Protein AF-0000000076599415 (afdb_homodimer)

Nearest PDB structures (foldseek):
  6xj5-assembly4_H  TM=6.373E-01  e=2.941E-22  Pseudomonas sp. RS-16
  7lji-assembly1_B-2  TM=6.947E-01  e=1.206E-19  Sphingomonas sp. KT-1
  3isz-assembly1_A  TM=5.895E-01  e=4.267E-19  Haemophilus influenzae Rd KW20
  3isz-assembly1_B  TM=5.863E-01  e=1.629E-19  Haemophilus influenzae Rd KW20
  3io1-assembly1_B-2  TM=5.999E-01  e=2.300E-18  Klebsiella pneumoniae subsp. pneumoniae MGH 78578

Sequence (870 aa):
MMQREIFNCDDRDLLLHLLATPTVGPLEASAADPPPQLWEAQRSYARAAAALGFQTVHHESPAPEVLARADVPRTVRNAAADPQFLAQQPSLVLRLGPELPREATVLFNVHLDTVAGLEPVAFHDGCFTGRGAIDAKGPAVALLAGIRDATRADPALGRDVGVLIQAVSGEEGGAMGTFGTRPLVESGFFGRLNLFCEPTGLQYLPRATASMTACVQVDGHGAIDDRPDAGHNATVLLGFLAQHIARELDPGHRPGRLCVAGIHTGDLHNRVYGNGKLLINLSYSTASEGAAAEAELLAAVNSGVEQFTATFADTREFARTAADASSITRVDWLKRGLPCLHSSAAWAEELLTNAGAARWPDSTPAFTCDAIWMAGVPDTYTAVLGPGTLDGNNAHAEGEYAELDELRRYASIVSSLLTGFADQHRRQFQKGKIRMMQREIFNCDDRDLLLHLLATPTVGPLEASAADPPPQLWEAQRSYARAAAALGFQTVHHESPAPEVLARADVPRTVRNAAADPQFLAQQPSLVLRLGPELPREATVLFNVHLDTVAGLEPVAFHDGCFTGRGAIDAKGPAVALLAGIRDATRADPALGRDVGVLIQAVSGEEGGAMGTFGTRPLVESGFFGRLNLFCEPTGLQYLPRATASMTACVQVDGHGAIDDRPDAGHNATVLLGFLAQHIARELDPGHRPGRLCVAGIHTGDLHNRVYGNGKLLINLSYSTASEGAAAEAELLAAVNSGVEQFTATFADTREFARTAADASSITRVDWLKRGLPCLHSSAAWAEELLTNAGAARWPDSTPAFTCDAIWMAGVPDTYTAVLGPGTLDGNNAHAEGEYAELDELRRYASIVSSLLTGFADQHRRQFQKGKIR

pLDDT: mean 94.1, std 8.18, range [28.69, 98.94]

Structure (mmCIF, N/CA/C/O backbone):
data_AF-0000000076599415-model_v1
#
loop_
_entity.id
_entity.type
_entity.pdbx_description
1 polymer 'Acetylornithine deacetylase/succinyl-diaminopimelate desuccinylase-like protein'
#
loop_
_atom_site.group_PDB
_atom_site.id
_atom_site.type_symbol
_atom_site.label_atom_id
_atom_site.label_alt_id
_atom_site.label_comp_id
_atom_site.label_asym_id
_atom_site.label_entity_id
_atom_site.label_seq_id
_atom_site.pdbx_PDB_ins_code
_atom_site.Cartn_x
_atom_site.Cartn_y
_atom_site.Cartn_z
_atom_site.occupancy
_atom_site.B_iso_or_equiv
_atom_site.auth_seq_id
_atom_site.auth_comp_id
_atom_site.auth_asym_id
_atom_site.auth_atom_id
_atom_site.pdbx_PDB_model_num
ATOM 1 N N . MET A 1 1 ? 22.766 -57.312 -0.271 1 28.92 1 MET A N 1
ATOM 2 C CA . MET A 1 1 ? 22.906 -56.156 -1.161 1 28.92 1 MET A CA 1
ATOM 3 C C . MET A 1 1 ? 22.438 -54.875 -0.479 1 28.92 1 MET A C 1
ATOM 5 O O . MET A 1 1 ? 21.312 -54.812 0.013 1 28.92 1 MET A O 1
ATOM 9 N N . MET A 1 2 ? 23.219 -54.156 0.182 1 36.72 2 MET A N 1
ATOM 10 C CA . MET A 1 2 ? 22.859 -53.062 1.051 1 36.72 2 MET A CA 1
ATOM 11 C C . MET A 1 2 ? 21.812 -52.156 0.39 1 36.72 2 MET A C 1
ATOM 13 O O . MET A 1 2 ? 21.984 -51.719 -0.749 1 36.72 2 MET A O 1
ATOM 17 N N . GLN A 1 3 ? 20.625 -52.344 0.669 1 44.59 3 GLN A N 1
ATOM 18 C CA . GLN A 1 3 ? 19.484 -51.625 0.117 1 44.59 3 GLN A CA 1
ATOM 19 C C . GLN A 1 3 ? 19.797 -50.125 -0.057 1 44.59 3 GLN A C 1
ATOM 21 O O . GLN A 1 3 ? 19.984 -49.406 0.926 1 44.59 3 GLN A O 1
ATOM 26 N N . ARG A 1 4 ? 20.609 -49.781 -1.06 1 63.62 4 ARG A N 1
ATOM 27 C CA . ARG A 1 4 ? 21.094 -48.438 -1.332 1 63.62 4 ARG A CA 1
ATOM 28 C C . ARG A 1 4 ? 19.953 -47.406 -1.309 1 63.62 4 ARG A C 1
ATOM 30 O O . ARG A 1 4 ? 18.875 -47.688 -1.843 1 63.62 4 ARG A O 1
ATOM 37 N N . GLU A 1 5 ? 19.969 -46.531 -0.467 1 85.88 5 GLU A N 1
ATOM 38 C CA . GLU A 1 5 ? 18.984 -45.469 -0.265 1 85.88 5 GLU A CA 1
ATOM 39 C C . GLU A 1 5 ? 18.781 -44.656 -1.541 1 85.88 5 GLU A C 1
ATOM 41 O O . GLU A 1 5 ? 19.734 -44.156 -2.137 1 85.88 5 GLU A O 1
ATOM 46 N N . ILE A 1 6 ? 17.625 -44.656 -2.045 1 94.88 6 ILE A N 1
ATOM 47 C CA . ILE A 1 6 ? 17.297 -44.062 -3.328 1 94.88 6 ILE A CA 1
ATOM 48 C C . ILE A 1 6 ? 17.641 -42.562 -3.285 1 94.88 6 ILE A C 1
ATOM 50 O O . ILE A 1 6 ? 18.172 -42 -4.254 1 94.88 6 ILE A O 1
ATOM 54 N N . PHE A 1 7 ? 17.453 -41.938 -2.166 1 96.5 7 PHE A N 1
ATOM 55 C CA . PHE A 1 7 ? 17.891 -40.562 -1.927 1 96.5 7 PHE A CA 1
ATOM 56 C C . PHE A 1 7 ? 19.109 -40.531 -1.011 1 96.5 7 PHE A C 1
ATOM 58 O O . PHE A 1 7 ? 18.969 -40.656 0.209 1 96.5 7 PHE A O 1
ATOM 65 N N . ASN A 1 8 ? 20.266 -40.375 -1.527 1 95.25 8 ASN A N 1
ATOM 66 C CA . ASN A 1 8 ? 21.5 -40.625 -0.794 1 95.25 8 ASN A CA 1
ATOM 67 C C . ASN A 1 8 ? 22.125 -39.312 -0.309 1 95.25 8 ASN A C 1
ATOM 69 O O . ASN A 1 8 ? 21.5 -38.25 -0.356 1 95.25 8 ASN A O 1
ATOM 73 N N . CYS A 1 9 ? 23.344 -39.344 0.151 1 95.25 9 CYS A N 1
ATOM 74 C CA . CYS A 1 9 ? 24.016 -38.219 0.771 1 95.25 9 CYS A CA 1
ATOM 75 C C . CYS A 1 9 ? 24.344 -37.156 -0.264 1 95.25 9 CYS A C 1
ATOM 77 O O . CYS A 1 9 ? 24.312 -35.969 0.041 1 95.25 9 CYS A O 1
ATOM 79 N N . ASP A 1 10 ? 24.703 -37.594 -1.464 1 96.62 10 ASP A N 1
ATOM 80 C CA . ASP A 1 10 ? 24.984 -36.656 -2.527 1 96.62 10 ASP A CA 1
ATOM 81 C C . ASP A 1 10 ? 23.75 -35.844 -2.891 1 96.62 10 ASP A C 1
ATOM 83 O O . ASP A 1 10 ? 23.828 -34.656 -3.172 1 96.62 10 ASP A O 1
ATOM 87 N N . ASP A 1 11 ? 22.625 -36.531 -2.91 1 98.19 11 ASP A N 1
ATOM 88 C CA . ASP A 1 11 ? 21.359 -35.875 -3.162 1 98.19 11 ASP A CA 1
ATOM 89 C C . ASP A 1 11 ? 21.047 -34.844 -2.064 1 98.19 11 ASP A C 1
ATOM 91 O O . ASP A 1 11 ? 20.594 -33.75 -2.35 1 98.19 11 ASP A O 1
ATOM 95 N N . ARG A 1 12 ? 21.266 -35.25 -0.824 1 98.12 12 ARG A N 1
ATOM 96 C CA . ARG A 1 12 ? 21.047 -34.344 0.312 1 98.12 12 ARG A CA 1
ATOM 97 C C . ARG A 1 12 ? 21.922 -33.094 0.192 1 98.12 12 ARG A C 1
ATOM 99 O O . ARG A 1 12 ? 21.438 -31.984 0.39 1 98.12 12 ARG A O 1
ATOM 106 N N . ASP A 1 13 ? 23.172 -33.25 -0.142 1 98.25 13 ASP A N 1
ATOM 107 C CA . ASP A 1 13 ? 24.094 -32.156 -0.278 1 98.25 13 ASP A CA 1
ATOM 108 C C . ASP A 1 13 ? 23.688 -31.219 -1.418 1 98.25 13 ASP A C 1
ATOM 110 O O . ASP A 1 13 ? 23.797 -30 -1.302 1 98.25 13 ASP A O 1
ATOM 114 N N . LEU A 1 14 ? 23.266 -31.828 -2.482 1 98.5 14 LEU A N 1
ATOM 115 C CA . LEU A 1 14 ? 22.812 -31.031 -3.615 1 98.5 14 LEU A CA 1
ATOM 116 C C . LEU A 1 14 ? 21.609 -30.188 -3.23 1 98.5 14 LEU A C 1
ATOM 118 O O . LEU A 1 14 ? 21.547 -29 -3.578 1 98.5 14 LEU A O 1
ATOM 122 N N . LEU A 1 15 ? 20.641 -30.812 -2.545 1 98.75 15 LEU A N 1
ATOM 123 C CA . LEU A 1 15 ? 19.422 -30.094 -2.164 1 98.75 15 LEU A CA 1
ATOM 124 C C . LEU A 1 15 ? 19.766 -28.938 -1.22 1 98.75 15 LEU A C 1
ATOM 126 O O . LEU A 1 15 ? 19.25 -27.828 -1.387 1 98.75 15 LEU A O 1
ATOM 130 N N . LEU A 1 16 ? 20.641 -29.156 -0.26 1 98.56 16 LEU A N 1
ATOM 131 C CA . LEU A 1 16 ? 21.047 -28.094 0.664 1 98.56 16 LEU A CA 1
ATOM 132 C C . LEU A 1 16 ? 21.75 -26.969 -0.077 1 98.56 16 LEU A C 1
ATOM 134 O O . LEU A 1 16 ? 21.531 -25.797 0.227 1 98.56 16 LEU A O 1
ATOM 138 N N . HIS A 1 17 ? 22.531 -27.344 -1.02 1 98.44 17 HIS A N 1
ATOM 139 C CA . HIS A 1 17 ? 23.219 -26.344 -1.836 1 98.44 17 HIS A CA 1
ATOM 140 C C . HIS A 1 17 ? 22.234 -25.516 -2.633 1 98.44 17 HIS A C 1
ATOM 142 O O . HIS A 1 17 ? 22.344 -24.281 -2.67 1 98.44 17 HIS A O 1
ATOM 148 N N . LEU A 1 18 ? 21.281 -26.156 -3.25 1 98.5 18 LEU A N 1
ATOM 149 C CA . LEU A 1 18 ? 20.281 -25.453 -4.051 1 98.5 18 LEU A CA 1
ATOM 150 C C . LEU A 1 18 ? 19.422 -24.562 -3.172 1 98.5 18 LEU A C 1
ATOM 152 O O . LEU A 1 18 ? 19.062 -23.453 -3.572 1 98.5 18 LEU A O 1
ATOM 156 N N . LEU A 1 19 ? 19.094 -25.047 -1.981 1 97.94 19 LEU A N 1
ATOM 157 C CA . LEU A 1 19 ? 18.281 -24.25 -1.056 1 97.94 19 LEU A CA 1
ATOM 158 C C . LEU A 1 19 ? 19.047 -23.016 -0.59 1 97.94 19 LEU A C 1
ATOM 160 O O . LEU A 1 19 ? 18.438 -21.969 -0.345 1 97.94 19 LEU A O 1
ATOM 164 N N . ALA A 1 20 ? 20.297 -23.109 -0.498 1 97.12 20 ALA A N 1
ATOM 165 C CA . ALA A 1 20 ? 21.141 -22 -0.057 1 97.12 20 ALA A CA 1
ATOM 166 C C . ALA A 1 20 ? 21.422 -21.047 -1.207 1 97.12 20 ALA A C 1
ATOM 168 O O . ALA A 1 20 ? 21.953 -19.953 -0.992 1 97.12 20 ALA A O 1
ATOM 169 N N . THR A 1 21 ? 21.188 -21.422 -2.436 1 97.06 21 THR A N 1
ATOM 170 C CA . THR A 1 21 ? 21.359 -20.578 -3.613 1 97.06 21 THR A CA 1
ATOM 171 C C . THR A 1 21 ? 20.094 -19.766 -3.879 1 97.06 21 THR A C 1
ATOM 173 O O . THR A 1 21 ? 19.062 -20.312 -4.242 1 97.06 21 THR A O 1
ATOM 176 N N . PRO A 1 22 ? 20.125 -18.438 -3.717 1 95.44 22 PRO A N 1
ATOM 177 C CA . PRO A 1 22 ? 18.906 -17.641 -3.885 1 95.44 22 PRO A CA 1
ATOM 178 C C . PRO A 1 22 ? 18.406 -17.609 -5.328 1 95.44 22 PRO A C 1
ATOM 180 O O . PRO A 1 22 ? 19.156 -17.25 -6.238 1 95.44 22 PRO A O 1
ATOM 183 N N . THR A 1 23 ? 17.172 -17.953 -5.512 1 96.38 23 THR A N 1
ATOM 184 C CA . THR A 1 23 ? 16.625 -17.984 -6.863 1 96.38 23 THR A CA 1
ATOM 185 C C . THR A 1 23 ? 15.258 -17.312 -6.91 1 96.38 23 THR A C 1
ATOM 187 O O . THR A 1 23 ? 14.398 -17.688 -7.703 1 96.38 23 THR A O 1
ATOM 190 N N . VAL A 1 24 ? 15.023 -16.375 -6.027 1 93.5 24 VAL A N 1
ATOM 191 C CA . VAL A 1 24 ? 13.797 -15.594 -6.078 1 93.5 24 VAL A CA 1
ATOM 192 C C . VAL A 1 24 ? 13.695 -14.883 -7.426 1 93.5 24 VAL A C 1
ATOM 194 O O . VAL A 1 24 ? 14.617 -14.164 -7.828 1 93.5 24 VAL A O 1
ATOM 197 N N . GLY A 1 25 ? 12.602 -15.07 -8.117 1 92.31 25 GLY A N 1
ATOM 198 C CA . GLY A 1 25 ? 12.414 -14.438 -9.414 1 92.31 25 GLY A CA 1
ATOM 199 C C . GLY A 1 25 ? 12.203 -12.938 -9.312 1 92.31 25 GLY A C 1
ATOM 200 O O . GLY A 1 25 ? 11.695 -12.438 -8.312 1 92.31 25 GLY A O 1
ATOM 201 N N . PRO A 1 26 ? 12.523 -12.25 -10.375 1 91.75 26 PRO A N 1
ATOM 202 C CA . PRO A 1 26 ? 12.43 -10.781 -10.352 1 91.75 26 PRO A CA 1
ATOM 203 C C . PRO A 1 26 ? 11.008 -10.289 -10.133 1 91.75 26 PRO A C 1
ATOM 205 O O . PRO A 1 26 ? 10.805 -9.18 -9.625 1 91.75 26 PRO A O 1
ATOM 208 N N . LEU A 1 27 ? 10.031 -11.023 -10.555 1 89.62 27 LEU A N 1
ATOM 209 C CA . LEU A 1 27 ? 8.641 -10.594 -10.406 1 89.62 27 LEU A CA 1
ATOM 210 C C . LEU A 1 27 ? 8.188 -10.711 -8.953 1 89.62 27 LEU A C 1
ATOM 212 O O . LEU A 1 27 ? 7.164 -10.141 -8.57 1 89.62 27 LEU A O 1
ATOM 216 N N . GLU A 1 28 ? 8.898 -11.508 -8.18 1 86.56 28 GLU A N 1
ATOM 217 C CA . GLU A 1 28 ? 8.562 -11.773 -6.781 1 86.56 28 GLU A CA 1
ATOM 218 C C . GLU A 1 28 ? 9.461 -10.969 -5.84 1 86.56 28 GLU A C 1
ATOM 220 O O . GLU A 1 28 ? 9.109 -10.75 -4.676 1 86.56 28 GLU A O 1
ATOM 225 N N . ALA A 1 29 ? 10.586 -10.523 -6.223 1 85.75 29 ALA A N 1
ATOM 226 C CA . ALA A 1 29 ? 11.664 -10.023 -5.383 1 85.75 29 ALA A CA 1
ATOM 227 C C . ALA A 1 29 ? 11.305 -8.664 -4.777 1 85.75 29 ALA A C 1
ATOM 229 O O . ALA A 1 29 ? 10.68 -7.832 -5.438 1 85.75 29 ALA A O 1
ATOM 230 N N . SER A 1 30 ? 11.586 -8.586 -3.564 1 78.75 30 SER A N 1
ATOM 231 C CA . SER A 1 30 ? 11.555 -7.281 -2.91 1 78.75 30 SER A CA 1
ATOM 232 C C . SER A 1 30 ? 12.922 -6.609 -2.965 1 78.75 30 SER A C 1
ATOM 234 O O . SER A 1 30 ? 13.914 -7.227 -3.361 1 78.75 30 SER A O 1
ATOM 236 N N . ALA A 1 31 ? 12.938 -5.355 -2.512 1 74.75 31 ALA A N 1
ATOM 237 C CA . ALA A 1 31 ? 14.18 -4.598 -2.516 1 74.75 31 ALA A CA 1
ATOM 238 C C . ALA A 1 31 ? 15.219 -5.234 -1.592 1 74.75 31 ALA A C 1
ATOM 240 O O . ALA A 1 31 ? 16.422 -5.09 -1.806 1 74.75 31 ALA A O 1
ATOM 241 N N . ALA A 1 32 ? 14.805 -5.969 -0.638 1 77.06 32 ALA A N 1
ATOM 242 C CA . ALA A 1 32 ? 15.695 -6.559 0.36 1 77.06 32 ALA A CA 1
ATOM 243 C C . ALA A 1 32 ? 16.281 -7.879 -0.137 1 77.06 32 ALA A C 1
ATOM 245 O O . ALA A 1 32 ? 17.234 -8.398 0.439 1 77.06 32 ALA A O 1
ATOM 246 N N . ASP A 1 33 ? 15.82 -8.469 -1.223 1 84.88 33 ASP A N 1
ATOM 247 C CA . ASP A 1 33 ? 16.266 -9.766 -1.719 1 84.88 33 ASP A CA 1
ATOM 248 C C . ASP A 1 33 ? 17.531 -9.633 -2.557 1 84.88 33 ASP A C 1
ATOM 250 O O . ASP A 1 33 ? 17.688 -8.656 -3.299 1 84.88 33 ASP A O 1
ATOM 254 N N . PRO A 1 34 ? 18.469 -10.586 -2.396 1 88.19 34 PRO A N 1
ATOM 255 C CA . PRO A 1 34 ? 19.625 -10.578 -3.291 1 88.19 34 PRO A CA 1
ATOM 256 C C . PRO A 1 34 ? 19.25 -10.906 -4.738 1 88.19 34 PRO A C 1
ATOM 258 O O . PRO A 1 34 ? 18.172 -11.438 -4.996 1 88.19 34 PRO A O 1
ATOM 261 N N . PRO A 1 35 ? 20.156 -10.602 -5.68 1 90.38 35 PRO A N 1
ATOM 262 C CA . PRO A 1 35 ? 19.891 -10.992 -7.066 1 90.38 35 PRO A CA 1
ATOM 263 C C . PRO A 1 35 ? 19.734 -12.5 -7.238 1 90.38 35 PRO A C 1
ATOM 265 O O . PRO A 1 35 ? 20.422 -13.273 -6.578 1 90.38 35 PRO A O 1
ATOM 268 N N . PRO A 1 36 ? 18.859 -12.82 -8.109 1 94.5 36 PRO A N 1
ATOM 269 C CA . PRO A 1 36 ? 18.672 -14.258 -8.305 1 94.5 36 PRO A CA 1
ATOM 270 C C . PRO A 1 36 ? 19.875 -14.938 -8.93 1 94.5 36 PRO A C 1
ATOM 272 O O . PRO A 1 36 ? 20.516 -14.375 -9.828 1 94.5 36 PRO A O 1
ATOM 275 N N . GLN A 1 37 ? 20.203 -16.141 -8.477 1 97.06 37 GLN A N 1
ATOM 276 C CA . GLN A 1 37 ? 21.312 -16.938 -9 1 97.06 37 GLN A CA 1
ATOM 277 C C . GLN A 1 37 ? 20.797 -18.188 -9.688 1 97.06 37 GLN A C 1
ATOM 279 O O . GLN A 1 37 ? 21.266 -19.297 -9.398 1 97.06 37 GLN A O 1
ATOM 284 N N . LEU A 1 38 ? 19.875 -18 -10.609 1 97.94 38 LEU A N 1
ATOM 285 C CA . LEU A 1 38 ? 19.25 -19.141 -11.273 1 97.94 38 LEU A CA 1
ATOM 286 C C . LEU A 1 38 ? 20.25 -19.844 -12.195 1 97.94 38 LEU A C 1
ATOM 288 O O . LEU A 1 38 ? 20.203 -21.062 -12.336 1 97.94 38 LEU A O 1
ATOM 292 N N . TRP A 1 39 ? 21.141 -19.094 -12.836 1 98.44 39 TRP A N 1
ATOM 293 C CA . TRP A 1 39 ? 22.203 -19.703 -13.633 1 98.44 39 TRP A CA 1
ATOM 294 C C . TRP A 1 39 ? 23.016 -20.703 -12.812 1 98.44 39 TRP A C 1
ATOM 296 O O . TRP A 1 39 ? 23.219 -21.844 -13.234 1 98.44 39 TRP A O 1
ATOM 306 N N . GLU A 1 40 ? 23.391 -20.234 -11.68 1 98.44 40 GLU A N 1
ATOM 307 C CA . GLU A 1 40 ? 24.219 -21.062 -10.805 1 98.44 40 GLU A CA 1
ATOM 308 C C . GLU A 1 40 ? 23.453 -22.297 -10.336 1 98.44 40 GLU A C 1
ATOM 310 O O . GLU A 1 40 ? 24 -23.406 -10.312 1 98.44 40 GLU A O 1
ATOM 315 N N . ALA A 1 41 ? 22.266 -22.094 -9.938 1 98.69 41 ALA A N 1
ATOM 316 C CA . ALA A 1 41 ? 21.453 -23.219 -9.492 1 98.69 41 ALA A CA 1
ATOM 317 C C . ALA A 1 41 ? 21.297 -24.25 -10.602 1 98.69 41 ALA A C 1
ATOM 319 O O . ALA A 1 41 ? 21.438 -25.453 -10.352 1 98.69 41 ALA A O 1
ATOM 320 N N . GLN A 1 42 ? 21.047 -23.781 -11.797 1 98.88 42 GLN A N 1
ATOM 321 C CA . GLN A 1 42 ? 20.828 -24.688 -12.922 1 98.88 42 GLN A CA 1
ATOM 322 C C . GLN A 1 42 ? 22.125 -25.391 -13.32 1 98.88 42 GLN A C 1
ATOM 324 O O . GLN A 1 42 ? 22.125 -26.562 -13.711 1 98.88 42 GLN A O 1
ATOM 329 N N . ARG A 1 43 ? 23.219 -24.703 -13.227 1 98.75 43 ARG A N 1
ATOM 330 C CA . ARG A 1 43 ? 24.516 -25.344 -13.508 1 98.75 43 ARG A CA 1
ATOM 331 C C . ARG A 1 43 ? 24.812 -26.438 -12.5 1 98.75 43 ARG A C 1
ATOM 333 O O . ARG A 1 43 ? 25.312 -27.516 -12.867 1 98.75 43 ARG A O 1
ATOM 340 N N . SER A 1 44 ? 24.531 -26.156 -11.242 1 98.81 44 SER A N 1
ATOM 341 C CA . SER A 1 44 ? 24.734 -27.172 -10.211 1 98.81 44 SER A CA 1
ATOM 342 C C . SER A 1 44 ? 23.844 -28.391 -10.461 1 98.81 44 SER A C 1
ATOM 344 O O . SER A 1 44 ? 24.281 -29.531 -10.305 1 98.81 44 SER A O 1
ATOM 346 N N . TYR A 1 45 ? 22.672 -28.141 -10.852 1 98.81 45 TYR A N 1
ATOM 347 C CA . TYR A 1 45 ? 21.719 -29.203 -11.172 1 98.81 45 TYR A CA 1
ATOM 348 C C . TYR A 1 45 ? 22.188 -30.016 -12.383 1 98.81 45 TYR A C 1
ATOM 350 O O . TYR A 1 45 ? 22.141 -31.234 -12.375 1 98.81 45 TYR A O 1
ATOM 358 N N . ALA A 1 46 ? 22.625 -29.328 -13.383 1 98.88 46 ALA A N 1
ATOM 359 C CA . ALA A 1 46 ? 23.125 -29.969 -14.602 1 98.88 46 ALA A CA 1
ATOM 360 C C . ALA A 1 46 ? 24.344 -30.844 -14.305 1 98.88 46 ALA A C 1
ATOM 362 O O . ALA A 1 46 ? 24.484 -31.922 -14.883 1 98.88 46 ALA A O 1
ATOM 363 N N . ARG A 1 47 ? 25.203 -30.344 -13.453 1 98.62 47 ARG A N 1
ATOM 364 C CA . ARG A 1 47 ? 26.391 -31.125 -13.078 1 98.62 47 ARG A CA 1
ATOM 365 C C . ARG A 1 47 ? 25.984 -32.438 -12.406 1 98.62 47 ARG A C 1
ATOM 367 O O . ARG A 1 47 ? 26.578 -33.5 -12.688 1 98.62 47 ARG A O 1
ATOM 374 N N . ALA A 1 48 ? 25.078 -32.375 -11.539 1 98.62 48 ALA A N 1
ATOM 375 C CA . ALA A 1 48 ? 24.578 -33.594 -10.875 1 98.62 48 ALA A CA 1
ATOM 376 C C . ALA A 1 48 ? 23.969 -34.531 -11.891 1 98.62 48 ALA A C 1
ATOM 378 O O . ALA A 1 48 ? 24.172 -35.75 -11.797 1 98.62 48 ALA A O 1
ATOM 379 N N . ALA A 1 49 ? 23.219 -34.031 -12.828 1 98.69 49 ALA A N 1
ATOM 380 C CA . ALA A 1 49 ? 22.562 -34.844 -13.844 1 98.69 49 ALA A CA 1
ATOM 381 C C . ALA A 1 49 ? 23.594 -35.469 -14.781 1 98.69 49 ALA A C 1
ATOM 383 O O . ALA A 1 49 ? 23.406 -36.594 -15.273 1 98.69 49 ALA A O 1
ATOM 384 N N . ALA A 1 50 ? 24.672 -34.75 -15.055 1 98.44 50 ALA A N 1
ATOM 385 C CA . ALA A 1 50 ? 25.719 -35.25 -15.938 1 98.44 50 ALA A CA 1
ATOM 386 C C . ALA A 1 50 ? 26.312 -36.562 -15.391 1 98.44 50 ALA A C 1
ATOM 388 O O . ALA A 1 50 ? 26.703 -37.438 -16.172 1 98.44 50 ALA A O 1
ATOM 389 N N . ALA A 1 51 ? 26.391 -36.625 -14.109 1 96.75 51 ALA A N 1
ATOM 390 C CA . ALA A 1 51 ? 26.906 -37.844 -13.477 1 96.75 51 ALA A CA 1
ATOM 391 C C . ALA A 1 51 ? 26.016 -39.031 -13.766 1 96.75 51 ALA A C 1
ATOM 393 O O . ALA A 1 51 ? 26.469 -40.188 -13.656 1 96.75 51 ALA A O 1
ATOM 394 N N . LEU A 1 52 ? 24.812 -38.781 -14.18 1 96.62 52 LEU A N 1
ATOM 395 C CA . LEU A 1 52 ? 23.859 -39.844 -14.5 1 96.62 52 LEU A CA 1
ATOM 396 C C . LEU A 1 52 ? 23.828 -40.125 -16 1 96.62 52 LEU A C 1
ATOM 398 O O . LEU A 1 52 ? 23.094 -41 -16.453 1 96.62 52 LEU A O 1
ATOM 402 N N . GLY A 1 53 ? 24.547 -39.312 -16.75 1 97.38 53 GLY A N 1
ATOM 403 C CA . GLY A 1 53 ? 24.609 -39.531 -18.172 1 97.38 53 GLY A CA 1
ATOM 404 C C . GLY A 1 53 ? 23.828 -38.5 -18.969 1 97.38 53 GLY A C 1
ATOM 405 O O . GLY A 1 53 ? 23.734 -38.594 -20.203 1 97.38 53 GLY A O 1
ATOM 406 N N . PHE A 1 54 ? 23.328 -37.5 -18.328 1 98.62 54 PHE A N 1
ATOM 407 C CA . PHE A 1 54 ? 22.578 -36.469 -19.031 1 98.62 54 PHE A CA 1
ATOM 408 C C . PHE A 1 54 ? 23.516 -35.531 -19.766 1 98.62 54 PHE A C 1
ATOM 410 O O . PHE A 1 54 ? 24.609 -35.219 -19.281 1 98.62 54 PHE A O 1
ATOM 417 N N . GLN A 1 55 ? 23 -35 -20.875 1 98.5 55 GLN A N 1
ATOM 418 C CA . GLN A 1 55 ? 23.641 -33.938 -21.625 1 98.5 55 GLN A CA 1
ATOM 419 C C . GLN A 1 55 ? 22.797 -32.656 -21.578 1 98.5 55 GLN A C 1
ATOM 421 O O . GLN A 1 55 ? 21.562 -32.719 -21.656 1 98.5 55 GLN A O 1
ATOM 426 N N . THR A 1 56 ? 23.516 -31.547 -21.453 1 98.69 56 THR A N 1
ATOM 427 C CA . THR A 1 56 ? 22.812 -30.281 -21.562 1 98.69 56 THR A CA 1
ATOM 428 C C . THR A 1 56 ? 22.547 -29.938 -23.031 1 98.69 56 THR A C 1
ATOM 430 O O . THR A 1 56 ? 23.484 -29.734 -23.812 1 98.69 56 THR A O 1
ATOM 433 N N . VAL A 1 57 ? 21.312 -29.859 -23.391 1 98.56 57 VAL A N 1
ATOM 434 C CA . VAL A 1 57 ? 21 -29.625 -24.797 1 98.56 57 VAL A CA 1
ATOM 435 C C . VAL A 1 57 ? 20.469 -28.203 -24.969 1 98.56 57 VAL A C 1
ATOM 437 O O . VAL A 1 57 ? 20.375 -27.703 -26.094 1 98.56 57 VAL A O 1
ATOM 440 N N . HIS A 1 58 ? 20.109 -27.609 -23.906 1 98.38 58 HIS A N 1
ATOM 441 C CA . HIS A 1 58 ? 19.672 -26.219 -23.891 1 98.38 58 HIS A CA 1
ATOM 442 C C . HIS A 1 58 ? 19.969 -25.562 -22.547 1 98.38 58 HIS A C 1
ATOM 444 O O . HIS A 1 58 ? 19.719 -26.156 -21.484 1 98.38 58 HIS A O 1
ATOM 450 N N . HIS A 1 59 ? 20.594 -24.422 -22.469 1 98.75 59 HIS A N 1
ATOM 451 C CA . HIS A 1 59 ? 20.781 -23.578 -21.281 1 98.75 59 HIS A CA 1
ATOM 452 C C . HIS A 1 59 ? 20.938 -22.109 -21.672 1 98.75 59 HIS A C 1
ATOM 454 O O . HIS A 1 59 ? 22.062 -21.625 -21.844 1 98.75 59 HIS A O 1
ATOM 460 N N . GLU A 1 60 ? 19.734 -21.469 -21.781 1 98.06 60 GLU A N 1
ATOM 461 C CA . GLU A 1 60 ? 19.719 -20.109 -22.312 1 98.06 60 GLU A CA 1
ATOM 462 C C . GLU A 1 60 ? 18.578 -19.297 -21.703 1 98.06 60 GLU A C 1
ATOM 464 O O . GLU A 1 60 ? 17.562 -19.859 -21.281 1 98.06 60 GLU A O 1
ATOM 469 N N . SER A 1 61 ? 18.859 -18 -21.656 1 96.94 61 SER A N 1
ATOM 470 C CA . SER A 1 61 ? 17.75 -17.078 -21.391 1 96.94 61 SER A CA 1
ATOM 471 C C . SER A 1 61 ? 16.812 -16.984 -22.594 1 96.94 61 SER A C 1
ATOM 473 O O . SER A 1 61 ? 17.25 -17.125 -23.734 1 96.94 61 SER A O 1
ATOM 475 N N . PRO A 1 62 ? 15.562 -16.797 -22.312 1 94.12 62 PRO A N 1
ATOM 476 C CA . PRO A 1 62 ? 14.641 -16.688 -23.453 1 94.12 62 PRO A CA 1
ATOM 477 C C . PRO A 1 62 ? 14.875 -15.414 -24.281 1 94.12 62 PRO A C 1
ATOM 479 O O . PRO A 1 62 ? 15.281 -14.391 -23.734 1 94.12 62 PRO A O 1
ATOM 482 N N . ALA A 1 63 ? 14.57 -15.555 -25.578 1 93.44 63 ALA A N 1
ATOM 483 C CA . ALA A 1 63 ? 14.602 -14.383 -26.453 1 93.44 63 ALA A CA 1
ATOM 484 C C . ALA A 1 63 ? 13.43 -13.453 -26.172 1 93.44 63 ALA A C 1
ATOM 486 O O . ALA A 1 63 ? 12.32 -13.906 -25.875 1 93.44 63 ALA A O 1
ATOM 487 N N . PRO A 1 64 ? 13.664 -12.172 -26.219 1 94.25 64 PRO A N 1
ATOM 488 C CA . PRO A 1 64 ? 12.602 -11.219 -25.891 1 94.25 64 PRO A CA 1
ATOM 489 C C . PRO A 1 64 ? 11.352 -11.414 -26.75 1 94.25 64 PRO A C 1
ATOM 491 O O . PRO A 1 64 ? 10.242 -11.086 -26.312 1 94.25 64 PRO A O 1
ATOM 494 N N . GLU A 1 65 ? 11.5 -11.953 -27.922 1 93.94 65 GLU A N 1
ATOM 495 C CA . GLU A 1 65 ? 10.406 -12.109 -28.875 1 93.94 65 GLU A CA 1
ATOM 496 C C . GLU A 1 65 ? 9.328 -13.039 -28.328 1 93.94 65 GLU A C 1
ATOM 498 O O . GLU A 1 65 ? 8.172 -12.984 -28.75 1 93.94 65 GLU A O 1
ATOM 503 N N . VAL A 1 66 ? 9.703 -13.859 -27.359 1 94.69 66 VAL A N 1
ATOM 504 C CA . VAL A 1 66 ? 8.75 -14.82 -26.812 1 94.69 66 VAL A CA 1
ATOM 505 C C . VAL A 1 66 ? 7.68 -14.094 -26.016 1 94.69 66 VAL A C 1
ATOM 507 O O . VAL A 1 66 ? 6.598 -14.641 -25.766 1 94.69 66 VAL A O 1
ATOM 510 N N . LEU A 1 67 ? 7.98 -12.836 -25.688 1 94.94 67 LEU A N 1
ATOM 511 C CA . LEU A 1 67 ? 7.07 -12.07 -24.844 1 94.94 67 LEU A CA 1
ATOM 512 C C . LEU A 1 67 ? 6.145 -11.203 -25.688 1 94.94 67 LEU A C 1
ATOM 514 O O . LEU A 1 67 ? 5.207 -10.594 -25.172 1 94.94 67 LEU A O 1
ATOM 518 N N . ALA A 1 68 ? 6.359 -11.109 -26.938 1 91.62 68 ALA A N 1
ATOM 519 C CA . ALA A 1 68 ? 5.594 -10.234 -27.828 1 91.62 68 ALA A CA 1
ATOM 520 C C . ALA A 1 68 ? 4.281 -10.898 -28.25 1 91.62 68 ALA A C 1
ATOM 522 O O . ALA A 1 68 ? 4.039 -11.102 -29.438 1 91.62 68 ALA A O 1
ATOM 523 N N . ARG A 1 69 ? 3.48 -11.266 -27.344 1 92.5 69 ARG A N 1
ATOM 524 C CA . ARG A 1 69 ? 2.186 -11.906 -27.547 1 92.5 69 ARG A CA 1
ATOM 525 C C . ARG A 1 69 ? 1.14 -11.367 -26.578 1 92.5 69 ARG A C 1
ATOM 527 O O . ARG A 1 69 ? 1.465 -10.984 -25.453 1 92.5 69 ARG A O 1
ATOM 534 N N . ALA A 1 70 ? -0.112 -11.383 -26.969 1 88.94 70 ALA A N 1
ATOM 535 C CA . ALA A 1 70 ? -1.208 -10.773 -26.219 1 88.94 70 ALA A CA 1
ATOM 536 C C . ALA A 1 70 ? -1.507 -11.555 -24.953 1 88.94 70 ALA A C 1
ATOM 538 O O . ALA A 1 70 ? -2.004 -10.992 -23.969 1 88.94 70 ALA A O 1
ATOM 539 N N . ASP A 1 71 ? -1.163 -12.844 -24.938 1 91.12 71 ASP A N 1
ATOM 540 C CA . ASP A 1 71 ? -1.527 -13.68 -23.797 1 91.12 71 ASP A CA 1
ATOM 541 C C . ASP A 1 71 ? -0.396 -13.734 -22.766 1 91.12 71 ASP A C 1
ATOM 543 O O . ASP A 1 71 ? -0.456 -14.516 -21.812 1 91.12 71 ASP A O 1
ATOM 547 N N . VAL A 1 72 ? 0.667 -12.938 -23.047 1 95.25 72 VAL A N 1
ATOM 548 C CA . VAL A 1 72 ? 1.703 -12.773 -22.031 1 95.25 72 VAL A CA 1
ATOM 549 C C . VAL A 1 72 ? 1.244 -11.766 -20.969 1 95.25 72 VAL A C 1
ATOM 551 O O . VAL A 1 72 ? 0.807 -10.664 -21.312 1 95.25 72 VAL A O 1
ATOM 554 N N . PRO A 1 73 ? 1.295 -12.148 -19.766 1 95.19 73 PRO A N 1
ATOM 555 C CA . PRO A 1 73 ? 0.867 -11.211 -18.719 1 95.19 73 PRO A CA 1
ATOM 556 C C . PRO A 1 73 ? 1.529 -9.844 -18.859 1 95.19 73 PRO A C 1
ATOM 558 O O . PRO A 1 73 ? 2.719 -9.758 -19.172 1 95.19 73 PRO A O 1
ATOM 561 N N . ARG A 1 74 ? 0.812 -8.805 -18.578 1 94.12 74 ARG A N 1
ATOM 562 C CA . ARG A 1 74 ? 1.317 -7.438 -18.688 1 94.12 74 ARG A CA 1
ATOM 563 C C . ARG A 1 74 ? 2.471 -7.199 -17.719 1 94.12 74 ARG A C 1
ATOM 565 O O . ARG A 1 74 ? 3.41 -6.465 -18.031 1 94.12 74 ARG A O 1
ATOM 572 N N . THR A 1 75 ? 2.416 -7.785 -16.578 1 91.19 75 THR A N 1
ATOM 573 C CA . THR A 1 75 ? 3.473 -7.637 -15.586 1 91.19 75 THR A CA 1
ATOM 574 C C . THR A 1 75 ? 4.801 -8.156 -16.125 1 91.19 75 THR A C 1
ATOM 576 O O . THR A 1 75 ? 5.859 -7.594 -15.836 1 91.19 75 THR A O 1
ATOM 579 N N . VAL A 1 76 ? 4.73 -9.211 -16.891 1 94.88 76 VAL A N 1
ATOM 580 C CA . VAL A 1 76 ? 5.914 -9.773 -17.516 1 94.88 76 VAL A CA 1
ATOM 581 C C . VAL A 1 76 ? 6.434 -8.828 -18.594 1 94.88 76 VAL A C 1
ATOM 583 O O . VAL A 1 76 ? 7.625 -8.523 -18.641 1 94.88 76 VAL A O 1
ATOM 586 N N . ARG A 1 77 ? 5.512 -8.383 -19.391 1 94.62 77 ARG A N 1
ATOM 587 C CA . ARG A 1 77 ? 5.887 -7.469 -20.453 1 94.62 77 ARG A CA 1
ATOM 588 C C . ARG A 1 77 ? 6.496 -6.188 -19.906 1 94.62 77 ARG A C 1
ATOM 590 O O . ARG A 1 77 ? 7.5 -5.695 -20.422 1 94.62 77 ARG A O 1
ATOM 597 N N . ASN A 1 78 ? 5.918 -5.648 -18.875 1 93.19 78 ASN A N 1
ATOM 598 C CA . ASN A 1 78 ? 6.434 -4.441 -18.234 1 93.19 78 ASN A CA 1
ATOM 599 C C . ASN A 1 78 ? 7.824 -4.664 -17.656 1 93.19 78 ASN A C 1
ATOM 601 O O . ASN A 1 78 ? 8.711 -3.824 -17.797 1 93.19 78 ASN A O 1
ATOM 605 N N . ALA A 1 79 ? 8.047 -5.734 -16.984 1 92.31 79 ALA A N 1
ATOM 606 C CA . ALA A 1 79 ? 9.336 -6.051 -16.359 1 92.31 79 ALA A CA 1
ATOM 607 C C . ALA A 1 79 ? 10.414 -6.262 -17.422 1 92.31 79 ALA A C 1
ATOM 609 O O . ALA A 1 79 ? 11.586 -5.938 -17.203 1 92.31 79 ALA A O 1
ATOM 610 N N . ALA A 1 80 ? 10.031 -6.766 -18.531 1 93.5 80 ALA A N 1
ATOM 611 C CA . ALA A 1 80 ? 10.961 -7.113 -19.609 1 93.5 80 ALA A CA 1
ATOM 612 C C . ALA A 1 80 ? 11.492 -5.859 -20.297 1 93.5 80 ALA A C 1
ATOM 614 O O . ALA A 1 80 ? 12.383 -5.945 -21.156 1 93.5 80 ALA A O 1
ATOM 615 N N . ALA A 1 81 ? 10.914 -4.727 -19.953 1 92.38 81 ALA A N 1
ATOM 616 C CA . ALA A 1 81 ? 11.508 -3.48 -20.422 1 92.38 81 ALA A CA 1
ATOM 617 C C . ALA A 1 81 ? 12.961 -3.363 -19.984 1 92.38 81 ALA A C 1
ATOM 619 O O . ALA A 1 81 ? 13.781 -2.756 -20.672 1 92.38 81 ALA A O 1
ATOM 620 N N . ASP A 1 82 ? 13.281 -3.904 -18.844 1 92.81 82 ASP A N 1
ATOM 621 C CA . ASP A 1 82 ? 14.664 -4.074 -18.406 1 92.81 82 ASP A CA 1
ATOM 622 C C . ASP A 1 82 ? 15.273 -5.344 -18.984 1 92.81 82 ASP A C 1
ATOM 624 O O . ASP A 1 82 ? 14.859 -6.453 -18.641 1 92.81 82 ASP A O 1
ATOM 628 N N . PRO A 1 83 ? 16.297 -5.184 -19.734 1 90.94 83 PRO A N 1
ATOM 629 C CA . PRO A 1 83 ? 16.906 -6.355 -20.359 1 90.94 83 PRO A CA 1
ATOM 630 C C . PRO A 1 83 ? 17.469 -7.348 -19.344 1 90.94 83 PRO A C 1
ATOM 632 O O . PRO A 1 83 ? 17.609 -8.531 -19.656 1 90.94 83 PRO A O 1
ATOM 635 N N . GLN A 1 84 ? 17.75 -6.875 -18.219 1 93 84 GLN A N 1
ATOM 636 C CA . GLN A 1 84 ? 18.297 -7.758 -17.203 1 93 84 GLN A CA 1
ATOM 637 C C . GLN A 1 84 ? 17.25 -8.734 -16.688 1 93 84 GLN A C 1
ATOM 639 O O . GLN A 1 84 ? 17.578 -9.773 -16.125 1 93 84 GLN A O 1
ATOM 644 N N . PHE A 1 85 ? 16 -8.461 -17 1 95.06 85 PHE A N 1
ATOM 645 C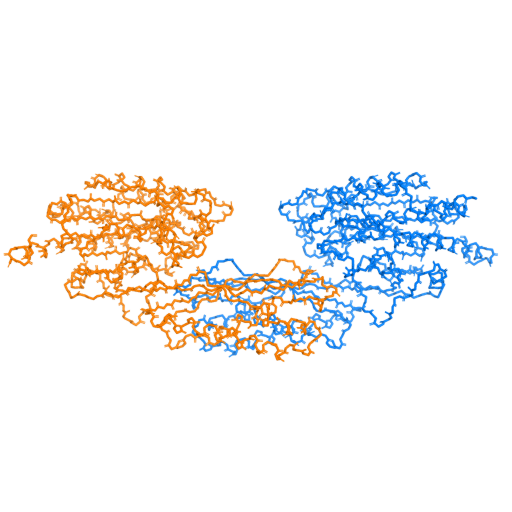 CA . PHE A 1 85 ? 14.906 -9.305 -16.531 1 95.06 85 PHE A CA 1
ATOM 646 C C . PHE A 1 85 ? 15.016 -10.711 -17.109 1 95.06 85 PHE A C 1
ATOM 648 O O . PHE A 1 85 ? 15.086 -11.688 -16.375 1 95.06 85 PHE A O 1
ATOM 655 N N . LEU A 1 86 ? 15.094 -10.789 -18.406 1 96.19 86 LEU A N 1
ATOM 656 C CA . LEU A 1 86 ? 15.172 -12.086 -19.047 1 96.19 86 LEU A CA 1
ATOM 657 C C . LEU A 1 86 ? 16.578 -12.688 -18.906 1 96.19 86 LEU A C 1
ATOM 659 O O . LEU A 1 86 ? 16.719 -13.906 -18.766 1 96.19 86 LEU A O 1
ATOM 663 N N . ALA A 1 87 ? 17.562 -11.867 -18.891 1 96.44 87 ALA A N 1
ATOM 664 C CA . ALA A 1 87 ? 18.953 -12.32 -18.875 1 96.44 87 ALA A CA 1
ATOM 665 C C . ALA A 1 87 ? 19.25 -13.172 -17.641 1 96.44 87 ALA A C 1
ATOM 667 O O . ALA A 1 87 ? 20.062 -14.094 -17.703 1 96.44 87 ALA A O 1
ATOM 668 N N . GLN A 1 88 ? 18.562 -12.953 -16.578 1 96.69 88 GLN A N 1
ATOM 669 C CA . GLN A 1 88 ? 18.844 -13.641 -15.32 1 96.69 88 GLN A CA 1
ATOM 670 C C . GLN A 1 88 ? 17.906 -14.82 -15.109 1 96.69 88 GLN A C 1
ATOM 672 O O . GLN A 1 88 ? 17.906 -15.438 -14.039 1 96.69 88 GLN A O 1
ATOM 677 N N . GLN A 1 89 ? 17.156 -15.133 -16.125 1 97 89 GLN A N 1
ATOM 678 C CA . GLN A 1 89 ? 16.141 -16.156 -15.961 1 97 89 GLN A CA 1
ATOM 679 C C . GLN A 1 89 ? 16.266 -17.234 -17.047 1 97 89 GLN A C 1
ATOM 681 O O . GLN A 1 89 ? 15.344 -17.406 -17.844 1 97 89 GLN A O 1
ATOM 686 N N . PRO A 1 90 ? 17.391 -17.969 -17 1 98.19 90 PRO A N 1
ATOM 687 C CA . PRO A 1 90 ? 17.609 -19.047 -17.969 1 98.19 90 PRO A CA 1
ATOM 688 C C . PRO A 1 90 ? 16.719 -20.266 -17.703 1 98.19 90 PRO A C 1
ATOM 690 O O . PRO A 1 90 ? 16.234 -20.438 -16.578 1 98.19 90 PRO A O 1
ATOM 693 N N . SER A 1 91 ? 16.484 -21.016 -18.781 1 98.56 91 SER A N 1
ATOM 694 C CA . SER A 1 91 ? 15.945 -22.359 -18.656 1 98.56 91 SER A CA 1
ATOM 695 C C . SER A 1 91 ? 16.938 -23.422 -19.125 1 98.56 91 SER A C 1
ATOM 697 O O . SER A 1 91 ? 17.766 -23.141 -20 1 98.56 91 SER A O 1
ATOM 699 N N . LEU A 1 92 ? 16.844 -24.531 -18.5 1 98.81 92 LEU A N 1
ATOM 700 C CA . LEU A 1 92 ? 17.766 -25.656 -18.734 1 98.81 92 LEU A CA 1
ATOM 701 C C . LEU A 1 92 ? 17 -26.875 -19.266 1 98.81 92 LEU A C 1
ATOM 703 O O . LEU A 1 92 ? 15.938 -27.203 -18.766 1 98.81 92 LEU A O 1
ATOM 707 N N . VAL A 1 93 ? 17.531 -27.5 -20.359 1 98.88 93 VAL A N 1
ATOM 708 C CA . VAL A 1 93 ? 17.016 -28.781 -20.812 1 98.88 93 VAL A CA 1
ATOM 709 C C . VAL A 1 93 ? 18.125 -29.828 -20.812 1 98.88 93 VAL A C 1
ATOM 711 O O . VAL A 1 93 ? 19.203 -29.594 -21.375 1 98.88 93 VAL A O 1
ATOM 714 N N . LEU A 1 94 ? 17.875 -30.906 -20.156 1 98.88 94 LEU A N 1
ATOM 715 C CA . LEU A 1 94 ? 18.781 -32.031 -20.078 1 98.88 94 LEU A CA 1
ATOM 716 C C . LEU A 1 94 ? 18.188 -33.25 -20.797 1 98.88 94 LEU A C 1
ATOM 718 O O . LEU A 1 94 ? 16.984 -33.5 -20.719 1 98.88 94 LEU A O 1
ATOM 722 N N . ARG A 1 95 ? 19.031 -34.062 -21.453 1 98.69 95 ARG A N 1
ATOM 723 C CA . ARG A 1 95 ? 18.578 -35.219 -22.172 1 98.69 95 ARG A CA 1
ATOM 724 C C . ARG A 1 95 ? 19.406 -36.469 -21.812 1 98.69 95 ARG A C 1
ATOM 726 O O . ARG A 1 95 ? 20.641 -36.375 -21.75 1 98.69 95 ARG A O 1
ATOM 733 N N . LEU A 1 96 ? 18.766 -37.5 -21.5 1 98.5 96 LEU A N 1
ATOM 734 C CA . LEU A 1 96 ? 19.391 -38.781 -21.359 1 98.5 96 LEU A CA 1
ATOM 735 C C . LEU A 1 96 ? 19.203 -39.625 -22.625 1 98.5 96 LEU A C 1
ATOM 737 O O . LEU A 1 96 ? 18.078 -39.938 -23 1 98.5 96 LEU A O 1
ATOM 741 N N . GLY A 1 97 ? 20.297 -40 -23.25 1 94.75 97 GLY A N 1
ATOM 742 C CA . GLY A 1 97 ? 20.25 -40.75 -24.484 1 94.75 97 GLY A CA 1
ATOM 743 C C . GLY A 1 97 ? 20.234 -39.875 -25.719 1 94.75 97 GLY A C 1
ATOM 744 O O . GLY A 1 97 ? 20.312 -38.656 -25.625 1 94.75 97 GLY A O 1
ATOM 745 N N . PRO A 1 98 ? 20.188 -40.469 -26.891 1 95 98 PRO A N 1
ATOM 746 C CA . PRO A 1 98 ? 20.078 -39.719 -28.125 1 95 98 PRO A CA 1
ATOM 747 C C . PRO A 1 98 ? 18.703 -39.094 -28.297 1 95 98 PRO A C 1
ATOM 749 O O . PRO A 1 98 ? 17.812 -39.281 -27.453 1 95 98 PRO A O 1
ATOM 752 N N . GLU A 1 99 ? 18.641 -38.25 -29.297 1 95.19 99 GLU A N 1
ATOM 753 C CA . GLU A 1 99 ? 17.297 -37.781 -29.641 1 95.19 99 GLU A CA 1
ATOM 754 C C . GLU A 1 99 ? 16.422 -38.906 -30.188 1 95.19 99 GLU A C 1
ATOM 756 O O . GLU A 1 99 ? 16.766 -39.531 -31.188 1 95.19 99 GLU A O 1
ATOM 761 N N . LEU A 1 100 ? 15.414 -39.156 -29.5 1 95.38 100 LEU A N 1
ATOM 762 C CA . LEU A 1 100 ? 14.477 -40.219 -29.875 1 95.38 100 LEU A CA 1
ATOM 763 C C . LEU A 1 100 ? 13.109 -39.625 -30.234 1 95.38 100 LEU A C 1
ATOM 765 O O . LEU A 1 100 ? 12.82 -38.469 -29.906 1 95.38 100 LEU A O 1
ATOM 769 N N . PRO A 1 101 ? 12.297 -40.406 -30.984 1 95.25 101 PRO A N 1
ATOM 770 C CA . PRO A 1 101 ? 10.938 -39.938 -31.25 1 95.25 101 PRO A CA 1
ATOM 771 C C . PRO A 1 101 ? 10.133 -39.719 -29.984 1 95.25 101 PRO A C 1
ATOM 773 O O . PRO A 1 101 ? 10.43 -40.281 -28.938 1 95.25 101 PRO A O 1
ATOM 776 N N . ARG A 1 102 ? 9.117 -38.938 -30.047 1 95.94 102 ARG A N 1
ATOM 777 C CA . ARG A 1 102 ? 8.281 -38.562 -28.906 1 95.94 102 ARG A CA 1
ATOM 778 C C . ARG A 1 102 ? 7.672 -39.812 -28.25 1 95.94 102 ARG A C 1
ATOM 780 O O . ARG A 1 102 ? 7.516 -39.844 -27.031 1 95.94 102 ARG A O 1
ATOM 787 N N . GLU A 1 103 ? 7.363 -40.781 -29.031 1 95.56 103 GLU A N 1
ATOM 788 C CA . GLU A 1 103 ? 6.711 -42 -28.547 1 95.56 103 GLU A CA 1
ATOM 789 C C . GLU A 1 103 ? 7.605 -42.75 -27.562 1 95.56 103 GLU A C 1
ATOM 791 O O . GLU A 1 103 ? 7.117 -43.531 -26.734 1 95.56 103 GLU A O 1
ATOM 796 N N . ALA A 1 104 ? 8.883 -42.438 -27.641 1 97.25 104 ALA A N 1
ATOM 797 C CA . ALA A 1 104 ? 9.859 -43.125 -26.797 1 97.25 104 ALA A CA 1
ATOM 798 C C . ALA A 1 104 ? 10.492 -42.188 -25.797 1 97.25 104 ALA A C 1
ATOM 800 O O . ALA A 1 104 ? 11.602 -42.406 -25.312 1 97.25 104 ALA A O 1
ATOM 801 N N . THR A 1 105 ? 9.836 -41.094 -25.578 1 98.06 105 THR A N 1
ATOM 802 C CA . THR A 1 105 ? 10.453 -40.062 -24.75 1 98.06 105 THR A CA 1
ATOM 803 C C . THR A 1 105 ? 9.531 -39.656 -23.609 1 98.06 105 THR A C 1
ATOM 805 O O . THR A 1 105 ? 8.32 -39.531 -23.797 1 98.06 105 THR A O 1
ATOM 808 N N . VAL A 1 106 ? 10.078 -39.562 -22.375 1 98.69 106 VAL A N 1
ATOM 809 C CA . VAL A 1 106 ? 9.391 -39.031 -21.188 1 98.69 106 VAL A CA 1
ATOM 810 C C . VAL A 1 106 ? 9.992 -37.688 -20.797 1 98.69 106 VAL A C 1
ATOM 812 O O . VAL A 1 106 ? 11.219 -37.531 -20.766 1 98.69 106 VAL A O 1
ATOM 815 N N . LEU A 1 107 ? 9.133 -36.719 -20.562 1 98.81 107 LEU A N 1
ATOM 816 C CA . LEU A 1 107 ? 9.578 -35.406 -20.109 1 98.81 107 LEU A CA 1
ATOM 817 C C . LEU A 1 107 ? 9.219 -35.219 -18.641 1 98.81 107 LEU A C 1
ATOM 819 O O . LEU A 1 107 ? 8.109 -35.531 -18.219 1 98.81 107 LEU A O 1
ATOM 823 N N . PHE A 1 108 ? 10.195 -34.719 -17.859 1 98.88 108 PHE A N 1
ATOM 824 C CA . PHE A 1 108 ? 9.945 -34.156 -16.531 1 98.88 108 PHE A CA 1
ATOM 825 C C . PHE A 1 108 ? 10.219 -32.656 -16.531 1 98.88 108 PHE A C 1
ATOM 827 O O . PHE A 1 108 ? 11.266 -32.188 -17.016 1 98.88 108 PHE A O 1
ATOM 834 N N . ASN A 1 109 ? 9.219 -31.859 -16.094 1 98.81 109 ASN A N 1
ATOM 835 C CA . ASN A 1 109 ? 9.367 -30.422 -15.922 1 98.81 109 ASN A CA 1
ATOM 836 C C . ASN A 1 109 ? 9.477 -30.047 -14.445 1 98.81 109 ASN A C 1
ATOM 838 O O . ASN A 1 109 ? 8.609 -30.391 -13.641 1 98.81 109 ASN A O 1
ATOM 842 N N . VAL A 1 110 ? 10.547 -29.406 -14.031 1 98.5 110 VAL A N 1
ATOM 843 C CA . VAL A 1 110 ? 10.758 -28.859 -12.688 1 98.5 110 VAL A CA 1
ATOM 844 C C . VAL A 1 110 ? 11.109 -27.375 -12.781 1 98.5 110 VAL A C 1
ATOM 846 O O . VAL A 1 110 ? 11.391 -26.859 -13.867 1 98.5 110 VAL A O 1
ATOM 849 N N . HIS A 1 111 ? 10.969 -26.688 -11.719 1 97.94 111 HIS A N 1
ATOM 850 C CA . HIS A 1 111 ? 11.438 -25.297 -11.672 1 97.94 111 HIS A CA 1
ATOM 851 C C . HIS A 1 111 ? 12.289 -25.047 -10.43 1 97.94 111 HIS A C 1
ATOM 853 O O . HIS A 1 111 ? 12.094 -25.703 -9.398 1 97.94 111 HIS A O 1
ATOM 859 N N . LEU A 1 112 ? 13.266 -24.141 -10.602 1 96.06 112 LEU A N 1
ATOM 860 C CA . LEU A 1 112 ? 14.172 -23.828 -9.5 1 96.06 112 LEU A CA 1
ATOM 861 C C . LEU A 1 112 ? 13.984 -22.406 -9.023 1 96.06 112 LEU A C 1
ATOM 863 O O . LEU A 1 112 ? 14.562 -22 -8 1 96.06 112 LEU A O 1
ATOM 867 N N . ASP A 1 113 ? 13.188 -21.594 -9.82 1 95.19 113 ASP A N 1
ATOM 868 C CA . ASP A 1 113 ? 12.852 -20.266 -9.312 1 95.19 113 ASP A CA 1
ATOM 869 C C . ASP A 1 113 ? 11.883 -20.359 -8.133 1 95.19 113 ASP A C 1
ATOM 871 O O . ASP A 1 113 ? 11.125 -21.328 -8.023 1 95.19 113 ASP A O 1
ATOM 875 N N . THR A 1 114 ? 12 -19.391 -7.227 1 92.88 114 THR A N 1
ATOM 876 C CA . THR A 1 114 ? 11.164 -19.406 -6.031 1 92.88 114 THR A CA 1
ATOM 877 C C . THR A 1 114 ? 10.43 -18.078 -5.863 1 92.88 114 THR A C 1
ATOM 879 O O . THR A 1 114 ? 10.719 -17.109 -6.562 1 92.88 114 THR A O 1
ATOM 882 N N . VAL A 1 115 ? 9.406 -18.109 -5.027 1 88.25 115 VAL A N 1
ATOM 883 C CA . VAL A 1 115 ? 8.727 -16.891 -4.625 1 88.25 115 VAL A CA 1
ATOM 884 C C . VAL A 1 115 ? 9.57 -16.141 -3.602 1 88.25 115 VAL A C 1
ATOM 886 O O . VAL A 1 115 ? 10.656 -16.578 -3.236 1 88.25 115 VAL A O 1
ATOM 889 N N . ALA A 1 116 ? 9.086 -15 -3.184 1 82.94 116 ALA A N 1
ATOM 890 C CA . ALA A 1 116 ? 9.82 -14.117 -2.287 1 82.94 116 ALA A CA 1
ATOM 891 C C . ALA A 1 116 ? 10.039 -14.766 -0.925 1 82.94 116 ALA A C 1
ATOM 893 O O . ALA A 1 116 ? 9.312 -15.695 -0.553 1 82.94 116 ALA A O 1
ATOM 894 N N . GLY A 1 117 ? 11.047 -14.234 -0.22 1 78.44 117 GLY A N 1
ATOM 895 C CA . GLY A 1 117 ? 11.32 -14.656 1.144 1 78.44 117 GLY A CA 1
ATOM 896 C C . GLY A 1 117 ? 12.508 -15.594 1.254 1 78.44 117 GLY A C 1
ATOM 897 O O . GLY A 1 117 ? 12.648 -16.531 0.466 1 78.44 117 GLY A O 1
ATOM 898 N N . LEU A 1 118 ? 13.43 -15.211 2.123 1 79.94 118 LEU A N 1
ATOM 899 C CA . LEU A 1 118 ? 14.539 -16.094 2.453 1 79.94 118 LEU A CA 1
ATOM 900 C C . LEU A 1 118 ? 14.25 -16.875 3.732 1 79.94 118 LEU A C 1
ATOM 902 O O . LEU A 1 118 ? 13.703 -16.328 4.691 1 79.94 118 LEU A O 1
ATOM 906 N N . GLU A 1 119 ? 14.258 -18.156 3.613 1 87.75 119 GLU A N 1
ATOM 907 C CA . GLU A 1 119 ? 14.047 -19.047 4.746 1 87.75 119 GLU A CA 1
ATOM 908 C C . GLU A 1 119 ? 15.352 -19.734 5.168 1 87.75 119 GLU A C 1
ATOM 910 O O . GLU A 1 119 ? 16.188 -20.078 4.324 1 87.75 119 GLU A O 1
ATOM 915 N N . PRO A 1 120 ? 15.523 -19.891 6.473 1 93.56 120 PRO A N 1
ATOM 916 C CA . PRO A 1 120 ? 16.734 -20.594 6.91 1 93.56 120 PRO A CA 1
ATOM 917 C C . PRO A 1 120 ? 16.828 -22 6.332 1 93.56 120 PRO A C 1
ATOM 919 O O . PRO A 1 120 ? 15.859 -22.766 6.367 1 93.56 120 PRO A O 1
ATOM 922 N N . VAL A 1 121 ? 18 -22.312 5.859 1 97.31 121 VAL A N 1
ATOM 923 C CA . VAL A 1 121 ? 18.25 -23.609 5.238 1 97.31 121 VAL A CA 1
ATOM 924 C C . VAL A 1 121 ? 18.812 -24.594 6.27 1 97.31 121 VAL A C 1
ATOM 926 O O . VAL A 1 121 ? 19.812 -24.297 6.918 1 97.31 121 VAL A O 1
ATOM 929 N N . ALA A 1 122 ? 18.125 -25.703 6.418 1 97.5 122 ALA A N 1
ATOM 930 C CA . ALA A 1 122 ? 18.609 -26.719 7.359 1 97.5 122 ALA A CA 1
ATOM 931 C C . ALA A 1 122 ? 18.078 -28.094 6.992 1 97.5 122 ALA A C 1
ATOM 933 O O . ALA A 1 122 ? 17.141 -28.219 6.191 1 97.5 122 ALA A O 1
ATOM 934 N N . PHE A 1 123 ? 18.797 -29.109 7.438 1 97.69 123 PHE A N 1
ATOM 935 C CA . PHE A 1 123 ? 18.328 -30.484 7.453 1 97.69 123 PHE A CA 1
ATOM 936 C C . PHE A 1 123 ? 18.406 -31.078 8.859 1 97.69 123 PHE A C 1
ATOM 938 O O . PHE A 1 123 ? 19.5 -31.234 9.406 1 97.69 123 PHE A O 1
ATOM 945 N N . HIS A 1 124 ? 17.234 -31.25 9.406 1 96 124 HIS A N 1
ATOM 946 C CA . HIS A 1 124 ? 17.156 -31.781 10.766 1 96 124 HIS A CA 1
ATOM 947 C C . HIS A 1 124 ? 16.062 -32.844 10.883 1 96 124 HIS A C 1
ATOM 949 O O . HIS A 1 124 ? 14.922 -32.594 10.461 1 96 124 HIS A O 1
ATOM 955 N N . ASP A 1 125 ? 16.375 -34 11.391 1 95.88 125 ASP A N 1
ATOM 956 C CA . ASP A 1 125 ? 15.438 -35.062 11.711 1 95.88 125 ASP A CA 1
ATOM 957 C C . ASP A 1 125 ? 14.586 -35.438 10.492 1 95.88 125 ASP A C 1
ATOM 959 O O . ASP A 1 125 ? 13.359 -35.469 10.578 1 95.88 125 ASP A O 1
ATOM 963 N N . GLY A 1 126 ? 15.227 -35.5 9.391 1 96.94 126 GLY A N 1
ATOM 964 C CA . GLY A 1 126 ? 14.555 -36 8.203 1 96.94 126 GLY A CA 1
ATOM 965 C C . GLY A 1 126 ? 13.742 -34.938 7.488 1 96.94 126 GLY A C 1
ATOM 966 O O . GLY A 1 126 ? 12.891 -35.25 6.66 1 96.94 126 GLY A O 1
ATOM 967 N N . CYS A 1 127 ? 14.047 -33.688 7.824 1 97.56 127 CYS A N 1
ATOM 968 C CA . CYS A 1 127 ? 13.266 -32.625 7.246 1 97.56 127 CYS A CA 1
ATOM 969 C C . CYS A 1 127 ? 14.172 -31.516 6.719 1 97.56 127 CYS A C 1
ATOM 971 O O . CYS A 1 127 ? 15.062 -31.047 7.43 1 97.56 127 CYS A O 1
ATOM 973 N N . PHE A 1 128 ? 13.953 -31.156 5.445 1 98.25 128 PHE A N 1
ATOM 974 C CA . PHE A 1 128 ? 14.617 -29.984 4.867 1 98.25 128 PHE A CA 1
ATOM 975 C C . PHE A 1 128 ? 13.789 -28.719 5.09 1 98.25 128 PHE A C 1
ATOM 977 O O . PHE A 1 128 ? 12.562 -28.75 4.965 1 98.25 128 PHE A O 1
ATOM 984 N N . THR A 1 129 ? 14.453 -27.703 5.469 1 97.5 129 THR A N 1
ATOM 985 C CA . THR A 1 129 ? 13.797 -26.406 5.516 1 97.5 129 THR A CA 1
ATOM 986 C C . THR A 1 129 ? 14.5 -25.406 4.59 1 97.5 129 THR A C 1
ATOM 988 O O . THR A 1 129 ? 15.695 -25.547 4.324 1 97.5 129 THR A O 1
ATOM 991 N N . GLY A 1 130 ? 13.734 -24.5 4.062 1 96.12 130 GLY A N 1
ATOM 992 C CA . GLY A 1 130 ? 14.227 -23.484 3.146 1 96.12 130 GLY A CA 1
ATOM 993 C C . GLY A 1 130 ? 13.234 -23.156 2.045 1 96.12 130 GLY A C 1
ATOM 994 O O . GLY A 1 130 ? 12.391 -23.969 1.686 1 96.12 130 GLY A O 1
ATOM 995 N N . ARG A 1 131 ? 13.359 -21.953 1.489 1 94 131 ARG A N 1
ATOM 996 C CA . ARG A 1 131 ? 12.508 -21.562 0.369 1 94 131 ARG A CA 1
ATOM 997 C C . ARG A 1 131 ? 12.781 -22.438 -0.854 1 94 131 ARG A C 1
ATOM 999 O O . ARG A 1 131 ? 13.922 -22.531 -1.312 1 94 131 ARG A O 1
ATOM 1006 N N . GLY A 1 132 ? 11.773 -23.141 -1.342 1 95 132 GLY A N 1
ATOM 1007 C CA . GLY A 1 132 ? 11.906 -24.047 -2.467 1 95 132 GLY A CA 1
ATOM 1008 C C . GLY A 1 132 ? 12.07 -25.5 -2.047 1 95 132 GLY A C 1
ATOM 1009 O O . GLY A 1 132 ? 12.172 -26.391 -2.893 1 95 132 GLY A O 1
ATOM 1010 N N . ALA A 1 133 ? 12 -25.719 -0.739 1 97.31 133 ALA A N 1
ATOM 1011 C CA . ALA A 1 133 ? 12.211 -27.078 -0.26 1 97.31 133 ALA A CA 1
ATOM 1012 C C . ALA A 1 133 ? 11.219 -28.047 -0.903 1 97.31 133 ALA A C 1
ATOM 1014 O O . ALA A 1 133 ? 11.602 -29.125 -1.361 1 97.31 133 ALA A O 1
ATOM 1015 N N . ILE A 1 134 ? 9.984 -27.578 -0.948 1 96.62 134 ILE A N 1
ATOM 1016 C CA . ILE A 1 134 ? 8.977 -28.469 -1.508 1 96.62 134 ILE A CA 1
ATOM 1017 C C . ILE A 1 134 ? 8.516 -27.938 -2.863 1 96.62 134 ILE A C 1
ATOM 1019 O O . ILE A 1 134 ? 7.973 -28.688 -3.68 1 96.62 134 ILE A O 1
ATOM 1023 N N . ASP A 1 135 ? 8.758 -26.688 -3.27 1 93.5 135 ASP A N 1
ATOM 1024 C CA . ASP A 1 135 ? 8.258 -26.031 -4.473 1 93.5 135 ASP A CA 1
ATOM 1025 C C . ASP A 1 135 ? 9.336 -25.156 -5.109 1 93.5 135 ASP A C 1
ATOM 1027 O O . ASP A 1 135 ? 9.336 -23.938 -4.938 1 93.5 135 ASP A O 1
ATOM 1031 N N . ALA A 1 136 ? 10.352 -25.734 -5.84 1 94.69 136 ALA A N 1
ATOM 1032 C CA . ALA A 1 136 ? 10.281 -27.188 -6.059 1 94.69 136 ALA A CA 1
ATOM 1033 C C . ALA A 1 136 ? 11.68 -27.781 -6.168 1 94.69 136 ALA A C 1
ATOM 1035 O O . ALA A 1 136 ? 11.914 -28.703 -6.965 1 94.69 136 ALA A O 1
ATOM 1036 N N . LYS A 1 137 ? 12.656 -27.172 -5.449 1 98 137 LYS A N 1
ATOM 1037 C CA . LYS A 1 137 ? 14.031 -27.656 -5.516 1 98 137 LYS A CA 1
ATOM 1038 C C . LYS A 1 137 ? 14.148 -29.078 -4.957 1 98 137 LYS A C 1
ATOM 1040 O O . LYS A 1 137 ? 14.922 -29.891 -5.469 1 98 137 LYS A O 1
ATOM 1045 N N . GLY A 1 138 ? 13.445 -29.375 -3.895 1 98.12 138 GLY A N 1
ATOM 1046 C CA . GLY A 1 138 ? 13.414 -30.719 -3.332 1 98.12 138 GLY A CA 1
ATOM 1047 C C . GLY A 1 138 ? 12.984 -31.781 -4.328 1 98.12 138 GLY A C 1
ATOM 1048 O O . GLY A 1 138 ? 13.734 -32.719 -4.617 1 98.12 138 GLY A O 1
ATOM 1049 N N . PRO A 1 139 ? 11.836 -31.562 -4.879 1 98.12 139 PRO A N 1
ATOM 1050 C CA . PRO A 1 139 ? 11.367 -32.5 -5.898 1 98.12 139 PRO A CA 1
ATOM 1051 C C . PRO A 1 139 ? 12.32 -32.594 -7.09 1 98.12 139 PRO A C 1
ATOM 1053 O O . PRO A 1 139 ? 12.445 -33.688 -7.688 1 98.12 139 PRO A O 1
ATOM 1056 N N . ALA A 1 140 ? 12.938 -31.547 -7.488 1 98.75 140 ALA A N 1
ATOM 1057 C CA . ALA A 1 140 ? 13.906 -31.578 -8.578 1 98.75 140 ALA A CA 1
ATOM 1058 C C . ALA A 1 140 ? 15.047 -32.562 -8.273 1 98.75 140 ALA A C 1
ATOM 1060 O O . ALA A 1 140 ? 15.453 -33.344 -9.133 1 98.75 140 ALA A O 1
ATOM 1061 N N . VAL A 1 141 ? 15.562 -32.5 -7.078 1 98.88 141 VAL A N 1
ATOM 1062 C CA . VAL A 1 141 ? 16.656 -33.406 -6.684 1 98.88 141 VAL A CA 1
ATOM 1063 C C . VAL A 1 141 ? 16.156 -34.812 -6.566 1 98.88 141 VAL A C 1
ATOM 1065 O O . VAL A 1 141 ? 16.844 -35.781 -6.984 1 98.88 141 VAL A O 1
ATOM 1068 N N . ALA A 1 142 ? 14.984 -35 -6 1 98.81 142 ALA A N 1
ATOM 1069 C CA . ALA A 1 142 ? 14.391 -36.312 -5.883 1 98.81 142 ALA A CA 1
ATOM 1070 C C . ALA A 1 142 ? 14.195 -36.969 -7.258 1 98.81 142 ALA A C 1
ATOM 1072 O O . ALA A 1 142 ? 14.312 -38.188 -7.41 1 98.81 142 ALA A O 1
ATOM 1073 N N . LEU A 1 143 ? 13.852 -36.156 -8.203 1 98.88 143 LEU A N 1
ATOM 1074 C CA . LEU A 1 143 ? 13.711 -36.625 -9.586 1 98.88 143 LEU A CA 1
ATOM 1075 C C . LEU A 1 143 ? 15 -37.281 -10.07 1 98.88 143 LEU A C 1
ATOM 1077 O O . LEU A 1 143 ? 14.969 -38.375 -10.625 1 98.88 143 LEU A O 1
ATOM 1081 N N . LEU A 1 144 ? 16.141 -36.625 -9.875 1 98.81 144 LEU A N 1
ATOM 1082 C CA . LEU A 1 144 ? 17.422 -37.188 -10.281 1 98.81 144 LEU A CA 1
ATOM 1083 C C . LEU A 1 144 ? 17.688 -38.5 -9.578 1 98.81 144 LEU A C 1
ATOM 1085 O O . LEU A 1 144 ? 18.188 -39.469 -10.195 1 98.81 144 LEU A O 1
ATOM 1089 N N . ALA A 1 145 ? 17.344 -38.562 -8.305 1 98.75 145 ALA A N 1
ATOM 1090 C CA . ALA A 1 145 ? 17.516 -39.812 -7.547 1 98.75 145 ALA A CA 1
ATOM 1091 C C . ALA A 1 145 ? 16.688 -40.938 -8.141 1 98.75 145 ALA A C 1
ATOM 1093 O O . ALA A 1 145 ? 17.172 -42.062 -8.242 1 98.75 145 ALA A O 1
ATOM 1094 N N . GLY A 1 146 ? 15.453 -40.656 -8.508 1 98.75 146 GLY A N 1
ATOM 1095 C CA . GLY A 1 146 ? 14.594 -41.656 -9.125 1 98.75 146 GLY A CA 1
ATOM 1096 C C . GLY A 1 146 ? 15.102 -42.125 -10.477 1 98.75 146 GLY A C 1
ATOM 1097 O O . GLY A 1 146 ? 15.055 -43.312 -10.781 1 98.75 146 GLY A O 1
ATOM 1098 N N . ILE A 1 147 ? 15.539 -41.188 -11.25 1 98.62 147 ILE A N 1
ATOM 1099 C CA . ILE A 1 147 ? 16.062 -41.531 -12.57 1 98.62 147 ILE A CA 1
ATOM 1100 C C . ILE A 1 147 ? 17.312 -42.406 -12.422 1 98.62 147 ILE A C 1
ATOM 1102 O O . ILE A 1 147 ? 17.5 -43.375 -13.156 1 98.62 147 ILE A O 1
ATOM 1106 N N . ARG A 1 148 ? 18.203 -42 -11.453 1 98.38 148 ARG A N 1
ATOM 1107 C CA . ARG A 1 148 ? 19.391 -42.812 -11.164 1 98.38 148 ARG A CA 1
ATOM 1108 C C . ARG A 1 148 ? 19.016 -44.25 -10.859 1 98.38 148 ARG A C 1
ATOM 1110 O O . ARG A 1 148 ? 19.609 -45.188 -11.406 1 98.38 148 ARG A O 1
ATOM 1117 N N . ASP A 1 149 ? 18.078 -44.406 -10.055 1 98.31 149 ASP A N 1
ATOM 1118 C CA . ASP A 1 149 ? 17.609 -45.719 -9.688 1 98.31 149 ASP A CA 1
ATOM 1119 C C . ASP A 1 149 ? 17.047 -46.469 -10.898 1 98.31 149 ASP A C 1
ATOM 1121 O O . ASP A 1 149 ? 17.312 -47.656 -11.086 1 98.31 149 ASP A O 1
ATOM 1125 N N . ALA A 1 150 ? 16.25 -45.844 -11.711 1 98.38 150 ALA A N 1
ATOM 1126 C CA . ALA A 1 150 ? 15.625 -46.438 -12.891 1 98.38 150 ALA A CA 1
ATOM 1127 C C . ALA A 1 150 ? 16.672 -46.906 -13.898 1 98.38 150 ALA A C 1
ATOM 1129 O O . ALA A 1 150 ? 16.562 -48 -14.469 1 98.38 150 ALA A O 1
ATOM 1130 N N . THR A 1 151 ? 17.688 -46.062 -14.156 1 97.5 151 THR A N 1
ATOM 1131 C CA . THR A 1 151 ? 18.703 -46.375 -15.156 1 97.5 151 THR A CA 1
ATOM 1132 C C . THR A 1 151 ? 19.547 -47.562 -14.711 1 97.5 151 THR A C 1
ATOM 1134 O O . THR A 1 151 ? 20.047 -48.312 -15.547 1 97.5 151 THR A O 1
ATOM 1137 N N . ARG A 1 152 ? 19.719 -47.719 -13.461 1 96.62 152 ARG A N 1
ATOM 1138 C CA . ARG A 1 152 ? 20.422 -48.875 -12.938 1 96.62 152 ARG A CA 1
ATOM 1139 C C . ARG A 1 152 ? 19.594 -50.156 -13.133 1 96.62 152 ARG A C 1
ATOM 1141 O O . ARG A 1 152 ? 20.141 -51.219 -13.406 1 96.62 152 ARG A O 1
ATOM 1148 N N . ALA A 1 153 ? 18.375 -49.969 -13.039 1 96.69 153 ALA A N 1
ATOM 1149 C CA . ALA A 1 153 ? 17.469 -51.125 -13.086 1 96.69 153 ALA A CA 1
ATOM 1150 C C . ALA A 1 153 ? 17.188 -51.531 -14.531 1 96.69 153 ALA A C 1
ATOM 1152 O O . ALA A 1 153 ? 16.922 -52.719 -14.805 1 96.69 153 ALA A O 1
ATOM 1153 N N . ASP A 1 154 ? 17.156 -50.594 -15.469 1 97 154 ASP A N 1
ATOM 1154 C CA . ASP A 1 154 ? 16.781 -50.875 -16.844 1 97 154 ASP A CA 1
ATOM 1155 C C . ASP A 1 154 ? 17.703 -50.156 -17.844 1 97 154 ASP A C 1
ATOM 1157 O O . ASP A 1 154 ? 17.516 -49 -18.125 1 97 154 ASP A O 1
ATOM 1161 N N . PRO A 1 155 ? 18.516 -50.875 -18.531 1 94.75 155 PRO A N 1
ATOM 1162 C CA . PRO A 1 155 ? 19.5 -50.281 -19.438 1 94.75 155 PRO A CA 1
ATOM 1163 C C . PRO A 1 155 ? 18.859 -49.688 -20.703 1 94.75 155 PRO A C 1
ATOM 1165 O O . PRO A 1 155 ? 19.531 -49 -21.469 1 94.75 155 PRO A O 1
ATOM 1168 N N . ALA A 1 156 ? 17.594 -49.969 -20.922 1 95.94 156 ALA A N 1
ATOM 1169 C CA . ALA A 1 156 ? 16.906 -49.406 -22.094 1 95.94 156 ALA A CA 1
ATOM 1170 C C . ALA A 1 156 ? 16.766 -47.906 -21.953 1 95.94 156 ALA A C 1
ATOM 1172 O O . ALA A 1 156 ? 16.609 -47.188 -22.953 1 95.94 156 ALA A O 1
ATOM 1173 N N . LEU A 1 157 ? 16.766 -47.438 -20.734 1 97.12 157 LEU A N 1
ATOM 1174 C CA . LEU A 1 157 ? 16.703 -46 -20.484 1 97.12 157 LEU A CA 1
ATOM 1175 C C . LEU A 1 157 ? 18 -45.344 -20.922 1 97.12 157 LEU A C 1
ATOM 1177 O O . LEU A 1 157 ? 19.094 -45.719 -20.469 1 97.12 157 LEU A O 1
ATOM 1181 N N . GLY A 1 158 ? 17.891 -44.406 -21.766 1 96.44 158 GLY A N 1
ATOM 1182 C CA . GLY A 1 158 ? 19.062 -43.75 -22.328 1 96.44 158 GLY A CA 1
ATOM 1183 C C . GLY A 1 158 ? 19.516 -44.406 -23.641 1 96.44 158 GLY A C 1
ATOM 1184 O O . GLY A 1 158 ? 20.469 -43.938 -24.266 1 96.44 158 GLY A O 1
ATOM 1185 N N . ARG A 1 159 ? 18.828 -45.438 -24 1 95.75 159 ARG A N 1
ATOM 1186 C CA . ARG A 1 159 ? 19.141 -46.094 -25.266 1 95.75 159 ARG A CA 1
ATOM 1187 C C . ARG A 1 159 ? 17.906 -46.188 -26.156 1 95.75 159 ARG A C 1
ATOM 1189 O O . ARG A 1 159 ? 17.828 -45.5 -27.172 1 95.75 159 ARG A O 1
ATOM 1196 N N . ASP A 1 160 ? 16.891 -46.875 -25.719 1 95.94 160 ASP A N 1
ATOM 1197 C CA . ASP A 1 160 ? 15.648 -47.094 -26.469 1 95.94 160 ASP A CA 1
ATOM 1198 C C . ASP A 1 160 ? 14.562 -46.125 -26.031 1 95.94 160 ASP A C 1
ATOM 1200 O O . ASP A 1 160 ? 13.617 -45.875 -26.781 1 95.94 160 ASP A O 1
ATOM 1204 N N . VAL A 1 161 ? 14.703 -45.719 -24.781 1 97.44 161 VAL A N 1
ATOM 1205 C CA . VAL A 1 161 ? 13.789 -44.75 -24.188 1 97.44 161 VAL A CA 1
ATOM 1206 C C . VAL A 1 161 ? 14.57 -43.531 -23.703 1 97.44 161 VAL A C 1
ATOM 1208 O O . VAL A 1 161 ? 15.57 -43.656 -23 1 97.44 161 VAL A O 1
ATOM 1211 N N . GLY A 1 162 ? 14.148 -42.406 -24.172 1 97.75 162 GLY A N 1
ATOM 1212 C CA . GLY A 1 162 ? 14.781 -41.156 -23.766 1 97.75 162 GLY A CA 1
ATOM 1213 C C . GLY A 1 162 ? 14.078 -40.469 -22.609 1 97.75 162 GLY A C 1
ATOM 1214 O O . GLY A 1 162 ? 12.875 -40.656 -22.422 1 97.75 162 GLY A O 1
ATOM 1215 N N . VAL A 1 163 ? 14.828 -39.688 -21.859 1 98.69 163 VAL A N 1
ATOM 1216 C CA . VAL A 1 163 ? 14.305 -38.875 -20.781 1 98.69 163 VAL A CA 1
ATOM 1217 C C . VAL A 1 163 ? 14.742 -37.438 -20.969 1 98.69 163 VAL A C 1
ATOM 1219 O O . VAL A 1 163 ? 15.922 -37.156 -21.188 1 98.69 163 VAL A O 1
ATOM 1222 N N . LEU A 1 164 ? 13.805 -36.531 -20.969 1 98.75 164 LEU A N 1
ATOM 1223 C CA . LEU A 1 164 ? 14.062 -35.094 -20.953 1 98.75 164 LEU A CA 1
ATOM 1224 C C . LEU A 1 164 ? 13.75 -34.5 -19.578 1 98.75 164 LEU A C 1
ATOM 1226 O O . LEU A 1 164 ? 12.773 -34.906 -18.938 1 98.75 164 LEU A O 1
ATOM 1230 N N . ILE A 1 165 ? 14.602 -33.594 -19.094 1 98.88 165 ILE A N 1
ATOM 1231 C CA . ILE A 1 165 ? 14.32 -32.781 -17.922 1 98.88 165 ILE A CA 1
ATOM 1232 C C . ILE A 1 165 ? 14.344 -31.297 -18.312 1 98.88 165 ILE A C 1
ATOM 1234 O O . ILE A 1 165 ? 15.328 -30.812 -18.891 1 98.88 165 ILE A O 1
ATOM 1238 N N . GLN A 1 166 ? 13.242 -30.625 -18.141 1 98.81 166 GLN A N 1
ATOM 1239 C CA . GLN A 1 166 ? 13.211 -29.172 -18.188 1 98.81 166 GLN A CA 1
ATOM 1240 C C . GLN A 1 166 ? 13.328 -28.562 -16.797 1 98.81 166 GLN A C 1
ATOM 1242 O O . GLN A 1 166 ? 12.523 -28.875 -15.906 1 98.81 166 GLN A O 1
ATOM 1247 N N . ALA A 1 167 ? 14.328 -27.781 -16.484 1 98.75 167 ALA A N 1
ATOM 1248 C CA . ALA A 1 167 ? 14.43 -26.922 -15.297 1 98.75 167 ALA A CA 1
ATOM 1249 C C . ALA A 1 167 ? 14.227 -25.453 -15.664 1 98.75 167 ALA A C 1
ATOM 1251 O O . ALA A 1 167 ? 15.172 -24.781 -16.078 1 98.75 167 ALA A O 1
ATOM 1252 N N . VAL A 1 168 ? 13.016 -24.938 -15.375 1 98.44 168 VAL A N 1
ATOM 1253 C CA . VAL A 1 168 ? 12.578 -23.75 -16.094 1 98.44 168 VAL A CA 1
ATOM 1254 C C . VAL A 1 168 ? 12.578 -22.547 -15.148 1 98.44 168 VAL A C 1
ATOM 1256 O O . VAL A 1 168 ? 12.594 -22.719 -13.922 1 98.44 168 VAL A O 1
ATOM 1259 N N . SER A 1 169 ? 12.641 -21.406 -15.773 1 96.25 169 SER A N 1
ATOM 1260 C CA . SER A 1 169 ? 12.359 -20.141 -15.109 1 96.25 169 SER A CA 1
ATOM 1261 C C . SER A 1 169 ? 10.93 -19.688 -15.383 1 96.25 169 SER A C 1
ATOM 1263 O O . SER A 1 169 ? 10.25 -20.219 -16.25 1 96.25 169 SER A O 1
ATOM 1265 N N . GLY A 1 170 ? 10.445 -18.75 -14.609 1 94.81 170 GLY A N 1
ATOM 1266 C CA . GLY A 1 170 ? 9.188 -18.094 -14.883 1 94.81 170 GLY A CA 1
ATOM 1267 C C . GLY A 1 170 ? 7.977 -18.906 -14.477 1 94.81 170 GLY A C 1
ATOM 1268 O O . GLY A 1 170 ? 6.875 -18.703 -14.992 1 94.81 170 GL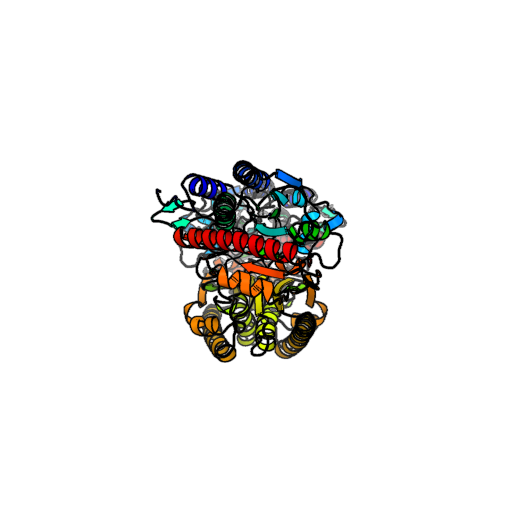Y A O 1
ATOM 1269 N N . GLU A 1 171 ? 8.203 -19.938 -13.711 1 94 171 GLU A N 1
ATOM 1270 C CA . GLU A 1 171 ? 7.07 -20.672 -13.172 1 94 171 GLU A CA 1
ATOM 1271 C C . GLU A 1 171 ? 6.367 -19.891 -12.062 1 94 171 GLU A C 1
ATOM 1273 O O . GLU A 1 171 ? 5.137 -19.875 -11.984 1 94 171 GLU A O 1
ATOM 1278 N N . GLU A 1 172 ? 7.062 -19.109 -11.32 1 88 172 GLU A N 1
ATOM 1279 C CA . GLU A 1 172 ? 6.539 -18.344 -10.188 1 88 172 GLU A CA 1
ATOM 1280 C C . GLU A 1 172 ? 6.172 -16.922 -10.609 1 88 172 GLU A C 1
ATOM 1282 O O . GLU A 1 172 ? 6.375 -16.547 -11.766 1 88 172 GLU A O 1
ATOM 1287 N N . GLY A 1 173 ? 5.574 -16.188 -9.688 1 84.94 173 GLY A N 1
ATOM 1288 C CA . GLY A 1 173 ? 5.402 -14.75 -9.812 1 84.94 173 GLY A CA 1
ATOM 1289 C C . GLY A 1 173 ? 4.312 -14.359 -10.789 1 84.94 173 GLY A C 1
ATOM 1290 O O . GLY A 1 173 ? 4.305 -13.242 -11.305 1 84.94 173 GLY A O 1
ATOM 1291 N N . GLY A 1 174 ? 3.596 -15.297 -11.234 1 86.81 174 GLY A N 1
ATOM 1292 C CA . GLY A 1 174 ? 2.525 -14.992 -12.172 1 86.81 174 GLY A CA 1
ATOM 1293 C C . GLY A 1 174 ? 2.99 -14.953 -13.609 1 86.81 174 GLY A C 1
ATOM 1294 O O . GLY A 1 174 ? 2.27 -14.469 -14.492 1 86.81 174 GLY A O 1
ATOM 1295 N N . ALA A 1 175 ? 4.145 -15.445 -13.898 1 92.19 175 ALA A N 1
ATOM 1296 C CA . ALA A 1 175 ? 4.68 -15.422 -15.258 1 92.19 175 ALA A CA 1
ATOM 1297 C C . ALA A 1 175 ? 4.016 -16.484 -16.125 1 92.19 175 ALA A C 1
ATOM 1299 O O . ALA A 1 175 ? 4.066 -16.422 -17.359 1 92.19 175 ALA A O 1
ATOM 1300 N N . MET A 1 176 ? 3.486 -17.516 -15.531 1 93.69 176 MET A N 1
ATOM 1301 C CA . MET A 1 176 ? 2.689 -18.547 -16.188 1 93.69 176 MET A CA 1
ATOM 1302 C C . MET A 1 176 ? 3.529 -19.328 -17.188 1 93.69 176 MET A C 1
ATOM 1304 O O . MET A 1 176 ? 3.016 -19.781 -18.219 1 93.69 176 MET A O 1
ATOM 1308 N N . GLY A 1 177 ? 4.816 -19.344 -16.984 1 96.75 177 GLY A N 1
ATOM 1309 C CA . GLY A 1 177 ? 5.684 -20.125 -17.859 1 96.75 177 GLY A CA 1
ATOM 1310 C C . GLY A 1 177 ? 5.863 -19.5 -19.219 1 96.75 177 GLY A C 1
ATOM 1311 O O . GLY A 1 177 ? 6.398 -20.141 -20.141 1 96.75 177 GLY A O 1
ATOM 1312 N N . THR A 1 178 ? 5.508 -18.266 -19.422 1 96.69 178 THR A N 1
ATOM 1313 C CA . THR A 1 178 ? 5.426 -17.656 -20.75 1 96.69 178 THR A CA 1
ATOM 1314 C C . THR A 1 178 ? 6.816 -17.469 -21.344 1 96.69 178 THR A C 1
ATOM 1316 O O . THR A 1 178 ? 6.961 -17.312 -22.562 1 96.69 178 THR A O 1
ATOM 1319 N N . PHE A 1 179 ? 7.836 -17.469 -20.531 1 96.81 179 PHE A N 1
ATOM 1320 C CA . PHE A 1 179 ? 9.18 -17.328 -21.078 1 96.81 179 PHE A CA 1
ATOM 1321 C C . PHE A 1 179 ? 10.07 -18.484 -20.609 1 96.81 179 PHE A C 1
ATOM 1323 O O . PHE A 1 179 ? 11.281 -18.469 -20.828 1 96.81 179 PHE A O 1
ATOM 1330 N N . GLY A 1 180 ? 9.516 -19.438 -19.922 1 97.44 180 GLY A N 1
ATOM 1331 C CA . GLY A 1 180 ? 10.219 -20.625 -19.484 1 97.44 180 GLY A CA 1
ATOM 1332 C C . GLY A 1 180 ? 9.758 -21.891 -20.188 1 97.44 180 GLY A C 1
ATOM 1333 O O . GLY A 1 180 ? 10.344 -22.297 -21.188 1 97.44 180 GLY A O 1
ATOM 1334 N N . THR A 1 181 ? 8.641 -22.391 -19.719 1 98.31 181 THR A N 1
ATOM 1335 C CA . THR A 1 181 ? 8.125 -23.672 -20.203 1 98.31 181 THR A CA 1
ATOM 1336 C C . THR A 1 181 ? 7.582 -23.516 -21.625 1 98.31 181 THR A C 1
ATOM 1338 O O . THR A 1 181 ? 7.848 -24.359 -22.484 1 98.31 181 THR A O 1
ATOM 1341 N N . ARG A 1 182 ? 6.859 -22.484 -21.922 1 97.75 182 ARG A N 1
ATOM 1342 C CA . ARG A 1 182 ? 6.156 -22.344 -23.188 1 97.75 182 ARG A CA 1
ATOM 1343 C C . ARG A 1 182 ? 7.129 -22.391 -24.359 1 97.75 182 ARG A C 1
ATOM 1345 O O . ARG A 1 182 ? 6.961 -23.203 -25.281 1 97.75 182 ARG A O 1
ATOM 1352 N N . PRO A 1 183 ? 8.156 -21.562 -24.391 1 97.5 183 PRO A N 1
ATOM 1353 C CA . PRO A 1 183 ? 9.062 -21.625 -25.531 1 97.5 183 PRO A CA 1
ATOM 1354 C C . PRO A 1 183 ? 9.734 -22.984 -25.688 1 97.5 183 PRO A C 1
ATOM 1356 O O . PRO A 1 183 ? 10.031 -23.406 -26.797 1 97.5 183 PRO A O 1
ATOM 1359 N N . LEU A 1 184 ? 10.016 -23.703 -24.609 1 98.25 184 LEU A N 1
ATOM 1360 C CA . LEU A 1 184 ? 10.633 -25.016 -24.688 1 98.25 184 LEU A CA 1
ATOM 1361 C C . LEU A 1 184 ? 9.68 -26.031 -25.328 1 98.25 184 LEU A C 1
ATOM 1363 O O . LEU A 1 184 ? 10.086 -26.828 -26.172 1 98.25 184 LEU A O 1
ATOM 1367 N N . VAL A 1 185 ? 8.422 -25.953 -24.906 1 98.12 185 VAL A N 1
ATOM 1368 C CA . VAL A 1 185 ? 7.41 -26.828 -25.5 1 98.12 185 VAL A CA 1
ATOM 1369 C C . VAL A 1 185 ? 7.25 -26.516 -26.984 1 98.12 185 VAL A C 1
ATOM 1371 O O . VAL A 1 185 ? 7.211 -27.422 -27.828 1 98.12 185 VAL A O 1
ATOM 1374 N N . GLU A 1 186 ? 7.211 -25.281 -27.312 1 96.94 186 GLU A N 1
ATOM 1375 C CA . GLU A 1 186 ? 7.062 -24.844 -28.688 1 96.94 186 GLU A CA 1
ATOM 1376 C C . GLU A 1 186 ? 8.258 -25.266 -29.531 1 96.94 186 GLU A C 1
ATOM 1378 O O . GLU A 1 186 ? 8.141 -25.453 -30.75 1 96.94 186 GLU A O 1
ATOM 1383 N N . SER A 1 187 ? 9.383 -25.438 -28.891 1 96.94 187 SER A N 1
ATOM 1384 C CA . SER A 1 187 ? 10.602 -25.859 -29.578 1 96.94 187 SER A CA 1
ATOM 1385 C C . SER A 1 187 ? 10.672 -27.375 -29.703 1 96.94 187 SER A C 1
ATOM 1387 O O . SER A 1 187 ? 11.633 -27.922 -30.25 1 96.94 187 SER A O 1
ATOM 1389 N N . GLY A 1 188 ? 9.75 -28.031 -29.031 1 97.38 188 GLY A N 1
ATOM 1390 C CA . GLY A 1 188 ? 9.648 -29.469 -29.219 1 97.38 188 GLY A CA 1
ATOM 1391 C C . GLY A 1 188 ? 10.25 -30.281 -28.094 1 97.38 188 GLY A C 1
ATOM 1392 O O . GLY A 1 188 ? 10.391 -31.5 -28.188 1 97.38 188 GLY A O 1
ATOM 1393 N N . PHE A 1 189 ? 10.594 -29.641 -27.016 1 98.19 189 PHE A N 1
ATOM 1394 C CA . PHE A 1 189 ? 11.203 -30.344 -25.891 1 98.19 189 PHE A CA 1
ATOM 1395 C C . PHE A 1 189 ? 10.133 -30.984 -25.031 1 98.19 189 PHE A C 1
ATOM 1397 O O . PHE A 1 189 ? 9.891 -30.547 -23.891 1 98.19 189 PHE A O 1
ATOM 1404 N N . PHE A 1 190 ? 9.492 -32.031 -25.469 1 98.38 190 PHE A N 1
ATOM 1405 C CA . PHE A 1 190 ? 8.531 -32.844 -24.734 1 98.38 190 PHE A CA 1
ATOM 1406 C C . PHE A 1 190 ? 8.445 -34.25 -25.297 1 98.38 190 PHE A C 1
ATOM 1408 O O . PHE A 1 190 ? 9.094 -34.562 -26.297 1 98.38 190 PHE A O 1
ATOM 1415 N N . GLY A 1 191 ? 7.789 -35.156 -24.594 1 98.38 191 GLY A N 1
ATOM 1416 C CA . GLY A 1 191 ? 7.656 -36.562 -25 1 98.38 191 GLY A CA 1
ATOM 1417 C C . GLY A 1 191 ? 6.215 -37.031 -25.047 1 98.38 191 GLY A C 1
ATOM 1418 O O . GLY A 1 191 ? 5.293 -36.219 -25.172 1 98.38 191 GLY A O 1
ATOM 1419 N N . ARG A 1 192 ? 6.082 -38.344 -25.141 1 98 192 ARG A N 1
ATOM 1420 C CA . ARG A 1 192 ? 4.762 -38.969 -25.125 1 98 192 ARG A CA 1
ATOM 1421 C C . ARG A 1 192 ? 4.109 -38.812 -23.75 1 98 192 ARG A C 1
ATOM 1423 O O . ARG A 1 192 ? 2.895 -38.656 -23.656 1 98 192 ARG A O 1
ATOM 1430 N N . LEU A 1 193 ? 4.93 -39 -22.734 1 98.69 193 LEU A N 1
ATOM 1431 C CA . LEU A 1 193 ? 4.539 -38.812 -21.344 1 98.69 193 LEU A CA 1
ATOM 1432 C C . LEU A 1 193 ? 5.254 -37.594 -20.75 1 98.69 193 LEU A C 1
ATOM 1434 O O . LEU A 1 193 ? 6.48 -37.531 -20.781 1 98.69 193 LEU A O 1
ATOM 1438 N N . ASN A 1 194 ? 4.461 -36.625 -20.266 1 98.88 194 ASN A N 1
ATOM 1439 C CA . ASN A 1 194 ? 5 -35.406 -19.719 1 98.88 194 ASN A CA 1
ATOM 1440 C C . ASN A 1 194 ? 4.535 -35.156 -18.281 1 98.88 194 ASN A C 1
ATOM 1442 O O . ASN A 1 194 ? 3.336 -35.031 -18.031 1 98.88 194 ASN A O 1
ATOM 1446 N N . LEU A 1 195 ? 5.461 -35.094 -17.359 1 98.88 195 LEU A N 1
ATOM 1447 C CA . LEU A 1 195 ? 5.141 -34.938 -15.938 1 98.88 195 LEU A CA 1
ATOM 1448 C C . LEU A 1 195 ? 5.695 -33.625 -15.414 1 98.88 195 LEU A C 1
ATOM 1450 O O . LEU A 1 195 ? 6.898 -33.344 -15.508 1 98.88 195 LEU A O 1
ATOM 1454 N N . PHE A 1 196 ? 4.816 -32.781 -14.914 1 98.69 196 PHE A N 1
ATOM 1455 C CA . PHE A 1 196 ? 5.18 -31.5 -14.312 1 98.69 196 PHE A CA 1
ATOM 1456 C C . PHE A 1 196 ? 5.223 -31.625 -12.789 1 98.69 196 PHE A C 1
ATOM 1458 O O . PHE A 1 196 ? 4.242 -32.031 -12.164 1 98.69 196 PHE A O 1
ATOM 1465 N N . CYS A 1 197 ? 6.305 -31.219 -12.258 1 97.5 197 CYS A N 1
ATOM 1466 C CA . CYS A 1 197 ? 6.535 -31.453 -10.836 1 97.5 197 CYS A CA 1
ATOM 1467 C C . CYS A 1 197 ? 5.957 -30.328 -9.992 1 97.5 197 CYS A C 1
ATOM 1469 O O . CYS A 1 197 ? 6.434 -29.203 -10.055 1 97.5 197 CYS A O 1
ATOM 1471 N N . GLU A 1 198 ? 4.93 -30.547 -9.234 1 96.25 198 GLU A N 1
ATOM 1472 C CA . GLU A 1 198 ? 4.305 -29.688 -8.227 1 96.25 198 GLU A CA 1
ATOM 1473 C C . GLU A 1 198 ? 3.895 -30.484 -6.996 1 96.25 198 GLU A C 1
ATOM 1475 O O . GLU A 1 198 ? 3.756 -31.703 -7.062 1 96.25 198 GLU A O 1
ATOM 1480 N N . PRO A 1 199 ? 3.691 -29.812 -5.871 1 95.38 199 PRO A N 1
ATOM 1481 C CA . PRO A 1 199 ? 3.283 -30.547 -4.676 1 95.38 199 PRO A CA 1
ATOM 1482 C C . PRO A 1 199 ? 1.847 -31.062 -4.762 1 95.38 199 PRO A C 1
ATOM 1484 O O . PRO A 1 199 ? 0.909 -30.328 -4.422 1 95.38 199 PRO A O 1
ATOM 1487 N N . THR A 1 200 ? 1.715 -32.344 -5.102 1 96.38 200 THR A N 1
ATOM 1488 C CA . THR A 1 200 ? 0.407 -32.969 -5.254 1 96.38 200 THR A CA 1
ATOM 1489 C C . THR A 1 200 ? 0.236 -34.125 -4.258 1 96.38 200 THR A C 1
ATOM 1491 O O . THR A 1 200 ? -0.626 -34.969 -4.438 1 96.38 200 THR A O 1
ATOM 1494 N N . GLY A 1 201 ? 1.122 -34.219 -3.311 1 96.56 201 GLY A N 1
ATOM 1495 C CA . GLY A 1 201 ? 1.036 -35.312 -2.344 1 96.56 201 GLY A CA 1
ATOM 1496 C C . GLY A 1 201 ? 1.205 -36.688 -2.969 1 96.56 201 GLY A C 1
ATOM 1497 O O . GLY A 1 201 ? 0.516 -37.625 -2.592 1 96.56 201 GLY A O 1
ATOM 1498 N N . LEU A 1 202 ? 1.956 -36.75 -3.99 1 97.75 202 LEU A N 1
ATOM 1499 C CA . LEU A 1 202 ? 2.275 -37.969 -4.715 1 97.75 202 LEU A CA 1
ATOM 1500 C C . LEU A 1 202 ? 1.062 -38.469 -5.484 1 97.75 202 LEU A C 1
ATOM 1502 O O . LEU A 1 202 ? 0.988 -39.656 -5.824 1 97.75 202 LEU A O 1
ATOM 1506 N N . GLN A 1 203 ? 0.123 -37.625 -5.75 1 98 203 GLN A N 1
ATOM 1507 C CA . GLN A 1 203 ? -1.004 -37.938 -6.621 1 98 203 GLN A CA 1
ATOM 1508 C C . GLN A 1 203 ? -0.819 -37.312 -8 1 98 203 GLN A C 1
ATOM 1510 O O . GLN A 1 203 ? -0.31 -36.188 -8.117 1 98 203 GLN A O 1
ATOM 1515 N N . TYR A 1 204 ? -1.162 -38.125 -9.07 1 98.31 204 TYR A N 1
ATOM 1516 C CA . TYR A 1 204 ? -1.062 -37.5 -10.391 1 98.31 204 TYR A CA 1
ATOM 1517 C C . TYR A 1 204 ? -2.33 -36.719 -10.727 1 98.31 204 TYR A C 1
ATOM 1519 O O . TYR A 1 204 ? -3.439 -37.188 -10.445 1 98.31 204 TYR A O 1
ATOM 1527 N N . LEU A 1 205 ? -2.16 -35.5 -11.211 1 97.69 205 LEU A N 1
ATOM 1528 C CA . LEU A 1 205 ? -3.211 -34.562 -11.586 1 97.69 205 LEU A CA 1
ATOM 1529 C C . LEU A 1 205 ? -3.174 -34.281 -13.086 1 97.69 205 LEU A C 1
ATOM 1531 O O . LEU A 1 205 ? -2.305 -33.562 -13.562 1 97.69 205 LEU A O 1
ATOM 1535 N N . PRO A 1 206 ? -4.129 -34.875 -13.891 1 97.75 206 PRO A N 1
ATOM 1536 C CA . PRO A 1 206 ? -4.07 -34.75 -15.352 1 97.75 206 PRO A CA 1
ATOM 1537 C C . PRO A 1 206 ? -4.812 -33.531 -15.875 1 97.75 206 PRO A C 1
ATOM 1539 O O . PRO A 1 206 ? -5.395 -33.594 -16.969 1 97.75 206 PRO A O 1
ATOM 1542 N N . ARG A 1 207 ? -5.004 -32.594 -15.047 1 96.31 207 ARG A N 1
ATOM 1543 C CA . ARG A 1 207 ? -5.633 -31.328 -15.414 1 96.31 207 ARG A CA 1
ATOM 1544 C C . ARG A 1 207 ? -4.969 -30.156 -14.695 1 96.31 207 ARG A C 1
ATOM 1546 O O . ARG A 1 207 ? -4.379 -30.328 -13.625 1 96.31 207 ARG A O 1
ATOM 1553 N N . ALA A 1 208 ? -5.023 -29.047 -15.258 1 95.81 208 ALA A N 1
ATOM 1554 C CA . ALA A 1 208 ? -4.512 -27.812 -14.672 1 95.81 208 ALA A CA 1
ATOM 1555 C C . ALA A 1 208 ? -5.387 -26.609 -15.047 1 95.81 208 ALA A C 1
ATOM 1557 O O . ALA A 1 208 ? -5.832 -26.5 -16.188 1 95.81 208 ALA A O 1
ATOM 1558 N N . THR A 1 209 ? -5.664 -25.812 -14.07 1 94.38 209 THR A N 1
ATOM 1559 C CA . THR A 1 209 ? -6.438 -24.609 -14.305 1 94.38 209 THR A CA 1
ATOM 1560 C C . THR A 1 209 ? -5.555 -23.5 -14.883 1 94.38 209 THR A C 1
ATOM 1562 O O . THR A 1 209 ? -4.324 -23.594 -14.836 1 94.38 209 THR A O 1
ATOM 1565 N N . ALA A 1 210 ? -6.227 -22.578 -15.531 1 94.69 210 ALA A N 1
ATOM 1566 C CA . ALA A 1 210 ? -5.598 -21.297 -15.844 1 94.69 210 ALA A CA 1
ATOM 1567 C C . ALA A 1 210 ? -6.16 -20.172 -14.961 1 94.69 210 ALA A C 1
ATOM 1569 O O . ALA A 1 210 ? -6.984 -20.422 -14.078 1 94.69 210 ALA A O 1
ATOM 1570 N N . SER A 1 211 ? -5.598 -18.984 -15.133 1 94.19 211 SER A N 1
ATOM 1571 C CA . SER A 1 211 ? -6.086 -17.875 -14.328 1 94.19 211 SER A CA 1
ATOM 1572 C C . SER A 1 211 ? -6.051 -16.562 -15.125 1 94.19 211 SER A C 1
ATOM 1574 O O . SER A 1 211 ? -5.379 -16.484 -16.156 1 94.19 211 SER A O 1
ATOM 1576 N N . MET A 1 212 ? -6.824 -15.695 -14.75 1 95.69 212 MET A N 1
ATOM 1577 C CA . MET A 1 212 ? -6.816 -14.32 -15.234 1 95.69 212 MET A CA 1
ATOM 1578 C C . MET A 1 212 ? -6.738 -13.336 -14.078 1 95.69 212 MET A C 1
ATOM 1580 O O . MET A 1 212 ? -7.148 -13.648 -12.961 1 95.69 212 MET A O 1
ATOM 1584 N N . THR A 1 213 ? -6.125 -12.211 -14.352 1 96.88 213 THR A N 1
ATOM 1585 C CA . THR A 1 213 ? -5.918 -11.195 -13.328 1 96.88 213 THR A CA 1
ATOM 1586 C C . THR A 1 213 ? -6.43 -9.836 -13.805 1 96.88 213 THR A C 1
ATOM 1588 O O . THR A 1 213 ? -6.066 -9.375 -14.891 1 96.88 213 THR A O 1
ATOM 1591 N N . ALA A 1 214 ? -7.23 -9.266 -13.008 1 98 214 ALA A N 1
ATOM 1592 C CA . ALA A 1 214 ? -7.738 -7.922 -13.273 1 98 214 ALA A CA 1
ATOM 1593 C C . ALA A 1 214 ? -7.246 -6.934 -12.219 1 98 214 ALA A C 1
ATOM 1595 O O . ALA A 1 214 ? -7.117 -7.281 -11.047 1 98 214 ALA A O 1
ATOM 1596 N N . CYS A 1 215 ? -6.957 -5.785 -12.664 1 98.31 215 CYS A N 1
ATOM 1597 C CA . CYS A 1 215 ? -6.727 -4.633 -11.797 1 98.31 215 CYS A CA 1
ATOM 1598 C C . CYS A 1 215 ? -7.871 -3.633 -11.906 1 98.31 215 CYS A C 1
ATOM 1600 O O . CYS A 1 215 ? -8.07 -3.025 -12.961 1 98.31 215 CYS A O 1
ATOM 1602 N N . VAL A 1 216 ? -8.656 -3.533 -10.875 1 98.81 216 VAL A N 1
ATOM 1603 C CA . VAL A 1 216 ? -9.641 -2.457 -10.812 1 98.81 216 VAL A CA 1
ATOM 1604 C C . VAL A 1 216 ? -8.969 -1.171 -10.336 1 98.81 216 VAL A C 1
ATOM 1606 O O . VAL A 1 216 ? -8.539 -1.081 -9.18 1 98.81 216 VAL A O 1
ATOM 1609 N N . GLN A 1 217 ? -8.969 -0.207 -11.195 1 98.5 217 GLN A N 1
ATOM 1610 C CA . GLN A 1 217 ? -8.227 1.022 -10.93 1 98.5 217 GLN A CA 1
ATOM 1611 C C . GLN A 1 217 ? -9.172 2.215 -10.797 1 98.5 217 GLN A C 1
ATOM 1613 O O . GLN A 1 217 ? -10.133 2.34 -11.555 1 98.5 217 GLN A O 1
ATOM 1618 N N . VAL A 1 218 ? -8.938 3.02 -9.789 1 98.75 218 VAL A N 1
ATOM 1619 C CA . VAL A 1 218 ? -9.57 4.324 -9.656 1 98.75 218 VAL A CA 1
ATOM 1620 C C . VAL A 1 218 ? -8.555 5.43 -9.938 1 98.75 218 VAL A C 1
ATOM 1622 O O . VAL A 1 218 ? -7.496 5.48 -9.312 1 98.75 218 VAL A O 1
ATOM 1625 N N . ASP A 1 219 ? -8.867 6.254 -10.883 1 98.19 219 ASP A N 1
ATOM 1626 C CA . ASP A 1 219 ? -7.988 7.344 -11.289 1 98.19 219 ASP A CA 1
ATOM 1627 C C . ASP A 1 219 ? -8.672 8.695 -11.102 1 98.19 219 ASP A C 1
ATOM 1629 O O . ASP A 1 219 ? -9.047 9.352 -12.078 1 98.19 219 ASP A O 1
ATOM 1633 N N . GLY A 1 220 ? -8.773 9.094 -9.891 1 97.81 220 GLY A N 1
ATOM 1634 C CA . GLY A 1 220 ? -9.344 10.383 -9.539 1 97.81 220 GLY A CA 1
ATOM 1635 C C . GLY A 1 220 ? -8.32 11.359 -8.992 1 97.81 220 GLY A C 1
ATOM 1636 O O . GLY A 1 220 ? -7.129 11.25 -9.289 1 97.81 220 GLY A O 1
ATOM 1637 N N . HIS A 1 221 ? -8.906 12.383 -8.305 1 92.88 221 HIS A N 1
ATOM 1638 C CA . HIS A 1 221 ? -8.086 13.438 -7.719 1 92.88 221 HIS A CA 1
ATOM 1639 C C . HIS A 1 221 ? -8.195 13.438 -6.195 1 92.88 221 HIS A C 1
ATOM 1641 O O . HIS A 1 221 ? -9.297 13.406 -5.648 1 92.88 221 HIS A O 1
ATOM 1647 N N . GLY A 1 222 ? -7 13.445 -5.523 1 90.88 222 GLY A N 1
ATOM 1648 C CA . GLY A 1 222 ? -6.977 13.477 -4.066 1 90.88 222 GLY A CA 1
ATOM 1649 C C . GLY A 1 222 ? -7.246 14.859 -3.498 1 90.88 222 GLY A C 1
ATOM 1650 O O . GLY A 1 222 ? -7.512 15.805 -4.246 1 90.88 222 GLY A O 1
ATOM 1651 N N . ALA A 1 223 ? -7.273 14.922 -2.135 1 87.69 223 ALA A N 1
ATOM 1652 C CA . ALA A 1 223 ? -7.465 16.172 -1.4 1 87.69 223 ALA A CA 1
ATOM 1653 C C . ALA A 1 223 ? -6.797 16.109 -0.031 1 87.69 223 ALA A C 1
ATOM 1655 O O . ALA A 1 223 ? -6.293 15.055 0.374 1 87.69 223 ALA A O 1
ATOM 1656 N N . ILE A 1 224 ? -6.762 17.25 0.592 1 80.88 224 ILE A N 1
ATOM 1657 C CA . ILE A 1 224 ? -6.23 17.312 1.949 1 80.88 224 ILE A CA 1
ATOM 1658 C C . ILE A 1 224 ? -7.309 16.906 2.947 1 80.88 224 ILE A C 1
ATOM 1660 O O . ILE A 1 224 ? -8.5 16.938 2.633 1 80.88 224 ILE A O 1
ATOM 1664 N N . ASP A 1 225 ? -6.941 16.469 4.09 1 85.88 225 ASP A N 1
ATOM 1665 C CA . ASP A 1 225 ? -7.871 15.93 5.07 1 85.88 225 ASP A CA 1
ATOM 1666 C C . ASP A 1 225 ? -8.758 17.031 5.652 1 85.88 225 ASP A C 1
ATOM 1668 O O . ASP A 1 225 ? -9.828 16.734 6.199 1 85.88 225 ASP A O 1
ATOM 1672 N N . ASP A 1 226 ? -8.43 18.312 5.535 1 83.19 226 ASP A N 1
ATOM 1673 C CA . ASP A 1 226 ? -9.266 19.406 6.02 1 83.19 226 ASP A CA 1
ATOM 1674 C C . ASP A 1 226 ? -10.414 19.688 5.051 1 83.19 226 ASP A C 1
ATOM 1676 O O . ASP A 1 226 ? -11.375 20.375 5.41 1 83.19 226 ASP A O 1
ATOM 1680 N N . ARG A 1 227 ? -10.25 19.25 3.855 1 86.06 227 ARG A N 1
ATOM 1681 C CA . ARG A 1 227 ? -11.297 19.359 2.85 1 86.06 227 ARG A CA 1
ATOM 1682 C C . ARG A 1 227 ? -11.492 18.031 2.129 1 86.06 227 ARG A C 1
ATOM 1684 O O . ARG A 1 227 ? -11.336 17.938 0.909 1 86.06 227 ARG A O 1
ATOM 1691 N N . PRO A 1 228 ? -11.938 17.062 2.861 1 90.94 228 PRO A N 1
ATOM 1692 C CA . PRO A 1 228 ? -12.023 15.727 2.262 1 90.94 228 PRO A CA 1
ATOM 1693 C C . PRO A 1 228 ? -13.031 15.648 1.12 1 90.94 228 PRO A C 1
ATOM 1695 O O . PRO A 1 228 ? -12.906 14.805 0.23 1 90.94 228 PRO A O 1
ATOM 1698 N N . ASP A 1 229 ? -13.969 16.547 1.101 1 91.81 229 ASP A N 1
ATOM 1699 C CA . ASP A 1 229 ? -15.031 16.547 0.104 1 91.81 229 ASP A CA 1
ATOM 1700 C C . ASP A 1 229 ? -14.523 17.062 -1.24 1 91.81 229 ASP A C 1
ATOM 1702 O O . ASP A 1 229 ? -15.188 16.891 -2.268 1 91.81 229 ASP A O 1
ATOM 1706 N N . ALA A 1 230 ? -13.383 17.672 -1.231 1 89.75 230 ALA A N 1
ATOM 1707 C CA . ALA A 1 230 ? -12.867 18.312 -2.441 1 89.75 230 ALA A CA 1
ATOM 1708 C C . ALA A 1 230 ? -12.242 17.281 -3.379 1 89.75 230 ALA A C 1
ATOM 1710 O O . ALA A 1 230 ? -12.023 17.562 -4.559 1 89.75 230 ALA A O 1
ATOM 1711 N N . GLY A 1 231 ? -11.969 16.109 -2.889 1 93.56 231 GLY A N 1
ATOM 1712 C CA . GLY A 1 231 ? -11.32 15.094 -3.693 1 93.56 231 GLY A CA 1
ATOM 1713 C C . GLY A 1 231 ? -12.18 13.859 -3.887 1 93.56 231 GLY A C 1
ATOM 1714 O O . GLY A 1 231 ? -13.281 13.766 -3.344 1 93.56 231 GLY A O 1
ATOM 1715 N N . HIS A 1 232 ? -11.672 12.992 -4.805 1 97.81 232 HIS A N 1
ATOM 1716 C CA . HIS A 1 232 ? -12.219 11.641 -4.93 1 97.81 232 HIS A CA 1
ATOM 1717 C C . HIS A 1 232 ? -11.633 10.711 -3.879 1 97.81 232 HIS A C 1
ATOM 1719 O O . HIS A 1 232 ? -10.438 10.781 -3.574 1 97.81 232 HIS A O 1
ATOM 1725 N N . ASN A 1 233 ? -12.461 9.875 -3.334 1 98.25 233 ASN A N 1
ATOM 1726 C CA . ASN A 1 233 ? -11.984 8.938 -2.328 1 98.25 233 ASN A CA 1
ATOM 1727 C C . ASN A 1 233 ? -11.914 7.516 -2.875 1 98.25 233 ASN A C 1
ATOM 1729 O O . ASN A 1 233 ? -12.875 6.754 -2.752 1 98.25 233 ASN A O 1
ATOM 1733 N N . ALA A 1 234 ? -10.773 7.172 -3.379 1 98.81 234 ALA A N 1
ATOM 1734 C CA . ALA A 1 234 ? -10.547 5.852 -3.965 1 98.81 234 ALA A CA 1
ATOM 1735 C C . ALA A 1 234 ? -10.633 4.758 -2.904 1 98.81 234 ALA A C 1
ATOM 1737 O O . ALA A 1 234 ? -11 3.619 -3.209 1 98.81 234 ALA A O 1
ATOM 1738 N N . THR A 1 235 ? -10.297 5.066 -1.629 1 98.81 235 THR A N 1
ATOM 1739 C CA . THR A 1 235 ? -10.336 4.086 -0.55 1 98.81 235 THR A CA 1
ATOM 1740 C C . THR A 1 235 ? -11.758 3.562 -0.353 1 98.81 235 THR A C 1
ATOM 1742 O O . THR A 1 235 ? -11.984 2.35 -0.356 1 98.81 235 THR A O 1
ATOM 1745 N N . VAL A 1 236 ? -12.695 4.449 -0.262 1 98.88 236 VAL A N 1
ATOM 1746 C CA . VAL A 1 236 ? -14.078 4.062 -0.022 1 98.88 236 VAL A CA 1
ATOM 1747 C C . VAL A 1 236 ? -14.648 3.381 -1.265 1 98.88 236 VAL A C 1
ATOM 1749 O O . VAL A 1 236 ? -15.344 2.369 -1.16 1 98.88 236 VAL A O 1
ATOM 1752 N N . LEU A 1 237 ? -14.336 3.889 -2.443 1 98.94 237 LEU A N 1
ATOM 1753 C CA . LEU A 1 237 ? -14.852 3.332 -3.689 1 98.94 237 LEU A CA 1
ATOM 1754 C C . LEU A 1 237 ? -14.297 1.931 -3.928 1 98.94 237 LEU A C 1
ATOM 1756 O O . LEU A 1 237 ? -15.055 0.99 -4.168 1 98.94 237 LEU A O 1
ATOM 1760 N N . LEU A 1 238 ? -12.977 1.743 -3.879 1 98.88 238 LEU A N 1
ATOM 1761 C CA . LEU A 1 238 ? -12.367 0.433 -4.086 1 98.88 238 LEU A CA 1
ATOM 1762 C C . LEU A 1 238 ? -12.789 -0.539 -2.986 1 98.88 238 LEU A C 1
ATOM 1764 O O . LEU A 1 238 ? -12.953 -1.733 -3.24 1 98.88 238 LEU A O 1
ATOM 1768 N N . GLY A 1 239 ? -12.883 -0.008 -1.725 1 98.75 239 GLY A N 1
ATOM 1769 C CA . GLY A 1 239 ? -13.406 -0.851 -0.663 1 98.75 239 GLY A CA 1
ATOM 1770 C C . GLY A 1 239 ? -14.797 -1.383 -0.958 1 98.75 239 GLY A C 1
ATOM 1771 O O . GLY A 1 239 ? -15.062 -2.57 -0.762 1 98.75 239 GLY A O 1
ATOM 1772 N N . PHE A 1 240 ? -15.664 -0.504 -1.417 1 98.81 240 PHE A N 1
ATOM 1773 C CA . PHE A 1 240 ? -17.016 -0.893 -1.798 1 98.81 240 PHE A CA 1
ATOM 1774 C C . PHE A 1 240 ? -16.984 -1.96 -2.887 1 98.81 240 PHE A C 1
ATOM 1776 O O . PHE A 1 240 ? -17.703 -2.965 -2.797 1 98.81 240 PHE A O 1
ATOM 1783 N N . LEU A 1 241 ? -16.156 -1.73 -3.859 1 98.88 241 LEU A N 1
ATOM 1784 C CA . LEU A 1 241 ? -16.094 -2.662 -4.98 1 98.88 241 LEU A CA 1
ATOM 1785 C C . LEU A 1 241 ? -15.516 -4.004 -4.535 1 98.88 241 LEU A C 1
ATOM 1787 O O . LEU A 1 241 ? -15.953 -5.059 -5.012 1 98.88 241 LEU A O 1
ATOM 1791 N N . ALA A 1 242 ? -14.523 -4.004 -3.65 1 98.62 242 ALA A N 1
ATOM 1792 C CA . ALA A 1 242 ? -13.922 -5.242 -3.164 1 98.62 242 ALA A CA 1
ATOM 1793 C C . ALA A 1 242 ? -14.977 -6.164 -2.559 1 98.62 242 ALA A C 1
ATOM 1795 O O . ALA A 1 242 ? -15.094 -7.332 -2.947 1 98.62 242 ALA A O 1
ATOM 1796 N N . GLN A 1 243 ? -15.766 -5.621 -1.606 1 96.94 243 GLN A N 1
ATOM 1797 C CA . GLN A 1 243 ? -16.75 -6.461 -0.947 1 96.94 243 GLN A CA 1
ATOM 1798 C C . GLN A 1 243 ? -17.906 -6.801 -1.891 1 96.94 243 GLN A C 1
ATOM 1800 O O . GLN A 1 243 ? -18.469 -7.895 -1.823 1 96.94 243 GLN A O 1
ATOM 1805 N N . HIS A 1 244 ? -18.266 -5.922 -2.824 1 98.06 244 HIS A N 1
ATOM 1806 C CA . HIS A 1 244 ? -19.328 -6.18 -3.797 1 98.06 244 HIS A CA 1
ATOM 1807 C C . HIS A 1 244 ? -18.938 -7.316 -4.738 1 98.06 244 HIS A C 1
ATOM 1809 O O . HIS A 1 244 ? -19.734 -8.242 -4.957 1 98.06 244 HIS A O 1
ATOM 1815 N N . ILE A 1 245 ? -17.734 -7.238 -5.281 1 97.69 245 ILE A N 1
ATOM 1816 C CA . ILE A 1 245 ? -17.219 -8.281 -6.168 1 97.69 245 ILE A CA 1
ATOM 1817 C C . ILE A 1 245 ? -17.141 -9.602 -5.414 1 97.69 245 ILE A C 1
ATOM 1819 O O . ILE A 1 245 ? -17.531 -10.648 -5.941 1 97.69 245 ILE A O 1
ATOM 1823 N N . ALA A 1 246 ? -16.656 -9.547 -4.172 1 97.25 246 ALA A N 1
ATOM 1824 C CA . ALA A 1 246 ? -16.562 -10.742 -3.338 1 97.25 246 ALA A CA 1
ATOM 1825 C C . ALA A 1 246 ? -17.922 -11.422 -3.193 1 97.25 246 ALA A C 1
ATOM 1827 O O . ALA A 1 246 ? -18.016 -12.648 -3.283 1 97.25 246 ALA A O 1
ATOM 1828 N N . ARG A 1 247 ? -18.938 -10.625 -2.961 1 94.62 247 ARG A N 1
ATOM 1829 C CA . ARG A 1 247 ? -20.266 -11.164 -2.76 1 94.62 247 ARG A CA 1
ATOM 1830 C C . ARG A 1 247 ? -20.844 -11.703 -4.066 1 94.62 247 ARG A C 1
ATOM 1832 O O . ARG A 1 247 ? -21.438 -12.781 -4.094 1 94.62 247 ARG A O 1
ATOM 1839 N N . GLU A 1 248 ? -20.656 -10.984 -5.113 1 94.06 248 GLU A N 1
ATOM 1840 C CA . GLU A 1 248 ? -21.281 -11.312 -6.391 1 94.06 248 GLU A CA 1
ATOM 1841 C C . GLU A 1 248 ? -20.594 -12.5 -7.055 1 94.06 248 GLU A C 1
ATOM 1843 O O . GLU A 1 248 ? -21.25 -13.289 -7.75 1 94.06 248 GLU A O 1
ATOM 1848 N N . LEU A 1 249 ? -19.281 -12.57 -6.867 1 93 249 LEU A N 1
ATOM 1849 C CA . LEU A 1 249 ? -18.531 -13.562 -7.629 1 93 249 LEU A CA 1
ATOM 1850 C C . LEU A 1 249 ? -18.219 -14.781 -6.77 1 93 249 LEU A C 1
ATOM 1852 O O . LEU A 1 249 ? -17.641 -15.758 -7.258 1 93 249 LEU A O 1
ATOM 1856 N N . ASP A 1 250 ? -18.469 -14.789 -5.469 1 86.31 250 ASP A N 1
ATOM 1857 C CA . ASP A 1 250 ? -18.172 -15.969 -4.672 1 86.31 250 ASP A CA 1
ATOM 1858 C C . ASP A 1 250 ? -18.797 -17.219 -5.289 1 86.31 250 ASP A C 1
ATOM 1860 O O . ASP A 1 250 ? -20 -17.25 -5.57 1 86.31 250 ASP A O 1
ATOM 1864 N N . PRO A 1 251 ? -17.875 -18.109 -5.867 1 63.81 251 PRO A N 1
ATOM 1865 C CA . PRO A 1 251 ? -18.234 -19.172 -6.816 1 63.81 251 PRO A CA 1
ATOM 1866 C C . PRO A 1 251 ? -19.094 -20.266 -6.188 1 63.81 251 PRO A C 1
ATOM 1868 O O . PRO A 1 251 ? -19.375 -21.281 -6.828 1 63.81 251 PRO A O 1
ATOM 1871 N N . GLY A 1 252 ? -19.922 -20.203 -5.305 1 62.28 252 GLY A N 1
ATOM 1872 C CA . GLY A 1 252 ? -20.594 -21.375 -4.777 1 62.28 252 GLY A CA 1
ATOM 1873 C C . GLY A 1 252 ? -20.938 -22.391 -5.852 1 62.28 252 GLY A C 1
ATOM 1874 O O . GLY A 1 252 ? -20.906 -23.609 -5.602 1 62.28 252 GLY A O 1
ATOM 1875 N N . HIS A 1 253 ? -20.859 -21.969 -7.188 1 65.75 253 HIS A N 1
ATOM 1876 C CA . HIS A 1 253 ? -21.281 -22.984 -8.141 1 65.75 253 HIS A CA 1
ATOM 1877 C C . HIS A 1 253 ? -20.234 -23.203 -9.219 1 65.75 253 HIS A C 1
ATOM 1879 O O . HIS A 1 253 ? -20.453 -23.969 -10.164 1 65.75 253 HIS A O 1
ATOM 1885 N N . ARG A 1 254 ? -19.047 -22.609 -9.109 1 71.69 254 ARG A N 1
ATOM 1886 C CA . ARG A 1 254 ? -18.047 -22.812 -10.148 1 71.69 254 ARG A CA 1
ATOM 1887 C C . ARG A 1 254 ? -16.766 -23.406 -9.578 1 71.69 254 ARG A C 1
ATOM 1889 O O . ARG A 1 254 ? -16.422 -23.141 -8.43 1 71.69 254 ARG A O 1
ATOM 1896 N N . PRO A 1 255 ? -16.109 -24.25 -10.469 1 78 255 PRO A N 1
ATOM 1897 C CA . PRO A 1 255 ? -14.844 -24.859 -10.031 1 78 255 PRO A CA 1
ATOM 1898 C C . PRO A 1 255 ? -13.742 -23.828 -9.789 1 78 255 PRO A C 1
ATOM 1900 O O . PRO A 1 255 ? -12.922 -24 -8.883 1 78 255 PRO A O 1
ATOM 1903 N N . GLY A 1 256 ? -13.812 -22.797 -10.531 1 88.12 256 GLY A N 1
ATOM 1904 C CA . GLY A 1 256 ? -12.773 -21.781 -10.406 1 88.12 256 GLY A CA 1
ATOM 1905 C C . GLY A 1 256 ? -12.82 -21.047 -9.086 1 88.12 256 GLY A C 1
ATOM 1906 O O . GLY A 1 256 ? -13.836 -21.094 -8.375 1 88.12 256 GLY A O 1
ATOM 1907 N N . ARG A 1 257 ? -11.695 -20.453 -8.68 1 91.44 257 ARG A N 1
ATOM 1908 C CA . ARG A 1 257 ? -11.57 -19.734 -7.414 1 91.44 257 ARG A CA 1
ATOM 1909 C C . ARG A 1 257 ? -11.516 -18.234 -7.637 1 91.44 257 ARG A C 1
ATOM 1911 O O . ARG A 1 257 ? -11.117 -17.781 -8.711 1 91.44 257 ARG A O 1
ATOM 1918 N N . LEU A 1 258 ? -12.008 -17.562 -6.668 1 95.25 258 LEU A N 1
ATOM 1919 C CA . LEU A 1 258 ? -11.891 -16.109 -6.609 1 95.25 258 LEU A CA 1
ATOM 1920 C C . LEU A 1 258 ? -10.891 -15.688 -5.535 1 95.25 258 LEU A C 1
ATOM 1922 O O . LEU A 1 258 ? -11.078 -15.992 -4.355 1 95.25 258 LEU A O 1
ATOM 1926 N N . CYS A 1 259 ? -9.883 -15.055 -5.969 1 95.12 259 CYS A N 1
ATOM 1927 C CA . CYS A 1 259 ? -8.93 -14.445 -5.039 1 95.12 259 CYS A CA 1
ATOM 1928 C C . CYS A 1 259 ? -9 -12.93 -5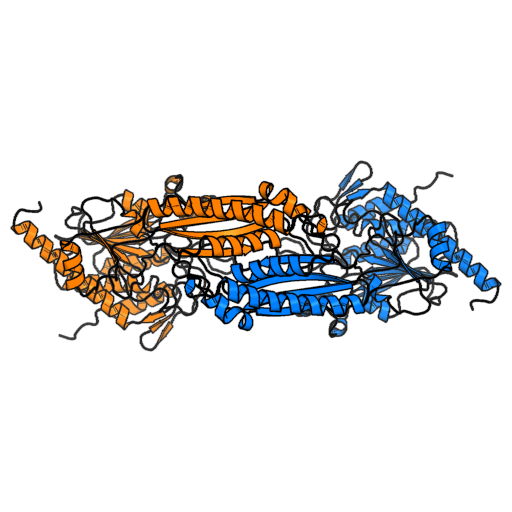.109 1 95.12 259 CYS A C 1
ATOM 1930 O O . CYS A 1 259 ? -8.547 -12.328 -6.086 1 95.12 259 CYS A O 1
ATOM 1932 N N . VAL A 1 260 ? -9.641 -12.32 -4.109 1 98.06 260 VAL A N 1
ATOM 1933 C CA . VAL A 1 260 ? -9.508 -10.875 -3.943 1 98.06 260 VAL A CA 1
ATOM 1934 C C . VAL A 1 260 ? -8.188 -10.555 -3.248 1 98.06 260 VAL A C 1
ATOM 1936 O O . VAL A 1 260 ? -8.047 -10.75 -2.039 1 98.06 260 VAL A O 1
ATOM 1939 N N . ALA A 1 261 ? -7.262 -9.992 -4.008 1 96.81 261 ALA A N 1
ATOM 1940 C CA . ALA A 1 261 ? -5.879 -9.875 -3.557 1 96.81 261 ALA A CA 1
ATOM 1941 C C . ALA A 1 261 ? -5.621 -8.508 -2.932 1 96.81 261 ALA A C 1
ATOM 1943 O O . ALA A 1 261 ? -6.344 -8.086 -2.023 1 96.81 261 ALA A O 1
ATOM 1944 N N . GLY A 1 262 ? -4.637 -7.871 -3.334 1 97.38 262 GLY A N 1
ATOM 1945 C CA . GLY A 1 262 ? -4.199 -6.668 -2.646 1 97.38 262 GLY A CA 1
ATOM 1946 C C . GLY A 1 262 ? -5 -5.438 -3.031 1 97.38 262 GLY A C 1
ATOM 1947 O O . GLY A 1 262 ? -5.418 -5.297 -4.184 1 97.38 262 GLY A O 1
ATOM 1948 N N . ILE A 1 263 ? -5.203 -4.512 -2.072 1 98.62 263 ILE A N 1
ATOM 1949 C CA . ILE A 1 263 ? -5.738 -3.174 -2.281 1 98.62 263 ILE A CA 1
ATOM 1950 C C . ILE A 1 263 ? -4.754 -2.133 -1.755 1 98.62 263 ILE A C 1
ATOM 1952 O O . ILE A 1 263 ? -4.121 -2.338 -0.716 1 98.62 263 ILE A O 1
ATOM 1956 N N . HIS A 1 264 ? -4.574 -1.105 -2.525 1 98.25 264 HIS A N 1
ATOM 1957 C CA . HIS A 1 264 ? -3.689 -0.039 -2.074 1 98.25 264 HIS A CA 1
ATOM 1958 C C . HIS A 1 264 ? -4.156 1.319 -2.586 1 98.25 264 HIS A C 1
ATOM 1960 O O . HIS A 1 264 ? -4.391 1.488 -3.785 1 98.25 264 HIS A O 1
ATOM 1966 N N . THR A 1 265 ? -4.242 2.297 -1.718 1 97.88 265 THR A N 1
ATOM 1967 C CA . THR A 1 265 ? -4.484 3.68 -2.111 1 97.88 265 THR A CA 1
ATOM 1968 C C . THR A 1 265 ? -3.395 4.598 -1.566 1 97.88 265 THR A C 1
ATOM 1970 O O . THR A 1 265 ? -2.963 5.531 -2.248 1 97.88 265 THR A O 1
ATOM 1973 N N . GLY A 1 266 ? -3 4.371 -0.309 1 93.88 266 GLY A N 1
ATOM 1974 C CA . GLY A 1 266 ? -1.967 5.203 0.282 1 93.88 266 GLY A CA 1
ATOM 1975 C C . GLY A 1 266 ? -1.593 4.785 1.691 1 93.88 266 GLY A C 1
ATOM 1976 O O . GLY A 1 266 ? -2.213 3.885 2.262 1 93.88 266 GLY A O 1
ATOM 1977 N N . ASP A 1 267 ? -0.59 5.52 2.266 1 90.44 267 ASP A N 1
ATOM 1978 C CA . ASP A 1 267 ? -0.013 5.07 3.529 1 90.44 267 ASP A CA 1
ATOM 1979 C C . ASP A 1 267 ? -0.133 6.148 4.602 1 90.44 267 ASP A C 1
ATOM 1981 O O . ASP A 1 267 ? 0.245 5.934 5.754 1 90.44 267 ASP A O 1
ATOM 1985 N N . LEU A 1 268 ? -0.667 7.301 4.262 1 87.56 268 LEU A N 1
ATOM 1986 C CA . LEU A 1 268 ? -0.734 8.398 5.223 1 87.56 268 LEU A CA 1
ATOM 1987 C C . LEU A 1 268 ? -2.172 8.641 5.668 1 87.56 268 LEU A C 1
ATOM 1989 O O . LEU A 1 268 ? -3.115 8.266 4.973 1 87.56 268 LEU A O 1
ATOM 1993 N N . HIS A 1 269 ? -2.324 9.25 6.812 1 90.56 269 HIS A N 1
ATOM 1994 C CA . HIS A 1 269 ? -3.639 9.43 7.418 1 90.56 269 HIS A CA 1
ATOM 1995 C C . HIS A 1 269 ? -4.211 10.805 7.094 1 90.56 269 HIS A C 1
ATOM 1997 O O . HIS A 1 269 ? -5.395 11.062 7.336 1 90.56 269 HIS A O 1
ATOM 2003 N N . ASN A 1 270 ? -3.438 11.742 6.566 1 85.62 270 ASN A N 1
ATOM 2004 C CA . ASN A 1 270 ? -3.863 13.133 6.461 1 85.62 270 ASN A CA 1
ATOM 2005 C C . ASN A 1 270 ? -4.168 13.516 5.016 1 85.62 270 ASN A C 1
ATOM 2007 O O . ASN A 1 270 ? -3.939 14.656 4.613 1 85.62 270 ASN A O 1
ATOM 2011 N N . ARG A 1 271 ? -4.637 12.555 4.289 1 88.31 271 ARG A N 1
ATOM 2012 C CA . ARG A 1 271 ? -4.945 12.789 2.883 1 88.31 271 ARG A CA 1
ATOM 2013 C C . ARG A 1 271 ? -6.086 11.891 2.416 1 88.31 271 ARG A C 1
ATOM 2015 O O . ARG A 1 271 ? -6.184 10.734 2.836 1 88.31 271 ARG A O 1
ATOM 2022 N N . VAL A 1 272 ? -6.891 12.523 1.53 1 93.94 272 VAL A N 1
ATOM 2023 C CA . VAL A 1 272 ? -7.82 11.719 0.741 1 93.94 272 VAL A CA 1
ATOM 2024 C C . VAL A 1 272 ? -7.133 11.234 -0.531 1 93.94 272 VAL A C 1
ATOM 2026 O O . VAL A 1 272 ? -6.645 12.031 -1.33 1 93.94 272 VAL A O 1
ATOM 2029 N N . TYR A 1 273 ? -7.117 9.992 -0.711 1 95.94 273 TYR A N 1
ATOM 2030 C CA . TYR A 1 273 ? -6.461 9.438 -1.891 1 95.94 273 TYR A CA 1
ATOM 2031 C C . TYR A 1 273 ? -7.453 9.266 -3.035 1 95.94 273 TYR A C 1
ATOM 2033 O O . TYR A 1 273 ? -8.453 8.555 -2.898 1 95.94 273 TYR A O 1
ATOM 2041 N N . GLY A 1 274 ? -7.145 9.922 -4.129 1 97.38 274 GLY A N 1
ATOM 2042 C CA . GLY A 1 274 ? -8.039 9.891 -5.277 1 97.38 274 GLY A CA 1
ATOM 2043 C C . GLY A 1 274 ? -7.727 8.758 -6.238 1 97.38 274 GLY A C 1
ATOM 2044 O O . GLY A 1 274 ? -8.508 8.484 -7.152 1 97.38 274 GLY A O 1
ATOM 2045 N N . ASN A 1 275 ? -6.672 8.078 -6.016 1 97.69 275 ASN A N 1
ATOM 2046 C CA . ASN A 1 275 ? -6.258 6.977 -6.879 1 97.69 275 ASN A CA 1
ATOM 2047 C C . ASN A 1 275 ? -5.957 5.715 -6.07 1 97.69 275 ASN A C 1
ATOM 2049 O O . ASN A 1 275 ? -5.688 5.793 -4.871 1 97.69 275 ASN A O 1
ATOM 2053 N N . GLY A 1 276 ? -6.066 4.602 -6.66 1 98.12 276 GLY A N 1
ATOM 2054 C CA . GLY A 1 276 ? -5.773 3.324 -6.031 1 98.12 276 GLY A CA 1
ATOM 2055 C C . GLY A 1 276 ? -6.043 2.137 -6.938 1 98.12 276 GLY A C 1
ATOM 2056 O O . GLY A 1 276 ? -6.445 2.307 -8.086 1 98.12 276 GLY A O 1
ATOM 2057 N N . LYS A 1 277 ? -5.73 0.978 -6.383 1 98.56 277 LYS A N 1
ATOM 2058 C CA . LYS A 1 277 ? -5.895 -0.246 -7.164 1 98.56 277 LYS A CA 1
ATOM 2059 C C . LYS A 1 277 ? -6.387 -1.394 -6.285 1 98.56 277 LYS A C 1
ATOM 2061 O O . LYS A 1 277 ? -6.051 -1.463 -5.102 1 98.56 277 LYS A O 1
ATOM 2066 N N . LEU A 1 278 ? -7.133 -2.234 -6.867 1 98.81 278 LEU A N 1
ATOM 2067 C CA . LEU A 1 278 ? -7.613 -3.5 -6.324 1 98.81 278 LEU A CA 1
ATOM 2068 C C . LEU A 1 278 ? -7.316 -4.648 -7.281 1 98.81 278 LEU A C 1
ATOM 2070 O O . LEU A 1 278 ? -7.711 -4.609 -8.445 1 98.81 278 LEU A O 1
ATOM 2074 N N . LEU A 1 279 ? -6.609 -5.617 -6.789 1 97.94 279 LEU A N 1
ATOM 2075 C CA . LEU A 1 279 ? -6.203 -6.73 -7.637 1 97.94 279 LEU A CA 1
ATOM 2076 C C . LEU A 1 279 ? -7.098 -7.945 -7.402 1 97.94 279 LEU A C 1
ATOM 2078 O O . LEU A 1 279 ? -7.418 -8.273 -6.258 1 97.94 279 LEU A O 1
ATOM 2082 N N . ILE A 1 280 ? -7.523 -8.586 -8.5 1 97.56 280 ILE A N 1
ATOM 2083 C CA . ILE A 1 280 ? -8.391 -9.758 -8.477 1 97.56 280 ILE A CA 1
ATOM 2084 C C . ILE A 1 280 ? -7.797 -10.859 -9.352 1 97.56 280 ILE A C 1
ATOM 2086 O O . ILE A 1 280 ? -7.371 -10.609 -10.484 1 97.56 280 ILE A O 1
ATOM 2090 N N . ASN A 1 281 ? -7.742 -11.977 -8.805 1 95.44 281 ASN A N 1
ATOM 2091 C CA . ASN A 1 281 ? -7.352 -13.148 -9.586 1 95.44 281 ASN A CA 1
ATOM 2092 C C . ASN A 1 281 ? -8.477 -14.18 -9.656 1 95.44 281 ASN A C 1
ATOM 2094 O O . ASN A 1 281 ? -9.094 -14.492 -8.633 1 95.44 281 ASN A O 1
ATOM 2098 N N . LEU A 1 282 ? -8.773 -14.688 -10.828 1 94.69 282 LEU A N 1
ATOM 2099 C CA . LEU A 1 282 ? -9.789 -15.703 -11.078 1 94.69 282 LEU A CA 1
ATOM 2100 C C . LEU A 1 282 ? -9.18 -16.922 -11.773 1 94.69 282 LEU A C 1
ATOM 2102 O O . LEU A 1 282 ? -8.586 -16.797 -12.844 1 94.69 282 LEU A O 1
ATOM 2106 N N . SER A 1 283 ? -9.32 -18.031 -11.172 1 93.94 283 SER A N 1
ATOM 2107 C CA . SER A 1 283 ? -8.914 -19.25 -11.867 1 93.94 283 SER A CA 1
ATOM 2108 C C . SER A 1 283 ? -10.094 -19.891 -12.586 1 93.94 283 SER A C 1
ATOM 2110 O O . SER A 1 283 ? -11.25 -19.625 -12.266 1 93.94 283 SER A O 1
ATOM 2112 N N . TYR A 1 284 ? -9.836 -20.688 -13.609 1 94.31 284 TYR A N 1
ATOM 2113 C CA . TYR A 1 284 ? -10.867 -21.375 -14.375 1 94.31 284 TYR A CA 1
ATOM 2114 C C . TYR A 1 284 ? -10.344 -22.703 -14.914 1 94.31 284 TYR A C 1
ATOM 2116 O O . TYR A 1 284 ? -9.148 -22.844 -15.18 1 94.31 284 TYR A O 1
ATOM 2124 N N . SER A 1 285 ? -11.242 -23.609 -15.148 1 92.75 285 SER A N 1
ATOM 2125 C CA . SER A 1 285 ? -10.867 -24.953 -15.539 1 92.75 285 SER A CA 1
ATOM 2126 C C . SER A 1 285 ? -11.094 -25.188 -17.031 1 92.75 285 SER A C 1
ATOM 2128 O O . SER A 1 285 ? -10.602 -26.156 -17.594 1 92.75 285 SER A O 1
ATOM 2130 N N . THR A 1 286 ? -11.883 -24.359 -17.625 1 93.31 286 THR A N 1
ATOM 2131 C CA . THR A 1 286 ? -12.133 -24.422 -19.062 1 93.31 286 THR A CA 1
ATOM 2132 C C . THR A 1 286 ? -12.156 -23.016 -19.672 1 93.31 286 THR A C 1
ATOM 2134 O O . THR A 1 286 ? -12.367 -22.031 -18.969 1 93.31 286 THR A O 1
ATOM 2137 N N . ALA A 1 287 ? -11.938 -22.984 -20.938 1 91.88 287 ALA A N 1
ATOM 2138 C CA . ALA A 1 287 ? -11.977 -21.688 -21.641 1 91.88 287 ALA A CA 1
ATOM 2139 C C . ALA A 1 287 ? -13.344 -21.031 -21.469 1 91.88 287 ALA A C 1
ATOM 2141 O O . ALA A 1 287 ? -13.43 -19.812 -21.312 1 91.88 287 ALA A O 1
ATOM 2142 N N . SER A 1 288 ? -14.375 -21.844 -21.531 1 93.94 288 SER A N 1
ATOM 2143 C CA . SER A 1 288 ? -15.734 -21.312 -21.391 1 93.94 288 SER A CA 1
ATOM 2144 C C . SER A 1 288 ? -15.961 -20.734 -20 1 93.94 288 SER A C 1
ATOM 2146 O O . SER A 1 288 ? -16.594 -19.688 -19.844 1 93.94 288 SER A O 1
ATOM 2148 N N . GLU A 1 289 ? -15.453 -21.391 -19.016 1 92.5 289 GLU A N 1
ATOM 2149 C CA . GLU A 1 289 ? -15.539 -20.875 -17.656 1 92.5 289 GLU A CA 1
ATOM 2150 C C . GLU A 1 289 ? -14.781 -19.562 -17.5 1 92.5 289 GLU A C 1
ATOM 2152 O O . GLU A 1 289 ? -15.234 -18.641 -16.812 1 92.5 289 GLU A O 1
ATOM 2157 N N . GLY A 1 290 ? -13.664 -19.516 -18.125 1 94.19 290 GLY A N 1
ATOM 2158 C CA . GLY A 1 290 ? -12.883 -18.297 -18.109 1 94.19 290 GLY A CA 1
ATOM 2159 C C . GLY A 1 290 ? -13.617 -17.125 -18.734 1 94.19 290 GLY A C 1
ATOM 2160 O O . GLY A 1 290 ? -13.641 -16.031 -18.156 1 94.19 290 GLY A O 1
ATOM 2161 N N . ALA A 1 291 ? -14.164 -17.359 -19.891 1 95.06 291 ALA A N 1
ATOM 2162 C CA . ALA A 1 291 ? -14.922 -16.312 -20.562 1 95.06 291 ALA A CA 1
ATOM 2163 C C . ALA A 1 291 ? -16.094 -15.836 -19.719 1 95.06 291 ALA A C 1
ATOM 2165 O O . ALA A 1 291 ? -16.375 -14.641 -19.641 1 95.06 291 ALA A O 1
ATOM 2166 N N . ALA A 1 292 ? -16.766 -16.75 -19.109 1 93.69 292 ALA A N 1
ATOM 2167 C CA . ALA A 1 292 ? -17.891 -16.406 -18.234 1 93.69 292 ALA A CA 1
ATOM 2168 C C . ALA A 1 292 ? -17.438 -15.602 -17.031 1 93.69 292 ALA A C 1
ATOM 2170 O O . ALA A 1 292 ? -18.094 -14.633 -16.641 1 93.69 292 ALA A O 1
ATOM 2171 N N . ALA A 1 293 ? -16.375 -16.016 -16.422 1 93.69 293 ALA A N 1
ATOM 2172 C CA . ALA A 1 293 ? -15.828 -15.336 -15.258 1 93.69 293 ALA A CA 1
ATOM 2173 C C . ALA A 1 293 ? -15.43 -13.898 -15.602 1 93.69 293 ALA A C 1
ATOM 2175 O O . ALA A 1 293 ? -15.617 -12.992 -14.789 1 93.69 293 ALA A O 1
ATOM 2176 N N . GLU A 1 294 ? -14.852 -13.734 -16.766 1 95.44 294 GLU A N 1
ATOM 2177 C CA . GLU A 1 294 ? -14.484 -12.406 -17.234 1 95.44 294 GLU A CA 1
ATOM 2178 C C . GLU A 1 294 ? -15.711 -11.5 -17.344 1 95.44 294 GLU A C 1
ATOM 2180 O O . GLU A 1 294 ? -15.688 -10.359 -16.859 1 95.44 294 GLU A O 1
ATOM 2185 N N . ALA A 1 295 ? -16.703 -11.992 -17.953 1 96.06 295 ALA A N 1
ATOM 2186 C CA . ALA A 1 295 ? -17.938 -11.234 -18.125 1 96.06 295 ALA A CA 1
ATOM 2187 C C . ALA A 1 295 ? -18.578 -10.93 -16.766 1 96.06 295 ALA A C 1
ATOM 2189 O O . ALA A 1 295 ? -19.094 -9.836 -16.562 1 96.06 295 ALA A O 1
ATOM 2190 N N . GLU A 1 296 ? -18.547 -11.836 -15.891 1 95.31 296 GLU A N 1
ATOM 2191 C CA . GLU A 1 296 ? -19.141 -11.672 -14.562 1 95.31 296 GLU A CA 1
ATOM 2192 C C . GLU A 1 296 ? -18.406 -10.602 -13.758 1 95.31 296 GLU A C 1
ATOM 2194 O O . GLU A 1 296 ? -19.031 -9.828 -13.031 1 95.31 296 GLU A O 1
ATOM 2199 N N . LEU A 1 297 ? -17.094 -10.609 -13.859 1 96.75 297 LEU A N 1
ATOM 2200 C CA . LEU A 1 297 ? -16.312 -9.594 -13.148 1 96.75 297 LEU A CA 1
ATOM 2201 C C . LEU A 1 297 ? -16.656 -8.195 -13.641 1 96.75 297 LEU A C 1
ATOM 2203 O O . LEU A 1 297 ? -16.875 -7.285 -12.844 1 96.75 297 LEU A O 1
ATOM 2207 N N . LEU A 1 298 ? -16.734 -8.07 -14.961 1 97.94 298 LEU A N 1
ATOM 2208 C CA . LEU A 1 298 ? -17.078 -6.77 -15.531 1 97.94 298 LEU A CA 1
ATOM 2209 C C . LEU A 1 298 ? -18.469 -6.332 -15.094 1 97.94 298 LEU A C 1
ATOM 2211 O O . LEU A 1 298 ? -18.672 -5.168 -14.75 1 97.94 298 LEU A O 1
ATOM 2215 N N . ALA A 1 299 ? -19.359 -7.227 -15.094 1 97.75 299 ALA A N 1
ATOM 2216 C CA . ALA A 1 299 ? -20.734 -6.934 -14.656 1 97.75 299 ALA A CA 1
ATOM 2217 C C . ALA A 1 299 ? -20.75 -6.527 -13.188 1 97.75 299 ALA A C 1
ATOM 2219 O O . ALA A 1 299 ? -21.484 -5.617 -12.797 1 97.75 299 ALA A O 1
ATOM 2220 N N . ALA A 1 300 ? -20.016 -7.227 -12.391 1 97.88 300 ALA A N 1
ATOM 2221 C CA . ALA A 1 300 ? -19.969 -6.938 -10.961 1 97.88 300 ALA A CA 1
ATOM 2222 C C . ALA A 1 300 ? -19.375 -5.555 -10.703 1 97.88 300 ALA A C 1
ATOM 2224 O O . ALA A 1 300 ? -19.859 -4.824 -9.836 1 97.88 300 ALA A O 1
ATOM 2225 N N . VAL A 1 301 ? -18.297 -5.203 -11.422 1 98.69 301 VAL A N 1
ATOM 2226 C CA . VAL A 1 301 ? -17.703 -3.879 -11.266 1 98.69 301 VAL A CA 1
ATOM 2227 C C . VAL A 1 301 ? -18.719 -2.809 -11.648 1 98.69 301 VAL A C 1
ATOM 2229 O O . VAL A 1 301 ? -18.922 -1.835 -10.914 1 98.69 301 VAL A O 1
ATOM 2232 N N . ASN A 1 302 ? -19.391 -3.004 -12.75 1 98.62 302 ASN A N 1
ATOM 2233 C CA . ASN A 1 302 ? -20.375 -2.031 -13.219 1 98.62 302 ASN A CA 1
ATOM 2234 C C . ASN A 1 302 ? -21.516 -1.869 -12.219 1 98.62 302 ASN A C 1
ATOM 2236 O O . ASN A 1 302 ? -21.906 -0.747 -11.891 1 98.62 302 ASN A O 1
ATOM 2240 N N . SER A 1 303 ? -22.062 -2.951 -11.773 1 98.69 303 SER A N 1
ATOM 2241 C CA . SER A 1 303 ? -23.156 -2.873 -10.82 1 98.69 303 SER A CA 1
ATOM 2242 C C . SER A 1 303 ? -22.688 -2.299 -9.484 1 98.69 303 SER A C 1
ATOM 2244 O O . SER A 1 303 ? -23.453 -1.61 -8.805 1 98.69 303 SER A O 1
ATOM 2246 N N . GLY A 1 304 ? -21.469 -2.625 -9.117 1 98.75 304 GLY A N 1
ATOM 2247 C CA . GLY A 1 304 ? -20.906 -2.041 -7.918 1 98.75 304 GLY A CA 1
ATOM 2248 C C . GLY A 1 304 ? -20.781 -0.531 -7.988 1 98.75 304 GLY A C 1
ATOM 2249 O O . GLY A 1 304 ? -21.094 0.17 -7.027 1 98.75 304 GLY A O 1
ATOM 2250 N N . VAL A 1 305 ? -20.297 -0.076 -9.125 1 98.81 305 VAL A N 1
ATOM 2251 C CA . VAL A 1 305 ? -20.172 1.361 -9.336 1 98.81 305 VAL A CA 1
ATOM 2252 C C . VAL A 1 305 ? -21.547 2.021 -9.25 1 98.81 305 VAL A C 1
ATOM 2254 O O . VAL A 1 305 ? -21.703 3.08 -8.633 1 98.81 305 VAL A O 1
ATOM 2257 N N . GLU A 1 306 ? -22.531 1.428 -9.828 1 98.75 306 GLU A N 1
ATOM 2258 C CA . GLU A 1 306 ? -23.891 1.946 -9.781 1 98.75 306 GLU A CA 1
ATOM 2259 C C . GLU A 1 306 ? -24.422 1.994 -8.352 1 98.75 306 GLU A C 1
ATOM 2261 O O . GLU A 1 306 ? -25.016 2.992 -7.938 1 98.75 306 GLU A O 1
ATOM 2266 N N . GLN A 1 307 ? -24.234 0.947 -7.625 1 98.75 307 GLN A N 1
ATOM 2267 C CA . GLN A 1 307 ? -24.734 0.883 -6.254 1 98.75 307 GLN A CA 1
ATOM 2268 C C . GLN A 1 307 ? -23.969 1.861 -5.355 1 98.75 307 GLN A C 1
ATOM 2270 O O . GLN A 1 307 ? -24.562 2.445 -4.438 1 98.75 307 GLN A O 1
ATOM 2275 N N . PHE A 1 308 ? -22.688 1.969 -5.566 1 98.75 308 PHE A N 1
ATOM 2276 C CA . PHE A 1 308 ? -21.906 2.955 -4.828 1 98.75 308 PHE A CA 1
ATOM 2277 C C . PHE A 1 308 ? -22.484 4.355 -5.02 1 98.75 308 PHE A C 1
ATOM 2279 O O . PHE A 1 308 ? -22.656 5.098 -4.051 1 98.75 308 PHE A O 1
ATOM 2286 N N . THR A 1 309 ? -22.656 4.676 -6.297 1 98.69 309 THR A N 1
ATOM 2287 C CA . THR A 1 309 ? -23.203 5.984 -6.648 1 98.69 309 THR A CA 1
ATOM 2288 C C . THR A 1 309 ? -24.516 6.238 -5.926 1 98.69 309 THR A C 1
ATOM 2290 O O . THR A 1 309 ? -24.719 7.297 -5.32 1 98.69 309 THR A O 1
ATOM 2293 N N . ALA A 1 310 ? -25.391 5.309 -5.93 1 98.38 310 ALA A N 1
ATOM 2294 C CA . ALA A 1 310 ? -26.688 5.445 -5.277 1 98.38 310 ALA A CA 1
ATOM 2295 C C . ALA A 1 310 ? -26.531 5.613 -3.77 1 98.38 310 ALA A C 1
ATOM 2297 O O . ALA A 1 310 ? -27.25 6.406 -3.15 1 98.38 310 ALA A O 1
ATOM 2298 N N . THR A 1 311 ? -25.656 4.902 -3.195 1 97.56 311 THR A N 1
ATOM 2299 C CA . THR A 1 311 ? -25.469 4.855 -1.748 1 97.56 311 THR A CA 1
ATOM 2300 C C . THR A 1 311 ? -24.859 6.156 -1.237 1 97.56 311 THR A C 1
ATOM 2302 O O . THR A 1 311 ? -25.219 6.633 -0.157 1 97.56 311 THR A O 1
ATOM 2305 N N . PHE A 1 312 ? -23.922 6.766 -2.012 1 97.75 312 PHE A N 1
ATOM 2306 C CA . PHE A 1 312 ? -23.109 7.84 -1.456 1 97.75 312 PHE A CA 1
ATOM 2307 C C . PHE A 1 312 ? -23.438 9.172 -2.129 1 97.75 312 PHE A C 1
ATOM 2309 O O . PHE A 1 312 ? -22.828 10.195 -1.82 1 97.75 312 PHE A O 1
ATOM 2316 N N . ALA A 1 313 ? -24.453 9.242 -2.998 1 96.5 313 ALA A N 1
ATOM 2317 C CA . ALA A 1 313 ? -24.781 10.43 -3.791 1 96.5 313 ALA A CA 1
ATOM 2318 C C . ALA A 1 313 ? -25.109 11.617 -2.895 1 96.5 313 ALA A C 1
ATOM 2320 O O . ALA A 1 313 ? -24.797 12.758 -3.229 1 96.5 313 ALA A O 1
ATOM 2321 N N . ASP A 1 314 ? -25.688 11.367 -1.709 1 93.75 314 ASP A N 1
ATOM 2322 C CA . ASP A 1 314 ? -26.188 12.461 -0.881 1 93.75 314 ASP A CA 1
ATOM 2323 C C . ASP A 1 314 ? -25.312 12.664 0.352 1 93.75 314 ASP A C 1
ATOM 2325 O O . ASP A 1 314 ? -25.734 13.289 1.325 1 93.75 314 ASP A O 1
ATOM 2329 N N . THR A 1 315 ? -24.141 12.156 0.322 1 94.12 315 THR A N 1
ATOM 2330 C CA . THR A 1 315 ? -23.203 12.312 1.439 1 94.12 315 THR A CA 1
ATOM 2331 C C . THR A 1 315 ? -22.406 13.602 1.299 1 94.12 315 THR A C 1
ATOM 2333 O O . THR A 1 315 ? -22.328 14.172 0.209 1 94.12 315 THR A O 1
ATOM 2336 N N . ARG A 1 316 ? -21.906 14.109 2.369 1 92.94 316 ARG A N 1
ATOM 2337 C CA . ARG A 1 316 ? -21.094 15.328 2.369 1 92.94 316 ARG A CA 1
ATOM 2338 C C . ARG A 1 316 ? -19.719 15.062 1.801 1 92.94 316 ARG A C 1
ATOM 2340 O O . ARG A 1 316 ? -19.281 15.742 0.87 1 92.94 316 ARG A O 1
ATOM 2347 N N . GLU A 1 317 ? -19.062 14.047 2.303 1 95.06 317 GLU A N 1
ATOM 2348 C CA . GLU A 1 317 ? -17.641 13.859 2.012 1 95.06 317 GLU A CA 1
ATOM 2349 C C . GLU A 1 317 ? -17.438 13.07 0.721 1 95.06 317 GLU A C 1
ATOM 2351 O O . GLU A 1 317 ? -16.375 13.133 0.106 1 95.06 317 GLU A O 1
ATOM 2356 N N . PHE A 1 318 ? -18.469 12.336 0.217 1 97 318 PHE A N 1
ATOM 2357 C CA . PHE A 1 318 ? -18.188 11.344 -0.814 1 97 318 PHE A CA 1
ATOM 2358 C C . PHE A 1 318 ? -19.062 11.586 -2.043 1 97 318 PHE A C 1
ATOM 2360 O O . PHE A 1 318 ? -19.016 10.82 -3.006 1 97 318 PHE A O 1
ATOM 2367 N N . ALA A 1 319 ? -19.875 12.648 -2.041 1 96.69 319 ALA A N 1
ATOM 2368 C CA . ALA A 1 319 ? -20.781 12.945 -3.148 1 96.69 319 ALA A CA 1
ATOM 2369 C C . ALA A 1 319 ? -20.016 13.133 -4.453 1 96.69 319 ALA A C 1
ATOM 2371 O O . ALA A 1 319 ? -20.469 12.695 -5.516 1 96.69 319 ALA A O 1
ATOM 2372 N N . ARG A 1 320 ? -18.891 13.773 -4.395 1 97.19 320 ARG A N 1
ATOM 2373 C CA . ARG A 1 320 ? -18.078 13.969 -5.59 1 97.19 320 ARG A CA 1
ATOM 2374 C C . ARG A 1 320 ? -17.594 12.641 -6.156 1 97.19 320 ARG A C 1
ATOM 2376 O O . ARG A 1 320 ? -17.625 12.422 -7.367 1 97.19 320 ARG A O 1
ATOM 2383 N N . THR A 1 321 ? -17.156 11.781 -5.281 1 98.38 321 THR A N 1
ATOM 2384 C CA . THR A 1 321 ? -16.719 10.453 -5.695 1 98.38 321 THR A CA 1
ATOM 2385 C C . THR A 1 321 ? -17.875 9.688 -6.352 1 98.38 321 THR A C 1
ATOM 2387 O O . THR A 1 321 ? -17.688 9.062 -7.398 1 98.38 321 THR A O 1
ATOM 2390 N N . ALA A 1 322 ? -19.016 9.758 -5.73 1 98.5 322 ALA A N 1
ATOM 2391 C CA . ALA A 1 322 ? -20.188 9.062 -6.254 1 98.5 322 ALA A CA 1
ATOM 2392 C C . ALA A 1 322 ? -20.547 9.57 -7.645 1 98.5 322 ALA A C 1
ATOM 2394 O O . ALA A 1 322 ? -20.828 8.781 -8.555 1 98.5 322 ALA A O 1
ATOM 2395 N N . ALA A 1 323 ? -20.469 10.82 -7.793 1 98.56 323 ALA A N 1
ATOM 2396 C CA . ALA A 1 323 ? -20.859 11.438 -9.062 1 98.56 323 ALA A CA 1
ATOM 2397 C C . ALA A 1 323 ? -19.922 11.008 -10.188 1 98.56 323 ALA A C 1
ATOM 2399 O O . ALA A 1 323 ? -20.344 10.836 -11.328 1 98.56 323 ALA A O 1
ATOM 2400 N N . ASP A 1 324 ? -18.672 10.82 -9.852 1 98.75 324 ASP A N 1
ATOM 2401 C CA . ASP A 1 324 ? -17.672 10.578 -10.883 1 98.75 324 ASP A CA 1
ATOM 2402 C C . ASP A 1 324 ? -17.234 9.117 -10.898 1 98.75 324 ASP A C 1
ATOM 2404 O O . ASP A 1 324 ? -16.344 8.734 -11.656 1 98.75 324 ASP A O 1
ATOM 2408 N N . ALA A 1 325 ? -17.812 8.297 -10.125 1 98.75 325 ALA A N 1
ATOM 2409 C CA . ALA A 1 325 ? -17.359 6.93 -9.891 1 98.75 325 ALA A CA 1
ATOM 2410 C C . ALA A 1 325 ? -17.188 6.176 -11.211 1 98.75 325 ALA A C 1
ATOM 2412 O O . ALA A 1 325 ? -16.172 5.5 -11.422 1 98.75 325 ALA A O 1
ATOM 2413 N N . SER A 1 326 ? -18.156 6.254 -12.125 1 98.56 326 SER A N 1
ATOM 2414 C CA . SER A 1 326 ? -18.109 5.531 -13.391 1 98.56 326 SER A CA 1
ATOM 2415 C C . SER A 1 326 ? -16.953 6.008 -14.258 1 98.56 326 SER A C 1
ATOM 2417 O O . SER A 1 326 ? -16.297 5.207 -14.93 1 98.56 326 SER A O 1
ATOM 2419 N N . SER A 1 327 ? -16.688 7.289 -14.219 1 98.5 327 SER A N 1
ATOM 2420 C CA . SER A 1 327 ? -15.68 7.863 -15.109 1 98.5 327 SER A CA 1
ATOM 2421 C C . SER A 1 327 ? -14.266 7.621 -14.578 1 98.5 327 SER A C 1
ATOM 2423 O O . SER A 1 327 ? -13.305 7.57 -15.352 1 98.5 327 SER A O 1
ATOM 2425 N N . ILE A 1 328 ? -14.125 7.391 -13.289 1 98.62 328 ILE A N 1
ATOM 2426 C CA . ILE A 1 328 ? -12.773 7.316 -12.742 1 98.62 328 ILE A CA 1
ATOM 2427 C C . ILE A 1 328 ? -12.422 5.859 -12.445 1 98.62 328 ILE A C 1
ATOM 2429 O O . ILE A 1 328 ? -11.328 5.57 -11.945 1 98.62 328 ILE A O 1
ATOM 2433 N N . THR A 1 329 ? -13.359 4.902 -12.711 1 98.75 329 THR A N 1
ATOM 2434 C CA . THR A 1 329 ? -13.125 3.484 -12.461 1 98.75 329 THR A CA 1
ATOM 2435 C C . THR A 1 329 ? -12.906 2.729 -13.766 1 98.75 329 THR A C 1
ATOM 2437 O O . THR A 1 329 ? -13.672 2.885 -14.719 1 98.75 329 THR A O 1
ATOM 2440 N N . ARG A 1 330 ? -11.844 1.933 -13.789 1 98.31 330 ARG A N 1
ATOM 2441 C CA . ARG A 1 330 ? -11.594 1.101 -14.961 1 98.31 330 ARG A CA 1
ATOM 2442 C C . ARG A 1 330 ? -11.055 -0.267 -14.562 1 98.31 330 ARG A C 1
ATOM 2444 O O . ARG A 1 330 ? -10.508 -0.427 -13.461 1 98.31 330 ARG A O 1
ATOM 2451 N N . VAL A 1 331 ? -11.25 -1.214 -15.406 1 98.31 331 VAL A N 1
ATOM 2452 C CA . VAL A 1 331 ? -10.703 -2.555 -15.234 1 98.31 331 VAL A CA 1
ATOM 2453 C C . VAL A 1 331 ? -9.617 -2.803 -16.281 1 98.31 331 VAL A C 1
ATOM 2455 O O . VAL A 1 331 ? -9.859 -2.709 -17.484 1 98.31 331 VAL A O 1
ATOM 2458 N N . ASP A 1 332 ? -8.438 -3.021 -15.812 1 97.06 332 ASP A N 1
ATOM 2459 C CA . ASP A 1 332 ? -7.32 -3.414 -16.672 1 97.06 332 ASP A CA 1
ATOM 2460 C C . ASP A 1 332 ? -6.992 -4.895 -16.5 1 97.06 332 ASP A C 1
ATOM 2462 O O . ASP A 1 332 ? -6.742 -5.359 -15.383 1 97.06 332 ASP A O 1
ATOM 2466 N N . TRP A 1 333 ? -7.008 -5.609 -17.562 1 96.25 333 TRP A N 1
ATOM 2467 C CA . TRP A 1 333 ? -6.641 -7.02 -17.516 1 96.25 333 TRP A CA 1
ATOM 2468 C C . TRP A 1 333 ? -5.125 -7.188 -17.609 1 96.25 333 TRP A C 1
ATOM 2470 O O . TRP A 1 333 ? -4.52 -6.844 -18.625 1 96.25 333 TRP A O 1
ATOM 2480 N N . LEU A 1 334 ? -4.59 -7.715 -16.578 1 95.25 334 LEU A N 1
ATOM 2481 C CA . LEU A 1 334 ? -3.145 -7.918 -16.5 1 95.25 334 LEU A CA 1
ATOM 2482 C C . LEU A 1 334 ? -2.756 -9.281 -17.062 1 95.25 334 LEU A C 1
ATOM 2484 O O . LEU A 1 334 ? -1.614 -9.477 -17.484 1 95.25 334 LEU A O 1
ATOM 2488 N N . LYS A 1 335 ? -3.568 -10.18 -17.031 1 94.62 335 LYS A N 1
ATOM 2489 C CA . LYS A 1 335 ? -3.414 -11.555 -17.5 1 94.62 335 LYS A CA 1
ATOM 2490 C C . LYS A 1 335 ? -4.754 -12.141 -17.922 1 94.62 335 LYS A C 1
ATOM 2492 O O . LYS A 1 335 ? -5.742 -12.047 -17.188 1 94.62 335 LYS A O 1
ATOM 2497 N N . ARG A 1 336 ? -4.832 -12.758 -19.078 1 93.81 336 ARG A N 1
ATOM 2498 C CA . ARG A 1 336 ? -6.039 -13.445 -19.531 1 93.81 336 ARG A CA 1
ATOM 2499 C C . ARG A 1 336 ? -5.758 -14.273 -20.781 1 93.81 336 ARG A C 1
ATOM 2501 O O . ARG A 1 336 ? -4.66 -14.219 -21.328 1 93.81 336 ARG A O 1
ATOM 2508 N N . GLY A 1 337 ? -6.672 -15.125 -21.109 1 93.19 337 GLY A N 1
ATOM 2509 C CA . GLY A 1 337 ? -6.609 -15.859 -22.359 1 93.19 337 GLY A CA 1
ATOM 2510 C C . GLY A 1 337 ? -5.699 -17.062 -22.312 1 93.19 337 GLY A C 1
ATOM 2511 O O . GLY A 1 337 ? -5.254 -17.562 -23.344 1 93.19 337 GLY A O 1
ATOM 2512 N N . LEU A 1 338 ? -5.352 -17.562 -21.234 1 95.69 338 LEU A N 1
ATOM 2513 C CA . LEU A 1 338 ? -4.453 -18.703 -21.078 1 95.69 338 LEU A CA 1
ATOM 2514 C C . LEU A 1 338 ? -5.219 -20.016 -21.188 1 95.69 338 LEU A C 1
ATOM 2516 O O . LEU A 1 338 ? -6.391 -20.094 -20.797 1 95.69 338 LEU A O 1
ATOM 2520 N N . PRO A 1 339 ? -4.562 -21.016 -21.641 1 95.88 339 PRO A N 1
ATOM 2521 C CA . PRO A 1 339 ? -5.234 -22.312 -21.797 1 95.88 339 PRO A CA 1
ATOM 2522 C C . PRO A 1 339 ? -5.289 -23.109 -20.5 1 95.88 339 PRO A C 1
ATOM 2524 O O . PRO A 1 339 ? -4.543 -22.828 -19.562 1 95.88 339 PRO A O 1
ATOM 2527 N N . CYS A 1 340 ? -6.191 -24.125 -20.469 1 96.06 340 CYS A N 1
ATOM 2528 C CA . CYS A 1 340 ? -6.285 -25.109 -19.406 1 96.06 340 CYS A CA 1
ATOM 2529 C C . CYS A 1 340 ? -5.879 -26.5 -19.922 1 96.06 340 CYS A C 1
ATOM 2531 O O . CYS A 1 340 ? -5.969 -26.766 -21.125 1 96.06 340 CYS A O 1
ATOM 2533 N N . LEU A 1 341 ? -5.391 -27.25 -19.016 1 96.69 341 LEU A N 1
ATOM 2534 C CA . LEU A 1 341 ? -4.984 -28.609 -19.375 1 96.69 341 LEU A CA 1
ATOM 2535 C C . LEU A 1 341 ? -6.055 -29.625 -18.984 1 96.69 341 LEU A C 1
ATOM 2537 O O . LEU A 1 341 ? -6.621 -29.547 -17.891 1 96.69 341 LEU A O 1
ATOM 2541 N N . HIS A 1 342 ? -6.348 -30.469 -19.891 1 95.38 342 HIS A N 1
ATOM 2542 C CA . HIS A 1 342 ? -7.117 -31.688 -19.656 1 95.38 342 HIS A CA 1
ATOM 2543 C C . HIS A 1 342 ? -6.52 -32.875 -20.406 1 95.38 342 HIS A C 1
ATOM 2545 O O . HIS A 1 342 ? -6.523 -32.875 -21.641 1 95.38 342 HIS A O 1
ATOM 2551 N N . SER A 1 343 ? -6.004 -33.781 -19.703 1 96.31 343 SER A N 1
ATOM 2552 C CA . SER A 1 343 ? -5.398 -34.969 -20.312 1 96.31 343 SER A CA 1
ATOM 2553 C C . SER A 1 343 ? -6.113 -36.25 -19.891 1 96.31 343 SER A C 1
ATOM 2555 O O . SER A 1 343 ? -6.609 -36.344 -18.766 1 96.31 343 SER A O 1
ATOM 2557 N N . SER A 1 344 ? -6.246 -37.188 -20.797 1 95.56 344 SER A N 1
ATOM 2558 C CA . SER A 1 344 ? -6.824 -38.5 -20.516 1 95.56 344 SER A CA 1
ATOM 2559 C C . SER A 1 344 ? -6.285 -39.531 -21.484 1 95.56 344 SER A C 1
ATOM 2561 O O . SER A 1 344 ? -6.309 -39.344 -22.703 1 95.56 344 SER A O 1
ATOM 2563 N N . ALA A 1 345 ? -5.758 -40.594 -20.953 1 97.06 345 ALA A N 1
ATOM 2564 C CA . ALA A 1 345 ? -5.305 -41.75 -21.703 1 97.06 345 ALA A CA 1
ATOM 2565 C C . ALA A 1 345 ? -5.152 -42.969 -20.812 1 97.06 345 ALA A C 1
ATOM 2567 O O . ALA A 1 345 ? -4.387 -42.938 -19.844 1 97.06 345 ALA A O 1
ATOM 2568 N N . ALA A 1 346 ? -5.742 -44 -21.109 1 96.38 346 ALA A N 1
ATOM 2569 C CA . ALA A 1 346 ? -5.766 -45.219 -20.281 1 96.38 346 ALA A CA 1
ATOM 2570 C C . ALA A 1 346 ? -4.355 -45.75 -20.062 1 96.38 346 ALA A C 1
ATOM 2572 O O . ALA A 1 346 ? -4.008 -46.156 -18.953 1 96.38 346 ALA A O 1
ATOM 2573 N N . TRP A 1 347 ? -3.59 -45.781 -21.109 1 96 347 TRP A N 1
ATOM 2574 C CA . TRP A 1 347 ? -2.258 -46.344 -21.016 1 96 347 TRP A CA 1
ATOM 2575 C C . TRP A 1 347 ? -1.402 -45.625 -20 1 96 347 TRP A C 1
ATOM 2577 O O . TRP A 1 347 ? -0.65 -46.219 -19.234 1 96 347 TRP A O 1
ATOM 2587 N N . ALA A 1 348 ? -1.492 -44.344 -20.031 1 97.81 348 ALA A N 1
ATOM 2588 C CA . ALA A 1 348 ? -0.673 -43.5 -19.141 1 97.81 348 ALA A CA 1
ATOM 2589 C C . ALA A 1 348 ? -1.165 -43.594 -17.703 1 97.81 348 ALA A C 1
ATOM 2591 O O . ALA A 1 348 ? -0.363 -43.656 -16.766 1 97.81 348 ALA A O 1
ATOM 2592 N N . GLU A 1 349 ? -2.451 -43.594 -17.5 1 97.69 349 GLU A N 1
ATOM 2593 C CA . GLU A 1 349 ? -3.043 -43.625 -16.156 1 97.69 349 GLU A CA 1
ATOM 2594 C C . GLU A 1 349 ? -2.762 -44.969 -15.484 1 97.69 349 GLU A C 1
ATOM 2596 O O . GLU A 1 349 ? -2.516 -45.031 -14.281 1 97.69 349 GLU A O 1
ATOM 2601 N N . GLU A 1 350 ? -2.787 -46 -16.25 1 97.25 350 GLU A N 1
ATOM 2602 C CA . GLU A 1 350 ? -2.406 -47.312 -15.734 1 97.25 350 GLU A CA 1
ATOM 2603 C C . GLU A 1 350 ? -0.937 -47.312 -15.32 1 97.25 350 GLU A C 1
ATOM 2605 O O . GLU A 1 350 ? -0.589 -47.875 -14.273 1 97.25 350 GLU A O 1
ATOM 2610 N N . LEU A 1 351 ? -0.14 -46.781 -16.156 1 97.81 351 LEU A N 1
ATOM 2611 C CA . LEU A 1 351 ? 1.29 -46.688 -15.883 1 97.81 351 LEU A CA 1
ATOM 2612 C C . LEU A 1 351 ? 1.549 -45.969 -14.57 1 97.81 351 LEU A C 1
ATOM 2614 O O . LEU A 1 351 ? 2.34 -46.406 -13.742 1 97.81 351 LEU A O 1
ATOM 2618 N N . LEU A 1 352 ? 0.886 -44.812 -14.383 1 98.44 352 LEU A N 1
ATOM 2619 C CA . LEU A 1 352 ? 1.056 -44 -13.195 1 98.44 352 LEU A CA 1
ATOM 2620 C C . LEU A 1 352 ? 0.548 -44.719 -11.945 1 98.44 352 LEU A C 1
ATOM 2622 O O . LEU A 1 352 ? 1.225 -44.719 -10.914 1 98.44 352 LEU A O 1
ATOM 2626 N N . THR A 1 353 ? -0.549 -45.344 -12.047 1 98 353 THR A N 1
ATOM 2627 C CA . THR A 1 353 ? -1.123 -46.062 -10.93 1 98 353 THR A CA 1
ATOM 2628 C C . THR A 1 353 ? -0.218 -47.219 -10.531 1 98 353 THR A C 1
ATOM 2630 O O . THR A 1 353 ? 0.029 -47.438 -9.336 1 98 353 THR A O 1
ATOM 2633 N N . ASN A 1 354 ? 0.274 -47.938 -11.445 1 97.75 354 ASN A N 1
ATOM 2634 C CA . ASN A 1 354 ? 1.154 -49.062 -11.18 1 97.75 354 ASN A CA 1
ATOM 2635 C C . ASN A 1 354 ? 2.469 -48.625 -10.547 1 97.75 354 ASN A C 1
ATOM 2637 O O . ASN A 1 354 ? 3.102 -49.375 -9.82 1 97.75 354 ASN A O 1
ATOM 2641 N N . ALA A 1 355 ? 2.842 -47.406 -10.891 1 98.25 355 ALA A N 1
ATOM 2642 C CA . ALA A 1 355 ? 4.094 -46.875 -10.359 1 98.25 355 ALA A CA 1
ATOM 2643 C C . ALA A 1 355 ? 3.92 -46.406 -8.914 1 98.25 355 ALA A C 1
ATOM 2645 O O . ALA A 1 355 ? 4.895 -46.031 -8.258 1 98.25 355 ALA A O 1
ATOM 2646 N N . GLY A 1 356 ? 2.664 -46.344 -8.477 1 97.81 356 GLY A N 1
ATOM 2647 C CA . GLY A 1 356 ? 2.418 -45.969 -7.086 1 97.81 356 GLY A CA 1
ATOM 2648 C C . GLY A 1 356 ? 1.846 -44.594 -6.918 1 97.81 356 GLY A C 1
ATOM 2649 O O . GLY A 1 356 ? 1.721 -44.094 -5.793 1 97.81 356 GLY A O 1
ATOM 2650 N N . ALA A 1 357 ? 1.513 -43.906 -7.98 1 98.06 357 ALA A N 1
ATOM 2651 C CA . ALA A 1 357 ? 0.882 -42.594 -7.918 1 98.06 357 ALA A CA 1
ATOM 2652 C C . ALA A 1 357 ? -0.636 -42.688 -8.023 1 98.06 357 ALA A C 1
ATOM 2654 O O . ALA A 1 357 ? -1.161 -43.156 -9.039 1 98.06 357 ALA A O 1
ATOM 2655 N N . ALA A 1 358 ? -1.29 -42.281 -6.984 1 96.75 358 ALA A N 1
ATOM 2656 C CA . ALA A 1 358 ? -2.75 -42.281 -7.023 1 96.75 358 ALA A CA 1
ATOM 2657 C C . ALA A 1 358 ? -3.281 -41.125 -7.844 1 96.75 358 ALA A C 1
ATOM 2659 O O . ALA A 1 358 ? -2.605 -40.094 -7.984 1 96.75 358 ALA A O 1
ATOM 2660 N N . ARG A 1 359 ? -4.434 -41.344 -8.391 1 96.94 359 ARG A N 1
ATOM 2661 C CA . ARG A 1 359 ? -5.055 -40.25 -9.156 1 96.94 359 ARG A CA 1
ATOM 2662 C C . ARG A 1 359 ? -5.59 -39.156 -8.242 1 96.94 359 ARG A C 1
ATOM 2664 O O . ARG A 1 359 ? -6.203 -39.469 -7.211 1 96.94 359 ARG A O 1
ATOM 2671 N N . TRP A 1 360 ? -5.328 -37.938 -8.516 1 95.06 360 TRP A N 1
ATOM 2672 C CA . TRP A 1 360 ? -5.961 -36.781 -7.875 1 95.06 360 TRP A CA 1
ATOM 2673 C C . TRP A 1 360 ? -7.477 -36.844 -8.023 1 95.06 360 TRP A C 1
ATOM 2675 O O . TRP A 1 360 ? -7.992 -37.031 -9.133 1 95.06 360 TRP A O 1
ATOM 2685 N N . PRO A 1 361 ? -8.164 -36.75 -6.887 1 92.5 361 PRO A N 1
ATOM 2686 C CA . PRO A 1 361 ? -9.617 -36.875 -6.984 1 92.5 361 PRO A CA 1
ATOM 2687 C C . PRO A 1 361 ? -10.242 -35.812 -7.887 1 92.5 361 PRO A C 1
ATOM 2689 O O . PRO A 1 361 ? -9.852 -34.656 -7.828 1 92.5 361 PRO A O 1
ATOM 2692 N N . ASP A 1 362 ? -11.227 -36.188 -8.633 1 87.88 362 ASP A N 1
ATOM 2693 C CA . ASP A 1 362 ? -11.891 -35.312 -9.57 1 87.88 362 ASP A CA 1
ATOM 2694 C C . ASP A 1 362 ? -12.641 -34.188 -8.836 1 87.88 362 ASP A C 1
ATOM 2696 O O . ASP A 1 362 ? -12.852 -33.125 -9.375 1 87.88 362 ASP A O 1
ATOM 2700 N N . SER A 1 363 ? -13.008 -34.469 -7.598 1 84.62 363 SER A N 1
ATOM 2701 C CA . SER A 1 363 ? -13.781 -33.531 -6.793 1 84.62 363 SER A CA 1
ATOM 2702 C C . SER A 1 363 ? -12.891 -32.469 -6.18 1 84.62 363 SER A C 1
ATOM 2704 O O . SER A 1 363 ? -13.375 -31.422 -5.734 1 84.62 363 SER A O 1
ATOM 2706 N N . THR A 1 364 ? -11.617 -32.75 -6.211 1 85.25 364 THR A N 1
ATOM 2707 C CA . THR A 1 364 ? -10.672 -31.797 -5.656 1 85.25 364 THR A CA 1
ATOM 2708 C C . THR A 1 364 ? -10.195 -30.812 -6.734 1 85.25 364 THR A C 1
ATOM 2710 O O . THR A 1 364 ? -9.805 -31.234 -7.828 1 85.25 364 THR A O 1
ATOM 2713 N N . PRO A 1 365 ? -10.273 -29.578 -6.387 1 82.31 365 PRO A N 1
ATOM 2714 C CA . PRO A 1 365 ? -9.867 -28.578 -7.391 1 82.31 365 PRO A CA 1
ATOM 2715 C C . PRO A 1 365 ? -8.422 -28.75 -7.836 1 82.31 365 PRO A C 1
ATOM 2717 O O . PRO A 1 365 ? -7.555 -29.094 -7.023 1 82.31 365 PRO A O 1
ATOM 2720 N N . ALA A 1 366 ? -8.219 -28.578 -9.141 1 90.81 366 ALA A N 1
ATOM 2721 C CA . ALA A 1 366 ? -6.863 -28.5 -9.688 1 90.81 366 ALA A CA 1
ATOM 2722 C C . ALA A 1 366 ? -6.23 -27.141 -9.414 1 90.81 366 ALA A C 1
ATOM 2724 O O . ALA A 1 366 ? -6.84 -26.281 -8.773 1 90.81 366 ALA A O 1
ATOM 2725 N N . PHE A 1 367 ? -5.023 -26.969 -9.773 1 89 367 PHE A N 1
ATOM 2726 C CA . PHE A 1 367 ? -4.371 -25.672 -9.625 1 89 367 PHE A CA 1
ATOM 2727 C C . PHE A 1 367 ? -3.58 -25.312 -10.883 1 89 367 PHE A C 1
ATOM 2729 O O . PHE A 1 367 ? -3.445 -26.141 -11.789 1 89 367 PHE A O 1
ATOM 2736 N N . THR A 1 368 ? -3.18 -24.078 -10.898 1 91.88 368 THR A N 1
ATOM 2737 C CA . THR A 1 368 ? -2.514 -23.531 -12.07 1 91.88 368 THR A CA 1
ATOM 2738 C C . THR A 1 368 ? -1.014 -23.812 -12.023 1 91.88 368 THR A C 1
ATOM 2740 O O . THR A 1 368 ? -0.376 -23.609 -10.984 1 91.88 368 THR A O 1
ATOM 2743 N N . CYS A 1 369 ? -0.494 -24.281 -13.125 1 94.44 369 CYS A N 1
ATOM 2744 C CA . CYS A 1 369 ? 0.949 -24.438 -13.266 1 94.44 369 CYS A CA 1
ATOM 2745 C C . CYS A 1 369 ? 1.344 -24.484 -14.742 1 94.44 369 CYS A C 1
ATOM 2747 O O . CYS A 1 369 ? 0.501 -24.312 -15.617 1 94.44 369 CYS A O 1
ATOM 2749 N N . ASP A 1 370 ? 2.59 -24.703 -15 1 97.5 370 ASP A N 1
ATOM 2750 C CA . ASP A 1 370 ? 3.135 -24.609 -16.344 1 97.5 370 ASP A CA 1
ATOM 2751 C C . ASP A 1 370 ? 2.609 -25.719 -17.25 1 97.5 370 ASP A C 1
ATOM 2753 O O . ASP A 1 370 ? 2.746 -25.672 -18.469 1 97.5 370 ASP A O 1
ATOM 2757 N N . ALA A 1 371 ? 1.968 -26.703 -16.672 1 98.25 371 ALA A N 1
ATOM 2758 C CA . ALA A 1 371 ? 1.457 -27.828 -17.453 1 98.25 371 ALA A CA 1
ATOM 2759 C C . ALA A 1 371 ? 0.439 -27.359 -18.5 1 98.25 371 ALA A C 1
ATOM 2761 O O . ALA A 1 371 ? 0.137 -28.078 -19.453 1 98.25 371 ALA A O 1
ATOM 2762 N N . ILE A 1 372 ? -0.055 -26.172 -18.328 1 97.31 372 ILE A N 1
ATOM 2763 C CA . ILE A 1 372 ? -1.08 -25.641 -19.219 1 97.31 372 ILE A CA 1
ATOM 2764 C C . ILE A 1 372 ? -0.531 -25.531 -20.641 1 97.31 372 ILE A C 1
ATOM 2766 O O . ILE A 1 372 ? -1.294 -25.547 -21.609 1 97.31 372 ILE A O 1
ATOM 2770 N N . TRP A 1 373 ? 0.753 -25.5 -20.797 1 97.94 373 TRP A N 1
ATOM 2771 C CA . TRP A 1 373 ? 1.342 -25.281 -22.125 1 97.94 373 TRP A CA 1
ATOM 2772 C C . TRP A 1 373 ? 1.368 -26.578 -22.922 1 97.94 373 TRP A C 1
ATOM 2774 O O . TRP A 1 373 ? 1.703 -26.562 -24.109 1 97.94 373 TRP A O 1
ATOM 2784 N N . MET A 1 374 ? 1 -27.656 -22.312 1 98.25 374 MET A N 1
ATOM 2785 C CA . MET A 1 374 ? 0.845 -28.922 -23.031 1 98.25 374 MET A CA 1
ATOM 2786 C C . MET A 1 374 ? -0.591 -29.094 -23.516 1 98.25 374 MET A C 1
ATOM 2788 O O . MET A 1 374 ? -0.924 -30.125 -24.125 1 98.25 374 MET A O 1
ATOM 2792 N N . ALA A 1 375 ? -1.396 -28.156 -23.234 1 96.69 375 ALA A N 1
ATOM 2793 C CA . ALA A 1 375 ? -2.783 -28.203 -23.688 1 96.69 375 ALA A CA 1
ATOM 2794 C C . ALA A 1 375 ? -2.855 -28.328 -25.219 1 96.69 375 ALA A C 1
ATOM 2796 O O . ALA A 1 375 ? -2.232 -27.547 -25.938 1 96.69 375 ALA A O 1
ATOM 2797 N N . GLY A 1 376 ? -3.58 -29.375 -25.672 1 94 376 GLY A N 1
ATOM 2798 C CA . GLY A 1 376 ? -3.861 -29.516 -27.094 1 94 376 GLY A CA 1
ATOM 2799 C C . GLY A 1 376 ? -2.727 -30.156 -27.859 1 94 376 GLY A C 1
ATOM 2800 O O . GLY A 1 376 ? -2.803 -30.312 -29.094 1 94 376 GLY A O 1
ATOM 2801 N N . VAL A 1 377 ? -1.635 -30.5 -27.188 1 96.25 377 VAL A N 1
ATOM 2802 C CA . VAL A 1 377 ? -0.55 -31.188 -27.891 1 96.25 377 VAL A CA 1
ATOM 2803 C C . VAL A 1 377 ? -0.959 -32.625 -28.188 1 96.25 377 VAL A C 1
ATOM 2805 O O . VAL A 1 377 ? -1.197 -33.406 -27.281 1 96.25 377 VAL A O 1
ATOM 2808 N N . PRO A 1 378 ? -1.012 -32.969 -29.422 1 95 378 PRO A N 1
ATOM 2809 C CA . PRO A 1 378 ? -1.552 -34.281 -29.781 1 95 378 PRO A CA 1
ATOM 2810 C C . PRO A 1 378 ? -0.633 -35.406 -29.375 1 95 378 PRO A C 1
ATOM 2812 O O . PRO A 1 378 ? 0.581 -35.25 -29.266 1 95 378 PRO A O 1
ATOM 2815 N N . ASP A 1 379 ? -1.191 -36.562 -29.141 1 95.38 379 ASP A N 1
ATOM 2816 C CA . ASP A 1 379 ? -0.515 -37.844 -28.938 1 95.38 379 ASP A CA 1
ATOM 2817 C C . ASP A 1 379 ? 0.398 -37.812 -27.719 1 95.38 379 ASP A C 1
ATOM 2819 O O . ASP A 1 379 ? 1.491 -38.375 -27.719 1 95.38 379 ASP A O 1
ATOM 2823 N N . THR A 1 380 ? 0.041 -37 -26.797 1 97.81 380 THR A N 1
ATOM 2824 C CA . THR A 1 380 ? 0.782 -36.906 -25.547 1 97.81 380 THR A CA 1
ATOM 2825 C C . THR A 1 380 ? -0.156 -37.062 -24.344 1 97.81 380 THR A C 1
ATOM 2827 O O . THR A 1 380 ? -1.375 -36.938 -24.484 1 97.81 380 THR A O 1
ATOM 2830 N N . TYR A 1 381 ? 0.32 -37.469 -23.266 1 98.44 381 TYR A N 1
ATOM 2831 C CA . TYR A 1 381 ? -0.319 -37.406 -21.953 1 98.44 381 TYR A CA 1
ATOM 2832 C C . TYR A 1 381 ? 0.494 -36.562 -21 1 98.44 381 TYR A C 1
ATOM 2834 O O . TYR A 1 381 ? 1.725 -36.625 -20.969 1 98.44 381 TYR A O 1
ATOM 2842 N N . THR A 1 382 ? -0.223 -35.719 -20.344 1 98.75 382 THR A N 1
ATOM 2843 C CA . THR A 1 382 ? 0.425 -34.812 -19.406 1 98.75 382 THR A CA 1
ATOM 2844 C C . THR A 1 382 ? -0.249 -34.875 -18.031 1 98.75 382 THR A C 1
ATOM 2846 O O . THR A 1 382 ? -1.478 -34.938 -17.938 1 98.75 382 THR A O 1
ATOM 2849 N N . ALA A 1 383 ? 0.535 -34.906 -16.969 1 98.62 383 ALA A N 1
ATOM 2850 C CA . ALA A 1 383 ? 0.02 -34.812 -15.602 1 98.62 383 ALA A CA 1
ATOM 2851 C C . ALA A 1 383 ? 0.967 -34.031 -14.703 1 98.62 383 ALA A C 1
ATOM 2853 O O . ALA A 1 383 ? 2.145 -33.875 -15.023 1 98.62 383 ALA A O 1
ATOM 2854 N N . VAL A 1 384 ? 0.413 -33.531 -13.656 1 98.31 384 VAL A N 1
ATOM 2855 C CA . VAL A 1 384 ? 1.175 -32.906 -12.57 1 98.31 384 VAL A CA 1
ATOM 2856 C C . VAL A 1 384 ? 1.389 -33.938 -11.453 1 98.31 384 VAL A C 1
ATOM 2858 O O . VAL A 1 384 ? 0.475 -34.688 -11.109 1 98.31 384 VAL A O 1
ATOM 2861 N N . LEU A 1 385 ? 2.631 -34 -10.961 1 98.56 385 LEU A N 1
ATOM 2862 C CA . LEU A 1 385 ? 2.955 -35.031 -9.961 1 98.56 385 LEU A CA 1
ATOM 2863 C C . LEU A 1 385 ? 4.184 -34.625 -9.156 1 98.56 385 LEU A C 1
ATOM 2865 O O . LEU A 1 385 ? 5.223 -34.281 -9.727 1 98.56 385 LEU A O 1
ATOM 2869 N N . GLY A 1 386 ? 4.086 -34.656 -7.875 1 98.12 386 GLY A N 1
ATOM 2870 C CA . GLY A 1 386 ? 5.227 -34.406 -7.004 1 98.12 386 GLY A CA 1
ATOM 2871 C C . GLY A 1 386 ? 4.926 -34.688 -5.543 1 98.12 386 GLY A C 1
ATOM 2872 O O . GLY A 1 386 ? 3.787 -34.969 -5.184 1 98.12 386 GLY A O 1
ATOM 2873 N N . PRO A 1 387 ? 5.938 -34.625 -4.734 1 97.62 387 PRO A N 1
ATOM 2874 C CA . PRO A 1 387 ? 5.77 -34.812 -3.293 1 97.62 387 PRO A CA 1
ATOM 2875 C C . PRO A 1 387 ? 5.211 -33.594 -2.586 1 97.62 387 PRO A C 1
ATOM 2877 O O . PRO A 1 387 ? 5.242 -32.469 -3.139 1 97.62 387 PRO A O 1
ATOM 2880 N N . GLY A 1 388 ? 4.652 -33.812 -1.414 1 95.12 388 GLY A N 1
ATOM 2881 C CA . GLY A 1 388 ? 4.16 -32.719 -0.584 1 95.12 388 GLY A CA 1
ATOM 2882 C C . GLY A 1 388 ? 2.877 -32.094 -1.106 1 95.12 388 GLY A C 1
ATOM 2883 O O . GLY A 1 388 ? 2.322 -32.562 -2.105 1 95.12 388 GLY A O 1
ATOM 2884 N N . THR A 1 389 ? 2.369 -31.141 -0.339 1 89.81 389 THR A N 1
ATOM 2885 C CA . THR A 1 389 ? 1.194 -30.375 -0.735 1 89.81 389 THR A CA 1
ATOM 2886 C C . THR A 1 389 ? 1.438 -28.891 -0.553 1 89.81 389 THR A C 1
ATOM 2888 O O . THR A 1 389 ? 2.273 -28.484 0.259 1 89.81 389 THR A O 1
ATOM 2891 N N . LEU A 1 390 ? 0.71 -28.141 -1.339 1 81.81 390 LEU A N 1
ATOM 2892 C CA . LEU A 1 390 ? 0.91 -26.688 -1.342 1 81.81 390 LEU A CA 1
ATOM 2893 C C . LEU A 1 390 ? 0.648 -26.109 0.042 1 81.81 390 LEU A C 1
ATOM 2895 O O . LEU A 1 390 ? 1.481 -25.375 0.576 1 81.81 390 LEU A O 1
ATOM 2899 N N . ASP A 1 391 ? -0.439 -26.422 0.643 1 77.44 391 ASP A N 1
ATOM 2900 C CA . ASP A 1 391 ? -0.814 -25.875 1.942 1 77.44 391 ASP A CA 1
ATOM 2901 C C . ASP A 1 391 ? -0.12 -26.625 3.076 1 77.44 391 ASP A C 1
ATOM 2903 O O . ASP A 1 391 ? 0.426 -26 3.994 1 77.44 391 ASP A O 1
ATOM 2907 N N . GLY A 1 392 ? 0.038 -27.906 2.986 1 82.19 392 GLY A N 1
ATOM 2908 C CA . GLY A 1 392 ? 0.551 -28.75 4.059 1 82.19 392 GLY A CA 1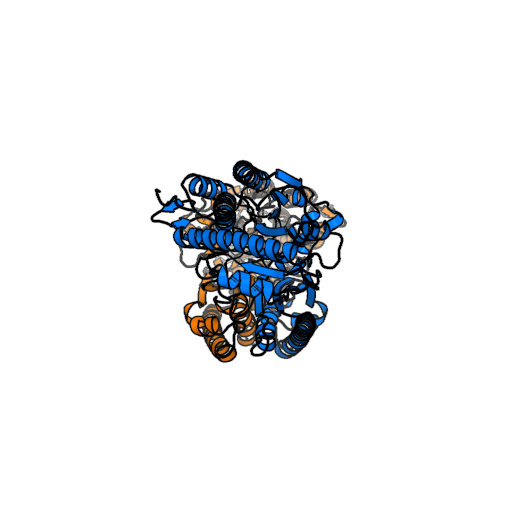
ATOM 2909 C C . GLY A 1 392 ? 2.031 -28.547 4.316 1 82.19 392 GLY A C 1
ATOM 2910 O O . GLY A 1 392 ? 2.496 -28.719 5.449 1 82.19 392 GLY A O 1
ATOM 2911 N N . ASN A 1 393 ? 2.777 -28.156 3.297 1 90.38 393 ASN A N 1
ATOM 2912 C CA . ASN A 1 393 ? 4.223 -27.984 3.42 1 90.38 393 ASN A CA 1
ATOM 2913 C C . ASN A 1 393 ? 4.617 -26.516 3.408 1 90.38 393 ASN A C 1
ATOM 2915 O O . ASN A 1 393 ? 5.789 -26.172 3.215 1 90.38 393 ASN A O 1
ATOM 2919 N N . ASN A 1 394 ? 3.648 -25.672 3.492 1 82.69 394 ASN A N 1
ATOM 2920 C CA . ASN A 1 394 ? 3.846 -24.219 3.572 1 82.69 394 ASN A CA 1
ATOM 2921 C C . ASN A 1 394 ? 4.527 -23.688 2.318 1 82.69 394 ASN A C 1
ATOM 2923 O O . ASN A 1 394 ? 5.457 -22.875 2.412 1 82.69 394 ASN A O 1
ATOM 2927 N N . ALA A 1 395 ? 4.145 -24.281 1.192 1 81.81 395 ALA A N 1
ATOM 2928 C CA . ALA A 1 395 ? 4.621 -23.672 -0.047 1 81.81 395 ALA A CA 1
ATOM 2929 C C . ALA A 1 395 ? 4.211 -22.203 -0.137 1 81.81 395 ALA A C 1
ATOM 2931 O O . ALA A 1 395 ? 3.096 -21.844 0.248 1 81.81 395 ALA A O 1
ATOM 2932 N N . HIS A 1 396 ? 5.074 -21.312 -0.569 1 76.88 396 HIS A N 1
ATOM 2933 C CA . HIS A 1 396 ? 4.832 -19.891 -0.746 1 76.88 396 HIS A CA 1
ATOM 2934 C C . HIS A 1 396 ? 4.672 -19.188 0.598 1 76.88 396 HIS A C 1
ATOM 2936 O O . HIS A 1 396 ? 4.129 -18.078 0.664 1 76.88 396 HIS A O 1
ATOM 2942 N N . ALA A 1 397 ? 4.98 -19.922 1.658 1 76.62 397 ALA A N 1
ATOM 2943 C CA . ALA A 1 397 ? 4.793 -19.344 2.99 1 76.62 397 ALA A CA 1
ATOM 2944 C C . ALA A 1 397 ? 6.035 -19.547 3.854 1 76.62 397 ALA A C 1
ATOM 2946 O O . ALA A 1 397 ? 6.949 -20.281 3.475 1 76.62 397 ALA A O 1
ATOM 2947 N N . GLU A 1 398 ? 6.023 -18.859 4.953 1 81.88 398 GLU A N 1
ATOM 2948 C CA . GLU A 1 398 ? 7.102 -19.047 5.922 1 81.88 398 GLU A CA 1
ATOM 2949 C C . GLU A 1 398 ? 7.125 -20.484 6.441 1 81.88 398 GLU A C 1
ATOM 2951 O O . GLU A 1 398 ? 6.074 -21.078 6.68 1 81.88 398 GLU A O 1
ATOM 2956 N N . GLY A 1 399 ? 8.258 -21.016 6.562 1 88.56 399 GLY A N 1
ATOM 2957 C CA . GLY A 1 399 ? 8.414 -22.344 7.137 1 88.56 399 GLY A CA 1
ATOM 2958 C C . GLY A 1 399 ? 8.258 -23.453 6.117 1 88.56 399 GLY A C 1
ATOM 2959 O O . GLY A 1 399 ? 7.863 -24.578 6.465 1 88.56 399 GLY A O 1
ATOM 2960 N N . GLU A 1 400 ? 8.445 -23.188 4.93 1 92.31 400 GLU A N 1
ATOM 2961 C CA . GLU A 1 400 ? 8.406 -24.203 3.891 1 92.31 400 GLU A CA 1
ATOM 2962 C C . GLU A 1 400 ? 9.375 -25.344 4.195 1 92.31 400 GLU A C 1
ATOM 2964 O O . GLU A 1 400 ? 10.5 -25.109 4.641 1 92.31 400 GLU A O 1
ATOM 2969 N N . TYR A 1 401 ? 8.906 -26.562 3.986 1 96.5 401 TYR A N 1
ATOM 2970 C CA . TYR A 1 401 ? 9.742 -27.719 4.316 1 96.5 401 TYR A CA 1
ATOM 2971 C C . TYR A 1 401 ? 9.422 -28.891 3.41 1 96.5 401 TYR A C 1
ATOM 2973 O O . TYR A 1 401 ? 8.398 -28.906 2.727 1 96.5 401 TYR A O 1
ATOM 2981 N N . ALA A 1 402 ? 10.312 -29.844 3.357 1 97.81 402 ALA A N 1
ATOM 2982 C CA . ALA A 1 402 ? 10.156 -31.109 2.641 1 97.81 402 ALA A CA 1
ATOM 2983 C C . ALA A 1 402 ? 10.633 -32.281 3.484 1 97.81 402 ALA A C 1
ATOM 2985 O O . ALA A 1 402 ? 11.734 -32.25 4.035 1 97.81 402 ALA A O 1
ATOM 2986 N N . GLU A 1 403 ? 9.844 -33.25 3.613 1 97.88 403 GLU A N 1
ATOM 2987 C CA . GLU A 1 403 ? 10.219 -34.438 4.348 1 97.88 403 GLU A CA 1
ATOM 2988 C C . GLU A 1 403 ? 11.047 -35.375 3.473 1 97.88 403 GLU A C 1
ATOM 2990 O O . GLU A 1 403 ? 10.648 -35.719 2.354 1 97.88 403 GLU A O 1
ATOM 2995 N N . LEU A 1 404 ? 12.117 -35.875 4.008 1 97.94 404 LEU A N 1
ATOM 2996 C CA . LEU A 1 404 ? 13.016 -36.781 3.291 1 97.94 404 LEU A CA 1
ATOM 2997 C C . LEU A 1 404 ? 12.266 -38.031 2.828 1 97.94 404 LEU A C 1
ATOM 2999 O O . LEU A 1 404 ? 12.461 -38.469 1.702 1 97.94 404 LEU A O 1
ATOM 3003 N N . ASP A 1 405 ? 11.453 -38.5 3.654 1 97.31 405 ASP A N 1
ATOM 3004 C CA . ASP A 1 405 ? 10.719 -39.719 3.328 1 97.31 405 ASP A CA 1
ATOM 3005 C C . ASP A 1 405 ? 9.812 -39.5 2.115 1 97.31 405 ASP A C 1
ATOM 3007 O O . ASP A 1 405 ? 9.656 -40.406 1.29 1 97.31 405 ASP A O 1
ATOM 3011 N N . GLU A 1 406 ? 9.211 -38.406 2.043 1 97.12 406 GLU A N 1
ATOM 3012 C CA . GLU A 1 406 ? 8.328 -38.125 0.912 1 97.12 406 GLU A CA 1
ATOM 3013 C C . GLU A 1 406 ? 9.133 -37.938 -0.375 1 97.12 406 GLU A C 1
ATOM 3015 O O . GLU A 1 406 ? 8.672 -38.312 -1.456 1 97.12 406 GLU A O 1
ATOM 3020 N N . LEU A 1 407 ? 10.281 -37.312 -0.252 1 98.38 407 LEU A N 1
ATOM 3021 C CA . LEU A 1 407 ? 11.156 -37.188 -1.412 1 98.38 407 LEU A CA 1
ATOM 3022 C C . LEU A 1 407 ? 11.594 -38.562 -1.908 1 98.38 407 LEU A C 1
ATOM 3024 O O . LEU A 1 407 ? 11.648 -38.781 -3.117 1 98.38 407 LEU A O 1
ATOM 3028 N N . ARG A 1 408 ? 11.867 -39.469 -0.991 1 98.31 408 ARG A N 1
ATOM 3029 C CA . ARG A 1 408 ? 12.25 -40.812 -1.334 1 98.31 408 ARG A CA 1
ATOM 3030 C C . ARG A 1 408 ? 11.109 -41.531 -2.055 1 98.31 408 ARG A C 1
ATOM 3032 O O . ARG A 1 408 ? 11.344 -42.25 -3.041 1 98.31 408 ARG A O 1
ATOM 3039 N N . ARG A 1 409 ? 9.984 -41.344 -1.542 1 98.25 409 ARG A N 1
ATOM 3040 C CA . ARG A 1 409 ? 8.828 -42 -2.16 1 98.25 409 ARG A CA 1
ATOM 3041 C C . ARG A 1 409 ? 8.602 -41.469 -3.576 1 98.25 409 ARG A C 1
ATOM 3043 O O . ARG A 1 409 ? 8.289 -42.25 -4.484 1 98.25 409 ARG A O 1
ATOM 3050 N N . TYR A 1 410 ? 8.711 -40.219 -3.727 1 98.5 410 TYR A N 1
ATOM 3051 C CA . TYR A 1 410 ? 8.594 -39.656 -5.062 1 98.5 410 TYR A CA 1
ATOM 3052 C C . TYR A 1 410 ? 9.656 -40.219 -5.996 1 98.5 410 TYR A C 1
ATOM 3054 O O . TYR A 1 410 ? 9.359 -40.594 -7.137 1 98.5 410 TYR A O 1
ATOM 3062 N N . ALA A 1 411 ? 10.891 -40.281 -5.531 1 98.69 411 ALA A N 1
ATOM 3063 C CA . ALA A 1 411 ? 11.961 -40.906 -6.32 1 98.69 411 ALA A CA 1
ATOM 3064 C C . ALA A 1 411 ? 11.609 -42.312 -6.73 1 98.69 411 ALA A C 1
ATOM 3066 O O . ALA A 1 411 ? 11.867 -42.719 -7.867 1 98.69 411 ALA A O 1
ATOM 3067 N N . SER A 1 412 ? 11.055 -43.031 -5.816 1 98.62 412 SER A N 1
ATOM 3068 C CA . SER A 1 412 ? 10.656 -44.406 -6.102 1 98.62 412 SER A CA 1
ATOM 3069 C C . SER A 1 412 ? 9.586 -44.438 -7.188 1 98.62 412 SER A C 1
ATOM 3071 O O . SER A 1 412 ? 9.609 -45.312 -8.047 1 98.62 412 SER A O 1
ATOM 3073 N N . ILE A 1 413 ? 8.648 -43.562 -7.117 1 98.75 413 ILE A N 1
ATOM 3074 C CA . ILE A 1 413 ? 7.59 -43.469 -8.117 1 98.75 413 ILE A CA 1
ATOM 3075 C C . ILE A 1 413 ? 8.195 -43.156 -9.484 1 98.75 413 ILE A C 1
ATOM 3077 O O . ILE A 1 413 ? 7.844 -43.781 -10.484 1 98.75 413 ILE A O 1
ATOM 3081 N N . VAL A 1 414 ? 9.094 -42.25 -9.523 1 98.75 414 VAL A N 1
ATOM 3082 C CA . VAL A 1 414 ? 9.766 -41.875 -10.766 1 98.75 414 VAL A CA 1
ATOM 3083 C C . VAL A 1 414 ? 10.477 -43.094 -11.352 1 98.75 414 VAL A C 1
ATOM 3085 O O . VAL A 1 414 ? 10.367 -43.375 -12.547 1 98.75 414 VAL A O 1
ATOM 3088 N N . SER A 1 415 ? 11.195 -43.812 -10.5 1 98.69 415 SER A N 1
ATOM 3089 C CA . SER A 1 415 ? 11.914 -45 -10.938 1 98.69 415 SER A CA 1
ATOM 3090 C C . SER A 1 415 ? 10.969 -46.031 -11.531 1 98.69 415 SER A C 1
ATOM 3092 O O . SER A 1 415 ? 11.203 -46.531 -12.625 1 98.69 415 SER A O 1
ATOM 3094 N N . SER A 1 416 ? 9.938 -46.281 -10.797 1 98.62 416 SER A N 1
ATOM 3095 C CA . SER A 1 416 ? 8.953 -47.25 -11.234 1 98.62 416 SER A CA 1
ATOM 3096 C C . SER A 1 416 ? 8.273 -46.812 -12.531 1 98.62 416 SER A C 1
ATOM 3098 O O . SER A 1 416 ? 8.008 -47.656 -13.406 1 98.62 416 SER A O 1
ATOM 3100 N N . LEU A 1 417 ? 7.969 -45.594 -12.664 1 98.62 417 LEU A N 1
ATOM 3101 C CA . LEU A 1 417 ? 7.312 -45.031 -13.836 1 98.62 417 LEU A CA 1
ATOM 3102 C C . LEU A 1 417 ? 8.188 -45.188 -15.078 1 98.62 417 LEU A C 1
ATOM 3104 O O . LEU A 1 417 ? 7.703 -45.625 -16.125 1 98.62 417 LEU A O 1
ATOM 3108 N N . LEU A 1 418 ? 9.406 -44.844 -14.945 1 98.62 418 LEU A N 1
ATOM 3109 C CA . LEU A 1 418 ? 10.32 -44.906 -16.078 1 98.62 418 LEU A CA 1
ATOM 3110 C C . LEU A 1 418 ? 10.555 -46.344 -16.531 1 98.62 418 LEU A C 1
ATOM 3112 O O . LEU A 1 418 ? 10.555 -46.625 -17.719 1 98.62 418 LEU A O 1
ATOM 3116 N N . THR A 1 419 ? 10.719 -47.219 -15.57 1 98.38 419 THR A N 1
ATOM 3117 C CA . THR A 1 419 ? 10.891 -48.625 -15.93 1 98.38 419 THR A CA 1
ATOM 3118 C C . THR A 1 419 ? 9.617 -49.188 -16.547 1 98.38 419 THR A C 1
ATOM 3120 O O . THR A 1 419 ? 9.68 -50 -17.484 1 98.38 419 THR A O 1
ATOM 3123 N N . GLY A 1 420 ? 8.492 -48.812 -16 1 98.19 420 GLY A N 1
ATOM 3124 C CA . GLY A 1 420 ? 7.223 -49.188 -16.594 1 98.19 420 GLY A CA 1
ATOM 3125 C C . GLY A 1 420 ? 7.035 -48.688 -18.016 1 98.19 420 GLY A C 1
ATOM 3126 O O . GLY A 1 420 ? 6.535 -49.406 -18.875 1 98.19 420 GLY A O 1
ATOM 3127 N N . PHE A 1 421 ? 7.363 -47.5 -18.266 1 98.19 421 PHE A N 1
ATOM 3128 C CA . PHE A 1 421 ? 7.27 -46.906 -19.594 1 98.19 421 PHE A CA 1
ATOM 3129 C C . PHE A 1 421 ? 8.164 -47.656 -20.578 1 98.19 421 PHE A C 1
ATOM 3131 O O . PHE A 1 421 ? 7.754 -47.906 -21.719 1 98.19 421 PHE A O 1
ATOM 3138 N N . ALA A 1 422 ? 9.375 -47.938 -20.156 1 97.38 422 ALA A N 1
ATOM 3139 C CA . ALA A 1 422 ? 10.297 -48.688 -21.016 1 97.38 422 ALA A CA 1
ATOM 3140 C C . ALA A 1 422 ? 9.734 -50.062 -21.359 1 97.38 422 ALA A C 1
ATOM 3142 O O . ALA A 1 422 ? 9.859 -50.5 -22.5 1 97.38 422 ALA A O 1
ATOM 3143 N N . ASP A 1 423 ? 9.188 -50.656 -20.344 1 96.44 423 ASP A N 1
ATOM 3144 C CA . ASP A 1 423 ? 8.586 -51.969 -20.578 1 96.44 423 ASP A CA 1
ATOM 3145 C C . ASP A 1 423 ? 7.438 -51.875 -21.578 1 96.44 423 ASP A C 1
ATOM 3147 O O . ASP A 1 423 ? 7.312 -52.719 -22.453 1 96.44 423 ASP A O 1
ATOM 3151 N N . GLN A 1 424 ? 6.609 -50.906 -21.406 1 93.81 424 GLN A N 1
ATOM 3152 C CA . GLN A 1 424 ? 5.492 -50.719 -22.328 1 93.81 424 GLN A CA 1
ATOM 3153 C C . GL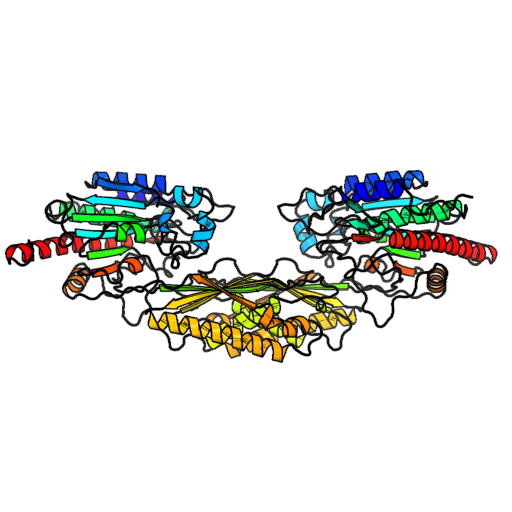N A 1 424 ? 5.988 -50.438 -23.734 1 93.81 424 GLN A C 1
ATOM 3155 O O . GLN A 1 424 ? 5.414 -50.938 -24.719 1 93.81 424 GLN A O 1
ATOM 3160 N N . HIS A 1 425 ? 6.969 -49.625 -23.859 1 92.38 425 HIS A N 1
ATOM 3161 C CA . HIS A 1 425 ? 7.551 -49.312 -25.156 1 92.38 425 HIS A CA 1
ATOM 3162 C C . HIS A 1 425 ? 8.109 -50.562 -25.828 1 92.38 425 HIS A C 1
ATOM 3164 O O . HIS A 1 425 ? 7.93 -50.75 -27.031 1 92.38 425 HIS A O 1
ATOM 3170 N N . ARG A 1 426 ? 8.758 -51.375 -25.125 1 91.81 426 ARG A N 1
ATOM 3171 C CA . ARG A 1 426 ? 9.328 -52.625 -25.641 1 91.81 426 ARG A CA 1
ATOM 3172 C C . ARG A 1 426 ? 8.234 -53.562 -26.156 1 91.81 426 ARG A C 1
ATOM 3174 O O . ARG A 1 426 ? 8.383 -54.156 -27.219 1 91.81 426 ARG A O 1
ATOM 3181 N N . ARG A 1 427 ? 7.215 -53.625 -25.438 1 89.69 427 ARG A N 1
ATOM 3182 C CA . ARG A 1 427 ? 6.105 -54.469 -25.844 1 89.69 427 ARG A CA 1
ATOM 3183 C C . ARG A 1 427 ? 5.449 -53.969 -27.125 1 89.69 427 ARG A C 1
ATOM 3185 O O . ARG A 1 427 ? 5.07 -54.75 -27.984 1 89.69 427 ARG A O 1
ATOM 3192 N N . GLN A 1 428 ? 5.316 -52.719 -27.25 1 85.19 428 GLN A N 1
ATOM 3193 C CA . GLN A 1 428 ? 4.711 -52.125 -28.438 1 85.19 428 GLN A CA 1
ATOM 3194 C C . GLN A 1 428 ? 5.617 -52.281 -29.656 1 85.19 428 GLN A C 1
ATOM 3196 O O . GLN A 1 428 ? 5.137 -52.438 -30.766 1 85.19 428 GLN A O 1
ATOM 3201 N N . PHE A 1 429 ? 6.852 -52.188 -29.438 1 78.81 429 PHE A N 1
ATOM 3202 C CA . PHE A 1 429 ? 7.816 -52.344 -30.516 1 78.81 429 PHE A CA 1
ATOM 3203 C C . PHE A 1 429 ? 7.785 -53.781 -31.031 1 78.81 429 PHE A C 1
ATOM 3205 O O . PHE A 1 429 ? 7.82 -54.031 -32.25 1 78.81 429 PHE A O 1
ATOM 3212 N N . GLN A 1 430 ? 7.699 -54.75 -30.172 1 77.62 430 GLN A N 1
ATOM 3213 C CA . GLN A 1 430 ? 7.664 -56.156 -30.516 1 77.62 430 GLN A CA 1
ATOM 3214 C C . GLN A 1 430 ? 6.371 -56.531 -31.25 1 77.62 430 GLN A C 1
ATOM 3216 O O . GLN A 1 430 ? 6.355 -57.406 -32.094 1 77.62 430 GLN A O 1
ATOM 3221 N N . LYS A 1 431 ? 5.305 -55.844 -31.047 1 74.5 431 LYS A N 1
ATOM 3222 C CA . LYS A 1 431 ? 4.008 -56.125 -31.656 1 74.5 431 LYS A CA 1
ATOM 3223 C C . LYS A 1 431 ? 3.832 -55.344 -32.969 1 74.5 431 LYS A C 1
ATOM 3225 O O . LYS A 1 431 ? 2.811 -55.5 -33.656 1 74.5 431 LYS A O 1
ATOM 3230 N N . GLY A 1 432 ? 4.797 -54.562 -33.281 1 66.31 432 GLY A N 1
ATOM 3231 C CA . GLY A 1 432 ? 4.773 -53.812 -34.562 1 66.31 432 GLY A CA 1
ATOM 3232 C C . GLY A 1 432 ? 3.922 -52.562 -34.5 1 66.31 432 GLY A C 1
ATOM 3233 O O . GLY A 1 432 ? 3.494 -52.062 -35.531 1 66.31 432 GLY A O 1
ATOM 3234 N N . LYS A 1 433 ? 3.678 -52.125 -33.344 1 62.25 433 LYS A N 1
ATOM 3235 C CA . LYS A 1 433 ? 2.738 -51.031 -33.219 1 62.25 433 LYS A CA 1
ATOM 3236 C C . LYS A 1 433 ? 3.467 -49.688 -33.188 1 62.25 433 LYS A C 1
ATOM 3238 O O . LYS A 1 433 ? 2.842 -48.625 -33.312 1 62.25 433 LYS A O 1
ATOM 3243 N N . ILE A 1 434 ? 4.816 -49.594 -32.906 1 59.94 434 ILE A N 1
ATOM 3244 C CA . ILE A 1 434 ? 5.656 -48.406 -32.969 1 59.94 434 ILE A CA 1
ATOM 3245 C C . ILE A 1 434 ? 6.949 -48.719 -33.719 1 59.94 434 ILE A C 1
ATOM 3247 O O . ILE A 1 434 ? 7.344 -49.906 -33.812 1 59.94 434 ILE A O 1
ATOM 3251 N N . ARG A 1 435 ? 7.418 -47.719 -34.688 1 53.88 435 ARG A N 1
ATOM 3252 C CA . ARG A 1 435 ? 8.625 -47.875 -35.469 1 53.88 435 ARG A CA 1
ATOM 3253 C C . ARG A 1 435 ? 9.852 -47.344 -34.75 1 53.88 435 ARG A C 1
ATOM 3255 O O . ARG A 1 435 ? 9.766 -46.312 -34.062 1 53.88 435 ARG A O 1
ATOM 3262 N N . MET B 1 1 ? 8.211 60.75 -2.096 1 28.69 1 MET B N 1
ATOM 3263 C CA . MET B 1 1 ? 8.781 59.688 -1.29 1 28.69 1 MET B CA 1
ATOM 3264 C C . MET B 1 1 ? 8.539 58.344 -1.947 1 28.69 1 MET B C 1
ATOM 3266 O O . MET B 1 1 ? 7.402 57.969 -2.268 1 28.69 1 MET B O 1
ATOM 3270 N N . MET B 1 2 ? 9.352 57.844 -2.752 1 36.56 2 MET B N 1
ATOM 3271 C CA . MET B 1 2 ? 9.156 56.656 -3.602 1 36.56 2 MET B CA 1
ATOM 3272 C C . MET B 1 2 ? 8.453 55.562 -2.836 1 36.56 2 MET B C 1
ATOM 3274 O O . MET B 1 2 ? 8.891 55.188 -1.745 1 36.56 2 MET B O 1
ATOM 3278 N N . GLN B 1 3 ? 7.238 55.438 -2.949 1 44.19 3 GLN B N 1
ATOM 3279 C CA . GLN B 1 3 ? 6.387 54.469 -2.275 1 44.19 3 GLN B CA 1
ATOM 3280 C C . GLN B 1 3 ? 7.07 53.125 -2.188 1 44.19 3 GLN B C 1
ATOM 3282 O O . GLN B 1 3 ? 7.289 52.438 -3.205 1 44.19 3 GLN B O 1
ATOM 3287 N N . ARG B 1 4 ? 8.078 52.969 -1.317 1 63 4 ARG B N 1
ATOM 3288 C CA . ARG B 1 4 ? 8.914 51.781 -1.154 1 63 4 ARG B CA 1
ATOM 3289 C C . ARG B 1 4 ? 8.062 50.531 -1.038 1 63 4 ARG B C 1
ATOM 3291 O O . ARG B 1 4 ? 7.039 50.531 -0.351 1 63 4 ARG B O 1
ATOM 3298 N N . GLU B 1 5 ? 8.156 49.656 -1.897 1 85.69 5 GLU B N 1
ATOM 3299 C CA . GLU B 1 5 ? 7.449 48.375 -1.979 1 85.69 5 GLU B CA 1
ATOM 3300 C C . GLU B 1 5 ? 7.629 47.562 -0.703 1 85.69 5 GLU B C 1
ATOM 3302 O O . GLU B 1 5 ? 8.758 47.344 -0.258 1 85.69 5 GLU B O 1
ATOM 3307 N N . ILE B 1 6 ? 6.578 47.312 -0.036 1 94.81 6 ILE B N 1
ATOM 3308 C CA . ILE B 1 6 ? 6.605 46.656 1.27 1 94.81 6 ILE B CA 1
ATOM 3309 C C . ILE B 1 6 ? 7.281 45.281 1.153 1 94.81 6 ILE B C 1
ATOM 3311 O O . ILE B 1 6 ? 8.062 44.906 2.025 1 94.81 6 ILE B O 1
ATOM 3315 N N . PHE B 1 7 ? 7.09 44.594 0.059 1 96.5 7 PHE B N 1
ATOM 3316 C CA . PHE B 1 7 ? 7.797 43.375 -0.262 1 96.5 7 PHE B CA 1
ATOM 3317 C C . PHE B 1 7 ? 8.844 43.625 -1.344 1 96.5 7 PHE B C 1
ATOM 3319 O O . PHE B 1 7 ? 8.516 43.656 -2.531 1 96.5 7 PHE B O 1
ATOM 3326 N N . ASN B 1 8 ? 10.062 43.781 -1.007 1 95.19 8 ASN B N 1
ATOM 3327 C CA . ASN B 1 8 ? 11.086 44.281 -1.907 1 95.19 8 ASN B CA 1
ATOM 3328 C C . ASN B 1 8 ? 11.93 43.156 -2.496 1 95.19 8 ASN B C 1
ATOM 3330 O O . ASN B 1 8 ? 11.578 42 -2.375 1 95.19 8 ASN B O 1
ATOM 3334 N N . CYS B 1 9 ? 13.023 43.469 -3.125 1 95.19 9 CYS B N 1
ATOM 3335 C CA . CYS B 1 9 ? 13.852 42.531 -3.852 1 95.19 9 CYS B CA 1
ATOM 3336 C C . CYS B 1 9 ? 14.57 41.594 -2.893 1 95.19 9 CYS B C 1
ATOM 3338 O O . CYS B 1 9 ? 14.789 40.406 -3.209 1 95.19 9 CYS B O 1
ATOM 3340 N N . ASP B 1 10 ? 14.969 42.125 -1.742 1 96.62 10 ASP B N 1
ATOM 3341 C CA . ASP B 1 10 ? 15.625 41.281 -0.746 1 96.62 10 ASP B CA 1
ATOM 3342 C C . ASP B 1 10 ? 14.672 40.219 -0.225 1 96.62 10 ASP B C 1
ATOM 3344 O O . ASP B 1 10 ? 15.078 39.094 0.02 1 96.62 10 ASP B O 1
ATOM 3348 N N . ASP B 1 11 ? 13.438 40.625 -0.042 1 98.19 11 ASP B N 1
ATOM 3349 C CA . ASP B 1 11 ? 12.414 39.656 0.377 1 98.19 11 ASP B CA 1
ATOM 3350 C C . ASP B 1 11 ? 12.203 38.594 -0.683 1 98.19 11 ASP B C 1
ATOM 3352 O O . ASP B 1 11 ? 12.07 37.406 -0.356 1 98.19 11 ASP B O 1
ATOM 3356 N N . ARG B 1 12 ? 12.141 39 -1.933 1 98.12 12 ARG B N 1
ATOM 3357 C CA . ARG B 1 12 ? 11.992 38.062 -3.041 1 98.12 12 ARG B CA 1
ATOM 3358 C C . ARG B 1 12 ? 13.141 37.062 -3.068 1 98.12 12 ARG B C 1
ATOM 3360 O O . ARG B 1 12 ? 12.914 35.875 -3.213 1 98.12 12 ARG B O 1
ATOM 3367 N N . ASP B 1 13 ? 14.344 37.531 -2.914 1 98.25 13 ASP B N 1
ATOM 3368 C CA . ASP B 1 13 ? 15.523 36.656 -2.934 1 98.25 13 ASP B CA 1
ATOM 3369 C C . ASP B 1 13 ? 15.516 35.688 -1.762 1 98.25 13 ASP B C 1
ATOM 3371 O O . ASP B 1 13 ? 15.891 34.531 -1.912 1 98.25 13 ASP B O 1
ATOM 3375 N N . LEU B 1 14 ? 15.109 36.219 -0.644 1 98.5 14 LEU B N 1
ATOM 3376 C CA . LEU B 1 14 ? 15.031 35.344 0.528 1 98.5 14 LEU B CA 1
ATOM 3377 C C . LEU B 1 14 ? 14.016 34.219 0.306 1 98.5 14 LEU B C 1
ATOM 3379 O O . LEU B 1 14 ? 14.281 33.062 0.64 1 98.5 14 LEU B O 1
ATOM 3383 N N . LEU B 1 15 ? 12.836 34.594 -0.223 1 98.75 15 LEU B N 1
ATOM 3384 C CA . LEU B 1 15 ? 11.797 33.594 -0.439 1 98.75 15 LEU B CA 1
ATOM 3385 C C . LEU B 1 15 ? 12.258 32.531 -1.439 1 98.75 15 LEU B C 1
ATOM 3387 O O . LEU B 1 15 ? 12.055 31.328 -1.221 1 98.75 15 LEU B O 1
ATOM 3391 N N . LEU B 1 16 ? 12.906 32.938 -2.51 1 98.56 16 LEU B N 1
ATOM 3392 C CA . LEU B 1 16 ? 13.414 32 -3.5 1 98.56 16 LEU B CA 1
ATOM 3393 C C . LEU B 1 16 ? 14.461 31.078 -2.889 1 98.56 16 LEU B C 1
ATOM 3395 O O . LEU B 1 16 ? 14.492 29.875 -3.18 1 98.56 16 LEU B O 1
ATOM 3399 N N . HIS B 1 17 ? 15.266 31.656 -2.064 1 98.44 17 HIS B N 1
ATOM 3400 C CA . HIS B 1 17 ? 16.281 30.859 -1.375 1 98.44 17 HIS B CA 1
ATOM 3401 C C . HIS B 1 17 ? 15.641 29.828 -0.459 1 98.44 17 HIS B C 1
ATOM 3403 O O . HIS B 1 17 ? 16.047 28.656 -0.46 1 98.44 17 HIS B O 1
ATOM 3409 N N . LEU B 1 18 ? 14.664 30.234 0.303 1 98.5 18 LEU B N 1
ATOM 3410 C CA . LEU B 1 18 ? 13.992 29.328 1.224 1 98.5 18 LEU B CA 1
ATOM 3411 C C . LEU B 1 18 ? 13.25 28.234 0.462 1 98.5 18 LEU B C 1
ATOM 3413 O O . LEU B 1 18 ? 13.227 27.078 0.89 1 98.5 18 LEU B O 1
ATOM 3417 N N . LEU B 1 19 ? 12.648 28.609 -0.665 1 97.94 19 LEU B N 1
ATOM 3418 C CA . LEU B 1 19 ? 11.922 27.641 -1.48 1 97.94 19 LEU B CA 1
ATOM 3419 C C . LEU B 1 19 ? 12.883 26.609 -2.074 1 97.94 19 LEU B C 1
ATOM 3421 O O . LEU B 1 19 ? 12.523 25.438 -2.252 1 97.94 19 LEU B O 1
ATOM 3425 N N . ALA B 1 20 ? 14.055 27.016 -2.334 1 97.19 20 ALA B N 1
ATOM 3426 C CA . ALA B 1 20 ? 15.062 26.125 -2.91 1 97.19 20 ALA B CA 1
ATOM 3427 C C . ALA B 1 20 ? 15.734 25.281 -1.829 1 97.19 20 ALA B C 1
ATOM 3429 O O . ALA B 1 20 ? 16.469 24.328 -2.135 1 97.19 20 ALA B O 1
ATOM 3430 N N . THR B 1 21 ? 15.586 25.594 -0.573 1 97.12 21 THR B N 1
ATOM 3431 C CA . THR B 1 21 ? 16.109 24.844 0.554 1 97.12 21 THR B CA 1
ATOM 3432 C C . THR B 1 21 ? 15.141 23.75 0.983 1 97.12 21 THR B C 1
ATOM 3434 O O . THR B 1 21 ? 14.062 24.047 1.505 1 97.12 21 THR B O 1
ATOM 3437 N N . PRO B 1 22 ? 15.453 22.484 0.795 1 95.44 22 PRO B N 1
ATOM 3438 C CA . PRO B 1 22 ? 14.508 21.406 1.12 1 95.44 22 PRO B CA 1
ATOM 3439 C C . PRO B 1 22 ? 14.242 21.297 2.619 1 95.44 22 PRO B C 1
ATOM 3441 O O . PRO B 1 22 ? 15.18 21.141 3.406 1 95.44 22 PRO B O 1
ATOM 3444 N N . THR B 1 23 ? 12.992 21.328 2.982 1 96.38 23 THR B N 1
ATOM 3445 C CA . THR B 1 23 ? 12.664 21.25 4.398 1 96.38 23 THR B CA 1
ATOM 3446 C C . THR B 1 23 ? 11.516 20.266 4.629 1 96.38 23 THR B C 1
ATOM 3448 O O . THR B 1 23 ? 10.711 20.438 5.547 1 96.38 23 THR B O 1
ATOM 3451 N N . VAL B 1 24 ? 11.375 19.297 3.773 1 93.62 24 VAL B N 1
ATOM 3452 C CA . VAL B 1 24 ? 10.391 18.234 3.988 1 93.62 24 VAL B CA 1
ATOM 3453 C C . VAL B 1 24 ? 10.664 17.547 5.32 1 93.62 24 VAL B C 1
ATOM 3455 O O . VAL B 1 24 ? 11.773 17.078 5.574 1 93.62 24 VAL B O 1
ATOM 3458 N N . GLY B 1 25 ? 9.664 17.469 6.164 1 92.38 25 GLY B N 1
ATOM 3459 C CA . GLY B 1 25 ? 9.828 16.828 7.461 1 92.38 25 GLY B CA 1
ATOM 3460 C C . GLY B 1 25 ? 9.969 15.32 7.367 1 92.38 25 GLY B C 1
ATOM 3461 O O . GLY B 1 25 ? 9.438 14.703 6.441 1 92.38 25 GLY B O 1
ATOM 3462 N N . PRO B 1 26 ? 10.594 14.758 8.352 1 91.75 26 PRO B N 1
ATOM 3463 C CA . PRO B 1 26 ? 10.852 13.312 8.32 1 91.75 26 PRO B CA 1
ATOM 3464 C C . PRO B 1 26 ? 9.57 12.484 8.305 1 91.75 26 PRO B C 1
ATOM 3466 O O . PRO B 1 26 ? 9.562 11.359 7.812 1 91.75 26 PRO B O 1
ATOM 3469 N N . LEU B 1 27 ? 8.508 12.969 8.883 1 89.88 27 LEU B N 1
ATOM 3470 C CA . LEU B 1 27 ? 7.258 12.219 8.93 1 89.88 27 LEU B CA 1
ATOM 3471 C C . LEU B 1 27 ? 6.59 12.203 7.559 1 89.88 27 LEU B C 1
ATOM 3473 O O . LEU B 1 27 ? 5.68 11.398 7.32 1 89.88 27 LEU B O 1
ATOM 3477 N N . GLU B 1 28 ? 6.965 13.133 6.703 1 86.88 28 GLU B N 1
ATOM 3478 C CA . GLU B 1 28 ? 6.379 13.289 5.375 1 86.88 28 GLU B CA 1
ATOM 3479 C C . GLU B 1 28 ? 7.293 12.711 4.301 1 86.88 28 GLU B C 1
ATOM 3481 O O . GLU B 1 28 ? 6.84 12.391 3.199 1 86.88 28 GLU B O 1
ATOM 3486 N N . ALA B 1 29 ? 8.531 12.555 4.516 1 85.94 29 ALA B N 1
ATOM 3487 C CA . ALA B 1 29 ? 9.57 12.312 3.518 1 85.94 29 ALA B CA 1
ATOM 3488 C C . ALA B 1 29 ? 9.461 10.898 2.949 1 85.94 29 ALA B C 1
ATOM 3490 O O . ALA B 1 29 ? 9.156 9.953 3.682 1 85.94 29 ALA B O 1
ATOM 3491 N N . SER B 1 30 ? 9.562 10.875 1.706 1 78.94 30 SER B N 1
ATOM 3492 C CA . SER B 1 30 ? 9.758 9.594 1.043 1 78.94 30 SER B CA 1
ATOM 3493 C C . SER B 1 30 ? 11.242 9.266 0.897 1 78.94 30 SER B C 1
ATOM 3495 O O . SER B 1 30 ? 12.102 10.117 1.153 1 78.94 30 SER B O 1
ATOM 3497 N N . ALA B 1 31 ? 11.508 8.047 0.432 1 74.75 31 ALA B N 1
ATOM 3498 C CA . ALA B 1 31 ? 12.883 7.605 0.248 1 74.75 31 ALA B CA 1
ATOM 3499 C C . ALA B 1 31 ? 13.594 8.445 -0.806 1 74.75 31 ALA B C 1
ATOM 3501 O O . ALA B 1 31 ? 14.82 8.602 -0.764 1 74.75 31 ALA B O 1
ATOM 3502 N N . ALA B 1 32 ? 12.891 9.039 -1.69 1 76.94 32 ALA B N 1
ATOM 3503 C CA . ALA B 1 32 ? 13.469 9.805 -2.797 1 76.94 32 ALA B CA 1
ATOM 3504 C C . ALA B 1 32 ? 13.781 11.234 -2.369 1 76.94 32 ALA B C 1
ATOM 3506 O O . ALA B 1 32 ? 14.508 11.953 -3.066 1 76.94 32 ALA B O 1
ATOM 3507 N N . ASP B 1 33 ? 13.352 11.719 -1.217 1 84.88 33 ASP B N 1
ATOM 3508 C CA . ASP B 1 33 ? 13.539 13.094 -0.771 1 84.88 33 ASP B CA 1
ATOM 3509 C C . ASP B 1 33 ? 14.914 13.281 -0.126 1 84.88 33 ASP B C 1
ATOM 3511 O O . ASP B 1 33 ? 15.406 12.391 0.569 1 84.88 33 ASP B O 1
ATOM 3515 N N . PRO B 1 34 ? 15.555 14.43 -0.409 1 88.25 34 PRO B N 1
ATOM 3516 C CA . PRO B 1 34 ? 16.797 14.727 0.314 1 88.25 34 PRO B CA 1
ATOM 3517 C C . PRO B 1 34 ? 16.562 14.977 1.802 1 88.25 34 PRO B C 1
ATOM 3519 O O . PRO B 1 34 ? 15.438 15.242 2.219 1 88.25 34 PRO B O 1
ATOM 3522 N N . PRO B 1 35 ? 17.641 14.914 2.602 1 90.44 35 PRO B N 1
ATOM 3523 C CA . PRO B 1 35 ? 17.469 15.25 4.02 1 90.44 35 PRO B CA 1
ATOM 3524 C C . PRO B 1 35 ? 16.984 16.672 4.234 1 90.44 35 PRO B C 1
ATOM 3526 O O . PRO B 1 35 ? 17.391 17.594 3.5 1 90.44 35 PRO B O 1
ATOM 3529 N N . PRO B 1 36 ? 16.203 16.797 5.215 1 94.56 36 PRO B N 1
ATOM 3530 C CA . PRO B 1 36 ? 15.703 18.156 5.461 1 94.56 36 PRO B CA 1
ATOM 3531 C C . PRO B 1 36 ? 16.797 19.125 5.922 1 94.56 36 PRO B C 1
ATOM 3533 O O . PRO B 1 36 ? 17.672 18.734 6.707 1 94.56 36 PRO B O 1
ATOM 3536 N N . GLN B 1 37 ? 16.75 20.344 5.457 1 97.06 37 GLN B N 1
ATOM 3537 C CA . GLN B 1 37 ? 17.703 21.391 5.824 1 97.06 37 GLN B CA 1
ATOM 3538 C C . GLN B 1 37 ? 17.016 22.5 6.605 1 97.06 37 GLN B C 1
ATOM 3540 O O . GLN B 1 37 ? 17.156 23.688 6.27 1 97.06 37 GLN B O 1
ATOM 3545 N N . LEU B 1 38 ? 16.312 22.109 7.648 1 97.94 38 LEU B N 1
ATOM 3546 C CA . LEU B 1 38 ? 15.531 23.078 8.414 1 97.94 38 LEU B CA 1
ATOM 3547 C C . LEU B 1 38 ? 16.453 24.016 9.195 1 97.94 38 LEU B C 1
ATOM 3549 O O . LEU B 1 38 ? 16.141 25.203 9.359 1 97.94 38 LEU B O 1
ATOM 3553 N N . TRP B 1 39 ? 17.594 23.516 9.68 1 98.44 39 TRP B N 1
ATOM 3554 C CA . TRP B 1 39 ? 18.578 24.359 10.328 1 98.44 39 TRP B CA 1
ATOM 3555 C C . TRP B 1 39 ? 19 25.516 9.414 1 98.44 39 TRP B C 1
ATOM 3557 O O . TRP B 1 39 ? 18.984 26.672 9.828 1 98.44 39 TRP B O 1
ATOM 3567 N N . GLU B 1 40 ? 19.297 25.141 8.234 1 98.44 40 GLU B N 1
ATOM 3568 C CA . GLU B 1 40 ? 19.766 26.125 7.266 1 98.44 40 GLU B CA 1
ATOM 3569 C C . GLU B 1 40 ? 18.672 27.141 6.93 1 98.44 40 GLU B C 1
ATOM 3571 O O . GLU B 1 40 ? 18.938 28.344 6.84 1 98.44 40 GLU B O 1
ATOM 3576 N N . ALA B 1 41 ? 17.531 26.641 6.711 1 98.69 41 ALA B N 1
ATOM 3577 C CA . ALA B 1 41 ? 16.422 27.531 6.406 1 98.69 41 ALA B CA 1
ATOM 3578 C C . ALA B 1 41 ? 16.172 28.531 7.539 1 98.69 41 ALA B C 1
ATOM 3580 O O . ALA B 1 41 ? 15.984 29.719 7.301 1 98.69 41 ALA B O 1
ATOM 3581 N N . GLN B 1 42 ? 16.234 28.031 8.75 1 98.88 42 GLN B N 1
ATOM 3582 C CA . GLN B 1 42 ? 15.977 28.875 9.906 1 98.88 42 GLN B CA 1
ATOM 3583 C C . GLN B 1 42 ? 17.109 29.859 10.133 1 98.88 42 GLN B C 1
ATOM 3585 O O . GLN B 1 42 ? 16.891 31 10.539 1 98.88 42 GLN B O 1
ATOM 3590 N N . ARG B 1 43 ? 18.312 29.469 9.867 1 98.75 43 ARG B N 1
ATOM 3591 C CA . ARG B 1 43 ? 19.438 30.391 9.969 1 98.75 43 ARG B CA 1
ATOM 3592 C C . ARG B 1 43 ? 19.312 31.516 8.945 1 98.75 43 ARG B C 1
ATOM 3594 O O . ARG B 1 43 ? 19.594 32.688 9.258 1 98.75 43 ARG B O 1
ATOM 3601 N N . SER B 1 44 ? 18.938 31.156 7.738 1 98.88 44 SER B N 1
ATOM 3602 C CA . SER B 1 44 ? 18.719 32.188 6.711 1 98.88 44 SER B CA 1
ATOM 3603 C C . SER B 1 44 ? 17.625 33.156 7.113 1 98.88 44 SER B C 1
ATOM 3605 O O . SER B 1 44 ? 17.75 34.344 6.91 1 98.88 44 SER B O 1
ATOM 3607 N N . TYR B 1 45 ? 16.609 32.625 7.66 1 98.81 45 TYR B N 1
ATOM 3608 C CA . TYR B 1 45 ? 15.492 33.438 8.133 1 98.81 45 TYR B CA 1
ATOM 3609 C C . TYR B 1 45 ? 15.922 34.344 9.273 1 98.81 45 TYR B C 1
ATOM 3611 O O . TYR B 1 45 ? 15.586 35.531 9.297 1 98.81 45 TYR B O 1
ATOM 3619 N N . ALA B 1 46 ? 16.656 33.812 10.188 1 98.88 46 ALA B N 1
ATOM 3620 C CA . ALA B 1 46 ? 17.156 34.594 11.328 1 98.88 46 ALA B CA 1
ATOM 3621 C C . ALA B 1 46 ? 18.078 35.719 10.875 1 98.88 46 ALA B C 1
ATOM 3623 O O . ALA B 1 46 ? 18.047 36.812 11.445 1 98.88 46 ALA B O 1
ATOM 3624 N N . ARG B 1 47 ? 18.906 35.438 9.898 1 98.62 47 ARG B N 1
ATOM 3625 C CA . ARG B 1 47 ? 19.797 36.469 9.375 1 98.62 47 ARG B CA 1
ATOM 3626 C C . ARG B 1 47 ? 19 37.625 8.781 1 98.62 47 ARG B C 1
ATOM 3628 O O . ARG B 1 47 ? 19.359 38.781 8.992 1 98.62 47 ARG B O 1
ATOM 3635 N N . ALA B 1 48 ? 18.016 37.312 8.062 1 98.62 48 ALA B N 1
ATOM 3636 C CA . ALA B 1 48 ? 17.156 38.375 7.5 1 98.62 48 ALA B CA 1
ATOM 3637 C C . ALA B 1 48 ? 16.484 39.188 8.602 1 98.62 48 ALA B C 1
ATOM 3639 O O . ALA B 1 48 ? 16.375 40.406 8.508 1 98.62 48 ALA B O 1
ATOM 3640 N N . ALA B 1 49 ? 16.016 38.5 9.633 1 98.69 49 ALA B N 1
ATOM 3641 C CA . ALA B 1 49 ? 15.352 39.188 10.742 1 98.69 49 ALA B CA 1
ATOM 3642 C C . ALA B 1 49 ? 16.328 40.062 11.531 1 98.69 49 ALA B C 1
ATOM 3644 O O . ALA B 1 49 ? 15.945 41.094 12.062 1 98.69 49 ALA B O 1
ATOM 3645 N N . ALA B 1 50 ? 17.562 39.594 11.648 1 98.44 50 ALA B N 1
ATOM 3646 C CA . ALA B 1 50 ? 18.578 40.344 12.367 1 98.44 50 ALA B CA 1
ATOM 3647 C C . ALA B 1 50 ? 18.766 41.75 11.773 1 98.44 50 ALA B C 1
ATOM 3649 O O . ALA B 1 50 ? 19.047 42.719 12.492 1 98.44 50 ALA B O 1
ATOM 3650 N N . ALA B 1 51 ? 18.625 41.812 10.5 1 96.81 51 ALA B N 1
ATOM 3651 C CA . ALA B 1 51 ? 18.75 43.094 9.812 1 96.81 51 ALA B CA 1
ATOM 3652 C C . ALA B 1 51 ? 17.656 44.062 10.242 1 96.81 51 ALA B C 1
ATOM 3654 O O . ALA B 1 51 ? 17.797 45.281 10.094 1 96.81 51 ALA B O 1
ATOM 3655 N N . LEU B 1 52 ? 16.625 43.531 10.828 1 96.62 52 LEU B N 1
ATOM 3656 C CA . LEU B 1 52 ? 15.5 44.344 11.297 1 96.62 52 LEU B CA 1
ATOM 3657 C C . LEU B 1 52 ? 15.617 44.625 12.789 1 96.62 52 LEU B C 1
ATOM 3659 O O . LEU B 1 52 ? 14.773 45.312 13.367 1 96.62 52 LEU B O 1
ATOM 3663 N N . GLY B 1 53 ? 16.609 44.031 13.406 1 97.31 53 GLY B N 1
ATOM 3664 C CA . GLY B 1 53 ? 16.828 44.281 14.828 1 97.31 53 GLY B CA 1
ATOM 3665 C C . GLY B 1 53 ? 16.438 43.125 15.711 1 97.31 53 GLY B C 1
ATOM 3666 O O . GLY B 1 53 ? 16.5 43.219 16.938 1 97.31 53 GLY B O 1
ATOM 3667 N N . PHE B 1 54 ? 16.094 42 15.117 1 98.62 54 PHE B N 1
ATOM 3668 C CA . PHE B 1 54 ? 15.719 40.844 15.906 1 98.62 54 PHE B CA 1
ATOM 3669 C C . PHE B 1 54 ? 16.953 40.156 16.484 1 98.62 54 PHE B C 1
ATOM 3671 O O . PHE B 1 54 ? 18.016 40.125 15.844 1 98.62 54 PHE B O 1
ATOM 3678 N N . GLN B 1 55 ? 16.734 39.562 17.641 1 98.5 55 GLN B N 1
ATOM 3679 C CA . GLN B 1 55 ? 17.719 38.656 18.266 1 98.5 55 GLN B CA 1
ATOM 3680 C C . GLN B 1 55 ? 17.203 37.25 18.328 1 98.5 55 GLN B C 1
ATOM 3682 O O . GLN B 1 55 ? 16.016 37 18.578 1 98.5 55 GLN B O 1
ATOM 3687 N N . THR B 1 56 ? 18.125 36.344 18.078 1 98.69 56 THR B N 1
ATOM 3688 C CA . THR B 1 56 ? 17.781 34.938 18.266 1 98.69 56 THR B CA 1
ATOM 3689 C C . THR B 1 56 ? 17.828 34.562 19.75 1 98.69 56 THR B C 1
ATOM 3691 O O . THR B 1 56 ? 18.891 34.594 20.375 1 98.69 56 THR B O 1
ATOM 3694 N N . VAL B 1 57 ? 16.719 34.188 20.281 1 98.56 57 VAL B N 1
ATOM 3695 C CA . VAL B 1 57 ? 16.672 33.906 21.703 1 98.56 57 VAL B CA 1
ATOM 3696 C C . VAL B 1 57 ? 16.531 32.406 21.938 1 98.56 57 VAL B C 1
ATOM 3698 O O . VAL B 1 57 ? 16.734 31.922 23.047 1 98.56 57 VAL B O 1
ATOM 3701 N N . HIS B 1 58 ? 16.172 31.734 20.922 1 98.38 58 HIS B N 1
ATOM 3702 C CA . HIS B 1 58 ? 16.078 30.266 20.938 1 98.38 58 HIS B CA 1
ATOM 3703 C C . HIS B 1 58 ? 16.312 29.688 19.547 1 98.38 58 HIS B C 1
ATOM 3705 O O . HIS B 1 58 ? 15.789 30.188 18.562 1 98.38 58 HIS B O 1
ATOM 3711 N N . HIS B 1 59 ? 17.188 28.719 19.375 1 98.75 59 HIS B N 1
ATOM 3712 C CA . HIS B 1 59 ? 17.406 27.922 18.156 1 98.75 59 HIS B CA 1
ATOM 3713 C C . HIS B 1 59 ? 17.953 26.547 18.5 1 98.75 59 HIS B C 1
ATOM 3715 O O . HIS B 1 59 ? 19.156 26.344 18.5 1 98.75 59 HIS B O 1
ATOM 3721 N N . GLU B 1 60 ? 16.953 25.641 18.75 1 98.12 60 GLU B N 1
ATOM 3722 C CA . GLU B 1 60 ? 17.344 24.328 19.266 1 98.12 60 GLU B CA 1
ATOM 3723 C C . GLU B 1 60 ? 16.359 23.266 18.812 1 98.12 60 GLU B C 1
ATOM 3725 O O . GLU B 1 60 ? 15.18 23.547 18.578 1 98.12 60 GLU B O 1
ATOM 3730 N N . SER B 1 61 ? 16.922 22.062 18.703 1 97 61 SER B N 1
ATOM 3731 C CA . SER B 1 61 ? 16.047 20.891 18.594 1 97 61 SER B CA 1
ATOM 3732 C C . SER B 1 61 ? 15.344 20.594 19.922 1 97 61 SER B C 1
ATOM 3734 O O . SER B 1 61 ? 15.891 20.859 20.984 1 97 61 SER B O 1
ATOM 3736 N N . PRO B 1 62 ? 14.141 20.109 19.828 1 94.19 62 PRO B N 1
ATOM 3737 C CA . PRO B 1 62 ? 13.445 19.797 21.078 1 94.19 62 PRO B CA 1
ATOM 3738 C C . PRO B 1 62 ? 14.086 18.641 21.844 1 94.19 62 PRO B C 1
ATOM 3740 O O . PRO B 1 62 ? 14.648 17.734 21.219 1 94.19 62 PRO B O 1
ATOM 3743 N N . ALA B 1 63 ? 13.953 18.719 23.188 1 93.56 63 ALA B N 1
ATOM 3744 C CA . ALA B 1 63 ? 14.391 17.594 24.016 1 93.56 63 ALA B CA 1
ATOM 3745 C C . ALA B 1 63 ? 13.438 16.422 23.875 1 93.56 63 ALA B C 1
ATOM 3747 O O . ALA B 1 63 ? 12.227 16.594 23.766 1 93.56 63 ALA B O 1
ATOM 3748 N N . PRO B 1 64 ? 13.977 15.227 23.875 1 94.31 64 PRO B N 1
ATOM 3749 C CA . PRO B 1 64 ? 13.133 14.039 23.688 1 94.31 64 PRO B CA 1
ATOM 3750 C C . PRO B 1 64 ? 12.008 13.953 24.719 1 94.31 64 PRO B C 1
ATOM 3752 O O . PRO B 1 64 ? 10.953 13.375 24.438 1 94.31 64 PRO B O 1
ATOM 3755 N N . GLU B 1 65 ? 12.195 14.531 25.875 1 93.94 65 GLU B N 1
ATOM 3756 C CA . GLU B 1 65 ? 11.242 14.438 26.969 1 93.94 65 GLU B CA 1
ATOM 3757 C C . GLU B 1 65 ? 9.906 15.086 26.594 1 93.94 65 GLU B C 1
ATOM 3759 O O . GLU B 1 65 ? 8.875 14.766 27.188 1 93.94 65 GLU B O 1
ATOM 3764 N N . VAL B 1 66 ? 9.938 15.953 25.609 1 94.75 66 VAL B N 1
ATOM 3765 C CA . VAL B 1 66 ? 8.719 16.656 25.234 1 94.75 66 VAL B CA 1
ATOM 3766 C C . VAL B 1 66 ? 7.742 15.688 24.562 1 94.75 66 VAL B C 1
ATOM 3768 O O . VAL B 1 66 ? 6.539 15.953 24.5 1 94.75 66 VAL B O 1
ATOM 3771 N N . LEU B 1 67 ? 8.281 14.531 24.172 1 95 67 LEU B N 1
ATOM 3772 C CA . LEU B 1 67 ? 7.465 13.562 23.469 1 95 67 LEU B CA 1
ATOM 3773 C C . LEU B 1 67 ? 6.902 12.516 24.422 1 95 67 LEU B C 1
ATOM 3775 O O . LEU B 1 67 ? 6.078 11.688 24.031 1 95 67 LEU B O 1
ATOM 3779 N N . ALA B 1 68 ? 7.32 12.492 25.625 1 91.69 68 ALA B N 1
ATOM 3780 C CA . ALA B 1 68 ? 6.918 11.484 26.594 1 91.69 68 ALA B CA 1
ATOM 3781 C C . ALA B 1 68 ? 5.562 11.82 27.203 1 91.69 68 ALA B C 1
ATOM 3783 O O . ALA B 1 68 ? 5.445 11.992 28.422 1 91.69 68 ALA B O 1
ATOM 3784 N N . ARG B 1 69 ? 4.566 11.984 26.438 1 92.5 69 ARG B N 1
ATOM 3785 C CA . ARG B 1 69 ? 3.201 12.305 26.844 1 92.5 69 ARG B CA 1
ATOM 3786 C C . ARG B 1 69 ? 2.188 11.5 26.031 1 92.5 69 ARG B C 1
ATOM 3788 O O . ARG B 1 69 ? 2.428 11.188 24.859 1 92.5 69 ARG B O 1
ATOM 3795 N N . ALA B 1 70 ? 1.047 11.234 26.594 1 89 70 ALA B N 1
ATOM 3796 C CA . ALA B 1 70 ? 0.033 10.367 26.016 1 89 70 ALA B CA 1
ATOM 3797 C C . ALA B 1 70 ? -0.625 11.031 24.797 1 89 70 ALA B C 1
ATOM 3799 O O . ALA B 1 70 ? -1.108 10.344 23.891 1 89 70 ALA B O 1
ATOM 3800 N N . ASP B 1 71 ? -0.595 12.359 24.75 1 91 71 ASP B N 1
ATOM 3801 C CA . ASP B 1 71 ? -1.308 13.062 23.688 1 91 71 ASP B CA 1
ATOM 3802 C C . ASP B 1 71 ? -0.382 13.359 22.516 1 91 71 ASP B C 1
ATOM 3804 O O . ASP B 1 71 ? -0.762 14.078 21.578 1 91 71 ASP B O 1
ATOM 3808 N N . VAL B 1 72 ? 0.864 12.844 22.609 1 95.31 72 VAL B N 1
ATOM 3809 C CA . VAL B 1 72 ? 1.751 12.906 21.453 1 95.31 72 VAL B CA 1
ATOM 3810 C C . VAL B 1 72 ? 1.393 11.797 20.469 1 95.31 72 VAL B C 1
ATOM 3812 O O . VAL B 1 72 ? 1.277 10.633 20.844 1 95.31 72 VAL B O 1
ATOM 3815 N N . PRO B 1 73 ? 1.177 12.172 19.266 1 95.25 73 PRO B N 1
ATOM 3816 C CA . PRO B 1 73 ? 0.835 11.141 18.281 1 95.25 73 PRO B CA 1
ATOM 3817 C C . PRO B 1 73 ? 1.815 9.969 18.297 1 95.25 73 PRO B C 1
ATOM 3819 O O . PRO B 1 73 ? 3.025 10.172 18.422 1 95.25 73 PRO B O 1
ATOM 3822 N N . ARG B 1 74 ? 1.327 8.781 18.109 1 94.25 74 ARG B N 1
ATOM 3823 C CA . ARG B 1 74 ? 2.152 7.582 18.125 1 94.25 74 ARG B CA 1
ATOM 3824 C C . ARG B 1 74 ? 3.178 7.602 17 1 94.25 74 ARG B C 1
ATOM 3826 O O . ARG B 1 74 ? 4.301 7.121 17.156 1 94.25 74 ARG B O 1
ATOM 3833 N N . THR B 1 75 ? 2.826 8.141 15.883 1 91.44 75 THR B N 1
ATOM 3834 C CA . THR B 1 75 ? 3.736 8.227 14.742 1 91.44 75 THR B CA 1
ATOM 3835 C C . THR B 1 75 ? 4.969 9.055 15.102 1 91.44 75 THR B C 1
ATOM 3837 O O . THR B 1 75 ? 6.078 8.758 14.656 1 91.44 75 THR B O 1
ATOM 3840 N N . VAL B 1 76 ? 4.754 10.086 15.883 1 95 76 VAL B N 1
ATOM 3841 C CA . VAL B 1 76 ? 5.852 10.922 16.359 1 95 76 VAL B CA 1
ATOM 3842 C C . VAL B 1 76 ? 6.723 10.141 17.328 1 95 76 VAL B C 1
ATOM 3844 O O . VAL B 1 76 ? 7.949 10.133 17.203 1 95 76 VAL B O 1
ATOM 3847 N N . ARG B 1 77 ? 6.059 9.5 18.234 1 94.62 77 ARG B N 1
ATOM 3848 C CA . ARG B 1 77 ? 6.789 8.719 19.219 1 94.62 77 ARG B CA 1
ATOM 3849 C C . ARG B 1 77 ? 7.598 7.609 18.562 1 94.62 77 ARG B C 1
ATOM 3851 O O . ARG B 1 77 ? 8.758 7.371 18.922 1 94.62 77 ARG B O 1
ATOM 3858 N N . ASN B 1 78 ? 7.027 6.93 17.609 1 93.25 78 ASN B N 1
ATOM 3859 C CA . ASN B 1 78 ? 7.719 5.871 16.875 1 93.25 78 ASN B CA 1
ATOM 3860 C C . ASN B 1 78 ? 8.914 6.41 16.109 1 93.25 78 ASN B C 1
ATOM 3862 O O . ASN B 1 78 ? 9.992 5.805 16.125 1 93.25 78 ASN B O 1
ATOM 3866 N N . ALA B 1 79 ? 8.781 7.496 15.43 1 92.44 79 ALA B N 1
ATOM 3867 C CA . ALA B 1 79 ? 9.852 8.102 14.648 1 92.44 79 ALA B CA 1
ATOM 3868 C C . ALA B 1 79 ? 10.992 8.578 15.547 1 92.44 79 ALA B C 1
ATOM 3870 O O . ALA B 1 79 ? 12.164 8.531 15.156 1 92.44 79 ALA B O 1
ATOM 3871 N N . ALA B 1 80 ? 10.664 8.992 16.703 1 93.5 80 ALA B N 1
ATOM 3872 C CA . ALA B 1 80 ? 11.625 9.57 17.641 1 93.5 80 ALA B CA 1
ATOM 3873 C C . ALA B 1 80 ? 12.531 8.492 18.234 1 93.5 80 ALA B C 1
ATOM 3875 O O . ALA B 1 80 ? 13.492 8.797 18.938 1 93.5 80 ALA B O 1
ATOM 3876 N N . ALA B 1 81 ? 12.195 7.25 17.953 1 92.44 81 ALA B N 1
ATOM 3877 C CA . ALA B 1 81 ? 13.133 6.191 18.328 1 92.44 81 ALA B CA 1
ATOM 3878 C C . ALA B 1 81 ? 14.492 6.414 17.672 1 92.44 81 ALA B C 1
ATOM 3880 O O . ALA B 1 81 ? 15.523 6.031 18.234 1 92.44 81 ALA B O 1
ATOM 3881 N N . ASP B 1 82 ? 14.516 7 16.516 1 92.81 82 ASP B N 1
ATOM 3882 C CA . ASP B 1 82 ? 15.734 7.48 15.875 1 92.81 82 ASP B CA 1
ATOM 3883 C C . ASP B 1 82 ? 16.109 8.875 16.391 1 92.81 82 ASP B C 1
ATOM 3885 O O . ASP B 1 82 ? 15.398 9.844 16.125 1 92.81 82 ASP B O 1
ATOM 3889 N N . PRO B 1 83 ? 17.219 8.977 16.984 1 90.88 83 PRO B N 1
ATOM 3890 C CA . PRO B 1 83 ? 17.609 10.273 17.531 1 90.88 83 PRO B CA 1
ATOM 3891 C C . PRO B 1 83 ? 17.781 11.352 16.469 1 90.88 83 PRO B C 1
ATOM 3893 O O . PRO B 1 83 ? 17.688 12.539 16.766 1 90.88 83 PRO B O 1
ATOM 3896 N N . GLN B 1 84 ? 18.016 10.93 15.305 1 92.94 84 GLN B N 1
ATOM 3897 C CA . GLN B 1 84 ? 18.188 11.891 14.227 1 92.94 84 GLN B CA 1
ATOM 3898 C C . GLN B 1 84 ? 16.875 12.586 13.891 1 92.94 84 GLN B C 1
ATOM 3900 O O . GLN B 1 84 ? 16.859 13.664 13.289 1 92.94 84 GLN B O 1
ATOM 3905 N N . PHE B 1 85 ? 15.773 12.031 14.375 1 95.06 85 PHE B N 1
ATOM 3906 C CA . PHE B 1 85 ? 14.453 12.578 14.078 1 95.06 85 PHE B CA 1
ATOM 3907 C C . PHE B 1 85 ? 14.312 13.984 14.656 1 95.06 85 PHE B C 1
ATOM 3909 O O . PHE B 1 85 ? 14.047 14.938 13.93 1 95.06 85 PHE B O 1
ATOM 3916 N N . LEU B 1 86 ? 14.562 14.109 15.914 1 96.25 86 LEU B N 1
ATOM 3917 C CA . LEU B 1 86 ? 14.422 15.414 16.562 1 96.25 86 LEU B CA 1
ATOM 3918 C C . LEU B 1 86 ? 15.602 16.312 16.234 1 96.25 86 LEU B C 1
ATOM 3920 O O . LEU B 1 86 ? 15.438 17.531 16.094 1 96.25 86 LEU B O 1
ATOM 3924 N N . ALA B 1 87 ? 16.75 15.758 16.047 1 96.5 87 ALA B N 1
ATOM 3925 C CA . ALA B 1 87 ? 17.969 16.531 15.852 1 96.5 87 ALA B CA 1
ATOM 3926 C C . ALA B 1 87 ? 17.875 17.391 14.602 1 96.5 87 ALA B C 1
ATOM 3928 O O . ALA B 1 87 ? 18.453 18.484 14.555 1 96.5 87 ALA B O 1
ATOM 3929 N N . GLN B 1 88 ? 17.109 17 13.641 1 96.69 88 GLN B N 1
ATOM 3930 C CA . GLN B 1 88 ? 17.031 17.719 12.367 1 96.69 88 GLN B CA 1
ATOM 3931 C C . GLN B 1 88 ? 15.82 18.641 12.32 1 96.69 88 GLN B C 1
ATOM 3933 O O . GLN B 1 88 ? 15.516 19.219 11.273 1 96.69 88 GLN B O 1
ATOM 3938 N N . GLN B 1 89 ? 15.18 18.781 13.438 1 97.06 89 GLN B N 1
ATOM 3939 C CA . GLN B 1 89 ? 13.93 19.531 13.445 1 97.06 89 GLN B CA 1
ATOM 3940 C C . GLN B 1 89 ? 13.945 20.609 14.523 1 97.06 89 GLN B C 1
ATOM 3942 O O . GLN B 1 89 ? 13.141 20.594 15.445 1 97.06 89 GLN B O 1
ATOM 3947 N N . PRO B 1 90 ? 14.859 21.594 14.32 1 98.19 90 PRO B N 1
ATOM 3948 C CA . PRO B 1 90 ? 14.945 22.719 15.266 1 98.19 90 PRO B CA 1
ATOM 3949 C C . PRO B 1 90 ? 13.766 23.688 15.148 1 98.19 90 PRO B C 1
ATOM 3951 O O . PRO B 1 90 ? 13.102 23.734 14.102 1 98.19 90 PRO B O 1
ATOM 3954 N N . SER B 1 91 ? 13.516 24.375 16.266 1 98.56 91 SER B N 1
ATOM 3955 C CA . SER B 1 91 ? 12.656 25.547 16.234 1 98.56 91 SER B CA 1
ATOM 3956 C C . SER B 1 91 ? 13.438 26.812 16.578 1 98.56 91 SER B C 1
ATOM 3958 O O . SER B 1 91 ? 14.422 26.766 17.312 1 98.56 91 SER B O 1
ATOM 3960 N N . LEU B 1 92 ? 12.984 27.875 16 1 98.81 92 LEU B N 1
ATOM 3961 C CA . LEU B 1 92 ? 13.633 29.172 16.125 1 98.81 92 LEU B CA 1
ATOM 3962 C C . LEU B 1 92 ? 12.695 30.188 16.781 1 98.81 92 LEU B C 1
ATOM 3964 O O . LEU B 1 92 ? 11.508 30.234 16.453 1 98.81 92 LEU B O 1
ATOM 3968 N N . VAL B 1 93 ? 13.203 30.953 17.781 1 98.88 93 VAL B N 1
ATOM 3969 C CA . VAL B 1 93 ? 12.469 32.094 18.344 1 98.88 93 VAL B CA 1
ATOM 3970 C C . VAL B 1 93 ? 13.297 33.375 18.188 1 98.88 93 VAL B C 1
ATOM 3972 O O . VAL B 1 93 ? 14.461 33.406 18.594 1 98.88 93 VAL B O 1
ATOM 3975 N N . LEU B 1 94 ? 12.695 34.344 17.594 1 98.88 94 LEU B N 1
ATOM 3976 C CA . LEU B 1 94 ? 13.273 35.656 17.406 1 98.88 94 LEU B CA 1
ATOM 3977 C C . LEU B 1 94 ? 12.523 36.719 18.219 1 98.88 94 LEU B C 1
ATOM 3979 O O . LEU B 1 94 ? 11.297 36.656 18.328 1 98.88 94 LEU B O 1
ATOM 3983 N N . ARG B 1 95 ? 13.242 37.688 18.75 1 98.69 95 ARG B N 1
ATOM 3984 C CA . ARG B 1 95 ? 12.633 38.75 19.562 1 98.69 95 ARG B CA 1
ATOM 3985 C C . ARG B 1 95 ? 13.086 40.125 19.109 1 98.69 95 ARG B C 1
ATOM 3987 O O . ARG B 1 95 ? 14.273 40.344 18.875 1 98.69 95 ARG B O 1
ATOM 3994 N N . LEU B 1 96 ? 12.172 40.969 18.922 1 98.5 96 LEU B N 1
ATOM 3995 C CA . LEU B 1 96 ? 12.445 42.375 18.703 1 98.5 96 LEU B CA 1
ATOM 3996 C C . LEU B 1 96 ? 12.25 43.156 19.984 1 98.5 96 LEU B C 1
ATOM 3998 O O . LEU B 1 96 ? 11.148 43.219 20.531 1 98.5 96 LEU B O 1
ATOM 4002 N N . GLY B 1 97 ? 13.312 43.781 20.469 1 94.56 97 GLY B N 1
ATOM 4003 C CA . GLY B 1 97 ? 13.266 44.531 21.703 1 94.56 97 GLY B CA 1
ATOM 4004 C C . GLY B 1 97 ? 13.625 43.688 22.922 1 94.56 97 GLY B C 1
ATOM 4005 O O . GLY B 1 97 ? 13.969 42.5 22.797 1 94.56 97 GLY B O 1
ATOM 4006 N N . PRO B 1 98 ? 13.625 44.281 24.094 1 94.81 98 PRO B N 1
ATOM 4007 C CA . PRO B 1 98 ? 13.867 43.531 25.312 1 94.81 98 PRO B CA 1
ATOM 4008 C C . PRO B 1 98 ? 12.719 42.594 25.672 1 94.81 98 PRO B C 1
ATOM 4010 O O . PRO B 1 98 ? 11.695 42.594 24.984 1 94.81 98 PRO B O 1
ATOM 4013 N N . GLU B 1 99 ? 12.984 41.812 26.672 1 95.12 99 GLU B N 1
ATOM 4014 C CA . GLU B 1 99 ? 11.867 41.031 27.188 1 95.12 99 GLU B CA 1
ATOM 4015 C C . GLU B 1 99 ? 10.836 41.938 27.875 1 95.12 99 GLU B C 1
ATOM 4017 O O . GLU B 1 99 ? 11.164 42.656 28.812 1 95.12 99 GLU B O 1
ATOM 4022 N N . LEU B 1 100 ? 9.703 41.938 27.344 1 95.25 100 LEU B N 1
ATOM 4023 C CA . LEU B 1 100 ? 8.609 42.75 27.875 1 95.25 100 LEU B CA 1
ATOM 4024 C C . LEU B 1 100 ? 7.492 41.844 28.406 1 95.25 100 LEU B C 1
ATOM 4026 O O . LEU B 1 100 ? 7.441 40.656 28.109 1 95.25 100 LEU B O 1
ATOM 4030 N N . PRO B 1 101 ? 6.641 42.438 29.281 1 95.25 101 PRO B N 1
ATOM 4031 C CA . PRO B 1 101 ? 5.484 41.656 29.734 1 95.25 101 PRO B CA 1
ATOM 4032 C C . PRO B 1 101 ? 4.586 41.219 28.578 1 95.25 101 PRO B C 1
ATOM 4034 O O . PRO B 1 101 ? 4.582 41.844 27.516 1 95.25 101 PRO B O 1
ATOM 4037 N N . ARG B 1 102 ? 3.799 40.219 28.781 1 96 102 ARG B N 1
ATOM 4038 C CA . ARG B 1 102 ? 2.92 39.656 27.766 1 96 102 ARG B CA 1
ATOM 4039 C C . ARG B 1 102 ? 1.945 40.688 27.234 1 96 102 ARG B C 1
ATOM 4041 O O . ARG B 1 102 ? 1.605 40.688 26.047 1 96 102 ARG B O 1
ATOM 4048 N N . GLU B 1 103 ? 1.531 41.594 28.078 1 95.56 103 GLU B N 1
ATOM 4049 C CA . GLU B 1 103 ? 0.545 42.594 27.703 1 95.56 103 GLU B CA 1
ATOM 4050 C C . GLU B 1 103 ? 1.083 43.531 26.609 1 95.56 103 GLU B C 1
ATOM 4052 O O . GLU B 1 103 ? 0.309 44.156 25.891 1 95.56 103 GLU B O 1
ATOM 4057 N N . ALA B 1 104 ? 2.396 43.531 26.5 1 97.25 104 ALA B N 1
ATOM 4058 C CA . ALA B 1 104 ? 3.043 44.406 25.547 1 97.25 104 ALA B CA 1
ATOM 4059 C C . ALA B 1 104 ? 3.74 43.625 24.438 1 97.25 104 ALA B C 1
ATOM 4061 O O . ALA B 1 104 ? 4.68 44.125 23.812 1 97.25 104 ALA B O 1
ATOM 4062 N N . THR B 1 105 ? 3.33 42.406 24.297 1 98.06 105 THR B N 1
ATOM 4063 C CA . THR B 1 105 ? 4.043 41.531 23.375 1 98.06 105 THR B CA 1
ATOM 4064 C C . THR B 1 105 ? 3.084 40.938 22.359 1 98.06 105 THR B C 1
ATOM 4066 O O . THR B 1 105 ? 1.983 40.5 22.719 1 98.06 105 THR B O 1
ATOM 4069 N N . VAL B 1 106 ? 3.459 40.938 21.062 1 98.69 106 VAL B N 1
ATOM 4070 C CA . VAL B 1 106 ? 2.756 40.219 19.984 1 98.69 106 VAL B CA 1
ATOM 4071 C C . VAL B 1 106 ? 3.598 39.062 19.484 1 98.69 106 VAL B C 1
ATOM 4073 O O . VAL B 1 106 ? 4.809 39.188 19.297 1 98.69 106 VAL B O 1
ATOM 4076 N N . LEU B 1 107 ? 2.977 37.906 19.359 1 98.81 107 LEU B N 1
ATOM 4077 C CA . LEU B 1 107 ? 3.645 36.75 18.812 1 98.81 107 LEU B CA 1
ATOM 4078 C C . LEU B 1 107 ? 3.139 36.438 17.406 1 98.81 107 LEU B C 1
ATOM 4080 O O . LEU B 1 107 ? 1.933 36.469 17.156 1 98.81 107 LEU B O 1
ATOM 4084 N N . PHE B 1 108 ? 4.074 36.156 16.484 1 98.88 108 PHE B N 1
ATOM 4085 C CA . PHE B 1 108 ? 3.785 35.531 15.211 1 98.88 108 PHE B CA 1
ATOM 4086 C C . PHE B 1 108 ? 4.402 34.125 15.148 1 98.88 108 PHE B C 1
ATOM 4088 O O . PHE B 1 108 ? 5.582 33.969 15.453 1 98.88 108 PHE B O 1
ATOM 4095 N N . ASN B 1 109 ? 3.57 33.125 14.828 1 98.81 109 ASN B N 1
ATOM 4096 C CA . ASN B 1 109 ? 4.027 31.766 14.617 1 98.81 109 ASN B CA 1
ATOM 4097 C C . ASN B 1 109 ? 4.012 31.391 13.133 1 98.81 109 ASN B C 1
ATOM 4099 O O . ASN B 1 109 ? 2.984 31.516 12.469 1 98.81 109 ASN B O 1
ATOM 4103 N N . VAL B 1 110 ? 5.137 31.016 12.57 1 98.5 110 VAL B N 1
ATOM 4104 C CA . VAL B 1 110 ? 5.27 30.516 11.203 1 98.5 110 VAL B CA 1
ATOM 4105 C C . VAL B 1 110 ? 5.977 29.156 11.219 1 98.5 110 VAL B C 1
ATOM 4107 O O . VAL B 1 110 ? 6.516 28.734 12.242 1 98.5 110 VAL B O 1
ATOM 4110 N N . HIS B 1 111 ? 5.859 28.438 10.164 1 97.94 111 HIS B N 1
ATOM 4111 C CA . HIS B 1 111 ? 6.633 27.203 10.031 1 97.94 111 HIS B CA 1
ATOM 4112 C C . HIS B 1 111 ? 7.324 27.141 8.672 1 97.94 111 HIS B C 1
ATOM 4114 O O . HIS B 1 111 ? 6.836 27.703 7.691 1 97.94 111 HIS B O 1
ATOM 4120 N N . LEU B 1 112 ? 8.508 26.484 8.695 1 96.06 112 LEU B N 1
ATOM 4121 C CA . LEU B 1 112 ? 9.289 26.391 7.469 1 96.06 112 LEU B CA 1
ATOM 4122 C C . LEU B 1 112 ? 9.383 24.938 6.996 1 96.06 112 LEU B C 1
ATOM 4124 O O . LEU B 1 112 ? 9.875 24.672 5.898 1 96.06 112 LEU B O 1
ATOM 4128 N N . ASP B 1 113 ? 8.922 23.984 7.895 1 95.31 113 ASP B N 1
ATOM 4129 C CA . ASP B 1 113 ? 8.836 22.609 7.41 1 95.31 113 ASP B CA 1
ATOM 4130 C C . ASP B 1 113 ? 7.715 22.453 6.387 1 95.31 113 ASP B C 1
ATOM 4132 O O . ASP B 1 113 ? 6.746 23.203 6.402 1 95.31 113 ASP B O 1
ATOM 4136 N N . THR B 1 114 ? 7.922 21.516 5.461 1 93 114 THR B N 1
ATOM 4137 C CA . THR B 1 114 ? 6.941 21.312 4.402 1 93 114 THR B CA 1
ATOM 4138 C C . THR B 1 114 ? 6.527 19.844 4.316 1 93 114 THR B C 1
ATOM 4140 O O . THR B 1 114 ? 7.145 18.984 4.945 1 93 114 THR B O 1
ATOM 4143 N N . VAL B 1 115 ? 5.422 19.625 3.641 1 88.44 115 VAL B N 1
ATOM 4144 C CA . VAL B 1 115 ? 4.996 18.266 3.32 1 88.44 115 VAL B CA 1
ATOM 4145 C C . VAL B 1 115 ? 5.836 17.719 2.168 1 88.44 115 VAL B C 1
ATOM 4147 O O . VAL B 1 115 ? 6.723 18.406 1.654 1 88.44 115 VAL B O 1
ATOM 4150 N N . ALA B 1 116 ? 5.582 16.484 1.809 1 83.19 116 ALA B N 1
ATOM 4151 C CA . ALA B 1 116 ? 6.367 15.789 0.797 1 83.19 116 ALA B CA 1
ATOM 4152 C C . ALA B 1 116 ? 6.215 16.453 -0.571 1 83.19 116 ALA B C 1
ATOM 4154 O O . ALA B 1 116 ? 5.246 17.172 -0.815 1 83.19 116 ALA B O 1
ATOM 4155 N N . GLY B 1 117 ? 7.215 16.156 -1.424 1 78.81 117 GLY B N 1
ATOM 4156 C CA . GLY B 1 117 ? 7.168 16.609 -2.803 1 78.81 117 GLY B CA 1
ATOM 4157 C C . GLY B 1 117 ? 8.07 17.797 -3.068 1 78.81 117 GLY B C 1
ATOM 4158 O O . GLY B 1 117 ? 8.094 18.766 -2.293 1 78.81 117 GLY B O 1
ATOM 4159 N N . LEU B 1 118 ? 8.93 17.641 -4.055 1 80.31 118 LEU B N 1
ATOM 4160 C CA . LEU B 1 118 ? 9.734 18.766 -4.527 1 80.31 118 LEU B CA 1
ATOM 4161 C C . LEU B 1 118 ? 9.094 19.422 -5.742 1 80.31 118 LEU B C 1
ATOM 4163 O O . LEU B 1 118 ? 8.586 18.734 -6.629 1 80.31 118 LEU B O 1
ATOM 4167 N N . GLU B 1 119 ? 8.812 20.672 -5.602 1 87.94 119 GLU B N 1
ATOM 4168 C CA . GLU B 1 119 ? 8.234 21.469 -6.68 1 87.94 119 GLU B CA 1
ATOM 4169 C C . GLU B 1 119 ? 9.266 22.422 -7.27 1 87.94 119 GLU B C 1
ATOM 4171 O O . GLU B 1 119 ? 10.102 22.984 -6.547 1 87.94 119 GLU B O 1
ATOM 4176 N N . PRO B 1 120 ? 9.203 22.609 -8.578 1 93.69 120 PRO B N 1
ATOM 4177 C CA . PRO B 1 120 ? 10.133 23.578 -9.172 1 93.69 120 PRO B CA 1
ATOM 4178 C C . PRO B 1 120 ? 9.984 24.984 -8.594 1 93.69 120 PRO B C 1
ATOM 4180 O O . PRO B 1 120 ? 8.867 25.484 -8.477 1 93.69 120 PRO B O 1
ATOM 4183 N N . VAL B 1 121 ? 11.102 25.578 -8.305 1 97.38 121 VAL B N 1
ATOM 4184 C CA . VAL B 1 121 ? 11.125 26.906 -7.703 1 97.38 121 VAL B CA 1
ATOM 4185 C C . VAL B 1 121 ? 11.281 27.953 -8.797 1 97.38 121 VAL B C 1
ATOM 4187 O O . VAL B 1 121 ? 12.227 27.906 -9.586 1 97.38 121 VAL B O 1
ATOM 4190 N N . ALA B 1 122 ? 10.352 28.875 -8.828 1 97.56 122 ALA B N 1
ATOM 4191 C CA . ALA B 1 122 ? 10.43 29.953 -9.812 1 97.56 122 ALA B CA 1
ATOM 4192 C C . ALA B 1 122 ? 9.648 31.172 -9.344 1 97.56 122 ALA B C 1
ATOM 4194 O O . ALA B 1 122 ? 8.836 31.094 -8.422 1 97.56 122 ALA B O 1
ATOM 4195 N N . PHE B 1 123 ? 10.047 32.312 -9.867 1 97.69 123 PHE B N 1
ATOM 4196 C CA . PHE B 1 123 ? 9.258 33.562 -9.789 1 97.69 123 PHE B CA 1
ATOM 4197 C C . PHE B 1 123 ? 8.984 34.125 -11.18 1 97.69 123 PHE B C 1
ATOM 4199 O O . PHE B 1 123 ? 9.914 34.531 -11.883 1 97.69 123 PHE B O 1
ATOM 4206 N N . HIS B 1 124 ? 7.75 34 -11.555 1 96.06 124 HIS B N 1
ATOM 4207 C CA . HIS B 1 124 ? 7.355 34.469 -12.875 1 96.06 124 HIS B CA 1
ATOM 4208 C C . HIS B 1 124 ? 6.027 35.219 -12.82 1 96.06 124 HIS B C 1
ATOM 4210 O O . HIS B 1 124 ? 5.055 34.719 -12.242 1 96.06 124 HIS B O 1
ATOM 4216 N N . ASP B 1 125 ? 5.984 36.406 -13.344 1 95.88 125 ASP B N 1
ATOM 4217 C CA . ASP B 1 125 ? 4.777 37.219 -13.5 1 95.88 125 ASP B CA 1
ATOM 4218 C C . ASP B 1 125 ? 4.055 37.406 -12.164 1 95.88 125 ASP B C 1
ATOM 4220 O O . ASP B 1 125 ? 2.854 37.125 -12.07 1 95.88 125 ASP B O 1
ATOM 4224 N N . GLY B 1 126 ? 4.809 37.625 -11.156 1 96.94 126 GLY B N 1
ATOM 4225 C CA . GLY B 1 126 ? 4.223 37.969 -9.875 1 96.94 126 GLY B CA 1
ATOM 4226 C C . GLY B 1 126 ? 3.793 36.75 -9.07 1 96.94 126 GLY B C 1
ATOM 4227 O O . GLY B 1 126 ? 3.014 36.875 -8.125 1 96.94 126 GLY B O 1
ATOM 4228 N N . CYS B 1 127 ? 4.34 35.625 -9.477 1 97.5 127 CYS B N 1
ATOM 4229 C CA . CYS B 1 127 ? 3.926 34.406 -8.812 1 97.5 127 CYS B CA 1
ATOM 4230 C C . CYS B 1 127 ? 5.137 33.562 -8.438 1 97.5 127 CYS B C 1
ATOM 4232 O O . CYS B 1 127 ? 6.008 33.312 -9.273 1 97.5 127 CYS B O 1
ATOM 4234 N N . PHE B 1 128 ? 5.188 33.156 -7.156 1 98.31 128 PHE B N 1
ATOM 4235 C CA . PHE B 1 128 ? 6.184 32.219 -6.703 1 98.31 128 PHE B CA 1
ATOM 4236 C C . PHE B 1 128 ? 5.656 30.781 -6.82 1 98.31 128 PHE B C 1
ATOM 4238 O O . PHE B 1 128 ? 4.496 30.516 -6.512 1 98.31 128 PHE B O 1
ATOM 4245 N N . THR B 1 129 ? 6.48 29.938 -7.312 1 97.56 129 THR B N 1
ATOM 4246 C CA . THR B 1 129 ? 6.16 28.516 -7.285 1 97.56 129 THR B CA 1
ATOM 4247 C C . THR B 1 129 ? 7.203 27.75 -6.484 1 97.56 129 THR B C 1
ATOM 4249 O O . THR B 1 129 ? 8.359 28.172 -6.387 1 97.56 129 THR B O 1
ATOM 4252 N N . GLY B 1 130 ? 6.746 26.688 -5.879 1 96.25 130 GLY B N 1
ATOM 4253 C CA . GLY B 1 130 ? 7.598 25.844 -5.059 1 96.25 130 GLY B CA 1
ATOM 4254 C C . GLY B 1 130 ? 6.887 25.297 -3.832 1 96.25 130 GLY B C 1
ATOM 4255 O O . GLY B 1 130 ? 5.93 25.906 -3.344 1 96.25 130 GLY B O 1
ATOM 4256 N N . ARG B 1 131 ? 7.379 24.188 -3.309 1 94.12 131 ARG B N 1
ATOM 4257 C CA . ARG B 1 131 ? 6.816 23.625 -2.084 1 94.12 131 ARG B CA 1
ATOM 4258 C C . ARG B 1 131 ? 7.047 24.547 -0.898 1 94.12 131 ARG B C 1
ATOM 4260 O O . ARG B 1 131 ? 8.188 24.922 -0.606 1 94.12 131 ARG B O 1
ATOM 4267 N N . GLY B 1 132 ? 5.988 25.016 -0.258 1 95.06 132 GLY B N 1
ATOM 4268 C CA . GLY B 1 132 ? 6.055 25.953 0.851 1 95.06 132 GLY B CA 1
ATOM 4269 C C . GLY B 1 132 ? 5.805 27.391 0.432 1 95.06 132 GLY B C 1
ATOM 4270 O O . GLY B 1 132 ? 5.809 28.297 1.269 1 95.06 132 GLY B O 1
ATOM 4271 N N . ALA B 1 133 ? 5.5 27.547 -0.862 1 97.38 133 ALA B N 1
ATOM 4272 C CA . ALA B 1 133 ? 5.305 28.906 -1.345 1 97.38 133 ALA B CA 1
ATOM 4273 C C . ALA B 1 133 ? 4.215 29.625 -0.547 1 97.38 133 ALA B C 1
ATOM 4275 O O . ALA B 1 133 ? 4.391 30.766 -0.13 1 97.38 133 ALA B O 1
ATOM 4276 N N . ILE B 1 134 ? 3.146 28.875 -0.32 1 96.69 134 ILE B N 1
ATOM 4277 C CA . ILE B 1 134 ? 2.041 29.516 0.393 1 96.69 134 ILE B CA 1
ATOM 4278 C C . ILE B 1 134 ? 1.917 28.906 1.791 1 96.69 134 ILE B C 1
ATOM 4280 O O . ILE B 1 134 ? 1.33 29.531 2.688 1 96.69 134 ILE B O 1
ATOM 4284 N N . ASP B 1 135 ? 2.516 27.766 2.135 1 93.62 135 ASP B N 1
ATOM 4285 C CA . ASP B 1 135 ? 2.361 27.031 3.383 1 93.62 135 ASP B CA 1
ATOM 4286 C C . ASP B 1 135 ? 3.695 26.438 3.846 1 93.62 135 ASP B C 1
ATOM 4288 O O . ASP B 1 135 ? 3.965 25.266 3.641 1 93.62 135 ASP B O 1
ATOM 4292 N N . ALA B 1 136 ? 4.637 27.266 4.426 1 94.94 136 ALA B N 1
ATOM 4293 C CA . ALA B 1 136 ? 4.262 28.656 4.676 1 94.94 136 ALA B CA 1
ATOM 4294 C C . ALA B 1 136 ? 5.48 29.578 4.594 1 94.94 136 ALA B C 1
ATOM 4296 O O . ALA B 1 136 ? 5.598 30.531 5.367 1 94.94 136 ALA B O 1
ATOM 4297 N N . LYS B 1 137 ? 6.457 29.203 3.725 1 98 137 LYS B N 1
ATOM 4298 C CA . LYS B 1 137 ? 7.672 30 3.6 1 98 137 LYS B CA 1
ATOM 4299 C C . LYS B 1 137 ? 7.363 31.406 3.059 1 98 137 LYS B C 1
ATOM 4301 O O . LYS B 1 137 ? 7.984 32.375 3.469 1 98 137 LYS B O 1
ATOM 4306 N N . GLY B 1 138 ? 6.465 31.5 2.125 1 98.19 138 GLY B N 1
ATOM 4307 C CA . GLY B 1 138 ? 6.043 32.781 1.595 1 98.19 138 GLY B CA 1
ATOM 4308 C C . GLY B 1 138 ? 5.52 33.719 2.662 1 98.19 138 GLY B C 1
ATOM 4309 O O . GLY B 1 138 ? 6.059 34.812 2.855 1 98.19 138 GLY B O 1
ATOM 4310 N N . PRO B 1 139 ? 4.539 33.25 3.371 1 98.12 139 PRO B N 1
ATOM 4311 C CA . PRO B 1 139 ? 4.012 34.062 4.461 1 98.12 139 PRO B CA 1
ATOM 4312 C C . PRO B 1 139 ? 5.07 34.406 5.504 1 98.12 139 PRO B C 1
ATOM 4314 O O . PRO B 1 139 ? 5.023 35.5 6.098 1 98.12 139 PRO B O 1
ATOM 4317 N N . ALA B 1 140 ? 5.984 33.562 5.785 1 98.75 140 ALA B N 1
ATOM 4318 C CA . ALA B 1 140 ? 7.062 33.844 6.727 1 98.75 140 ALA B CA 1
ATOM 4319 C C . ALA B 1 140 ? 7.883 35.031 6.273 1 98.75 140 ALA B C 1
ATOM 4321 O O . ALA B 1 140 ? 8.211 35.906 7.078 1 98.75 140 ALA B O 1
ATOM 4322 N N . VAL B 1 141 ? 8.211 35.125 5.02 1 98.88 141 VAL B N 1
ATOM 4323 C CA . VAL B 1 141 ? 9 36.219 4.484 1 98.88 141 VAL B CA 1
ATOM 4324 C C . VAL B 1 141 ? 8.156 37.5 4.469 1 98.88 141 VAL B C 1
ATOM 4326 O O . VAL B 1 141 ? 8.641 38.562 4.797 1 98.88 141 VAL B O 1
ATOM 4329 N N . ALA B 1 142 ? 6.906 37.375 4.082 1 98.81 142 ALA B N 1
ATOM 4330 C CA . ALA B 1 142 ? 6.004 38.5 4.074 1 98.81 142 ALA B CA 1
ATOM 4331 C C . ALA B 1 142 ? 5.863 39.094 5.473 1 98.81 142 ALA B C 1
ATOM 4333 O O . ALA B 1 142 ? 5.703 40.312 5.629 1 98.81 142 ALA B O 1
ATOM 4334 N N . LEU B 1 143 ? 5.867 38.25 6.449 1 98.88 143 LEU B N 1
ATOM 4335 C CA . LEU B 1 143 ? 5.816 38.688 7.84 1 98.88 143 LEU B CA 1
ATOM 4336 C C . LEU B 1 143 ? 6.965 39.656 8.148 1 98.88 143 LEU B C 1
ATOM 4338 O O . LEU B 1 143 ? 6.754 40.719 8.719 1 98.88 143 LEU B O 1
ATOM 4342 N N . LEU B 1 144 ? 8.195 39.281 7.77 1 98.81 144 LEU B N 1
ATOM 4343 C CA . LEU B 1 144 ? 9.352 40.156 8 1 98.81 144 LEU B CA 1
ATOM 4344 C C . LEU B 1 144 ? 9.18 41.5 7.293 1 98.81 144 LEU B C 1
ATOM 4346 O O . LEU B 1 144 ? 9.523 42.531 7.848 1 98.81 144 LEU B O 1
ATOM 4350 N N . ALA B 1 145 ? 8.648 41.438 6.09 1 98.75 145 ALA B N 1
ATOM 4351 C CA . ALA B 1 145 ? 8.414 42.656 5.328 1 98.75 145 ALA B CA 1
ATOM 4352 C C . ALA B 1 145 ? 7.438 43.594 6.059 1 98.75 145 ALA B C 1
ATOM 4354 O O . ALA B 1 145 ? 7.633 44.812 6.105 1 98.75 145 ALA B O 1
ATOM 4355 N N . GLY B 1 146 ? 6.375 43 6.598 1 98.75 146 GLY B N 1
ATOM 4356 C CA . GLY B 1 146 ? 5.398 43.781 7.352 1 98.75 146 GLY B CA 1
ATOM 4357 C C . GLY B 1 146 ? 5.969 44.375 8.625 1 98.75 146 GLY B C 1
ATOM 4358 O O . GLY B 1 146 ? 5.68 45.531 8.953 1 98.75 146 GLY B O 1
ATOM 4359 N N . ILE B 1 147 ? 6.727 43.625 9.305 1 98.62 147 ILE B N 1
ATOM 4360 C CA . ILE B 1 147 ? 7.34 44.094 10.539 1 98.62 147 ILE B CA 1
ATOM 4361 C C . ILE B 1 147 ? 8.312 45.219 10.227 1 98.62 147 ILE B C 1
ATOM 4363 O O . ILE B 1 147 ? 8.367 46.219 10.945 1 98.62 147 ILE B O 1
ATOM 4367 N N . ARG B 1 148 ? 9.109 45.062 9.133 1 98.31 148 ARG B N 1
ATOM 4368 C CA . ARG B 1 148 ? 10.016 46.094 8.695 1 98.31 148 ARG B CA 1
ATOM 4369 C C . ARG B 1 148 ? 9.266 47.406 8.477 1 98.31 148 ARG B C 1
ATOM 4371 O O . ARG B 1 148 ? 9.695 48.469 8.945 1 98.31 148 ARG B O 1
ATOM 4378 N N . ASP B 1 149 ? 8.219 47.312 7.824 1 98.31 149 ASP B N 1
ATOM 4379 C CA . ASP B 1 149 ? 7.406 48.5 7.547 1 98.31 149 ASP B CA 1
ATOM 4380 C C . ASP B 1 149 ? 6.859 49.094 8.844 1 98.31 149 ASP B C 1
ATOM 4382 O O . ASP B 1 149 ? 6.867 50.312 9.016 1 98.31 149 ASP B O 1
ATOM 4386 N N . ALA B 1 150 ? 6.371 48.312 9.75 1 98.38 150 ALA B N 1
ATOM 4387 C CA . ALA B 1 150 ? 5.801 48.75 11.016 1 98.38 150 ALA B CA 1
ATOM 4388 C C . ALA B 1 150 ? 6.844 49.469 11.867 1 98.38 150 ALA B C 1
ATOM 4390 O O . ALA B 1 150 ? 6.551 50.5 12.477 1 98.38 150 ALA B O 1
ATOM 4391 N N . THR B 1 151 ? 8.039 48.906 11.953 1 97.44 151 THR B N 1
ATOM 4392 C CA . THR B 1 151 ? 9.086 49.469 12.805 1 97.44 151 THR B CA 1
ATOM 4393 C C . THR B 1 151 ? 9.555 50.812 12.266 1 97.44 151 THR B C 1
ATOM 4395 O O . THR B 1 151 ? 9.969 51.688 13.031 1 97.44 151 THR B O 1
ATOM 4398 N N . ARG B 1 152 ? 9.5 51 11.008 1 96.56 152 ARG B N 1
ATOM 4399 C CA . ARG B 1 152 ? 9.812 52.281 10.406 1 96.56 152 ARG B CA 1
ATOM 4400 C C . ARG B 1 152 ? 8.742 53.312 10.742 1 96.56 152 ARG B C 1
ATOM 4402 O O . ARG B 1 152 ? 9.055 54.5 10.953 1 96.56 152 ARG B O 1
ATOM 4409 N N . ALA B 1 153 ? 7.605 52.844 10.828 1 96.69 153 ALA B N 1
ATOM 4410 C CA . ALA B 1 153 ? 6.469 53.75 11.031 1 96.69 153 ALA B CA 1
ATOM 4411 C C . ALA B 1 153 ? 6.312 54.094 12.5 1 96.69 153 ALA B C 1
ATOM 4413 O O . ALA B 1 153 ? 5.82 55.188 12.836 1 96.69 153 ALA B O 1
ATOM 4414 N N . ASP B 1 154 ? 6.652 53.188 13.414 1 97 154 ASP B N 1
ATOM 4415 C CA . ASP B 1 154 ? 6.41 53.406 14.836 1 97 154 ASP B CA 1
ATOM 4416 C C . ASP B 1 154 ? 7.609 52.938 15.672 1 97 154 ASP B C 1
ATOM 4418 O O . ASP B 1 154 ? 7.758 51.75 15.961 1 97 154 ASP B O 1
ATOM 4422 N N . PRO B 1 155 ? 8.328 53.844 16.25 1 94.75 155 PRO B N 1
ATOM 4423 C CA . PRO B 1 155 ? 9.547 53.5 16.984 1 94.75 155 PRO B CA 1
ATOM 4424 C C . PRO B 1 155 ? 9.258 52.812 18.328 1 94.75 155 PRO B C 1
ATOM 4426 O O . PRO B 1 155 ? 10.172 52.312 18.969 1 94.75 155 PRO B O 1
ATOM 4429 N N . ALA B 1 156 ? 8 52.781 18.734 1 96 156 ALA B N 1
ATOM 4430 C CA . ALA B 1 156 ? 7.652 52.094 19.969 1 96 156 ALA B CA 1
ATOM 4431 C C . ALA B 1 156 ? 7.855 50.594 19.828 1 96 156 ALA B C 1
ATOM 4433 O O . ALA B 1 156 ? 8.016 49.875 20.828 1 96 156 ALA B O 1
ATOM 4434 N N . LEU B 1 157 ? 7.773 50.125 18.609 1 97.12 157 LEU B N 1
ATOM 4435 C CA . LEU B 1 157 ? 8.023 48.719 18.344 1 97.12 157 LEU B CA 1
ATOM 4436 C C . LEU B 1 157 ? 9.492 48.375 18.578 1 97.12 157 LEU B C 1
ATOM 4438 O O . LEU B 1 157 ? 10.383 49 17.984 1 97.12 157 LEU B O 1
ATOM 4442 N N . GLY B 1 158 ? 9.734 47.469 19.422 1 96.5 158 GLY B N 1
ATOM 4443 C CA . GLY B 1 158 ? 11.094 47.125 19.797 1 96.5 158 GLY B CA 1
ATOM 4444 C C . GLY B 1 158 ? 11.57 47.875 21.031 1 96.5 158 GLY B C 1
ATOM 4445 O O . GLY B 1 158 ? 12.688 47.656 21.5 1 96.5 158 GLY B O 1
ATOM 4446 N N . ARG B 1 159 ? 10.703 48.719 21.516 1 95.81 159 ARG B N 1
ATOM 4447 C CA . ARG B 1 159 ? 11.023 49.469 22.734 1 95.81 159 ARG B CA 1
ATOM 4448 C C . ARG B 1 159 ? 9.945 49.281 23.781 1 95.81 159 ARG B C 1
ATOM 4450 O O . ARG B 1 159 ? 10.172 48.625 24.812 1 95.81 159 ARG B O 1
ATOM 4457 N N . ASP B 1 160 ? 8.734 49.719 23.516 1 95.88 160 ASP B N 1
ATOM 4458 C CA . ASP B 1 160 ? 7.602 49.625 24.438 1 95.88 160 ASP B CA 1
ATOM 4459 C C . ASP B 1 160 ? 6.727 48.406 24.156 1 95.88 160 ASP B C 1
ATOM 4461 O O . ASP B 1 160 ? 5.992 47.969 25.016 1 95.88 160 ASP B O 1
ATOM 4465 N N . VAL B 1 161 ? 6.789 48.031 22.891 1 97.44 161 VAL B N 1
ATOM 4466 C CA . VAL B 1 161 ? 6.059 46.844 22.422 1 97.44 161 VAL B CA 1
ATOM 4467 C C . VAL B 1 161 ? 7.031 45.844 21.812 1 97.44 161 VAL B C 1
ATOM 4469 O O . VAL B 1 161 ? 7.852 46.188 20.969 1 97.44 161 VAL B O 1
ATOM 4472 N N . GLY B 1 162 ? 6.953 44.656 22.312 1 97.69 162 GLY B N 1
ATOM 4473 C CA . GLY B 1 162 ? 7.805 43.594 21.797 1 97.69 162 GLY B CA 1
ATOM 4474 C C . GLY B 1 162 ? 7.125 42.75 20.75 1 97.69 162 GLY B C 1
ATOM 4475 O O . GLY B 1 162 ? 5.898 42.625 20.734 1 97.69 162 GLY B O 1
ATOM 4476 N N . VAL B 1 163 ? 7.918 42.188 19.891 1 98.69 163 VAL B N 1
ATOM 4477 C CA . VAL B 1 163 ? 7.453 41.25 18.875 1 98.69 163 VAL B CA 1
ATOM 4478 C C . VAL B 1 163 ? 8.242 39.938 18.969 1 98.69 163 VAL B C 1
ATOM 4480 O O . VAL B 1 163 ? 9.477 39.969 19 1 98.69 163 VAL B O 1
ATOM 4483 N N . LEU B 1 164 ? 7.559 38.844 19.078 1 98.75 164 LEU B N 1
ATOM 4484 C CA . LEU B 1 164 ? 8.148 37.531 19 1 98.75 164 LEU B CA 1
ATOM 4485 C C . LEU B 1 164 ? 7.793 36.844 17.672 1 98.75 164 LEU B C 1
ATOM 4487 O O . LEU B 1 164 ? 6.672 36.969 17.188 1 98.75 164 LEU B O 1
ATOM 4491 N N . ILE B 1 165 ? 8.766 36.156 17.062 1 98.88 165 ILE B N 1
ATOM 4492 C CA . ILE B 1 165 ? 8.523 35.25 15.938 1 98.88 165 ILE B CA 1
ATOM 4493 C C . ILE B 1 165 ? 8.945 33.844 16.297 1 98.88 165 ILE B C 1
ATOM 4495 O O . ILE B 1 165 ? 10.086 33.594 16.719 1 98.88 165 ILE B O 1
ATOM 4499 N N . GLN B 1 166 ? 8.023 32.938 16.266 1 98.81 166 GLN B N 1
ATOM 4500 C CA . GLN B 1 166 ? 8.352 31.5 16.297 1 98.81 166 GLN B CA 1
ATOM 4501 C C . GLN B 1 166 ? 8.406 30.922 14.883 1 98.81 166 GLN B C 1
ATOM 4503 O O . GLN B 1 166 ? 7.43 31.016 14.125 1 98.81 166 GLN B O 1
ATOM 4508 N N . ALA B 1 167 ? 9.5 30.391 14.422 1 98.75 167 ALA B N 1
ATOM 4509 C CA . ALA B 1 167 ? 9.625 29.562 13.219 1 98.75 167 ALA B CA 1
ATOM 4510 C C . ALA B 1 167 ? 9.836 28.094 13.586 1 98.75 167 ALA B C 1
ATOM 4512 O O . ALA B 1 167 ? 10.969 27.672 13.844 1 98.75 167 ALA B O 1
ATOM 4513 N N . VAL B 1 168 ? 8.758 27.297 13.461 1 98.44 168 VAL B N 1
ATOM 4514 C CA . VAL B 1 168 ? 8.734 26.047 14.211 1 98.44 168 VAL B CA 1
ATOM 4515 C C . VAL B 1 168 ? 8.883 24.875 13.258 1 98.44 168 VAL B C 1
ATOM 4517 O O . VAL B 1 168 ? 8.688 25.016 12.047 1 98.44 168 VAL B O 1
ATOM 4520 N N . SER B 1 169 ? 9.305 23.781 13.859 1 96.19 169 SER B N 1
ATOM 4521 C CA . SER B 1 169 ? 9.234 22.469 13.219 1 96.19 169 SER B CA 1
ATOM 4522 C C . SER B 1 169 ? 8.008 21.703 13.688 1 96.19 169 SER B C 1
ATOM 4524 O O . SER B 1 169 ? 7.363 22.078 14.664 1 96.19 169 SER B O 1
ATOM 4526 N N . GLY B 1 170 ? 7.652 20.672 12.977 1 94.88 170 GLY B N 1
ATOM 4527 C CA . GLY B 1 170 ? 6.637 19.734 13.414 1 94.88 170 GLY B CA 1
ATOM 4528 C C . GLY B 1 170 ? 5.219 20.234 13.195 1 94.88 170 GLY B C 1
ATOM 4529 O O . GLY B 1 170 ? 4.285 19.781 13.867 1 94.88 170 GLY B O 1
ATOM 4530 N N . GLU B 1 171 ? 5.086 21.266 12.43 1 94.06 171 GLU B N 1
ATOM 4531 C CA . GLU B 1 171 ? 3.74 21.703 12.07 1 94.06 171 GLU B CA 1
ATOM 4532 C C . GLU B 1 171 ? 3.098 20.734 11.07 1 94.06 171 GLU B C 1
ATOM 4534 O O . GLU B 1 171 ? 1.908 20.438 11.172 1 94.06 171 GLU B O 1
ATOM 4539 N N . GLU B 1 172 ? 3.84 20.156 10.219 1 88.5 172 GLU B N 1
ATOM 4540 C CA . GLU B 1 172 ? 3.359 19.266 9.164 1 88.5 172 GLU B CA 1
ATOM 4541 C C . GLU B 1 172 ? 3.406 17.812 9.609 1 88.5 172 GLU B C 1
ATOM 4543 O O . GLU B 1 172 ? 3.863 17.5 10.719 1 88.5 172 GLU B O 1
ATOM 4548 N N . GLY B 1 173 ? 2.873 16.938 8.766 1 85.06 173 GLY B N 1
ATOM 4549 C CA . GLY B 1 173 ? 3.07 15.5 8.883 1 85.06 173 GLY B CA 1
ATOM 4550 C C . GLY B 1 173 ? 2.254 14.875 10 1 85.06 173 GLY B C 1
ATOM 4551 O O . GLY B 1 173 ? 2.582 13.789 10.484 1 85.06 173 GLY B O 1
ATOM 4552 N N . GLY B 1 174 ? 1.409 15.617 10.562 1 86.94 174 GLY B N 1
ATOM 4553 C CA . GLY B 1 174 ? 0.587 15.086 11.633 1 86.94 174 GLY B CA 1
ATOM 4554 C C . GLY B 1 174 ? 1.249 15.18 12.992 1 86.94 174 GLY B C 1
ATOM 4555 O O . GLY B 1 174 ? 0.797 14.547 13.953 1 86.94 174 GLY B O 1
ATOM 4556 N N . ALA B 1 175 ? 2.285 15.938 13.125 1 92.25 175 ALA B N 1
ATOM 4557 C CA . ALA B 1 175 ? 3 16.078 14.391 1 92.25 175 ALA B CA 1
ATOM 4558 C C . ALA B 1 175 ? 2.23 16.969 15.359 1 92.25 175 ALA B C 1
ATOM 4560 O O . ALA B 1 175 ? 2.473 16.922 16.562 1 92.25 175 ALA B O 1
ATOM 4561 N N . MET B 1 176 ? 1.396 17.828 14.867 1 93.69 176 MET B N 1
ATOM 4562 C CA . MET B 1 176 ? 0.478 18.656 15.648 1 93.69 176 MET B CA 1
ATOM 4563 C C . MET B 1 176 ? 1.242 19.625 16.531 1 93.69 176 MET B C 1
ATOM 4565 O O . MET B 1 176 ? 0.792 19.953 17.641 1 93.69 176 MET B O 1
ATOM 4569 N N . GLY B 1 177 ? 2.449 19.938 16.141 1 96.81 177 GLY B N 1
ATOM 4570 C CA . GLY B 1 177 ? 3.223 20.922 16.891 1 96.81 177 GLY B CA 1
ATOM 4571 C C . GLY B 1 177 ? 3.74 20.375 18.219 1 96.81 177 GLY B C 1
ATOM 4572 O O . GLY B 1 177 ? 4.238 21.141 19.047 1 96.81 177 GLY B O 1
ATOM 4573 N N . THR B 1 178 ? 3.717 19.109 18.438 1 96.75 178 THR B N 1
ATOM 4574 C CA . THR B 1 178 ? 3.969 18.516 19.75 1 96.75 178 THR B CA 1
ATOM 4575 C C . THR B 1 178 ? 5.438 18.688 20.141 1 96.75 178 THR B C 1
ATOM 4577 O O . THR B 1 178 ? 5.781 18.594 21.328 1 96.75 178 THR B O 1
ATOM 4580 N N . PHE B 1 179 ? 6.309 18.922 19.203 1 96.88 179 PHE B N 1
ATOM 4581 C CA . PHE B 1 179 ? 7.715 19.109 19.531 1 96.88 179 PHE B CA 1
ATOM 4582 C C . PHE B 1 179 ? 8.227 20.438 18.969 1 96.88 179 PHE B C 1
ATOM 4584 O O . PHE B 1 179 ? 9.422 20.719 19.016 1 96.88 179 PHE B O 1
ATOM 4591 N N . GLY B 1 180 ? 7.363 21.203 18.391 1 97.5 180 GLY B N 1
ATOM 4592 C CA . GLY B 1 180 ? 7.695 22.516 17.875 1 97.5 180 GLY B CA 1
ATOM 4593 C C . GLY B 1 180 ? 7.051 23.641 18.641 1 97.5 180 GLY B C 1
ATOM 4594 O O . GLY B 1 180 ? 7.656 24.203 19.562 1 97.5 180 GLY B O 1
ATOM 4595 N N . THR B 1 181 ? 5.789 23.859 18.344 1 98.31 181 THR B N 1
ATOM 4596 C CA . THR B 1 181 ? 5.062 24.984 18.922 1 98.31 181 THR B CA 1
ATOM 4597 C C . THR B 1 181 ? 4.777 24.734 20.406 1 98.31 181 THR B C 1
ATOM 4599 O O . THR B 1 181 ? 4.953 25.641 21.234 1 98.31 181 THR B O 1
ATOM 4602 N N . ARG B 1 182 ? 4.379 23.562 20.781 1 97.75 182 ARG B N 1
ATOM 4603 C CA . ARG B 1 182 ? 3.916 23.281 22.141 1 97.75 182 ARG B CA 1
ATOM 4604 C C . ARG B 1 182 ? 5.008 23.594 23.156 1 97.75 182 ARG B C 1
ATOM 4606 O O . ARG B 1 182 ? 4.785 24.344 24.109 1 97.75 182 ARG B O 1
ATOM 4613 N N . PRO B 1 183 ? 6.195 23.031 23.031 1 97.5 183 PRO B N 1
ATOM 4614 C CA . PRO B 1 183 ? 7.215 23.328 24.031 1 97.5 183 PRO B CA 1
ATOM 4615 C C . PRO B 1 183 ? 7.562 24.812 24.109 1 97.5 183 PRO B C 1
ATOM 4617 O O . PRO B 1 183 ? 7.902 25.312 25.172 1 97.5 183 PRO B O 1
ATOM 4620 N N . LEU B 1 184 ? 7.5 25.562 23.016 1 98.25 184 LEU B N 1
ATOM 4621 C CA . LEU B 1 184 ? 7.793 26.984 23.031 1 98.25 184 LEU B CA 1
ATOM 4622 C C . LEU B 1 184 ? 6.727 27.75 23.812 1 98.25 184 LEU B C 1
ATOM 4624 O O . LEU B 1 184 ? 7.047 28.641 24.594 1 98.25 184 LEU B O 1
ATOM 4628 N N . VAL B 1 185 ? 5.473 27.375 23.578 1 98.12 185 VAL B N 1
ATOM 4629 C CA . VAL B 1 185 ? 4.379 27.984 24.312 1 98.12 185 VAL B CA 1
ATOM 4630 C C . VAL B 1 185 ? 4.516 27.672 25.812 1 98.12 185 VAL B C 1
ATOM 4632 O O . VAL B 1 185 ? 4.375 28.562 26.656 1 98.12 185 VAL B O 1
ATOM 4635 N N . GLU B 1 186 ? 4.82 26.484 26.109 1 96.88 186 GLU B N 1
ATOM 4636 C CA . GLU B 1 186 ? 4.98 26.047 27.5 1 96.88 186 GLU B CA 1
ATOM 4637 C C . GLU B 1 186 ? 6.152 26.766 28.156 1 96.88 186 GLU B C 1
ATOM 4639 O O . GLU B 1 186 ? 6.164 26.938 29.391 1 96.88 186 GLU B O 1
ATOM 4644 N N . SER B 1 187 ? 7.098 27.172 27.375 1 96.94 187 SER B N 1
ATOM 4645 C CA . SER B 1 187 ? 8.258 27.875 27.891 1 96.94 187 SER B CA 1
ATOM 4646 C C . SER B 1 187 ? 7.988 29.375 28.016 1 96.94 187 SER B C 1
ATOM 4648 O O . SER B 1 187 ? 8.859 30.141 28.422 1 96.94 187 SER B O 1
ATOM 4650 N N . GLY B 1 188 ? 6.859 29.781 27.484 1 97.31 188 GLY B N 1
ATOM 4651 C CA . GLY B 1 188 ? 6.445 31.156 27.719 1 97.31 188 GLY B CA 1
ATOM 4652 C C . GLY B 1 188 ? 6.676 32.062 26.516 1 97.31 188 GLY B C 1
ATOM 4653 O O . GLY B 1 188 ? 6.535 33.281 26.625 1 97.31 188 GLY B O 1
ATOM 4654 N N . PHE B 1 189 ? 6.996 31.5 25.422 1 98.19 189 PHE B N 1
ATOM 4655 C CA . PHE B 1 189 ? 7.246 32.312 24.234 1 98.19 189 PHE B CA 1
ATOM 4656 C C . PHE B 1 189 ? 5.941 32.656 23.531 1 98.19 189 PHE B C 1
ATOM 4658 O O . PHE B 1 189 ? 5.656 32.156 22.438 1 98.19 189 PHE B O 1
ATOM 4665 N N . PHE B 1 190 ? 5.141 33.531 24.094 1 98.31 190 PHE B N 1
ATOM 4666 C CA . PHE B 1 190 ? 3.916 34.094 23.5 1 98.31 190 PHE B CA 1
ATOM 4667 C C . PHE B 1 190 ? 3.582 35.438 24.094 1 98.31 190 PHE B C 1
ATOM 4669 O O . PHE B 1 190 ? 4.273 35.906 25 1 98.31 190 PHE B O 1
ATOM 4676 N N . GLY B 1 191 ? 2.629 36.156 23.516 1 98.38 191 GLY B N 1
ATOM 4677 C CA . GLY B 1 191 ? 2.229 37.5 23.953 1 98.38 191 GLY B CA 1
ATOM 4678 C C . GLY B 1 191 ? 0.739 37.594 24.219 1 98.38 191 GLY B C 1
ATOM 4679 O O . GLY B 1 191 ? 0.064 36.594 24.453 1 98.38 191 GLY B O 1
ATOM 4680 N N . ARG B 1 192 ? 0.307 38.844 24.344 1 98 192 ARG B N 1
ATOM 4681 C CA . ARG B 1 192 ? -1.111 39.125 24.531 1 98 192 ARG B CA 1
ATOM 4682 C C . ARG B 1 192 ? -1.903 38.812 23.266 1 98 192 ARG B C 1
ATOM 4684 O O . ARG B 1 192 ? -3.045 38.344 23.344 1 98 192 ARG B O 1
ATOM 4691 N N . LEU B 1 193 ? -1.298 39.156 22.156 1 98.69 193 LEU B N 1
ATOM 4692 C CA . LEU B 1 193 ? -1.828 38.844 20.828 1 98.69 193 LEU B CA 1
ATOM 4693 C C . LEU B 1 193 ? -0.94 37.844 20.125 1 98.69 193 LEU B C 1
ATOM 4695 O O . LEU B 1 193 ? 0.264 38.062 19.969 1 98.69 193 LEU B O 1
ATOM 4699 N N . ASN B 1 194 ? -1.544 36.719 19.734 1 98.88 194 ASN B N 1
ATOM 4700 C CA . ASN B 1 194 ? -0.806 35.625 19.094 1 98.88 194 ASN B CA 1
ATOM 4701 C C . ASN B 1 194 ? -1.405 35.25 17.734 1 98.88 194 ASN B C 1
ATOM 4703 O O . ASN B 1 194 ? -2.564 34.844 17.656 1 98.88 194 ASN B O 1
ATOM 4707 N N . LEU B 1 195 ? -0.633 35.406 16.688 1 98.88 195 LEU B N 1
ATOM 4708 C CA . LEU B 1 195 ? -1.104 35.125 15.328 1 98.88 195 LEU B CA 1
ATOM 4709 C C . LEU B 1 195 ? -0.332 33.969 14.703 1 98.88 195 LEU B C 1
ATOM 4711 O O . LEU B 1 195 ? 0.898 34.031 14.625 1 98.88 195 LEU B O 1
ATOM 4715 N N . PHE B 1 196 ? -1.055 32.938 14.32 1 98.69 196 PHE B N 1
ATOM 4716 C CA . PHE B 1 196 ? -0.489 31.781 13.656 1 98.69 196 PHE B CA 1
ATOM 4717 C C . PHE B 1 196 ? -0.691 31.875 12.148 1 98.69 196 PHE B C 1
ATOM 4719 O O . PHE B 1 196 ? -1.82 32.031 11.672 1 98.69 196 PHE B O 1
ATOM 4726 N N . CYS B 1 197 ? 0.371 31.734 11.453 1 97.56 197 CYS B N 1
ATOM 4727 C CA . CYS B 1 197 ? 0.332 32 10.016 1 97.56 197 CYS B CA 1
ATOM 4728 C C . CYS B 1 197 ? -0.073 30.75 9.242 1 97.56 197 CYS B C 1
ATOM 4730 O O . CYS B 1 197 ? 0.675 29.781 9.203 1 97.56 197 CYS B O 1
ATOM 4732 N N . GLU B 1 198 ? -1.224 30.703 8.648 1 96.25 198 GLU B N 1
ATOM 4733 C CA . GLU B 1 198 ? -1.76 29.703 7.723 1 96.25 198 GLU B CA 1
ATOM 4734 C C . GLU B 1 198 ? -2.525 30.359 6.578 1 96.25 198 GLU B C 1
ATOM 4736 O O . GLU B 1 198 ? -2.941 31.516 6.688 1 96.25 198 GLU B O 1
ATOM 4741 N N . PRO B 1 199 ? -2.725 29.641 5.492 1 95.44 199 PRO B N 1
ATOM 4742 C CA . PRO B 1 199 ? -3.461 30.234 4.379 1 95.44 199 PRO B CA 1
ATOM 4743 C C . PRO B 1 199 ? -4.953 30.391 4.672 1 95.44 199 PRO B C 1
ATOM 4745 O O . PRO B 1 199 ? -5.73 29.453 4.453 1 95.44 199 PRO B O 1
ATOM 4748 N N . THR B 1 200 ? -5.332 31.609 5.051 1 96.44 200 THR B N 1
ATOM 4749 C CA . THR B 1 200 ? -6.719 31.906 5.398 1 96.44 200 THR B CA 1
ATOM 4750 C C . THR B 1 200 ? -7.297 32.969 4.457 1 96.44 200 THR B C 1
ATOM 4752 O O . THR B 1 200 ? -8.305 33.594 4.773 1 96.44 200 THR B O 1
ATOM 4755 N N . GLY B 1 201 ? -6.598 33.281 3.4 1 96.56 201 GLY B N 1
ATOM 4756 C CA . GLY B 1 201 ? -7.074 34.281 2.475 1 96.56 201 GLY B CA 1
ATOM 4757 C C . GLY B 1 201 ? -7.152 35.688 3.092 1 96.56 201 GLY B C 1
ATOM 4758 O O . GLY B 1 201 ? -8.094 36.438 2.83 1 96.56 201 GLY B O 1
ATOM 4759 N N . LEU B 1 202 ? -6.309 35.906 4.004 1 97.75 202 LEU B N 1
ATOM 4760 C CA . LEU B 1 202 ? -6.188 37.188 4.699 1 97.75 202 LEU B CA 1
ATOM 4761 C C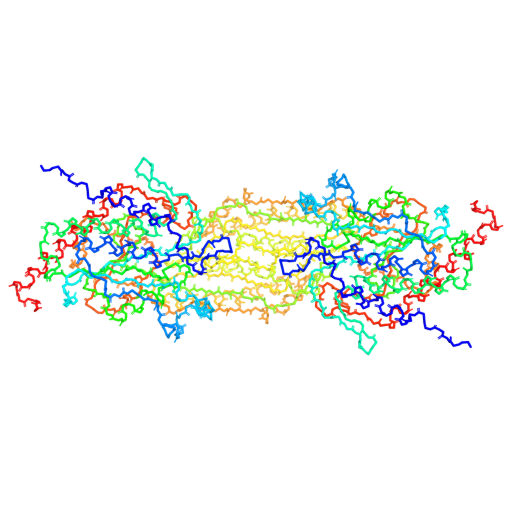 . LEU B 1 202 ? -7.367 37.406 5.641 1 97.75 202 LEU B C 1
ATOM 4763 O O . LEU B 1 202 ? -7.668 38.562 6.008 1 97.75 202 LEU B O 1
ATOM 4767 N N . GLN B 1 203 ? -8.031 36.375 6.012 1 98 203 GLN B N 1
ATOM 4768 C CA . GLN B 1 203 ? -9.062 36.406 7.043 1 98 203 GLN B CA 1
ATOM 4769 C C . GLN B 1 203 ? -8.539 35.875 8.375 1 98 203 GLN B C 1
ATOM 4771 O O . GLN B 1 203 ? -7.766 34.938 8.398 1 98 203 GLN B O 1
ATOM 4776 N N . TYR B 1 204 ? -8.906 36.625 9.492 1 98.31 204 TYR B N 1
ATOM 4777 C CA . TYR B 1 204 ? -8.469 36.062 10.766 1 98.31 204 TYR B CA 1
ATOM 4778 C C . TYR B 1 204 ? -9.453 35 11.273 1 98.31 204 TYR B C 1
ATOM 4780 O O . TYR B 1 204 ? -10.672 35.188 11.164 1 98.31 204 TYR B O 1
ATOM 4788 N N . LEU B 1 205 ? -8.93 33.875 11.711 1 97.75 205 LEU B N 1
ATOM 4789 C CA . LEU B 1 205 ? -9.656 32.719 12.219 1 97.75 205 LEU B CA 1
ATOM 4790 C C . LEU B 1 205 ? -9.344 32.5 13.688 1 97.75 205 LEU B C 1
ATOM 4792 O O . LEU B 1 205 ? -8.266 31.984 14.023 1 97.75 205 LEU B O 1
ATOM 4796 N N . PRO B 1 206 ? -10.289 32.844 14.633 1 97.75 206 PRO B N 1
ATOM 4797 C CA . PRO B 1 206 ? -9.992 32.781 16.062 1 97.75 206 PRO B CA 1
ATOM 4798 C C . PRO B 1 206 ? -10.336 31.406 16.672 1 97.75 206 PRO B C 1
ATOM 4800 O O . PRO B 1 206 ? -10.758 31.344 17.828 1 97.75 206 PRO B O 1
ATOM 4803 N N . ARG B 1 207 ? -10.406 30.422 15.867 1 96.38 207 ARG B N 1
ATOM 4804 C CA . ARG B 1 207 ? -10.656 29.062 16.297 1 96.38 207 ARG B CA 1
ATOM 4805 C C . ARG B 1 207 ? -9.844 28.062 15.477 1 96.38 207 ARG B C 1
ATOM 4807 O O . ARG B 1 207 ? -9.477 28.359 14.336 1 96.38 207 ARG B O 1
ATOM 4814 N N . ALA B 1 208 ? -9.555 26.984 16.016 1 95.88 208 ALA B N 1
ATOM 4815 C CA . ALA B 1 208 ? -8.852 25.891 15.344 1 95.88 208 ALA B CA 1
ATOM 4816 C C . ALA B 1 208 ? -9.359 24.531 15.82 1 95.88 208 ALA B C 1
ATOM 4818 O O . ALA B 1 208 ? -9.594 24.344 17.016 1 95.88 208 ALA B O 1
ATOM 4819 N N . THR B 1 209 ? -9.57 23.688 14.875 1 94.56 209 THR B N 1
ATOM 4820 C CA . THR B 1 209 ? -10 22.328 15.203 1 94.56 209 THR B CA 1
ATOM 4821 C C . THR B 1 209 ? -8.805 21.469 15.625 1 94.56 209 THR B C 1
ATOM 4823 O O . THR B 1 209 ? -7.652 21.859 15.398 1 94.56 209 THR B O 1
ATOM 4826 N N . ALA B 1 210 ? -9.141 20.422 16.344 1 94.69 210 ALA B N 1
ATOM 4827 C CA . ALA B 1 210 ? -8.18 19.328 16.547 1 94.69 210 ALA B CA 1
ATOM 4828 C C . ALA B 1 210 ? -8.578 18.109 15.727 1 94.69 210 ALA B C 1
ATOM 4830 O O . ALA B 1 210 ? -9.555 18.141 14.977 1 94.69 210 ALA B O 1
ATOM 4831 N N . SER B 1 211 ? -7.727 17.094 15.797 1 94.25 211 SER B N 1
ATOM 4832 C CA . SER B 1 211 ? -8.039 15.875 15.047 1 94.25 211 SER B CA 1
ATOM 4833 C C . SER B 1 211 ? -7.582 14.633 15.805 1 94.25 211 SER B C 1
ATOM 4835 O O . SER B 1 211 ? -6.766 14.719 16.719 1 94.25 211 SER B O 1
ATOM 4837 N N . MET B 1 212 ? -8.172 13.594 15.531 1 95.69 212 MET B N 1
ATOM 4838 C CA . MET B 1 212 ? -7.77 12.266 15.984 1 95.69 212 MET B CA 1
ATOM 4839 C C . MET B 1 212 ? -7.625 11.312 14.805 1 95.69 212 MET B C 1
ATOM 4841 O O . MET B 1 212 ? -8.258 11.5 13.766 1 95.69 212 MET B O 1
ATOM 4845 N N . THR B 1 213 ? -6.734 10.367 14.977 1 96.94 213 THR B N 1
ATOM 4846 C CA . THR B 1 213 ? -6.441 9.406 13.922 1 96.94 213 THR B CA 1
ATOM 4847 C C . THR B 1 213 ? -6.543 7.977 14.445 1 96.94 213 THR B C 1
ATOM 4849 O O . THR B 1 213 ? -5.93 7.637 15.453 1 96.94 213 THR B O 1
ATOM 4852 N N . ALA B 1 214 ? -7.293 7.219 13.766 1 98 214 ALA B N 1
ATOM 4853 C CA . ALA B 1 214 ? -7.422 5.797 14.078 1 98 214 ALA B CA 1
ATOM 4854 C C . ALA B 1 214 ? -6.863 4.934 12.945 1 98 214 ALA B C 1
ATOM 4856 O O . ALA B 1 214 ? -6.988 5.285 11.773 1 98 214 ALA B O 1
ATOM 4857 N N . CYS B 1 215 ? -6.25 3.887 13.32 1 98.38 215 CYS B N 1
ATOM 4858 C CA . CYS B 1 215 ? -5.879 2.809 12.414 1 98.38 215 CYS B CA 1
ATOM 4859 C C . CYS B 1 215 ? -6.723 1.565 12.664 1 98.38 215 CYS B C 1
ATOM 4861 O O . CYS B 1 215 ? -6.621 0.947 13.727 1 98.38 215 CYS B O 1
ATOM 4863 N N . VAL B 1 216 ? -7.605 1.269 11.758 1 98.81 216 VAL B N 1
ATOM 4864 C CA . VAL B 1 216 ? -8.305 -0.011 11.82 1 98.81 216 VAL B CA 1
ATOM 4865 C C . VAL B 1 216 ? -7.418 -1.108 11.227 1 98.81 216 VAL B C 1
ATOM 4867 O O . VAL B 1 216 ? -7.145 -1.115 10.023 1 98.81 216 VAL B O 1
ATOM 4870 N N . GLN B 1 217 ? -7.07 -2.029 12.062 1 98.56 217 GLN B N 1
ATOM 4871 C CA . GLN B 1 217 ? -6.102 -3.051 11.68 1 98.56 217 GLN B CA 1
ATOM 4872 C C . GLN B 1 217 ? -6.742 -4.438 11.656 1 98.56 217 GLN B C 1
ATOM 4874 O O . GLN B 1 217 ? -7.535 -4.773 12.539 1 98.56 217 GLN B O 1
ATOM 4879 N N . VAL B 1 218 ? -6.469 -5.172 10.609 1 98.75 218 VAL B N 1
ATOM 4880 C CA . VAL B 1 218 ? -6.793 -6.594 10.539 1 98.75 218 VAL B CA 1
ATOM 4881 C C . VAL B 1 218 ? -5.516 -7.422 10.656 1 98.75 218 VAL B C 1
ATOM 4883 O O . VAL B 1 218 ? -4.574 -7.234 9.875 1 98.75 218 VAL B O 1
ATOM 4886 N N . ASP B 1 219 ? -5.484 -8.281 11.625 1 98.25 219 ASP B N 1
ATOM 4887 C CA . ASP B 1 219 ? -4.324 -9.125 11.875 1 98.25 219 ASP B CA 1
ATOM 4888 C C . ASP B 1 219 ? -4.688 -10.609 11.766 1 98.25 219 ASP B C 1
ATOM 4890 O O . ASP B 1 219 ? -4.766 -11.312 12.773 1 98.25 219 ASP B O 1
ATOM 4894 N N . GLY B 1 220 ? -4.859 -11.039 10.57 1 97.81 220 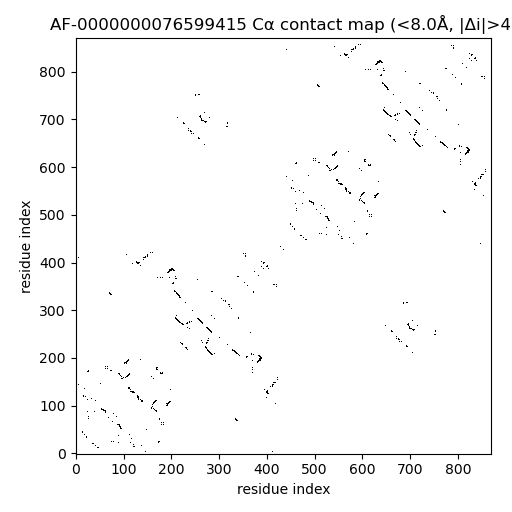GLY B N 1
ATOM 4895 C CA . GLY B 1 220 ? -5.148 -12.43 10.281 1 97.81 220 GLY B CA 1
ATOM 4896 C C . GLY B 1 220 ? -4.012 -13.148 9.578 1 97.81 220 GLY B C 1
ATOM 4897 O O . GLY B 1 220 ? -2.85 -12.75 9.703 1 97.81 220 GLY B O 1
ATOM 4898 N N . HIS B 1 221 ? -4.414 -14.289 8.961 1 92.81 221 HIS B N 1
ATOM 4899 C CA . HIS B 1 221 ? -3.459 -15.125 8.25 1 92.81 221 HIS B CA 1
ATOM 4900 C C . HIS B 1 221 ? -3.777 -15.172 6.758 1 92.81 221 HIS B C 1
ATOM 4902 O O . HIS B 1 221 ? -4.922 -15.414 6.371 1 92.81 221 HIS B O 1
ATOM 4908 N N . GLY B 1 222 ? -2.727 -14.922 5.918 1 90.81 222 GLY B N 1
ATOM 4909 C CA . GLY B 1 222 ? -2.904 -14.969 4.477 1 90.81 222 GLY B CA 1
ATOM 4910 C C . GLY B 1 222 ? -2.92 -16.391 3.926 1 90.81 222 GLY B C 1
ATOM 4911 O O . GLY B 1 222 ? -2.861 -17.359 4.684 1 90.81 222 GLY B O 1
ATOM 4912 N N . ALA B 1 223 ? -3.123 -16.469 2.588 1 87.69 223 ALA B N 1
ATOM 4913 C CA . ALA B 1 223 ? -3.121 -17.734 1.866 1 87.69 223 ALA B CA 1
ATOM 4914 C C . ALA B 1 223 ? -2.682 -17.547 0.418 1 87.69 223 ALA B C 1
ATOM 4916 O O . ALA B 1 223 ? -2.502 -16.422 -0.037 1 87.69 223 ALA B O 1
ATOM 4917 N N . ILE B 1 224 ? -2.453 -18.656 -0.224 1 80.69 224 ILE B N 1
ATOM 4918 C CA . ILE B 1 224 ? -2.117 -18.625 -1.643 1 80.69 224 ILE B CA 1
ATOM 4919 C C . ILE B 1 224 ? -3.395 -18.5 -2.471 1 80.69 224 ILE B C 1
ATOM 4921 O O . ILE B 1 224 ? -4.484 -18.812 -1.991 1 80.69 224 ILE B O 1
ATOM 4925 N N . ASP B 1 225 ? -3.309 -18.016 -3.643 1 85.81 225 ASP B N 1
ATOM 4926 C CA . ASP B 1 225 ? -4.473 -17.719 -4.473 1 85.81 225 ASP B CA 1
ATOM 4927 C C . ASP B 1 225 ? -5.152 -19 -4.941 1 85.81 225 ASP B C 1
ATOM 4929 O O . ASP B 1 225 ? -6.324 -19 -5.324 1 85.81 225 ASP B O 1
ATOM 4933 N N . ASP B 1 226 ? -4.516 -20.172 -4.895 1 82.94 226 ASP B N 1
ATOM 4934 C CA . ASP B 1 226 ? -5.133 -21.438 -5.277 1 82.94 226 ASP B CA 1
ATOM 4935 C C . ASP B 1 226 ? -6.027 -21.969 -4.164 1 82.94 226 ASP B C 1
ATOM 4937 O O . ASP B 1 226 ? -6.844 -22.875 -4.391 1 82.94 226 ASP B O 1
ATOM 4941 N N . ARG B 1 227 ? -5.805 -21.484 -2.996 1 85.69 227 ARG B N 1
ATOM 4942 C CA . ARG B 1 227 ? -6.648 -21.812 -1.85 1 85.69 227 ARG B CA 1
ATOM 4943 C C . ARG B 1 227 ? -7.051 -20.562 -1.09 1 85.69 227 ARG B C 1
ATOM 4945 O O . ARG B 1 227 ? -6.75 -20.422 0.098 1 85.69 227 ARG B O 1
ATOM 4952 N N . PRO B 1 228 ? -7.812 -19.75 -1.731 1 90.94 228 PRO B N 1
ATOM 4953 C CA . PRO B 1 228 ? -8.125 -18.469 -1.107 1 90.94 228 PRO B CA 1
ATOM 4954 C C . PRO B 1 228 ? -8.945 -18.609 0.169 1 90.94 228 PRO B C 1
ATOM 4956 O O . PRO B 1 228 ? -8.898 -17.734 1.043 1 90.94 228 PRO B O 1
ATOM 4959 N N . ASP B 1 229 ? -9.625 -19.703 0.314 1 91.81 229 ASP B N 1
ATOM 4960 C CA . ASP B 1 229 ? -10.508 -19.938 1.454 1 91.81 229 ASP B CA 1
ATOM 4961 C C . ASP B 1 229 ? -9.711 -20.297 2.701 1 91.81 229 ASP B C 1
ATOM 4963 O O . ASP B 1 229 ? -10.234 -20.266 3.816 1 91.81 229 ASP B O 1
ATOM 4967 N N . ALA B 1 230 ? -8.469 -20.609 2.516 1 89.69 230 ALA B N 1
ATOM 4968 C CA . ALA B 1 230 ? -7.652 -21.094 3.627 1 89.69 230 ALA B CA 1
ATOM 4969 C C . ALA B 1 230 ? -7.16 -19.938 4.488 1 89.69 230 ALA B C 1
ATOM 4971 O O . ALA B 1 230 ? -6.715 -20.141 5.621 1 89.69 230 ALA B O 1
ATOM 4972 N N . GLY B 1 231 ? -7.238 -18.75 3.986 1 93.5 231 GLY B N 1
ATOM 4973 C CA . GLY B 1 231 ? -6.746 -17.594 4.711 1 93.5 231 GLY B CA 1
ATOM 4974 C C . GLY B 1 231 ? -7.836 -16.578 5.047 1 93.5 231 GLY B C 1
ATOM 4975 O O . GLY B 1 231 ? -8.992 -16.766 4.668 1 93.5 231 GLY B O 1
ATOM 4976 N N . HIS B 1 232 ? -7.434 -15.602 5.887 1 97.81 232 HIS B N 1
ATOM 4977 C CA . HIS B 1 232 ? -8.266 -14.422 6.113 1 97.81 232 HIS B CA 1
ATOM 4978 C C . HIS B 1 232 ? -8.07 -13.391 5.008 1 97.81 232 HIS B C 1
ATOM 4980 O O . HIS B 1 232 ? -6.949 -13.18 4.535 1 97.81 232 HIS B O 1
ATOM 4986 N N . ASN B 1 233 ? -9.148 -12.789 4.602 1 98.25 233 ASN B N 1
ATOM 4987 C CA . ASN B 1 233 ? -9.047 -11.781 3.555 1 98.25 233 ASN B CA 1
ATOM 4988 C C . ASN B 1 233 ? -9.242 -10.375 4.113 1 98.25 233 ASN B C 1
ATOM 4990 O O . ASN B 1 233 ? -10.367 -9.859 4.145 1 98.25 233 ASN B O 1
ATOM 4994 N N . ALA B 1 234 ? -8.164 -9.758 4.449 1 98.81 234 ALA B N 1
ATOM 4995 C CA . ALA B 1 234 ? -8.172 -8.414 5.02 1 98.81 234 ALA B CA 1
ATOM 4996 C C . ALA B 1 234 ? -8.672 -7.387 4.004 1 98.81 234 ALA B C 1
ATOM 4998 O O . ALA B 1 234 ? -9.25 -6.363 4.379 1 98.81 234 ALA B O 1
ATOM 4999 N N . THR B 1 235 ? -8.445 -7.637 2.688 1 98.81 235 THR B N 1
ATOM 5000 C CA . THR B 1 235 ? -8.875 -6.711 1.645 1 98.81 235 THR B CA 1
ATOM 5001 C C . THR B 1 235 ? -10.391 -6.543 1.657 1 98.81 235 THR B C 1
ATOM 5003 O O . THR B 1 235 ? -10.898 -5.422 1.714 1 98.81 235 THR B O 1
ATOM 5006 N N . VAL B 1 236 ? -11.086 -7.621 1.689 1 98.88 236 VAL B N 1
ATOM 5007 C CA . VAL B 1 236 ? -12.547 -7.582 1.655 1 98.88 236 VAL B CA 1
ATOM 5008 C C . VAL B 1 236 ? -13.078 -7.035 2.977 1 98.88 236 VAL B C 1
ATOM 5010 O O . VAL B 1 236 ? -14.008 -6.219 2.99 1 98.88 236 VAL B O 1
ATOM 5013 N N . LEU B 1 237 ? -12.5 -7.43 4.09 1 98.94 237 LEU B N 1
ATOM 5014 C CA . LEU B 1 237 ? -12.945 -6.992 5.406 1 98.94 237 LEU B CA 1
ATOM 5015 C C . LEU B 1 237 ? -12.719 -5.496 5.586 1 98.94 237 LEU B C 1
ATOM 5017 O O . LEU B 1 237 ? -13.641 -4.762 5.949 1 98.94 237 LEU B O 1
ATOM 5021 N N . LEU B 1 238 ? -11.5 -5.004 5.352 1 98.88 238 LEU B N 1
ATOM 5022 C CA . LEU B 1 238 ? -11.203 -3.582 5.492 1 98.88 238 LEU B CA 1
ATOM 5023 C C . LEU B 1 238 ? -11.992 -2.758 4.48 1 98.88 238 LEU B C 1
ATOM 5025 O O . LEU B 1 238 ? -12.398 -1.632 4.773 1 98.88 238 LEU B O 1
ATOM 5029 N N . GLY B 1 239 ? -12.133 -3.32 3.232 1 98.75 239 GLY B N 1
ATOM 5030 C CA . GLY B 1 239 ? -12.992 -2.646 2.271 1 98.75 239 GLY B CA 1
ATOM 5031 C C . GLY B 1 239 ? -14.414 -2.455 2.77 1 98.75 239 GLY B C 1
ATOM 5032 O O . GLY B 1 239 ? -14.984 -1.37 2.635 1 98.75 239 GLY B O 1
ATOM 5033 N N . PHE B 1 240 ? -14.969 -3.5 3.338 1 98.81 240 PHE B N 1
ATOM 5034 C CA . PHE B 1 240 ? -16.297 -3.439 3.916 1 98.81 240 PHE B CA 1
ATOM 5035 C C . PHE B 1 240 ? -16.375 -2.379 5.008 1 98.81 240 PHE B C 1
ATOM 5037 O O . PHE B 1 240 ? -17.312 -1.573 5.039 1 98.81 240 PHE B O 1
ATOM 5044 N N . LEU B 1 241 ? -15.383 -2.383 5.844 1 98.88 241 LEU B N 1
ATOM 5045 C CA . LEU B 1 241 ? -15.375 -1.443 6.957 1 98.88 241 LEU B CA 1
ATOM 5046 C C . LEU B 1 241 ? -15.211 -0.01 6.465 1 98.88 241 LEU B C 1
ATOM 5048 O O . LEU B 1 241 ? -15.805 0.916 7.02 1 98.88 241 LEU B O 1
ATOM 5052 N N . ALA B 1 242 ? -14.391 0.206 5.441 1 98.62 242 ALA B N 1
ATOM 5053 C CA . ALA B 1 242 ? -14.18 1.544 4.898 1 98.62 242 ALA B CA 1
ATOM 5054 C C . ALA B 1 242 ? -15.5 2.178 4.469 1 98.62 242 ALA B C 1
ATOM 5056 O O . ALA B 1 242 ? -15.828 3.289 4.891 1 98.62 242 ALA B O 1
ATOM 5057 N N . GLN B 1 243 ? -16.25 1.46 3.631 1 97 243 GLN B N 1
ATOM 5058 C CA . GLN B 1 243 ? -17.5 2.027 3.137 1 97 243 GLN B CA 1
ATOM 5059 C C . GLN B 1 243 ? -18.547 2.098 4.242 1 97 243 GLN B C 1
ATOM 5061 O O . GLN B 1 243 ? -19.359 3.021 4.277 1 97 243 GLN B O 1
ATOM 5066 N N . HIS B 1 244 ? -18.562 1.17 5.195 1 98.06 244 HIS B N 1
ATOM 5067 C CA . HIS B 1 244 ? -19.5 1.186 6.316 1 98.06 244 HIS B CA 1
ATOM 5068 C C . HIS B 1 244 ? -19.266 2.396 7.211 1 98.06 244 HIS B C 1
ATOM 5070 O O . HIS B 1 244 ? -20.203 3.109 7.559 1 98.06 244 HIS B O 1
ATOM 5076 N N . ILE B 1 245 ? -18.016 2.615 7.574 1 97.69 245 ILE B N 1
ATOM 5077 C CA . ILE B 1 245 ? -17.641 3.762 8.391 1 97.69 245 ILE B CA 1
ATOM 5078 C C . ILE B 1 245 ? -17.984 5.055 7.66 1 97.69 245 ILE B C 1
ATOM 5080 O O . ILE B 1 245 ? -18.531 5.988 8.258 1 97.69 245 ILE B O 1
ATOM 5084 N N . ALA B 1 246 ? -17.672 5.094 6.363 1 97.25 246 ALA B N 1
ATOM 5085 C CA . ALA B 1 246 ? -17.984 6.266 5.547 1 97.25 246 ALA B CA 1
ATOM 5086 C C . ALA B 1 246 ? -19.469 6.598 5.605 1 97.25 246 ALA B C 1
ATOM 5088 O O . ALA B 1 246 ? -19.844 7.766 5.727 1 97.25 246 ALA B O 1
ATOM 5089 N N . ARG B 1 247 ? -20.297 5.582 5.516 1 94.62 247 ARG B N 1
ATOM 5090 C CA . ARG B 1 247 ? -21.734 5.785 5.516 1 94.62 247 ARG B CA 1
ATOM 5091 C C . ARG B 1 247 ? -22.234 6.188 6.898 1 94.62 247 ARG B C 1
ATOM 5093 O O . ARG B 1 247 ? -23.047 7.102 7.027 1 94.62 247 ARG B O 1
ATOM 5100 N N . GLU B 1 248 ? -21.734 5.555 7.891 1 94.06 248 GLU B N 1
ATOM 5101 C CA . GLU B 1 248 ? -22.219 5.742 9.25 1 94.06 248 GLU B CA 1
ATOM 5102 C C . GLU B 1 248 ? -21.75 7.07 9.828 1 94.06 248 GLU B C 1
ATOM 5104 O O . GLU B 1 248 ? -22.469 7.695 10.625 1 94.06 248 GLU B O 1
ATOM 5109 N N . LEU B 1 249 ? -20.531 7.453 9.453 1 93.06 249 LEU B N 1
ATOM 5110 C CA . LEU B 1 249 ? -19.953 8.609 10.125 1 93.06 249 LEU B CA 1
ATOM 5111 C C . LEU B 1 249 ? -20.047 9.852 9.25 1 93.06 249 LEU B C 1
ATOM 5113 O O . LEU B 1 249 ? -19.672 10.945 9.68 1 93.06 249 LEU B O 1
ATOM 5117 N N . ASP B 1 250 ? -20.469 9.773 7.996 1 86.56 250 ASP B N 1
ATOM 5118 C CA . ASP B 1 250 ? -20.578 10.984 7.188 1 86.56 250 ASP B CA 1
ATOM 5119 C C . ASP B 1 250 ? -21.406 12.047 7.906 1 86.56 250 ASP B C 1
ATOM 5121 O O . ASP B 1 250 ? -22.516 11.781 8.359 1 86.56 250 ASP B O 1
ATOM 5125 N N . PRO B 1 251 ? -20.656 13.148 8.367 1 64.19 251 PRO B N 1
ATOM 5126 C CA . PRO B 1 251 ? -21.125 14.102 9.367 1 64.19 251 PRO B CA 1
ATOM 5127 C C . PRO B 1 251 ? -22.328 14.93 8.883 1 64.19 251 PRO B C 1
ATOM 5129 O O . PRO B 1 251 ? -22.75 15.859 9.57 1 64.19 251 PRO B O 1
ATOM 5132 N N . GLY B 1 252 ? -23.219 14.641 8.156 1 62.25 252 GLY B N 1
ATOM 5133 C CA . GLY B 1 252 ? -24.234 15.609 7.762 1 62.25 252 GLY B CA 1
ATOM 5134 C C . GLY B 1 252 ? -24.656 16.531 8.891 1 62.25 252 GLY B C 1
ATOM 5135 O O . GLY B 1 252 ? -24.984 17.688 8.656 1 62.25 252 GLY B O 1
ATOM 5136 N N . HIS B 1 253 ? -24.25 16.172 10.203 1 65.69 253 HIS B N 1
ATOM 5137 C CA . HIS B 1 253 ? -24.766 17.078 11.227 1 65.69 253 HIS B CA 1
ATOM 5138 C C . HIS B 1 253 ? -23.641 17.547 12.141 1 65.69 253 HIS B C 1
ATOM 5140 O O . HIS B 1 253 ? -23.891 18.234 13.141 1 65.69 253 HIS B O 1
ATOM 5146 N N . ARG B 1 254 ? -22.375 17.266 11.836 1 71.25 254 ARG B N 1
ATOM 5147 C CA . ARG B 1 254 ? -21.312 17.734 12.727 1 71.25 254 ARG B CA 1
ATOM 5148 C C . ARG B 1 254 ? -20.312 18.609 11.977 1 71.25 254 ARG B C 1
ATOM 5150 O O . ARG B 1 254 ? -20.078 18.391 10.781 1 71.25 254 ARG B O 1
ATOM 5157 N N . PRO B 1 255 ? -19.734 19.594 12.781 1 78 255 PRO B N 1
ATOM 5158 C CA . PRO B 1 255 ? -18.75 20.469 12.18 1 78 255 PRO B CA 1
ATOM 5159 C C . PRO B 1 255 ? -17.469 19.734 11.766 1 78 255 PRO B C 1
ATOM 5161 O O . PRO B 1 255 ? -16.875 20.078 10.742 1 78 255 PRO B O 1
ATOM 5164 N N . GLY B 1 256 ? -17.188 18.734 12.492 1 88.12 256 GLY B N 1
ATOM 5165 C CA . GLY B 1 256 ? -15.969 18 12.195 1 88.12 256 GLY B CA 1
ATOM 5166 C C . GLY B 1 256 ? -16.031 17.25 10.883 1 88.12 256 GLY B C 1
ATOM 5167 O O . GLY B 1 256 ? -17.109 17.031 10.336 1 88.12 256 GLY B O 1
ATOM 5168 N N . ARG B 1 257 ? -14.867 16.938 10.312 1 91.38 257 ARG B N 1
ATOM 5169 C CA . ARG B 1 257 ? -14.758 16.25 9.023 1 91.38 257 ARG B CA 1
ATOM 5170 C C . ARG B 1 257 ? -14.312 14.805 9.211 1 91.38 257 ARG B C 1
ATOM 5172 O O . ARG B 1 257 ? -13.664 14.477 10.211 1 91.38 257 ARG B O 1
ATOM 5179 N N . LEU B 1 258 ? -14.766 14.023 8.312 1 95.25 258 LEU B N 1
ATOM 5180 C CA . LEU B 1 258 ? -14.312 12.641 8.211 1 95.25 258 LEU B CA 1
ATOM 5181 C C . LEU B 1 258 ? -13.406 12.445 6.996 1 95.25 258 LEU B C 1
ATOM 5183 O O . LEU B 1 258 ? -13.828 12.68 5.859 1 95.25 258 LEU B O 1
ATOM 5187 N N . CYS B 1 259 ? -12.211 12.07 7.266 1 95.12 259 CYS B N 1
ATOM 5188 C CA . CYS B 1 259 ? -11.289 11.695 6.203 1 95.12 259 CYS B CA 1
ATOM 5189 C C . CYS B 1 259 ? -10.977 10.203 6.254 1 95.12 259 CYS B C 1
ATOM 5191 O O . CYS B 1 259 ? -10.258 9.742 7.145 1 95.12 259 CYS B O 1
ATOM 5193 N N . VAL B 1 260 ? -11.594 9.453 5.344 1 98.06 260 VAL B N 1
ATOM 5194 C CA . VAL B 1 260 ? -11.148 8.078 5.141 1 98.06 260 VAL B CA 1
ATOM 5195 C C . VAL B 1 260 ? -9.906 8.062 4.258 1 98.06 260 VAL B C 1
ATOM 5197 O O . VAL B 1 260 ? -9.992 8.258 3.045 1 98.06 260 VAL B O 1
ATOM 5200 N N . ALA B 1 261 ? -8.773 7.754 4.875 1 96.81 261 ALA B N 1
ATOM 5201 C CA . ALA B 1 261 ? -7.48 7.953 4.23 1 96.81 261 ALA B CA 1
ATOM 5202 C C . ALA B 1 261 ? -6.996 6.676 3.553 1 96.81 261 ALA B C 1
ATOM 5204 O O . ALA B 1 261 ? -7.723 6.074 2.758 1 96.81 261 ALA B O 1
ATOM 5205 N N . GLY B 1 262 ? -5.84 6.305 3.791 1 97.44 262 GLY B N 1
ATOM 5206 C CA . GLY B 1 262 ? -5.23 5.23 3.029 1 97.44 262 GLY B CA 1
ATOM 5207 C C . GLY B 1 262 ? -5.652 3.85 3.502 1 97.44 262 GLY B C 1
ATOM 5208 O O . GLY B 1 262 ? -5.859 3.635 4.699 1 97.44 262 GLY B O 1
ATOM 5209 N N . ILE B 1 263 ? -5.766 2.895 2.562 1 98.62 263 ILE B N 1
ATOM 5210 C CA . ILE B 1 263 ? -5.934 1.469 2.822 1 98.62 263 ILE B CA 1
ATOM 5211 C C . ILE B 1 263 ? -4.816 0.683 2.141 1 98.62 263 ILE B C 1
ATOM 5213 O O . ILE B 1 263 ? -4.402 1.018 1.028 1 98.62 263 ILE B O 1
ATOM 5217 N N . HIS B 1 264 ? -4.289 -0.259 2.869 1 98.25 264 HIS B N 1
ATOM 5218 C CA . HIS B 1 264 ? -3.252 -1.095 2.277 1 98.25 264 HIS B CA 1
ATOM 5219 C C . HIS B 1 264 ? -3.309 -2.516 2.828 1 98.25 264 HIS B C 1
ATOM 5221 O O . HIS B 1 264 ? -3.324 -2.713 4.047 1 98.25 264 HIS B O 1
ATOM 5227 N N . THR B 1 265 ? -3.283 -3.496 1.963 1 97.94 265 THR B N 1
ATOM 5228 C CA . THR B 1 265 ? -3.133 -4.891 2.363 1 97.94 265 THR B CA 1
ATOM 5229 C C . THR B 1 265 ? -1.946 -5.531 1.651 1 97.94 265 THR B C 1
ATOM 5231 O O . THR B 1 265 ? -1.217 -6.328 2.244 1 97.94 265 THR B O 1
ATOM 5234 N N . GLY B 1 266 ? -1.791 -5.25 0.36 1 93.88 266 GLY B N 1
ATOM 5235 C CA . GLY B 1 266 ? -0.685 -5.828 -0.386 1 93.88 266 GLY B CA 1
ATOM 5236 C C . GLY B 1 266 ? -0.626 -5.355 -1.827 1 93.88 266 GLY B C 1
ATOM 5237 O O . GLY B 1 266 ? -1.52 -4.645 -2.291 1 93.88 266 GLY B O 1
ATOM 5238 N N . ASP B 1 267 ? 0.434 -5.836 -2.555 1 90.44 267 ASP B N 1
ATOM 5239 C CA . ASP B 1 267 ? 0.704 -5.285 -3.881 1 90.44 267 ASP B CA 1
ATOM 5240 C C . ASP B 1 267 ? 0.695 -6.383 -4.941 1 90.44 267 ASP B C 1
ATOM 5242 O O . ASP B 1 267 ? 0.842 -6.102 -6.133 1 90.44 267 ASP B O 1
ATOM 5246 N N . LEU B 1 268 ? 0.504 -7.617 -4.555 1 87.38 268 LEU B N 1
ATOM 5247 C CA . LEU B 1 268 ? 0.566 -8.719 -5.512 1 87.38 268 LEU B CA 1
ATOM 5248 C C . LEU B 1 268 ? -0.821 -9.305 -5.762 1 87.38 268 LEU B C 1
ATOM 5250 O O . LEU B 1 268 ? -1.721 -9.148 -4.93 1 87.38 268 LEU B O 1
ATOM 5254 N N . HIS B 1 269 ? -0.977 -9.945 -6.871 1 90.44 269 HIS B N 1
ATOM 5255 C CA . HIS B 1 269 ? -2.281 -10.438 -7.293 1 90.44 269 HIS B CA 1
ATOM 5256 C C . HIS B 1 269 ? -2.461 -11.906 -6.914 1 90.44 269 HIS B C 1
ATOM 5258 O O . HIS B 1 269 ? -3.57 -12.438 -6.992 1 90.44 269 HIS B O 1
ATOM 5264 N N . ASN B 1 270 ? -1.425 -12.617 -6.523 1 85.44 270 ASN B N 1
ATOM 5265 C CA . ASN B 1 270 ? -1.486 -14.07 -6.383 1 85.44 270 ASN B CA 1
ATOM 5266 C C . ASN B 1 270 ? -1.483 -14.492 -4.918 1 85.44 270 ASN B C 1
ATOM 5268 O O . ASN B 1 270 ? -0.937 -15.539 -4.57 1 85.44 270 ASN B O 1
ATOM 5272 N N . ARG B 1 271 ? -2.059 -13.664 -4.105 1 88.25 271 ARG B N 1
ATOM 5273 C CA . ARG B 1 271 ? -2.102 -13.938 -2.674 1 88.25 271 ARG B CA 1
ATOM 5274 C C . ARG B 1 271 ? -3.344 -13.32 -2.035 1 88.25 271 ARG B C 1
ATOM 5276 O O . ARG B 1 271 ? -3.773 -12.234 -2.424 1 88.25 271 ARG B O 1
ATOM 5283 N N . VAL B 1 272 ? -3.838 -14.109 -1.052 1 93.94 272 VAL B N 1
ATOM 5284 C CA . VAL B 1 272 ? -4.812 -13.539 -0.128 1 93.94 272 VAL B CA 1
ATOM 5285 C C . VAL B 1 272 ? -4.09 -12.883 1.043 1 93.94 272 VAL B C 1
ATOM 5287 O O . VAL B 1 272 ? -3.322 -13.531 1.756 1 93.94 272 VAL B O 1
ATOM 5290 N N . TYR B 1 273 ? -4.34 -11.672 1.231 1 96 273 TYR B N 1
ATOM 5291 C CA . TYR B 1 273 ? -3.676 -10.961 2.318 1 96 273 TYR B CA 1
ATOM 5292 C C . TYR B 1 273 ? -4.512 -11.008 3.592 1 96 273 TYR B C 1
ATOM 5294 O O . TYR B 1 273 ? -5.656 -10.555 3.609 1 96 273 TYR B O 1
ATOM 5302 N N . GLY B 1 274 ? -3.904 -11.555 4.621 1 97.38 274 GLY B N 1
ATOM 5303 C CA . GLY B 1 274 ? -4.609 -11.711 5.883 1 97.38 274 GLY B CA 1
ATOM 5304 C C . GLY B 1 274 ? -4.453 -10.523 6.812 1 97.38 274 GLY B C 1
ATOM 5305 O O . GLY B 1 274 ? -5.137 -10.43 7.832 1 97.38 274 GLY B O 1
ATOM 5306 N N . ASN B 1 275 ? -3.633 -9.617 6.465 1 97.75 275 ASN B N 1
ATOM 5307 C CA . ASN B 1 275 ? -3.375 -8.438 7.277 1 97.75 275 ASN B CA 1
ATOM 5308 C C . ASN B 1 275 ? -3.494 -7.152 6.461 1 97.75 275 ASN B C 1
ATOM 5310 O O . ASN B 1 275 ? -3.383 -7.184 5.23 1 97.75 275 ASN B O 1
ATOM 5314 N N . GLY B 1 276 ? -3.777 -6.086 7.074 1 98.12 276 GLY B N 1
ATOM 5315 C CA . GLY B 1 276 ? -3.883 -4.785 6.434 1 98.12 276 GLY B CA 1
ATOM 5316 C C . GLY B 1 276 ? -4.301 -3.684 7.387 1 98.12 276 GLY B C 1
ATOM 5317 O O . GLY B 1 276 ? -4.484 -3.926 8.586 1 98.12 276 GLY B O 1
ATOM 5318 N N . LYS B 1 277 ? -4.355 -2.486 6.82 1 98.56 277 LYS B N 1
ATOM 5319 C CA . LYS B 1 277 ? -4.699 -1.327 7.637 1 98.56 277 LYS B CA 1
ATOM 5320 C C . LYS B 1 277 ? -5.57 -0.344 6.859 1 98.56 277 LYS B C 1
ATOM 5322 O O . LYS B 1 277 ? -5.43 -0.212 5.641 1 98.56 277 LYS B O 1
ATOM 5327 N N . LEU B 1 278 ? -6.398 0.301 7.559 1 98.81 278 LEU B N 1
ATOM 5328 C CA . LEU B 1 278 ? -7.238 1.407 7.109 1 98.81 278 LEU B CA 1
ATOM 5329 C C . LEU B 1 278 ? -7.086 2.611 8.039 1 98.81 278 LEU B C 1
ATOM 5331 O O . LEU B 1 278 ? -7.293 2.5 9.242 1 98.81 278 LEU B O 1
ATOM 5335 N N . LEU B 1 279 ? -6.711 3.701 7.457 1 98 279 LEU B N 1
ATOM 5336 C CA . LEU B 1 279 ? -6.465 4.898 8.258 1 98 279 LEU B CA 1
ATOM 5337 C C . LEU B 1 279 ? -7.645 5.859 8.172 1 98 279 LEU B C 1
ATOM 5339 O O . LEU B 1 279 ? -8.203 6.074 7.094 1 98 279 LEU B O 1
ATOM 5343 N N . ILE B 1 280 ? -8.047 6.41 9.328 1 97.56 280 ILE B N 1
ATOM 5344 C CA . ILE B 1 280 ? -9.164 7.34 9.453 1 97.56 280 ILE B CA 1
ATOM 5345 C C . ILE B 1 280 ? -8.727 8.562 10.25 1 97.56 280 ILE B C 1
ATOM 5347 O O . ILE B 1 280 ? -8.094 8.438 11.297 1 97.56 280 ILE B O 1
ATOM 5351 N N . ASN B 1 281 ? -9.016 9.664 9.727 1 95.5 281 ASN B N 1
ATOM 5352 C CA . ASN B 1 281 ? -8.812 10.898 10.461 1 95.5 281 ASN B CA 1
ATOM 5353 C C . ASN B 1 281 ? -10.125 11.641 10.703 1 95.5 281 ASN B C 1
ATOM 5355 O O . ASN B 1 281 ? -10.945 11.766 9.789 1 95.5 281 ASN B O 1
ATOM 5359 N N . LEU B 1 282 ? -10.375 12.086 11.914 1 94.69 282 LEU B N 1
ATOM 5360 C CA . LEU B 1 282 ? -11.555 12.836 12.328 1 94.69 282 LEU B CA 1
ATOM 5361 C C . LEU B 1 282 ? -11.164 14.172 12.945 1 94.69 282 LEU B C 1
ATOM 5363 O O . LEU B 1 282 ? -10.398 14.211 13.922 1 94.69 282 LEU B O 1
ATOM 5367 N N . SER B 1 283 ? -11.641 15.203 12.398 1 94 283 SER B N 1
ATOM 5368 C CA . SER B 1 283 ? -11.438 16.5 13.047 1 94 283 SER B CA 1
ATOM 5369 C C . SER B 1 283 ? -12.625 16.844 13.945 1 94 283 SER B C 1
ATOM 5371 O O . SER B 1 283 ? -13.719 16.297 13.789 1 94 283 SER B O 1
ATOM 5373 N N . TYR B 1 284 ? -12.422 17.703 14.938 1 94.38 284 TYR B N 1
ATOM 5374 C CA . TYR B 1 284 ? -13.461 18.141 15.859 1 94.38 284 TYR B CA 1
ATOM 5375 C C . TYR B 1 284 ? -13.195 19.562 16.344 1 94.38 284 TYR B C 1
ATOM 5377 O O . TYR B 1 284 ? -12.047 19.984 16.438 1 94.38 284 TYR B O 1
ATOM 5385 N N . SER B 1 285 ? -14.25 20.219 16.703 1 92.81 285 SER B N 1
ATOM 5386 C CA . SER B 1 285 ? -14.148 21.625 17.062 1 92.81 285 SER B CA 1
ATOM 5387 C C . SER B 1 285 ? -14.203 21.812 18.578 1 92.81 285 SER B C 1
ATOM 5389 O O . SER B 1 285 ? -13.883 22.891 19.094 1 92.81 285 SER B O 1
ATOM 5391 N N . THR B 1 286 ? -14.688 20.844 19.266 1 93.31 286 THR B N 1
ATOM 5392 C CA . THR B 1 286 ? -14.742 20.859 20.719 1 93.31 286 THR B CA 1
ATOM 5393 C C . THR B 1 286 ? -14.336 19.516 21.297 1 93.31 286 THR B C 1
ATOM 5395 O O . THR B 1 286 ? -14.406 18.484 20.609 1 93.31 286 THR B O 1
ATOM 5398 N N . ALA B 1 287 ? -13.938 19.547 22.516 1 91.94 287 ALA B N 1
ATOM 5399 C CA . ALA B 1 287 ? -13.57 18.297 23.188 1 91.94 287 ALA B CA 1
ATOM 5400 C C . ALA B 1 287 ? -14.75 17.328 23.219 1 91.94 287 ALA B C 1
ATOM 5402 O O . ALA B 1 287 ? -14.562 16.125 23.047 1 91.94 287 ALA B O 1
ATOM 5403 N N . SER B 1 288 ? -15.93 17.875 23.453 1 93.94 288 SER B N 1
ATOM 5404 C CA . SER B 1 288 ? -17.125 17.031 23.484 1 93.94 288 SER B CA 1
ATOM 5405 C C . SER B 1 288 ? -17.406 16.406 22.141 1 93.94 288 SER B C 1
ATOM 5407 O O . SER B 1 288 ? -17.781 15.227 22.062 1 93.94 288 SER B O 1
ATOM 5409 N N . GLU B 1 289 ? -17.219 17.141 21.094 1 92.5 289 GLU B N 1
ATOM 5410 C CA . GLU B 1 289 ? -17.359 16.594 19.75 1 92.5 289 GLU B CA 1
ATOM 5411 C C . GLU B 1 289 ? -16.344 15.492 19.484 1 92.5 289 GLU B C 1
ATOM 5413 O O . GLU B 1 289 ? -16.672 14.477 18.844 1 92.5 289 GLU B O 1
ATOM 5418 N N . GLY B 1 290 ? -15.172 15.727 19.922 1 94.12 290 GLY B N 1
ATOM 5419 C CA . GLY B 1 290 ? -14.133 14.711 19.781 1 94.12 290 GLY B CA 1
ATOM 5420 C C . GLY B 1 290 ? -14.469 13.414 20.484 1 94.12 290 GLY B C 1
ATOM 5421 O O . GLY B 1 290 ? -14.312 12.336 19.906 1 94.12 290 GLY B O 1
ATOM 5422 N N . ALA B 1 291 ? -14.883 13.539 21.703 1 95 291 ALA B N 1
ATOM 5423 C CA . ALA B 1 291 ? -15.266 12.359 22.469 1 95 291 ALA B CA 1
ATOM 5424 C C . ALA B 1 291 ? -16.406 11.602 21.781 1 95 291 ALA B C 1
ATOM 5426 O O . ALA B 1 291 ? -16.391 10.367 21.734 1 95 291 ALA B O 1
ATOM 5427 N N . ALA B 1 292 ? -17.359 12.305 21.297 1 93.62 292 ALA B N 1
ATOM 5428 C CA . ALA B 1 292 ? -18.484 11.695 20.594 1 93.62 292 ALA B CA 1
ATOM 5429 C C . ALA B 1 292 ? -18.016 11 19.312 1 93.62 292 ALA B C 1
ATOM 5431 O O . ALA B 1 292 ? -18.469 9.898 19 1 93.62 292 ALA B O 1
ATOM 5432 N N . ALA B 1 293 ? -17.188 11.648 18.562 1 93.69 293 ALA B N 1
ATOM 5433 C CA . ALA B 1 293 ? -16.672 11.094 17.312 1 93.69 293 ALA B CA 1
ATOM 5434 C C . ALA B 1 293 ? -15.898 9.797 17.578 1 93.69 293 ALA B C 1
ATOM 5436 O O . ALA B 1 293 ? -15.977 8.859 16.781 1 93.69 293 ALA B O 1
ATOM 5437 N N . GLU B 1 294 ? -15.133 9.797 18.641 1 95.38 294 GLU B N 1
ATOM 5438 C CA . GLU B 1 294 ? -14.398 8.602 19.031 1 95.38 294 GLU B CA 1
ATOM 5439 C C . GLU B 1 294 ? -15.344 7.434 19.297 1 95.38 294 GLU B C 1
ATOM 5441 O O . GLU B 1 294 ? -15.125 6.324 18.797 1 95.38 294 GLU B O 1
ATOM 5446 N N . ALA B 1 295 ? -16.328 7.688 20.062 1 95.94 295 ALA B N 1
ATOM 5447 C CA . ALA B 1 295 ? -17.312 6.664 20.391 1 95.94 295 ALA B CA 1
ATOM 5448 C C . ALA B 1 295 ? -18.031 6.188 19.141 1 95.94 295 ALA B C 1
ATOM 5450 O O . ALA B 1 295 ? -18.312 4.996 18.984 1 95.94 295 ALA B O 1
ATOM 5451 N N . GLU B 1 296 ? -18.375 7.055 18.281 1 95.25 296 GLU B N 1
ATOM 5452 C CA . GLU B 1 296 ? -19.078 6.734 17.047 1 95.25 296 GLU B CA 1
ATOM 5453 C C . GLU B 1 296 ? -18.234 5.859 16.125 1 95.25 296 GLU B C 1
ATOM 5455 O O . GLU B 1 296 ? -18.75 4.949 15.477 1 95.25 296 GLU B O 1
ATOM 5460 N N . LEU B 1 297 ? -16.969 6.176 16.047 1 96.69 297 LEU B N 1
ATOM 5461 C CA . LEU B 1 297 ? -16.078 5.367 15.203 1 96.69 297 LEU B CA 1
ATOM 5462 C C . LEU B 1 297 ? -16.016 3.934 15.719 1 96.69 297 LEU B C 1
ATOM 5464 O O . LEU B 1 297 ? -16.109 2.984 14.938 1 96.69 297 LEU B O 1
ATOM 5468 N N . LEU B 1 298 ? -15.852 3.816 17.031 1 97.94 298 LEU B N 1
ATOM 5469 C CA . LEU B 1 298 ? -15.789 2.484 17.609 1 97.94 298 LEU B CA 1
ATOM 5470 C C . LEU B 1 298 ? -17.094 1.719 17.375 1 97.94 298 LEU B C 1
ATOM 5472 O O . LEU B 1 298 ? -17.062 0.532 17.047 1 97.94 298 LEU B O 1
ATOM 5476 N N . ALA B 1 299 ? -18.172 2.379 17.531 1 97.75 299 ALA B N 1
ATOM 5477 C CA . ALA B 1 299 ? -19.469 1.76 17.281 1 97.75 299 ALA B CA 1
ATOM 5478 C C . ALA B 1 299 ? -19.609 1.338 15.82 1 97.75 299 ALA B C 1
ATOM 5480 O O . ALA B 1 299 ? -20.156 0.27 15.523 1 97.75 299 ALA B O 1
ATOM 5481 N N . ALA B 1 300 ? -19.188 2.174 14.938 1 97.88 300 ALA B N 1
ATOM 5482 C CA . ALA B 1 300 ? -19.266 1.885 13.508 1 97.88 300 ALA B CA 1
ATOM 5483 C C . ALA B 1 300 ? -18.406 0.675 13.148 1 97.88 300 ALA B C 1
ATOM 5485 O O . ALA B 1 300 ? -18.812 -0.162 12.336 1 97.88 300 ALA B O 1
ATOM 5486 N N . VAL B 1 301 ? -17.188 0.601 13.695 1 98.69 301 VAL B N 1
ATOM 5487 C CA . VAL B 1 301 ? -16.328 -0.549 13.43 1 98.69 301 VAL B CA 1
ATOM 5488 C C . VAL B 1 301 ? -17 -1.824 13.93 1 98.69 301 VAL B C 1
ATOM 5490 O O . VAL B 1 301 ? -17.062 -2.826 13.211 1 98.69 301 VAL B O 1
ATOM 5493 N N . ASN B 1 302 ? -17.531 -1.767 15.125 1 98.62 302 ASN B N 1
ATOM 5494 C CA . ASN B 1 302 ? -18.172 -2.938 15.711 1 98.62 302 ASN B CA 1
ATOM 5495 C C . ASN B 1 302 ? -19.375 -3.383 14.883 1 98.62 302 ASN B C 1
ATOM 5497 O O . ASN B 1 302 ? -19.531 -4.57 14.586 1 98.62 302 ASN B O 1
ATOM 5501 N N . SER B 1 303 ? -20.219 -2.473 14.539 1 98.69 303 SER B N 1
ATOM 5502 C CA . SER B 1 303 ? -21.391 -2.824 13.75 1 98.69 303 SER B CA 1
ATOM 5503 C C . SER B 1 303 ? -21 -3.291 12.352 1 98.69 303 SER B C 1
ATOM 5505 O O . SER B 1 303 ? -21.656 -4.152 11.766 1 98.69 303 SER B O 1
ATOM 5507 N N . GLY B 1 304 ? -19.969 -2.691 11.82 1 98.75 304 GLY B N 1
ATOM 5508 C CA . GLY B 1 304 ? -19.453 -3.141 10.539 1 98.75 304 GLY B CA 1
ATOM 5509 C C . GLY B 1 304 ? -18.953 -4.574 10.562 1 98.75 304 GLY B C 1
ATOM 5510 O O . GLY B 1 304 ? -19.234 -5.348 9.641 1 98.75 304 GLY B O 1
ATOM 5511 N N . VAL B 1 305 ? -18.219 -4.887 11.609 1 98.81 305 VAL B N 1
ATOM 5512 C CA . VAL B 1 305 ? -17.719 -6.25 11.781 1 98.81 305 VAL B CA 1
ATOM 5513 C C . VAL B 1 305 ? -18.891 -7.219 11.875 1 98.81 305 VAL B C 1
ATOM 5515 O O . VAL B 1 305 ? -18.875 -8.289 11.266 1 98.81 305 VAL B O 1
ATOM 5518 N N . GLU B 1 306 ? -19.891 -6.875 12.602 1 98.75 306 GLU B N 1
ATOM 5519 C CA . GLU B 1 306 ? -21.094 -7.707 12.742 1 98.75 306 GLU B CA 1
ATOM 5520 C C . GLU B 1 306 ? -21.781 -7.898 11.398 1 98.75 306 GLU B C 1
ATOM 5522 O O . GLU B 1 306 ? -22.188 -9.016 11.047 1 98.75 306 GLU B O 1
ATOM 5527 N N . GLN B 1 307 ? -21.969 -6.855 10.672 1 98.75 307 GLN B N 1
ATOM 5528 C CA . GLN B 1 307 ? -22.656 -6.934 9.383 1 98.75 307 GLN B CA 1
ATOM 5529 C C . GLN B 1 307 ? -21.828 -7.715 8.367 1 98.75 307 GLN B C 1
ATOM 5531 O O . GLN B 1 307 ? -22.375 -8.438 7.531 1 98.75 307 GLN B O 1
ATOM 5536 N N . PHE B 1 308 ? -20.531 -7.508 8.391 1 98.75 308 PHE B N 1
ATOM 5537 C CA . PHE B 1 308 ? -19.656 -8.289 7.531 1 98.75 308 PHE B CA 1
ATOM 5538 C C . PHE B 1 308 ? -19.859 -9.781 7.777 1 98.75 308 PHE B C 1
ATOM 5540 O O . PHE B 1 308 ? -19.984 -10.562 6.832 1 98.75 308 PHE B O 1
ATOM 5547 N N . THR B 1 309 ? -19.75 -10.109 9.062 1 98.69 309 THR B N 1
ATOM 5548 C CA . THR B 1 309 ? -19.906 -11.508 9.461 1 98.69 309 THR B CA 1
ATOM 5549 C C . THR B 1 309 ? -21.219 -12.078 8.93 1 98.69 309 THR B C 1
ATOM 5551 O O . THR B 1 309 ? -21.25 -13.156 8.336 1 98.69 309 THR B O 1
ATOM 5554 N N . ALA B 1 310 ? -22.281 -11.383 9.078 1 98.38 310 ALA B N 1
ATOM 5555 C CA . ALA B 1 310 ? -23.578 -11.836 8.617 1 98.38 310 ALA B CA 1
ATOM 5556 C C . ALA B 1 310 ? -23.609 -11.992 7.098 1 98.38 310 ALA B C 1
ATOM 5558 O O . ALA B 1 310 ? -24.188 -12.938 6.57 1 98.38 310 ALA B O 1
ATOM 5559 N N . THR B 1 311 ? -23.016 -11.102 6.406 1 97.62 311 THR B N 1
ATOM 5560 C CA . THR B 1 311 ? -23.062 -11.039 4.949 1 97.62 311 THR B CA 1
ATOM 5561 C C . THR B 1 311 ? -22.234 -12.164 4.336 1 97.62 311 THR B C 1
ATOM 5563 O O . THR B 1 311 ? -22.609 -12.734 3.309 1 97.62 311 THR B O 1
ATOM 5566 N N . PHE B 1 312 ? -21.078 -12.523 4.957 1 97.69 312 PHE B N 1
ATOM 5567 C CA . PHE B 1 312 ? -20.125 -13.383 4.273 1 97.69 312 PHE B CA 1
ATOM 5568 C C . PHE B 1 312 ? -20.031 -14.734 4.965 1 97.69 312 PHE B C 1
ATOM 5570 O O . PHE B 1 312 ? -19.234 -15.594 4.555 1 97.69 312 PHE B O 1
ATOM 5577 N N . ALA B 1 313 ? -20.859 -15.031 5.969 1 96.5 313 ALA B N 1
ATOM 5578 C CA . ALA B 1 313 ? -20.781 -16.25 6.781 1 96.5 313 ALA B CA 1
ATOM 5579 C C . ALA B 1 313 ? -20.938 -17.5 5.918 1 96.5 313 ALA B C 1
ATOM 5581 O O . ALA B 1 313 ? -20.312 -18.531 6.188 1 96.5 313 ALA B O 1
ATOM 5582 N N . ASP B 1 314 ? -21.719 -17.422 4.84 1 93.75 314 ASP B N 1
ATOM 5583 C CA . ASP B 1 314 ? -22.062 -18.609 4.07 1 93.75 314 ASP B CA 1
ATOM 5584 C C . ASP B 1 314 ? -21.344 -18.625 2.723 1 93.75 314 ASP B C 1
ATOM 5586 O O . ASP B 1 314 ? -21.734 -19.344 1.807 1 93.75 314 ASP B O 1
ATOM 5590 N N . THR B 1 315 ? -20.328 -17.844 2.596 1 94.12 315 THR B N 1
ATOM 5591 C CA . THR B 1 315 ? -19.562 -17.797 1.356 1 94.12 315 THR B CA 1
ATOM 5592 C C . THR B 1 315 ? -18.469 -18.859 1.358 1 94.12 315 THR B C 1
ATOM 5594 O O . THR B 1 315 ? -18.078 -19.375 2.416 1 94.12 315 THR B O 1
ATOM 5597 N N . ARG B 1 316 ? -18.016 -19.25 0.223 1 92.94 316 ARG B N 1
ATOM 5598 C CA . ARG B 1 316 ? -16.953 -20.234 0.087 1 92.94 316 ARG B CA 1
ATOM 5599 C C . ARG B 1 316 ? -15.602 -19.641 0.452 1 92.94 316 ARG B C 1
ATOM 5601 O O . ARG B 1 316 ? -14.883 -20.172 1.296 1 92.94 316 ARG B O 1
ATOM 5608 N N . GLU B 1 317 ? -15.289 -18.516 -0.122 1 95.06 317 GLU B N 1
ATOM 5609 C CA . GLU B 1 317 ? -13.93 -17.984 -0.036 1 95.06 317 GLU B CA 1
ATOM 5610 C C . GLU B 1 317 ? -13.742 -17.156 1.229 1 95.06 317 GLU B C 1
ATOM 5612 O O . GLU B 1 317 ? -12.617 -16.953 1.682 1 95.06 317 GLU B O 1
ATOM 5617 N N . PHE B 1 318 ? -14.82 -16.672 1.885 1 97.06 318 PHE B N 1
ATOM 5618 C CA . PHE B 1 318 ? -14.656 -15.625 2.885 1 97.06 318 PHE B CA 1
ATOM 5619 C C . PHE B 1 318 ? -15.25 -16.047 4.219 1 97.06 318 PHE B C 1
ATOM 5621 O O . PHE B 1 318 ? -15.258 -15.273 5.18 1 97.06 318 PHE B O 1
ATOM 5628 N N . ALA B 1 319 ? -15.781 -17.266 4.32 1 96.69 319 ALA B N 1
ATOM 5629 C CA . ALA B 1 319 ? -16.422 -17.75 5.539 1 96.69 319 ALA B CA 1
ATOM 5630 C C . ALA B 1 319 ? -15.461 -17.734 6.719 1 96.69 319 ALA B C 1
ATOM 5632 O O . ALA B 1 319 ? -15.852 -17.391 7.84 1 96.69 319 ALA B O 1
ATOM 5633 N N . ARG B 1 320 ? -14.234 -18.094 6.488 1 97.19 320 ARG B N 1
ATOM 5634 C CA . ARG B 1 320 ? -13.234 -18.062 7.555 1 97.19 320 ARG B CA 1
ATOM 5635 C C . ARG B 1 320 ? -13.008 -16.641 8.07 1 97.19 320 ARG B C 1
ATOM 5637 O O . ARG B 1 320 ? -12.93 -16.422 9.273 1 97.19 320 ARG B O 1
ATOM 5644 N N . THR B 1 321 ? -12.93 -15.727 7.16 1 98.38 321 THR B N 1
ATOM 5645 C CA . THR B 1 321 ? -12.773 -14.32 7.523 1 98.38 321 THR B CA 1
ATOM 5646 C C . THR B 1 321 ? -13.961 -13.836 8.344 1 98.38 321 THR B C 1
ATOM 5648 O O . THR B 1 321 ? -13.789 -13.164 9.367 1 98.38 321 THR B O 1
ATOM 5651 N N . ALA B 1 322 ? -15.133 -14.195 7.895 1 98.5 322 ALA B N 1
ATOM 5652 C CA . ALA B 1 322 ? -16.359 -13.789 8.586 1 98.5 322 ALA B CA 1
ATOM 5653 C C . ALA B 1 322 ? -16.375 -14.352 10.008 1 98.5 322 ALA B C 1
ATOM 5655 O O . ALA B 1 322 ? -16.703 -13.633 10.961 1 98.5 322 ALA B O 1
ATOM 5656 N N . ALA B 1 323 ? -15.992 -15.531 10.125 1 98.56 323 ALA B N 1
ATOM 5657 C CA . ALA B 1 323 ? -16.031 -16.203 11.422 1 98.56 323 ALA B CA 1
ATOM 5658 C C . ALA B 1 323 ? -15.07 -15.547 12.406 1 98.56 323 ALA B C 1
ATOM 5660 O O . ALA B 1 323 ? -15.359 -15.453 13.602 1 98.56 323 ALA B O 1
ATOM 5661 N N . ASP B 1 324 ? -13.961 -15.086 11.914 1 98.75 324 ASP B N 1
ATOM 5662 C CA . ASP B 1 324 ? -12.914 -14.594 12.797 1 98.75 324 ASP B CA 1
ATOM 5663 C C . ASP B 1 324 ? -12.844 -13.07 12.773 1 98.75 324 ASP B C 1
ATOM 5665 O O . ASP B 1 324 ? -11.969 -12.469 13.406 1 98.75 324 ASP B O 1
ATOM 5669 N N . ALA B 1 325 ? -13.711 -12.406 12.109 1 98.81 325 ALA B N 1
ATOM 5670 C CA . ALA B 1 325 ? -13.625 -10.977 11.836 1 98.81 325 ALA B CA 1
ATOM 5671 C C . ALA B 1 325 ? -13.461 -10.18 13.133 1 98.81 325 ALA B C 1
ATOM 5673 O O . ALA B 1 325 ? -12.617 -9.281 13.211 1 98.81 325 ALA B O 1
ATOM 5674 N N . SER B 1 326 ? -14.234 -10.469 14.164 1 98.56 326 SER B N 1
ATOM 5675 C CA . SER B 1 326 ? -14.188 -9.734 15.43 1 98.56 326 SER B CA 1
ATOM 5676 C C . SER B 1 326 ? -12.844 -9.906 16.125 1 98.56 326 SER B C 1
ATOM 5678 O O . SER B 1 326 ? -12.312 -8.961 16.703 1 98.56 326 SER B O 1
ATOM 5680 N N . SER B 1 327 ? -12.266 -11.094 16.016 1 98.5 327 SER B N 1
ATOM 5681 C CA . SER B 1 327 ? -11.039 -11.391 16.734 1 98.5 327 SER B CA 1
ATOM 5682 C C . SER B 1 327 ? -9.82 -10.828 16.016 1 98.5 327 SER B C 1
ATOM 5684 O O . SER B 1 327 ? -8.797 -10.539 16.656 1 98.5 327 SER B O 1
ATOM 5686 N N . ILE B 1 328 ? -9.914 -10.594 14.734 1 98.62 328 ILE B N 1
ATOM 5687 C CA . ILE B 1 328 ? -8.719 -10.203 14 1 98.62 328 ILE B CA 1
ATOM 5688 C C . ILE B 1 328 ? -8.766 -8.711 13.68 1 98.62 328 ILE B C 1
ATOM 5690 O O . ILE B 1 328 ? -7.859 -8.18 13.031 1 98.62 328 ILE B O 1
ATOM 5694 N N . THR B 1 329 ? -9.867 -8 14.094 1 98.75 329 THR B N 1
ATOM 5695 C CA . THR B 1 329 ? -10.008 -6.574 13.836 1 98.75 329 THR B CA 1
ATOM 5696 C C . THR B 1 329 ? -9.789 -5.766 15.109 1 98.75 329 THR B C 1
ATOM 5698 O O . THR B 1 329 ? -10.359 -6.082 16.156 1 98.75 329 THR B O 1
ATOM 5701 N N . ARG B 1 330 ? -8.953 -4.742 14.992 1 98.31 330 ARG B N 1
ATOM 5702 C CA . ARG B 1 330 ? -8.742 -3.855 16.141 1 98.31 330 ARG B CA 1
ATOM 5703 C C . ARG B 1 330 ? -8.602 -2.404 15.688 1 98.31 330 ARG B C 1
ATOM 5705 O O . ARG B 1 330 ? -8.289 -2.139 14.523 1 98.31 330 ARG B O 1
ATOM 5712 N N . VAL B 1 331 ? -8.891 -1.521 16.562 1 98.31 331 VAL B N 1
ATOM 5713 C CA . VAL B 1 331 ? -8.711 -0.091 16.344 1 98.31 331 VAL B CA 1
ATOM 5714 C C . VAL B 1 331 ? -7.574 0.427 17.219 1 98.31 331 VAL B C 1
ATOM 5716 O O . VAL B 1 331 ? -7.621 0.297 18.438 1 98.31 331 VAL B O 1
ATOM 5719 N N . ASP B 1 332 ? -6.57 0.917 16.594 1 97.06 332 ASP B N 1
ATOM 5720 C CA . ASP B 1 332 ? -5.473 1.579 17.297 1 97.06 332 ASP B CA 1
ATOM 5721 C C . ASP B 1 332 ? -5.535 3.094 17.109 1 97.06 332 ASP B C 1
ATOM 5723 O O . ASP B 1 332 ? -5.562 3.582 15.969 1 97.06 332 ASP B O 1
ATOM 5727 N N . TRP B 1 333 ? -5.555 3.801 18.188 1 96.31 333 TRP B N 1
ATOM 5728 C CA . TRP B 1 333 ? -5.547 5.258 18.094 1 96.31 333 TRP B CA 1
ATOM 5729 C C . TRP B 1 333 ? -4.121 5.785 17.969 1 96.31 333 TRP B C 1
ATOM 5731 O O . TRP B 1 333 ? -3.307 5.609 18.875 1 96.31 333 TRP B O 1
ATOM 5741 N N . LEU B 1 334 ? -3.871 6.402 16.906 1 95.31 334 LEU B N 1
ATOM 5742 C CA . LEU B 1 334 ? -2.547 6.941 16.625 1 95.31 334 LEU B CA 1
ATOM 5743 C C . LEU B 1 334 ? -2.418 8.367 17.141 1 95.31 334 LEU B C 1
ATOM 5745 O O . LEU B 1 334 ? -1.309 8.844 17.391 1 95.31 334 LEU B O 1
ATOM 5749 N N . LYS B 1 335 ? -3.42 9.055 17.234 1 94.62 335 LYS B N 1
ATOM 5750 C CA . LYS B 1 335 ? -3.533 10.438 17.703 1 94.62 335 LYS B CA 1
ATOM 5751 C C . LYS B 1 335 ? -4.898 10.695 18.328 1 94.62 335 LYS B C 1
ATOM 5753 O O . LYS B 1 335 ? -5.93 10.352 17.75 1 94.62 335 LYS B O 1
ATOM 5758 N N . ARG B 1 336 ? -4.957 11.289 19.5 1 93.81 336 ARG B N 1
ATOM 5759 C CA . ARG B 1 336 ? -6.211 11.672 20.125 1 93.81 336 ARG B CA 1
ATOM 5760 C C . ARG B 1 336 ? -5.961 12.57 21.344 1 93.81 336 ARG B C 1
ATOM 5762 O O . ARG B 1 336 ? -4.809 12.789 21.719 1 93.81 336 ARG B O 1
ATOM 5769 N N . GLY B 1 337 ? -6.98 13.188 21.812 1 93.19 337 GLY B N 1
ATOM 5770 C CA . GLY B 1 337 ? -6.914 13.938 23.062 1 93.19 337 GLY B CA 1
ATOM 5771 C C . GLY B 1 337 ? -6.332 15.328 22.891 1 93.19 337 GLY B C 1
ATOM 5772 O O . GLY B 1 337 ? -5.867 15.938 23.859 1 93.19 337 GLY B O 1
ATOM 5773 N N . LEU B 1 338 ? -6.285 15.875 21.781 1 95.69 338 LEU B N 1
ATOM 5774 C CA . LEU B 1 338 ? -5.711 17.188 21.516 1 95.69 338 LEU B CA 1
ATOM 5775 C C . LEU B 1 338 ? -6.742 18.297 21.75 1 95.69 338 LEU B C 1
ATOM 5777 O O . LEU B 1 338 ? -7.938 18.078 21.547 1 95.69 338 LEU B O 1
ATOM 5781 N N . PRO B 1 339 ? -6.285 19.422 22.125 1 95.94 339 PRO B N 1
ATOM 5782 C CA . PRO B 1 339 ? -7.215 20.516 22.406 1 95.94 339 PRO B CA 1
ATOM 5783 C C . PRO B 1 339 ? -7.648 21.266 21.141 1 95.94 339 PRO B C 1
ATOM 5785 O O . PRO B 1 339 ? -6.996 21.156 20.094 1 95.94 339 PRO B O 1
ATOM 5788 N N . CYS B 1 340 ? -8.75 22.031 21.25 1 96.12 340 CYS B N 1
ATOM 5789 C CA . CYS B 1 340 ? -9.227 22.953 20.234 1 96.12 340 CYS B CA 1
ATOM 5790 C C . CYS B 1 340 ? -9.094 24.391 20.719 1 96.12 340 CYS B C 1
ATOM 5792 O O . CYS B 1 340 ? -9.086 24.656 21.922 1 96.12 340 CYS B O 1
ATOM 5794 N N . LEU B 1 341 ? -8.953 25.25 19.75 1 96.75 341 LEU B N 1
ATOM 5795 C CA . LEU B 1 341 ? -8.828 26.656 20.078 1 96.75 341 LEU B CA 1
ATOM 5796 C C . LEU B 1 341 ? -10.156 27.375 19.859 1 96.75 341 LEU B C 1
ATOM 5798 O O . LEU B 1 341 ? -10.836 27.156 18.859 1 96.75 341 LEU B O 1
ATOM 5802 N N . HIS B 1 342 ? -10.516 28.156 20.812 1 95.44 342 HIS B N 1
ATOM 5803 C CA . HIS B 1 342 ? -11.578 29.141 20.703 1 95.44 342 HIS B CA 1
ATOM 5804 C C . HIS B 1 342 ? -11.18 30.453 21.391 1 95.44 342 HIS B C 1
ATOM 5806 O O . HIS B 1 342 ? -11.016 30.5 22.609 1 95.44 342 HIS B O 1
ATOM 5812 N N . SER B 1 343 ? -11.008 31.469 20.625 1 96.38 343 SER B N 1
ATOM 5813 C CA . SER B 1 343 ? -10.617 32.75 21.156 1 96.38 343 SER B CA 1
ATOM 5814 C C . SER B 1 343 ? -11.672 33.812 20.859 1 96.38 343 SER B C 1
ATOM 5816 O O . SER B 1 343 ? -12.336 33.781 19.828 1 96.38 343 SER B O 1
ATOM 5818 N N . SER B 1 344 ? -11.883 34.719 21.797 1 95.69 344 SER B N 1
ATOM 5819 C CA . SER B 1 344 ? -12.789 35.844 21.625 1 95.69 344 SER B CA 1
ATOM 5820 C C . SER B 1 344 ? -12.383 37 22.531 1 95.69 344 SER B C 1
ATOM 5822 O O . SER B 1 344 ? -12.18 36.812 23.734 1 95.69 344 SER B O 1
ATOM 5824 N N . ALA B 1 345 ? -12.195 38.125 21.938 1 97.06 345 ALA B N 1
ATOM 5825 C CA . ALA B 1 345 ? -11.93 39.375 22.641 1 97.06 345 ALA B CA 1
ATOM 5826 C C . ALA B 1 345 ? -12.195 40.594 21.75 1 97.06 345 ALA B C 1
ATOM 5828 O O . ALA B 1 345 ? -11.594 40.719 20.688 1 97.06 345 ALA B O 1
ATOM 5829 N N . ALA B 1 346 ? -12.961 41.469 22.156 1 96.38 346 ALA B N 1
ATOM 5830 C CA . ALA B 1 346 ? -13.391 42.594 21.359 1 96.38 346 ALA B CA 1
ATOM 5831 C C . ALA B 1 346 ? -12.195 43.469 20.938 1 96.38 346 ALA B C 1
ATOM 5833 O O . ALA B 1 346 ? -12.117 43.906 19.797 1 96.38 346 ALA B O 1
ATOM 5834 N N . TRP B 1 347 ? -11.312 43.688 21.875 1 96.06 347 TRP B N 1
ATOM 5835 C CA . TRP B 1 347 ? -10.188 44.562 21.609 1 96.06 347 TRP B CA 1
ATOM 5836 C C . TRP B 1 347 ? -9.336 44.031 20.453 1 96.06 347 TRP B C 1
ATOM 5838 O O . TRP B 1 347 ? -8.867 44.812 19.609 1 96.06 347 TRP B O 1
ATOM 5848 N N . ALA B 1 348 ? -9.117 42.781 20.484 1 97.88 348 ALA B N 1
ATOM 5849 C CA . ALA B 1 348 ? -8.266 42.156 19.484 1 97.88 348 ALA B CA 1
ATOM 5850 C C . ALA B 1 348 ? -8.961 42.094 18.125 1 97.88 348 ALA B C 1
ATOM 5852 O O . ALA B 1 348 ? -8.336 42.312 17.078 1 97.88 348 ALA B O 1
ATOM 5853 N N . GLU B 1 349 ? -10.227 41.781 18.109 1 97.69 349 GLU B N 1
ATOM 5854 C CA . GLU B 1 349 ? -10.992 41.656 16.875 1 97.69 349 GLU B CA 1
ATOM 5855 C C . GLU B 1 349 ? -11.141 43 16.188 1 97.69 349 GLU B C 1
ATOM 5857 O O . GLU B 1 349 ? -11.094 43.094 14.953 1 97.69 349 GLU B O 1
ATOM 5862 N N . GLU B 1 350 ? -11.289 44 16.969 1 97.31 350 GLU B N 1
ATOM 5863 C CA . GLU B 1 350 ? -11.312 45.344 16.422 1 97.31 350 GLU B CA 1
ATOM 5864 C C . GLU B 1 350 ? -9.961 45.719 15.797 1 97.31 350 GLU B C 1
ATOM 5866 O O . GLU B 1 350 ? -9.914 46.312 14.719 1 97.31 350 GLU B O 1
ATOM 5871 N N . LEU B 1 351 ? -8.945 45.406 16.516 1 97.81 351 LEU B N 1
ATOM 5872 C CA . LEU B 1 351 ? -7.598 45.656 16.016 1 97.81 351 LEU B CA 1
ATOM 5873 C C . LEU B 1 351 ? -7.359 44.969 14.68 1 97.81 351 LEU B C 1
ATOM 5875 O O . LEU B 1 351 ? -6.828 45.594 13.75 1 97.81 351 LEU B O 1
ATOM 5879 N N . LEU B 1 352 ? -7.758 43.719 14.555 1 98.44 352 LEU B N 1
ATOM 5880 C CA . LEU B 1 352 ? -7.57 42.906 13.344 1 98.44 352 LEU B CA 1
ATOM 5881 C C . LEU B 1 352 ? -8.406 43.469 12.195 1 98.44 352 LEU B C 1
ATOM 5883 O O . LEU B 1 352 ? -7.91 43.625 11.078 1 98.44 352 LEU B O 1
ATOM 5887 N N . THR B 1 353 ? -9.594 43.812 12.469 1 98 353 THR B N 1
ATOM 5888 C CA . THR B 1 353 ? -10.477 44.375 11.461 1 98 353 THR B CA 1
ATOM 5889 C C . THR B 1 353 ? -9.945 45.719 10.945 1 98 353 THR B C 1
ATOM 5891 O O . THR B 1 353 ? -9.93 45.969 9.742 1 98 353 THR B O 1
ATOM 5894 N N . ASN B 1 354 ? -9.508 46.531 11.805 1 97.81 354 ASN B N 1
ATOM 5895 C CA . ASN B 1 354 ? -8.969 47.844 11.438 1 97.81 354 ASN B CA 1
ATOM 5896 C C . ASN B 1 354 ? -7.691 47.688 10.609 1 97.81 354 ASN B C 1
ATOM 5898 O O . ASN B 1 354 ? -7.375 48.562 9.805 1 97.81 354 ASN B O 1
ATOM 5902 N N . ALA B 1 355 ? -7.004 46.625 10.867 1 98.25 355 ALA B N 1
ATOM 5903 C CA . ALA B 1 355 ? -5.754 46.406 10.148 1 98.25 355 ALA B CA 1
ATOM 5904 C C . ALA B 1 355 ? -6.02 45.875 8.734 1 98.25 355 ALA B C 1
ATOM 5906 O O . ALA B 1 355 ? -5.094 45.719 7.934 1 98.25 355 ALA B O 1
ATOM 5907 N N . GLY B 1 356 ? -7.27 45.5 8.484 1 97.81 356 GLY B N 1
ATOM 5908 C CA . GLY B 1 356 ? -7.625 45.062 7.141 1 97.81 356 GLY B CA 1
ATOM 5909 C C . GLY B 1 356 ? -7.867 43.562 7.031 1 97.81 356 GLY B C 1
ATOM 5910 O O . GLY B 1 356 ? -8.031 43.031 5.934 1 97.81 356 GLY B O 1
ATOM 5911 N N . ALA B 1 357 ? -7.863 42.844 8.117 1 98.06 357 ALA B N 1
ATOM 5912 C CA . ALA B 1 357 ? -8.164 41.406 8.125 1 98.06 357 ALA B CA 1
ATOM 5913 C C . ALA B 1 357 ? -9.633 41.156 8.453 1 98.06 357 ALA B C 1
ATOM 5915 O O . ALA B 1 357 ? -10.102 41.5 9.539 1 98.06 357 ALA B O 1
ATOM 5916 N N . ALA B 1 358 ? -10.32 40.594 7.508 1 96.81 358 ALA B N 1
ATOM 5917 C CA . ALA B 1 358 ? -11.719 40.25 7.754 1 96.81 358 ALA B CA 1
ATOM 5918 C C . ALA B 1 358 ? -11.828 39 8.625 1 96.81 358 ALA B C 1
ATOM 5920 O O . ALA B 1 358 ? -10.914 38.156 8.656 1 96.81 358 ALA B O 1
ATOM 5921 N N . ARG B 1 359 ? -12.914 38.938 9.336 1 97 359 ARG B N 1
ATOM 5922 C CA . ARG B 1 359 ? -13.141 37.781 10.164 1 97 359 ARG B CA 1
ATOM 5923 C C . ARG B 1 359 ? -13.523 36.562 9.32 1 97 359 ARG B C 1
ATOM 5925 O O . ARG B 1 359 ? -14.328 36.688 8.391 1 97 359 ARG B O 1
ATOM 5932 N N . TRP B 1 360 ? -12.938 35.438 9.547 1 95.12 360 TRP B N 1
ATOM 5933 C CA . TRP B 1 360 ? -13.367 34.156 8.984 1 95.12 360 TRP B CA 1
ATOM 5934 C C . TRP B 1 360 ? -14.812 33.844 9.352 1 95.12 360 TRP B C 1
ATOM 5936 O O . TRP B 1 360 ? -15.188 33.906 10.523 1 95.12 360 TRP B O 1
ATOM 5946 N N . PRO B 1 361 ? -15.609 33.562 8.312 1 92.69 361 PRO B N 1
ATOM 5947 C CA . PRO B 1 361 ? -17.031 33.344 8.625 1 92.69 361 PRO B CA 1
ATOM 5948 C C . PRO B 1 361 ? -17.234 32.188 9.594 1 92.69 361 PRO B C 1
ATOM 5950 O O . PRO B 1 361 ? -16.594 31.141 9.461 1 92.69 361 PRO B O 1
ATOM 5953 N N . ASP B 1 362 ? -18.172 32.344 10.477 1 88 362 ASP B N 1
ATOM 5954 C CA . ASP B 1 362 ? -18.453 31.328 11.484 1 88 362 ASP B CA 1
ATOM 5955 C C . ASP B 1 362 ? -19.031 30.062 10.844 1 88 362 ASP B C 1
ATOM 5957 O O . ASP B 1 362 ? -18.891 28.969 11.398 1 88 362 ASP B O 1
ATOM 5961 N N . SER B 1 363 ? -19.625 30.219 9.68 1 84.75 363 SER B N 1
ATOM 5962 C CA . SER B 1 363 ? -20.25 29.109 8.984 1 84.75 363 SER B CA 1
ATOM 5963 C C . SER B 1 363 ? -19.234 28.266 8.234 1 84.75 363 SER B C 1
ATOM 5965 O O . SER B 1 363 ? -19.516 27.125 7.852 1 84.75 363 SER B O 1
ATOM 5967 N N . THR B 1 364 ? -18.078 28.844 8.086 1 85.5 364 THR B N 1
ATOM 5968 C CA . THR B 1 364 ? -17.016 28.125 7.391 1 85.5 364 THR B CA 1
ATOM 5969 C C . THR B 1 364 ? -16.172 27.312 8.375 1 85.5 364 THR B C 1
ATOM 5971 O O . THR B 1 364 ? -15.742 27.828 9.406 1 85.5 364 THR B O 1
ATOM 5974 N N . PRO B 1 365 ? -16 26.078 8.016 1 82.56 365 PRO B N 1
ATOM 5975 C CA . PRO B 1 365 ? -15.234 25.25 8.938 1 82.56 365 PRO B CA 1
ATOM 5976 C C . PRO B 1 365 ? -13.812 25.766 9.172 1 82.56 365 PRO B C 1
ATOM 5978 O O . PRO B 1 365 ? -13.18 26.281 8.242 1 82.56 365 PRO B O 1
ATOM 5981 N N . ALA B 1 366 ? -13.383 25.656 10.43 1 91.06 366 ALA B N 1
ATOM 5982 C CA . ALA B 1 366 ? -11.992 25.922 10.766 1 91.06 366 ALA B CA 1
ATOM 5983 C C . ALA B 1 366 ? -11.102 24.75 10.375 1 91.06 366 ALA B C 1
ATOM 5985 O O . ALA B 1 366 ? -11.578 23.766 9.812 1 91.06 366 ALA B O 1
ATOM 5986 N N . PHE B 1 367 ? -9.859 24.859 10.562 1 89.19 367 PHE B N 1
ATOM 5987 C CA . PHE B 1 367 ? -8.945 23.766 10.297 1 89.19 367 PHE B CA 1
ATOM 5988 C C . PHE B 1 367 ? -7.918 23.625 11.414 1 89.19 367 PHE B C 1
ATOM 5990 O O . PHE B 1 367 ? -7.852 24.469 12.305 1 89.19 367 PHE B O 1
ATOM 5997 N N . THR B 1 368 ? -7.238 22.531 11.352 1 92 368 THR B N 1
ATOM 5998 C CA . THR B 1 368 ? -6.297 22.172 12.414 1 92 368 THR B CA 1
ATOM 5999 C C . THR B 1 368 ? -4.93 22.797 12.148 1 92 368 THR B C 1
ATOM 6001 O O . THR B 1 368 ? -4.422 22.75 11.031 1 92 368 THR B O 1
ATOM 6004 N N . CYS B 1 369 ? -4.387 23.391 13.172 1 94.62 369 CYS B N 1
ATOM 6005 C CA . CYS B 1 369 ? -3.018 23.891 13.109 1 94.62 369 CYS B CA 1
ATOM 6006 C C . CYS B 1 369 ? -2.439 24.062 14.516 1 94.62 369 CYS B C 1
ATOM 6008 O O . CYS B 1 369 ? -3.076 23.688 15.5 1 94.62 369 CYS B O 1
ATOM 6010 N N . ASP B 1 370 ? -1.257 24.594 14.602 1 97.56 370 ASP B N 1
ATOM 6011 C CA . ASP B 1 370 ? -0.515 24.641 15.852 1 97.56 370 ASP B CA 1
ATOM 6012 C C . ASP B 1 370 ? -1.16 25.625 16.828 1 97.56 370 ASP B C 1
ATOM 6014 O O . ASP B 1 370 ? -0.84 25.625 18.031 1 97.56 370 ASP B O 1
ATOM 6018 N N . ALA B 1 371 ? -2.086 26.406 16.375 1 98.31 371 ALA B N 1
ATOM 6019 C CA . ALA B 1 371 ? -2.734 27.391 17.25 1 98.31 371 ALA B CA 1
ATOM 6020 C C . ALA B 1 371 ? -3.453 26.703 18.406 1 98.31 371 ALA B C 1
ATOM 6022 O O . ALA B 1 371 ? -3.773 27.344 19.406 1 98.31 371 ALA B O 1
ATOM 6023 N N . ILE B 1 372 ? -3.666 25.438 18.297 1 97.31 372 ILE B N 1
ATOM 6024 C CA . ILE B 1 372 ? -4.395 24.688 19.312 1 97.31 372 ILE B CA 1
ATOM 6025 C C . ILE B 1 372 ? -3.639 24.734 20.641 1 97.31 372 ILE B C 1
ATOM 6027 O O . ILE B 1 372 ? -4.238 24.594 21.703 1 97.31 372 ILE B O 1
ATOM 6031 N N . TRP B 1 373 ? -2.381 25.031 20.609 1 97.94 373 TRP B N 1
ATOM 6032 C CA . TRP B 1 373 ? -1.573 24.984 21.828 1 97.94 373 TRP B CA 1
ATOM 6033 C C . TRP B 1 373 ? -1.739 26.25 22.656 1 97.94 373 TRP B C 1
ATOM 6035 O O . TRP B 1 373 ? -1.243 26.344 23.781 1 97.94 373 TRP B O 1
ATOM 6045 N N . MET B 1 374 ? -2.434 27.203 22.109 1 98.25 374 MET B N 1
ATOM 6046 C CA . MET B 1 374 ? -2.781 28.406 22.859 1 98.25 374 MET B CA 1
ATOM 6047 C C . MET B 1 374 ? -4.133 28.25 23.547 1 98.25 374 MET B C 1
ATOM 6049 O O . MET B 1 374 ? -4.605 29.172 24.219 1 98.25 374 MET B O 1
ATOM 6053 N N . ALA B 1 375 ? -4.723 27.125 23.375 1 96.69 375 ALA B N 1
ATOM 6054 C CA . ALA B 1 375 ? -6.004 26.859 24.031 1 96.69 375 ALA B CA 1
ATOM 6055 C C . ALA B 1 375 ? -5.883 26.984 25.547 1 96.69 375 ALA B C 1
ATOM 6057 O O . ALA B 1 375 ? -4.996 26.391 26.156 1 96.69 375 ALA B O 1
ATOM 6058 N N . GLY B 1 376 ? -6.762 27.844 26.125 1 94.06 376 GLY B N 1
ATOM 6059 C CA . GLY B 1 376 ? -6.863 27.938 27.562 1 94.06 376 GLY B CA 1
ATOM 6060 C C . GLY B 1 376 ? -5.812 28.844 28.172 1 94.06 376 GLY B C 1
ATOM 6061 O O . GLY B 1 376 ? -5.75 29 29.406 1 94.06 376 GLY B O 1
ATOM 6062 N N . VAL B 1 377 ? -4.934 29.422 27.359 1 96.25 377 VAL B N 1
ATOM 6063 C CA . VAL B 1 377 ? -3.951 30.359 27.891 1 96.25 377 VAL B CA 1
ATOM 6064 C C . VAL B 1 377 ? -4.641 31.656 28.297 1 96.25 377 VAL B C 1
ATOM 6066 O O . VAL B 1 377 ? -5.191 32.375 27.438 1 96.25 377 VAL B O 1
ATOM 6069 N N . PRO B 1 378 ? -4.59 32 29.516 1 95 378 PRO B N 1
ATOM 6070 C CA . PRO B 1 378 ? -5.363 33.156 29.969 1 95 378 PRO B CA 1
ATOM 6071 C C . PRO B 1 378 ? -4.812 34.469 29.469 1 95 378 PRO B C 1
ATOM 6073 O O . PRO B 1 378 ? -3.617 34.594 29.188 1 95 378 PRO B O 1
ATOM 6076 N N . ASP B 1 379 ? -5.656 35.469 29.328 1 95.38 379 ASP B N 1
ATOM 6077 C CA . ASP B 1 379 ? -5.34 36.875 29.047 1 95.38 379 ASP B CA 1
ATOM 6078 C C . ASP B 1 379 ? -4.629 37 27.703 1 95.38 379 ASP B C 1
ATOM 6080 O O . ASP B 1 379 ? -3.713 37.812 27.562 1 95.38 379 ASP B O 1
ATOM 6084 N N . THR B 1 380 ? -4.922 36.125 26.828 1 97.81 380 THR B N 1
ATOM 6085 C CA . THR B 1 380 ? -4.371 36.219 25.484 1 97.81 380 THR B CA 1
ATOM 6086 C C . THR B 1 380 ? -5.484 36.125 24.438 1 97.81 380 THR B C 1
ATOM 6088 O O . THR B 1 380 ? -6.602 35.688 24.75 1 97.81 380 THR B O 1
ATOM 6091 N N . TYR B 1 381 ? -5.277 36.625 23.312 1 98.44 381 TYR B N 1
ATOM 6092 C CA . TYR B 1 381 ? -6.066 36.375 22.109 1 98.44 381 TYR B CA 1
ATOM 6093 C C . TYR B 1 381 ? -5.219 35.719 21.031 1 98.44 381 TYR B C 1
ATOM 6095 O O . TYR B 1 381 ? -4.059 36.094 20.828 1 98.44 381 TYR B O 1
ATOM 6103 N N . THR B 1 382 ? -5.801 34.719 20.469 1 98.75 382 THR B N 1
ATOM 6104 C CA . THR B 1 382 ? -5.098 33.969 19.422 1 98.75 382 THR B CA 1
ATOM 6105 C C . THR B 1 382 ? -5.957 33.844 18.172 1 98.75 382 THR B C 1
ATOM 6107 O O . THR B 1 382 ? -7.164 33.594 18.25 1 98.75 382 THR B O 1
ATOM 6110 N N . ALA B 1 383 ? -5.363 34.031 17 1 98.62 383 ALA B N 1
ATOM 6111 C CA . ALA B 1 383 ? -6.035 33.812 15.727 1 98.62 383 ALA B CA 1
ATOM 6112 C C . ALA B 1 383 ? -5.07 33.25 14.688 1 98.62 383 ALA B C 1
ATOM 6114 O O . ALA B 1 383 ? -3.852 33.375 14.836 1 98.62 383 ALA B O 1
ATOM 6115 N N . VAL B 1 384 ? -5.637 32.625 13.727 1 98.31 384 VAL B N 1
ATOM 6116 C CA . VAL B 1 384 ? -4.914 32.188 12.531 1 98.31 384 VAL B CA 1
ATOM 6117 C C . VAL B 1 384 ? -5.113 33.219 11.414 1 98.31 384 VAL B C 1
ATOM 6119 O O . VAL B 1 384 ? -6.219 33.719 11.211 1 98.31 384 VAL B O 1
ATOM 6122 N N . LEU B 1 385 ? -4.004 33.562 10.75 1 98.56 385 LEU B N 1
ATOM 6123 C CA . LEU B 1 385 ? -4.078 34.594 9.727 1 98.56 385 LEU B CA 1
ATOM 6124 C C . LEU B 1 385 ? -2.914 34.5 8.75 1 98.56 385 LEU B C 1
ATOM 6126 O O . LEU B 1 385 ? -1.754 34.406 9.164 1 98.56 385 LEU B O 1
ATOM 6130 N N . GLY B 1 386 ? -3.207 34.469 7.492 1 98.12 386 GLY B N 1
ATOM 6131 C CA . GLY B 1 386 ? -2.182 34.5 6.465 1 98.12 386 GLY B CA 1
ATOM 6132 C C . GLY B 1 386 ? -2.744 34.656 5.062 1 98.12 386 GLY B C 1
ATOM 6133 O O . GLY B 1 386 ? -3.963 34.656 4.875 1 98.12 386 GLY B O 1
ATOM 6134 N N . PRO B 1 387 ? -1.866 34.812 4.117 1 97.62 387 PRO B N 1
ATOM 6135 C CA . PRO B 1 387 ? -2.285 34.938 2.721 1 97.62 387 PRO B CA 1
ATOM 6136 C C . PRO B 1 387 ? -2.631 33.594 2.084 1 97.62 387 PRO B C 1
ATOM 6138 O O . PRO B 1 387 ? -2.256 32.562 2.609 1 97.62 387 PRO B O 1
ATOM 6141 N N . GLY B 1 388 ? -3.393 33.656 1.007 1 95.19 388 GLY B N 1
ATOM 6142 C CA . GLY B 1 388 ? -3.723 32.469 0.239 1 95.19 388 GLY B CA 1
ATOM 6143 C C . GLY B 1 388 ? -4.73 31.562 0.932 1 95.19 388 GLY B C 1
ATOM 6144 O O . GLY B 1 388 ? -5.23 31.906 2.008 1 95.19 388 GLY B O 1
ATOM 6145 N N . THR B 1 389 ? -5.098 30.5 0.229 1 89.75 389 THR B N 1
ATOM 6146 C CA . THR B 1 389 ? -5.984 29.484 0.779 1 89.75 389 THR B CA 1
ATOM 6147 C C . THR B 1 389 ? -5.422 28.094 0.539 1 89.75 389 THR B C 1
ATOM 6149 O O . THR B 1 389 ? -4.641 27.875 -0.392 1 89.75 389 THR B O 1
ATOM 6152 N N . LEU B 1 390 ? -5.836 27.203 1.407 1 81.75 390 LEU B N 1
ATOM 6153 C CA . LEU B 1 390 ? -5.297 25.844 1.357 1 81.75 390 LEU B CA 1
ATOM 6154 C C . LEU B 1 390 ? -5.605 25.188 0.017 1 81.75 390 LEU B C 1
ATOM 6156 O O . LEU B 1 390 ? -4.703 24.656 -0.642 1 81.75 390 LEU B O 1
ATOM 6160 N N . ASP B 1 391 ? -6.801 25.219 -0.419 1 77.56 391 ASP B N 1
ATOM 6161 C CA . ASP B 1 391 ? -7.215 24.578 -1.661 1 77.56 391 ASP B CA 1
ATOM 6162 C C . ASP B 1 391 ? -6.895 25.453 -2.869 1 77.56 391 ASP B C 1
ATOM 6164 O O . ASP B 1 391 ? -6.355 24.969 -3.867 1 77.56 391 ASP B O 1
ATOM 6168 N N . GLY B 1 392 ? -7.043 26.75 -2.785 1 82.38 392 GLY B N 1
ATOM 6169 C CA . GLY B 1 392 ? -6.906 27.672 -3.902 1 82.38 392 GLY B CA 1
ATOM 6170 C C . GLY B 1 392 ? -5.473 27.828 -4.375 1 82.38 392 GLY B C 1
ATOM 6171 O O . GLY B 1 392 ? -5.23 28.078 -5.559 1 82.38 392 GLY B O 1
ATOM 6172 N N . ASN B 1 393 ? -4.516 27.625 -3.479 1 90.56 393 ASN B N 1
ATOM 6173 C CA . ASN B 1 393 ? -3.107 27.812 -3.812 1 90.56 393 ASN B CA 1
ATOM 6174 C C . ASN B 1 393 ? -2.373 26.469 -3.885 1 90.56 393 ASN B C 1
ATOM 6176 O O . ASN B 1 393 ? -1.141 26.438 -3.871 1 90.56 393 ASN B O 1
ATOM 6180 N N . ASN B 1 394 ? -3.117 25.422 -3.842 1 82.94 394 ASN B N 1
ATOM 6181 C CA . ASN B 1 394 ? -2.594 24.062 -3.975 1 82.94 394 ASN B CA 1
ATOM 6182 C C . ASN B 1 394 ? -1.629 23.734 -2.844 1 82.94 394 ASN B C 1
ATOM 6184 O O . ASN B 1 394 ? -0.557 23.172 -3.084 1 82.94 394 ASN B O 1
ATOM 6188 N N . ALA B 1 395 ? -1.985 24.219 -1.667 1 82 395 ALA B N 1
ATOM 6189 C CA . ALA B 1 395 ? -1.2 23.766 -0.521 1 82 395 ALA B CA 1
ATOM 6190 C C . ALA B 1 395 ? -1.232 22.25 -0.399 1 82 395 ALA B C 1
ATOM 6192 O O . ALA B 1 395 ? -2.271 21.625 -0.626 1 82 395 ALA B O 1
ATOM 6193 N N . HIS B 1 396 ? -0.128 21.609 -0.113 1 76.94 396 HIS B N 1
ATOM 6194 C CA . HIS B 1 396 ? 0.01 20.172 0.071 1 76.94 396 HIS B CA 1
ATOM 6195 C C . HIS B 1 396 ? -0.168 19.422 -1.248 1 76.94 396 HIS B C 1
ATOM 6197 O O . HIS B 1 396 ? -0.427 18.219 -1.257 1 76.94 396 HIS B O 1
ATOM 6203 N N . ALA B 1 397 ? -0.199 20.203 -2.33 1 76.88 397 ALA B N 1
ATOM 6204 C CA . ALA B 1 397 ? -0.437 19.578 -3.631 1 76.88 397 ALA B CA 1
ATOM 6205 C C . ALA B 1 397 ? 0.584 20.047 -4.66 1 76.88 397 ALA B C 1
ATOM 6207 O O . ALA B 1 397 ? 1.348 20.984 -4.402 1 76.88 397 ALA B O 1
ATOM 6208 N N . GLU B 1 398 ? 0.58 19.359 -5.762 1 82.12 398 GLU B N 1
ATOM 6209 C CA . GLU B 1 398 ? 1.424 19.781 -6.871 1 82.12 398 GLU B CA 1
ATOM 6210 C C . GLU B 1 398 ? 1.028 21.172 -7.363 1 82.12 398 GLU B C 1
ATOM 6212 O O . GLU B 1 398 ? -0.16 21.5 -7.434 1 82.12 398 GLU B O 1
ATOM 6217 N N . GLY B 1 399 ? 1.972 21.969 -7.629 1 88.69 399 GLY B N 1
ATOM 6218 C CA . GLY B 1 399 ? 1.717 23.297 -8.195 1 88.69 399 GLY B CA 1
ATOM 6219 C C . GLY B 1 399 ? 1.446 24.344 -7.141 1 88.69 399 GLY B C 1
ATOM 6220 O O . GLY B 1 399 ? 0.773 25.344 -7.414 1 88.69 399 GLY B O 1
ATOM 6221 N N . GLU B 1 400 ? 1.869 24.141 -6 1 92.44 400 GLU B N 1
ATOM 6222 C CA . GLU B 1 400 ? 1.731 25.141 -4.945 1 92.44 400 GLU B CA 1
ATOM 6223 C C . GLU B 1 400 ? 2.355 26.469 -5.367 1 92.44 400 GLU B C 1
ATOM 6225 O O . GLU B 1 400 ? 3.432 26.5 -5.965 1 92.44 400 GLU B O 1
ATOM 6230 N N . TYR B 1 401 ? 1.642 27.562 -5.066 1 96.56 401 TYR B N 1
ATOM 6231 C CA . TYR B 1 401 ? 2.125 28.859 -5.492 1 96.56 401 TYR B CA 1
ATOM 6232 C C . TYR B 1 401 ? 1.668 29.953 -4.527 1 96.56 401 TYR B C 1
ATOM 6234 O O . TYR B 1 401 ? 0.775 29.734 -3.707 1 96.56 401 TYR B O 1
ATOM 6242 N N . ALA B 1 402 ? 2.311 31.094 -4.586 1 97.88 402 ALA B N 1
ATOM 6243 C CA . ALA B 1 402 ? 1.958 32.281 -3.832 1 97.88 402 ALA B CA 1
ATOM 6244 C C . ALA B 1 402 ? 2.018 33.531 -4.7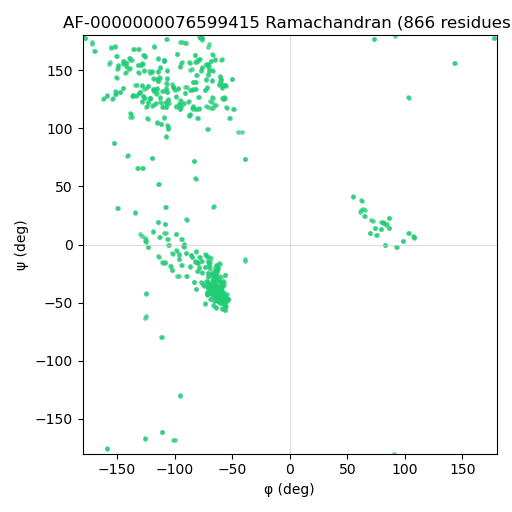19 1 97.88 402 ALA B C 1
ATOM 6246 O O . ALA B 1 402 ? 3.004 33.75 -5.426 1 97.88 402 ALA B O 1
ATOM 6247 N N . GLU B 1 403 ? 1.014 34.25 -4.707 1 97.88 403 GLU B N 1
ATOM 6248 C CA . GLU B 1 403 ? 0.987 35.5 -5.469 1 97.88 403 GLU B CA 1
ATOM 6249 C C . GLU B 1 403 ? 1.684 36.625 -4.711 1 97.88 403 GLU B C 1
ATOM 6251 O O . GLU B 1 403 ? 1.391 36.875 -3.537 1 97.88 403 GLU B O 1
ATOM 6256 N N . LEU B 1 404 ? 2.514 37.344 -5.387 1 97.94 404 LEU B N 1
ATOM 6257 C CA . LEU B 1 404 ? 3.26 38.469 -4.793 1 97.94 404 LEU B CA 1
ATOM 6258 C C . LEU B 1 404 ? 2.312 39.5 -4.207 1 97.94 404 LEU B C 1
ATOM 6260 O O . LEU B 1 404 ? 2.555 40.031 -3.115 1 97.94 404 LEU B O 1
ATOM 6264 N N . ASP B 1 405 ? 1.308 39.75 -4.898 1 97.31 405 ASP B N 1
ATOM 6265 C CA . ASP B 1 405 ? 0.36 40.75 -4.449 1 97.31 405 ASP B CA 1
ATOM 6266 C C . ASP B 1 405 ? -0.286 40.375 -3.123 1 97.31 405 ASP B C 1
ATOM 6268 O O . ASP B 1 405 ? -0.54 41.219 -2.27 1 97.31 405 ASP B O 1
ATOM 6272 N N . GLU B 1 406 ? -0.594 39.156 -2.988 1 97.12 406 GLU B N 1
ATOM 6273 C CA . GLU B 1 406 ? -1.209 38.688 -1.747 1 97.12 406 GLU B CA 1
ATOM 6274 C C . GLU B 1 406 ? -0.212 38.719 -0.592 1 97.12 406 GLU B C 1
ATOM 6276 O O . GLU B 1 406 ? -0.584 39 0.55 1 97.12 406 GLU B O 1
ATOM 6281 N N . LEU B 1 407 ? 1.026 38.406 -0.889 1 98.38 407 LEU B N 1
ATOM 6282 C CA . LEU B 1 407 ? 2.064 38.5 0.13 1 98.38 407 LEU B CA 1
ATOM 6283 C C . LEU B 1 407 ? 2.232 39.938 0.582 1 98.38 407 LEU B C 1
ATOM 6285 O O . LEU B 1 407 ? 2.398 40.219 1.774 1 98.38 407 LEU B O 1
ATOM 6289 N N . ARG B 1 408 ? 2.137 40.875 -0.352 1 98.31 408 ARG B N 1
ATOM 6290 C CA . ARG B 1 408 ? 2.225 42.281 -0.042 1 98.31 408 ARG B CA 1
ATOM 6291 C C . ARG B 1 408 ? 1.065 42.719 0.848 1 98.31 408 ARG B C 1
ATOM 6293 O O . ARG B 1 408 ? 1.261 43.5 1.801 1 98.31 408 ARG B O 1
ATOM 6300 N N . ARG B 1 409 ? -0.046 42.25 0.496 1 98.25 409 ARG B N 1
ATOM 6301 C CA . ARG B 1 409 ? -1.221 42.625 1.285 1 98.25 409 ARG B CA 1
ATOM 6302 C C . ARG B 1 409 ? -1.106 42.094 2.709 1 98.25 409 ARG B C 1
ATOM 6304 O O . ARG B 1 409 ? -1.463 42.781 3.666 1 98.25 409 ARG B O 1
ATOM 6311 N N . TYR B 1 410 ? -0.681 40.906 2.822 1 98.5 410 TYR B N 1
ATOM 6312 C CA . TYR B 1 410 ? -0.461 40.344 4.152 1 98.5 410 TYR B CA 1
ATOM 6313 C C . TYR B 1 410 ? 0.55 41.156 4.934 1 98.5 410 TYR B C 1
ATOM 6315 O O . TYR B 1 410 ? 0.343 41.469 6.113 1 98.5 410 TYR B O 1
ATOM 6323 N N . ALA B 1 411 ? 1.644 41.531 4.301 1 98.69 411 ALA B N 1
ATOM 6324 C CA . ALA B 1 411 ? 2.646 42.375 4.938 1 98.69 411 ALA B CA 1
ATOM 6325 C C . ALA B 1 411 ? 2.027 43.688 5.422 1 98.69 411 ALA B C 1
ATOM 6327 O O . ALA B 1 411 ? 2.34 44.156 6.516 1 98.69 411 ALA B O 1
ATOM 6328 N N . SER B 1 412 ? 1.196 44.219 4.613 1 98.62 412 SER B N 1
ATOM 6329 C CA . SER B 1 412 ? 0.527 45.469 4.973 1 98.62 412 SER B CA 1
ATOM 6330 C C . SER B 1 412 ? -0.36 45.281 6.199 1 98.62 412 SER B C 1
ATOM 6332 O O . SER B 1 412 ? -0.429 46.156 7.062 1 98.62 412 SER B O 1
ATOM 6334 N N . ILE B 1 413 ? -1.052 44.188 6.246 1 98.75 413 ILE B N 1
ATOM 6335 C CA . ILE B 1 413 ? -1.906 43.875 7.391 1 98.75 413 ILE B CA 1
ATOM 6336 C C . ILE B 1 413 ? -1.054 43.75 8.648 1 98.75 413 ILE B C 1
ATOM 6338 O O . ILE B 1 413 ? -1.401 44.281 9.703 1 98.75 413 ILE B O 1
ATOM 6342 N N . VAL B 1 414 ? 0.038 43.062 8.539 1 98.75 414 VAL B N 1
ATOM 6343 C CA . VAL B 1 414 ? 0.949 42.906 9.664 1 98.75 414 VAL B CA 1
ATOM 6344 C C . VAL B 1 414 ? 1.426 44.25 10.164 1 98.75 414 VAL B C 1
ATOM 6346 O O . VAL B 1 414 ? 1.427 44.531 11.367 1 98.75 414 VAL B O 1
ATOM 6349 N N . SER B 1 415 ? 1.824 45.094 9.234 1 98.69 415 SER B N 1
ATOM 6350 C CA . SER B 1 415 ? 2.295 46.438 9.578 1 98.69 415 SER B CA 1
ATOM 6351 C C . SER B 1 415 ? 1.223 47.219 10.32 1 98.69 415 SER B C 1
ATOM 6353 O O . SER B 1 415 ? 1.487 47.812 11.383 1 98.69 415 SER B O 1
ATOM 6355 N N . SER B 1 416 ? 0.07 47.219 9.758 1 98.62 416 SER B N 1
ATOM 6356 C CA . SER B 1 416 ? -1.046 47.938 10.344 1 98.62 416 SER B CA 1
ATOM 6357 C C . SER B 1 416 ? -1.41 47.375 11.719 1 98.62 416 SER B C 1
ATOM 6359 O O . SER B 1 416 ? -1.736 48.125 12.641 1 98.62 416 SER B O 1
ATOM 6361 N N . LEU B 1 417 ? -1.396 46.125 11.867 1 98.62 417 LEU B N 1
ATOM 6362 C CA . LEU B 1 417 ? -1.728 45.438 13.117 1 98.62 417 LEU B CA 1
ATOM 6363 C C . LEU B 1 417 ? -0.748 45.812 14.219 1 98.62 417 LEU B C 1
ATOM 6365 O O . LEU B 1 417 ? -1.159 46.125 15.336 1 98.62 417 LEU B O 1
ATOM 6369 N N . LEU B 1 418 ? 0.49 45.75 13.898 1 98.62 418 LEU B N 1
ATOM 6370 C CA . LEU B 1 418 ? 1.521 46.062 14.891 1 98.62 418 LEU B CA 1
ATOM 6371 C C . LEU B 1 418 ? 1.464 47.5 15.328 1 98.62 418 LEU B C 1
ATOM 6373 O O . LEU B 1 418 ? 1.58 47.812 16.516 1 98.62 418 LEU B O 1
ATOM 6377 N N . THR B 1 419 ? 1.274 48.406 14.375 1 98.44 419 THR B N 1
ATOM 6378 C CA . THR B 1 419 ? 1.159 49.812 14.727 1 98.44 419 THR B CA 1
ATOM 6379 C C . THR B 1 419 ? -0.111 50.062 15.531 1 98.44 419 THR B C 1
ATOM 6381 O O . THR B 1 419 ? -0.112 50.875 16.453 1 98.44 419 THR B O 1
ATOM 6384 N N . GLY B 1 420 ? -1.177 49.406 15.156 1 98.25 420 GLY B N 1
ATOM 6385 C CA . GLY B 1 420 ? -2.406 49.5 15.93 1 98.25 420 GLY B CA 1
ATOM 6386 C C . GLY B 1 420 ? -2.262 48.969 17.344 1 98.25 420 GLY B C 1
ATOM 6387 O O . GLY B 1 420 ? -2.787 49.562 18.297 1 98.25 420 GLY B O 1
ATOM 6388 N N . PHE B 1 421 ? -1.616 47.906 17.531 1 98.19 421 PHE B N 1
ATOM 6389 C CA . PHE B 1 421 ? -1.373 47.312 18.859 1 98.19 421 PHE B CA 1
ATOM 6390 C C . PHE B 1 421 ? -0.552 48.281 19.719 1 98.19 421 PHE B C 1
ATOM 6392 O O . PHE B 1 421 ? -0.845 48.469 20.891 1 98.19 421 PHE B O 1
ATOM 6399 N N . ALA B 1 422 ? 0.477 48.844 19.125 1 97.31 422 ALA B N 1
ATOM 6400 C CA . ALA B 1 422 ? 1.31 49.812 19.844 1 97.31 422 ALA B CA 1
ATOM 6401 C C . ALA B 1 422 ? 0.49 51 20.297 1 97.31 422 ALA B C 1
ATOM 6403 O O . ALA B 1 422 ? 0.669 51.5 21.406 1 97.31 422 ALA B O 1
ATOM 6404 N N . ASP B 1 423 ? -0.323 51.438 19.391 1 96.5 423 ASP B N 1
ATOM 6405 C CA . ASP B 1 423 ? -1.184 52.562 19.719 1 96.5 423 ASP B CA 1
ATOM 6406 C C . ASP B 1 423 ? -2.119 52.25 20.875 1 96.5 423 ASP B C 1
ATOM 6408 O O . ASP B 1 423 ? -2.312 53.062 21.781 1 96.5 423 ASP B O 1
ATOM 6412 N N . GLN B 1 424 ? -2.705 51.094 20.812 1 93.88 424 GLN B N 1
ATOM 6413 C CA . GLN B 1 424 ? -3.596 50.656 21.875 1 93.88 424 GLN B CA 1
ATOM 6414 C C . GLN B 1 424 ? -2.848 50.531 23.203 1 93.88 424 GLN B C 1
ATOM 6416 O O . GLN B 1 424 ? -3.379 50.875 24.25 1 93.88 424 GLN B O 1
ATOM 6421 N N . HIS B 1 425 ? -1.698 50 23.156 1 92.44 425 HIS B N 1
ATOM 6422 C CA . HIS B 1 425 ? -0.876 49.844 24.344 1 92.44 425 HIS B CA 1
ATOM 6423 C C . HIS B 1 425 ? -0.543 51.188 24.969 1 92.44 425 HIS B C 1
ATOM 6425 O O . HIS B 1 425 ? -0.586 51.344 26.188 1 92.44 425 HIS B O 1
ATOM 6431 N N . ARG B 1 426 ? -0.219 52.125 24.172 1 91.88 426 ARG B N 1
ATOM 6432 C CA . ARG B 1 426 ? 0.103 53.5 24.625 1 91.88 426 ARG B CA 1
ATOM 6433 C C . ARG B 1 426 ? -1.092 54.125 25.312 1 91.88 426 ARG B C 1
ATOM 6435 O O . ARG B 1 426 ? -0.939 54.781 26.359 1 91.88 426 ARG B O 1
ATOM 6442 N N . ARG B 1 427 ? -2.189 53.938 24.75 1 89.94 427 ARG B N 1
ATOM 6443 C CA . ARG B 1 427 ? -3.4 54.531 25.328 1 89.94 427 ARG B CA 1
ATOM 6444 C C . ARG B 1 427 ? -3.727 53.906 26.672 1 89.94 427 ARG B C 1
ATOM 6446 O O . ARG B 1 427 ? -4.152 54.594 27.609 1 89.94 427 ARG B O 1
ATOM 6453 N N . GLN B 1 428 ? -3.529 52.656 26.797 1 85.25 428 GLN B N 1
ATOM 6454 C CA . GLN B 1 428 ? -3.799 51.938 28.047 1 85.25 428 GLN B CA 1
ATOM 6455 C C . GLN B 1 428 ? -2.789 52.344 29.125 1 85.25 428 GLN B C 1
ATOM 6457 O O . GLN B 1 428 ? -3.135 52.406 30.312 1 85.25 428 GLN B O 1
ATOM 6462 N N . PHE B 1 429 ? -1.62 52.531 28.719 1 78.69 429 PHE B N 1
ATOM 6463 C CA . PHE B 1 429 ? -0.583 52.969 29.656 1 78.69 429 PHE B CA 1
ATOM 6464 C C . PHE B 1 429 ? -0.879 54.344 30.188 1 78.69 429 PHE B C 1
ATOM 6466 O O . PHE B 1 429 ? -0.721 54.625 31.391 1 78.69 429 PHE B O 1
ATOM 6473 N N . GLN B 1 430 ? -1.311 55.25 29.375 1 77.75 430 GLN B N 1
ATOM 6474 C CA . GLN B 1 430 ? -1.63 56.625 29.75 1 77.75 430 GLN B CA 1
ATOM 6475 C C . GLN B 1 430 ? -2.852 56.656 30.656 1 77.75 430 GLN B C 1
ATOM 6477 O O . GLN B 1 430 ? -2.959 57.562 31.516 1 77.75 430 GLN B O 1
ATOM 6482 N N . LYS B 1 431 ? -3.74 55.75 30.625 1 75.38 431 LYS B N 1
ATOM 6483 C CA . LYS B 1 431 ? -4.969 55.719 31.406 1 75.38 431 LYS B CA 1
ATOM 6484 C C . LYS B 1 431 ? -4.762 54.938 32.719 1 75.38 431 LYS B C 1
ATOM 6486 O O . LYS B 1 431 ? -5.676 54.875 33.531 1 75.38 431 LYS B O 1
ATOM 6491 N N . GLY B 1 432 ? -3.588 54.438 32.875 1 65.62 432 GLY B N 1
ATOM 6492 C CA . GLY B 1 432 ? -3.258 53.719 34.125 1 65.62 432 GLY B CA 1
ATOM 6493 C C . GLY B 1 432 ? -3.789 52.312 34.156 1 65.62 432 GLY B C 1
ATOM 6494 O O . GLY B 1 432 ? -3.939 51.719 35.219 1 65.62 432 GLY B O 1
ATOM 6495 N N . LYS B 1 433 ? -4.086 51.812 33.062 1 59.19 433 LYS B N 1
ATOM 6496 C CA . LYS B 1 433 ? -4.762 50.5 33.031 1 59.19 433 LYS B CA 1
ATOM 6497 C C . LYS B 1 433 ? -3.758 49.375 32.875 1 59.19 433 LYS B C 1
ATOM 6499 O O . LYS B 1 433 ? -4.105 48.188 33.062 1 59.19 433 LYS B O 1
ATOM 6504 N N . ILE B 1 434 ? -2.475 49.594 32.438 1 59.84 434 ILE B N 1
ATOM 6505 C CA . ILE B 1 434 ? -1.378 48.656 32.344 1 59.84 434 ILE B CA 1
ATOM 6506 C C . ILE B 1 434 ? -0.104 49.281 32.906 1 59.84 434 ILE B C 1
ATOM 6508 O O . ILE B 1 434 ? 0.015 50.5 33 1 59.84 434 ILE B O 1
ATOM 6512 N N . ARG B 1 435 ? 0.74 48.406 33.781 1 53.88 435 ARG B N 1
ATOM 6513 C CA . ARG B 1 435 ? 1.982 48.875 34.406 1 53.88 435 ARG B CA 1
ATOM 6514 C C . ARG B 1 435 ? 3.17 48.625 33.469 1 53.88 435 ARG B C 1
ATOM 6516 O O . ARG B 1 435 ? 3.232 47.594 32.781 1 53.88 435 ARG B O 1
#

Organism: Saccharopolyspora spinosa (NCBI:txid60894)

InterPro domains:
  IPR002933 Peptidase M20 [PF01546] (107-418)
  IPR050072 Peptidase M20A family, bacterial cell wall biosynthesis [PTHR43808] (60-422)

Foldseek 3Di:
DPPPQLCDPVLVVLLLVLQVQAQAAPLQEDPPDDDHQQVVNVVSLVVLLVVLPKDWPFKAFFDPVLQPDPQFFQSLVVQVVDVVRRRNWIKTKIKQADDDAQLQEEEEEAESHFHDDWADFDDDPQKTWGTCQVRPSLLSSLLSSLVSLQCVVDVCESPVHMYMYMHWGQFDNPRLCSRTLQVCVVVPRHHQEYEYEDAPALAKAQKAKDKWKKKKKFAWAKDWQVQLQVTAAVPVLVVLLLVQLCVQPCPPPFLKDKDWDDKDQDDDDGMRGRIIITMIMIIHRAPVRQVVSVVSSVVSSVVSLVVQLVVCCPPRNHVVNSVCVVVRIDMDIRHDDAAMGHFDDPLLQVLLVQLPHHHDDPPDRHYRGNQSSCHPVPSHGYIYGYRHDCVGQQGVHHTHMDGNVRSSSSSSSSSSSSNSSSVVSVVCVVVVNDD/DPPPQLCDPVLVVLLLVLQVQAQAAPLQEDPPDDDHQQVVNVVSLVVLLVVLVKDWPFKAFFDPVLQVDPQFFQSLVVQVVDVVRRRNWIKTKIKQADDDAQLQEAEEEAESHFHDDWADFDDDPQKTWGTCQVRPSLLSSLLSSLVSLQCVVDVCESPRHMYMYMHWGQFDNPRLCSRTLQVCVVVPRHHQEYEYEHAPALAKAQKAKDKWKKKKKFAWAKDWQVQLQVTAAVPVLVVLLLVQLCVQPCPPPFLKDKDWDDKDQDDDDGMRGRIIITMIMIIHRAPVRQVVSVVSSVVSSVVSLVVQLVVCCPPRNHVVNSVCVVVRIDMDIRHGDAAMGHFDDPLLQVLLVQLPHHHDDPPDRHYRGNQSSCHPVPSHGYIYGYRHDCVGQQGVHHTHMDGNVRSSSSSSSSSSSSNSSSVVSVVCVVVVNDD

Secondary structure (DSSP, 8-state):
-----SS-HHHHHHHHHHHHS--B-TTT--TTSPPP-HHHHHHHHHHHHHTTTEEEEEEEPPPGGGG-STTS-HHHHHHTTSHHHHHT--EEEEEESS---GGGEEEEEEE--B-S-----EEETTEEESTTTTTTHHHHHHHHHHHHHHHHH-TTBTTTBEEEEEEES-SSTT-TTTTTHHHHHHTT---SEEEE---BTTEEB-EEBEEEEEEEEEE---EETTSGGGS--HHHHHHHHHHHHHHHH--TT-SS-EEEEEEES-S-SSEE--EEEEEEEEEESSHHHHHHHHHHHHHHHHHHHHHHHHHHTT-SSSHHHHHHHHHHEEEEEEE-----EE---HHHHHHHHHTTPEEPPTTS---B-GGGGGTT-TT-EEEE--SSBTTTTTTTSTT-EEEHHHHHHHHHHHHHHHHHHHHHHHHHHHTTS--/-----SS-HHHHHHHHHHHHS--B-TTT--TTSPPP-HHHHHHHHHHHHHTTTEEEEEEEPPPGGGG-STTS-HHHHHHTTSHHHHHT--EEEEEESS---GGGEEEEEEE--B-S-----EEETTEEESTTTTTTHHHHHHHHHHHHHHHHH-TTBTTTBEEEEEEES-SSTT-TTTTTHHHHHHTT---SEEEE---BTTEEB-EEBEEEEEEEEEE---EETTSGGGS--HHHHHHHHHHHHHHHH--TT-SS-EEEEEEES-S-SSEE--EEEEEEEEEESSHHHHHHHHHHHHHHHHHHHHHHHHHHTT-TTTHHHHHHHHHHEEEEEEE-----EE---HHHHHHHHHTTPEEPPTTS---B-GGGGGTT-TT-EEEE--SSBTTTTTTTSTT-EEEHHHHHHHHHHHHHHHHHHHHHHHHHHHTTS--

Solvent-accessible surface area (backbone atoms only — not comparable to full-atom values): 42766 Å² total; per-residue (Å²): 125,80,81,72,60,65,63,41,69,69,48,52,53,49,40,54,50,47,40,67,44,53,21,36,34,82,78,37,48,54,91,88,52,76,78,47,38,40,61,58,46,50,50,55,51,49,55,60,40,38,78,71,57,34,40,82,80,40,78,45,47,50,63,73,72,64,52,77,46,88,60,42,28,45,69,53,54,60,50,49,72,42,67,65,52,40,65,52,34,38,28,36,32,33,32,27,40,63,95,61,59,41,85,35,20,36,21,38,38,33,36,62,41,24,53,59,71,90,46,75,66,48,77,56,95,58,30,36,32,8,52,26,24,39,54,21,40,37,50,48,45,23,47,54,29,5,49,51,52,22,43,72,74,34,73,49,52,39,66,73,26,25,40,36,39,36,41,25,17,40,65,44,65,73,40,65,7,48,61,19,48,39,57,40,48,75,71,56,70,61,25,24,40,31,39,29,52,44,38,44,58,42,17,37,30,38,45,20,19,21,54,32,30,38,35,43,32,31,64,51,45,49,28,47,38,87,43,28,43,77,11,21,44,23,35,38,52,52,11,43,37,41,35,43,38,51,66,72,55,51,39,88,85,50,88,34,46,63,20,64,10,13,29,39,39,43,89,51,49,67,30,21,30,8,32,33,41,35,26,33,24,38,38,20,63,41,67,68,53,40,55,51,51,54,53,48,51,54,49,37,53,52,53,32,42,53,50,46,22,69,72,28,49,86,41,69,45,42,20,56,27,25,74,41,36,71,80,28,46,46,78,44,75,40,29,42,86,53,55,34,20,78,45,87,52,70,71,59,53,50,45,38,44,75,24,64,28,45,73,50,57,86,88,51,78,68,49,67,56,58,61,19,64,56,42,88,51,76,86,47,43,48,34,34,39,23,34,48,34,49,76,83,26,23,49,97,43,84,77,17,28,28,48,48,67,46,39,39,49,42,12,50,29,47,16,40,34,53,47,48,49,48,52,52,49,52,54,36,44,75,72,65,74,51,135,126,80,80,71,60,64,64,41,70,69,48,52,52,50,40,54,50,48,41,68,44,52,21,36,33,80,78,37,47,54,92,86,54,75,78,47,39,40,61,59,46,49,51,55,51,49,55,60,40,38,77,73,58,33,40,81,79,41,77,46,46,48,62,74,70,61,53,76,46,88,59,43,26,46,68,52,53,60,50,49,72,42,67,67,51,39,65,53,36,37,27,36,32,35,32,26,41,64,96,60,60,41,87,36,20,37,22,38,39,33,35,62,42,23,53,57,71,90,46,73,66,48,78,56,96,58,30,34,33,8,52,26,26,39,55,21,40,38,49,47,43,23,47,53,30,5,48,52,53,21,42,74,73,35,71,49,52,39,67,72,25,25,40,37,37,38,42,25,18,41,66,44,66,73,40,66,7,48,60,18,48,38,58,41,49,76,70,57,69,61,27,23,41,31,38,31,51,43,38,44,60,42,17,37,32,39,44,20,19,22,56,31,28,39,35,43,35,30,64,51,45,48,27,47,39,87,43,30,43,76,12,22,44,22,36,38,52,52,11,43,38,41,34,42,38,50,64,71,55,50,38,90,85,50,89,33,45,64,21,64,10,15,27,40,40,42,90,48,49,69,31,21,30,9,31,32,41,35,26,33,24,38,38,18,64,41,68,68,51,40,55,50,51,52,54,48,50,53,49,35,51,52,53,33,44,52,50,46,22,69,72,29,49,86,41,70,46,41,20,57,26,24,73,41,36,69,79,27,47,48,78,45,75,39,30,43,86,55,57,34,20,78,43,85,52,70,72,58,54,49,45,39,44,74,24,66,28,45,73,50,58,86,87,50,78,66,50,70,54,56,60,20,68,55,42,88,51,77,88,47,43,46,30,32,38,23,33,47,34,49,76,84,27,23,52,97,45,85,77,17,27,30,49,47,67,46,38,38,50,43,12,49,29,47,16,40,32,52,47,49,50,47,51,52,50,50,53,34,43,75,70,66,76,51,135

Radius of gyration: 34.68 Å; Cα contacts (8 Å, |Δi|>4): 2109; chains: 2; bounding box: 54×116×70 Å